Protein AF-A0A9J6BQB5-F1 (afdb_monomer)

Secondary structure (DSSP, 8-state):
-------------SS-SS--HHHHHHHHHHHHHHHHHHHHTT-HHHHHHHHHHHHHHHHHHHHHHHHHHHHHHHHHHHHHHHHHHHHHHHHHHHHHHHHHHHHHHHHHHHHHHHHHHHHHHHHHHHHHHHHHHHHHHHHHHTTS----------SSHHHHHHHHHHHHHHHHHHHHHHHHHHHHHHHHHHHHHHHHHHHHHHHHHHHHHHHHHHHHHHHHHHHHHHHHHHHHHHHHHHHHHHHHHHHHHHHHHHHHHHHHHHHHHHHHHHHHHHHHHHHHHHHHHHHHHHHHHHHHHHHHHHHHHHHHHHHHHHHHHHHHHHHHHHHHHHHHHHHHHHHHHHHHHHHHHHHHHHHHHHHHHHHHHHHHHHHHHHHHHHHHHHHHHHHHHHHHHHHHHHHHTTTTTS-S-----SS----------------------------------------S-TTSTHHHHHHHHHHHHHHHHHHHHHHHHHHHHHHHHHHHHHHHHHHHHHHHHHHHHHHHHHHHHHHHHHHHHHHHHHHHHHHHHHHHHHHHHHHHHHHHHHHHHHHHHHHHHHHHHHHHHHHHHHHHHHHHHHHHHHHHHHHHHHHHHHHHHHHHHHHHHHHHHHHHHHHHHHHHHHHHHHHHHHHHHHHHHHHHHHHHHHHHHHHHHHHHHHHHHHHHHHHHHHHHHHHHHHHHHHHHHHHHHHHHHHHHH---------------THHHHHHHHHHHHHHHHHHHHHHHHHHHHHHHHHHHHHHHHHHHHHHHHHHHHHHHHHHHHHHHHHHHHHHHHHHHHHHHHHHHHHHHHHHHHHHHHHHHHHHHHHHHHHHHHHHHHHHHHHHHHHHHHHH--

Structure (mmCIF, N/CA/C/O backbone):
data_AF-A0A9J6BQB5-F1
#
_entry.id   AF-A0A9J6BQB5-F1
#
loop_
_atom_site.group_PDB
_atom_site.id
_atom_site.type_symbol
_atom_site.label_atom_id
_atom_site.label_alt_id
_atom_site.label_comp_id
_atom_site.label_asym_id
_atom_site.label_entity_id
_atom_site.label_seq_id
_atom_site.pdbx_PDB_ins_code
_atom_site.Cartn_x
_atom_site.Cartn_y
_atom_site.Cartn_z
_atom_site.occupancy
_atom_site.B_iso_or_equiv
_atom_site.auth_seq_id
_atom_site.auth_comp_id
_atom_site.auth_asym_id
_atom_site.auth_atom_id
_atom_site.pdbx_PDB_model_num
ATOM 1 N N . MET A 1 1 ? 36.537 32.699 56.714 1.00 34.00 1 MET A N 1
ATOM 2 C CA . MET A 1 1 ? 37.045 31.315 56.586 1.00 34.00 1 MET A CA 1
ATOM 3 C C . MET A 1 1 ? 36.134 30.567 55.629 1.00 34.00 1 MET A C 1
ATOM 5 O O . MET A 1 1 ? 34.939 30.784 55.732 1.00 34.00 1 MET A O 1
ATOM 9 N N . ALA A 1 2 ? 36.715 29.703 54.791 1.00 39.72 2 ALA A N 1
ATOM 10 C CA . ALA A 1 2 ? 36.074 28.630 54.017 1.00 39.72 2 ALA A CA 1
ATOM 11 C C . ALA A 1 2 ? 34.995 28.983 52.958 1.00 39.72 2 ALA A C 1
ATOM 13 O O . ALA A 1 2 ? 33.830 29.146 53.289 1.00 39.72 2 ALA A O 1
ATOM 14 N N . ASN A 1 3 ? 35.445 28.905 51.697 1.00 41.97 3 ASN A N 1
ATOM 15 C CA . ASN A 1 3 ? 34.857 28.173 50.556 1.00 41.97 3 ASN A CA 1
ATOM 16 C C . ASN A 1 3 ? 33.517 28.586 49.907 1.00 41.97 3 ASN A C 1
ATOM 18 O O . ASN A 1 3 ? 32.613 29.099 50.555 1.00 41.97 3 ASN A O 1
ATOM 22 N N . LEU A 1 4 ? 33.422 28.171 48.629 1.00 33.56 4 LEU A N 1
ATOM 23 C CA . LEU A 1 4 ? 32.299 28.243 47.677 1.00 33.56 4 LEU A CA 1
ATOM 24 C C . LEU A 1 4 ? 32.090 29.641 47.049 1.00 33.56 4 LEU A C 1
ATOM 26 O O . LEU A 1 4 ? 31.952 30.625 47.767 1.00 33.56 4 LEU A O 1
ATOM 30 N N . GLU A 1 5 ? 32.043 29.809 45.724 1.00 37.84 5 GLU A N 1
ATOM 31 C CA . GLU A 1 5 ? 32.451 28.931 44.610 1.00 37.84 5 GLU A CA 1
ATOM 32 C C . GLU A 1 5 ? 32.629 29.803 43.344 1.00 37.84 5 GLU A C 1
ATOM 34 O O . GLU A 1 5 ? 32.082 30.906 43.282 1.00 37.84 5 GLU A O 1
ATOM 39 N N . ASN A 1 6 ? 33.414 29.360 42.355 1.00 44.00 6 ASN A N 1
ATOM 40 C CA . ASN A 1 6 ? 33.518 30.067 41.071 1.00 44.00 6 ASN A CA 1
ATOM 41 C C . ASN A 1 6 ? 32.341 29.665 40.174 1.00 44.00 6 ASN A C 1
ATOM 43 O O . ASN A 1 6 ? 32.272 28.505 39.777 1.00 44.00 6 ASN A O 1
ATOM 47 N N . GLU A 1 7 ? 31.513 30.621 39.757 1.00 33.97 7 GLU A N 1
ATOM 48 C CA . GLU A 1 7 ? 30.654 30.468 38.578 1.00 33.97 7 GLU A CA 1
ATOM 49 C C . GLU A 1 7 ? 31.019 31.545 37.551 1.00 33.97 7 GLU A C 1
ATOM 51 O O . GLU A 1 7 ? 30.585 32.698 37.621 1.00 33.97 7 GLU A O 1
ATOM 56 N N . GLU A 1 8 ? 31.872 31.167 36.597 1.00 38.41 8 GLU A N 1
ATOM 57 C CA . GLU A 1 8 ? 32.080 31.946 35.381 1.00 38.41 8 GLU A CA 1
ATOM 58 C C . GLU A 1 8 ? 30.792 31.896 34.554 1.00 38.41 8 GLU A C 1
ATOM 60 O O . GLU A 1 8 ? 30.383 30.829 34.095 1.00 38.41 8 GLU A O 1
ATOM 65 N N . PHE A 1 9 ? 30.160 33.050 34.328 1.00 35.28 9 PHE A N 1
ATOM 66 C CA . PHE A 1 9 ? 29.059 33.167 33.371 1.00 35.28 9 PHE A CA 1
ATOM 67 C C . PHE A 1 9 ? 29.610 33.061 31.940 1.00 35.28 9 PHE A C 1
ATOM 69 O O . PHE A 1 9 ? 29.828 34.058 31.247 1.00 35.28 9 PHE A O 1
ATOM 76 N N . VAL A 1 10 ? 29.854 31.825 31.507 1.00 40.00 10 VAL A N 1
ATOM 77 C CA . VAL A 1 10 ? 30.051 31.483 30.101 1.00 40.00 10 VAL A CA 1
ATOM 78 C C . VAL A 1 10 ? 28.717 31.710 29.398 1.00 40.00 10 VAL A C 1
ATOM 80 O O . VAL A 1 10 ? 27.765 30.956 29.585 1.00 40.00 10 VAL A O 1
ATOM 83 N N . GLU A 1 11 ? 28.627 32.759 28.582 1.00 42.47 11 GLU A N 1
ATOM 84 C CA . GLU A 1 11 ? 27.558 32.836 27.589 1.00 42.47 11 GLU A CA 1
ATOM 85 C C . GLU A 1 11 ? 27.837 31.802 26.495 1.00 42.47 11 GLU A C 1
ATOM 87 O O . GLU A 1 11 ? 28.565 32.066 25.537 1.00 42.47 11 GLU A O 1
ATOM 92 N N . GLU A 1 12 ? 27.265 30.611 26.660 1.00 41.53 12 GLU A N 1
ATOM 93 C CA . GLU A 1 12 ? 27.227 29.599 25.612 1.00 41.53 12 GLU A CA 1
ATOM 94 C C . GLU A 1 12 ? 26.489 30.144 24.379 1.00 41.53 12 GLU A C 1
ATOM 96 O O . GLU A 1 12 ? 25.423 30.758 24.485 1.00 41.53 12 GLU A O 1
ATOM 101 N N . GLU A 1 13 ? 27.032 29.897 23.184 1.00 47.84 13 GLU A N 1
ATOM 102 C CA . GLU A 1 13 ? 26.317 30.140 21.930 1.00 47.84 13 GLU A CA 1
ATOM 103 C C . GLU A 1 13 ? 25.129 29.169 21.847 1.00 47.84 13 GLU A C 1
ATOM 105 O O . GLU A 1 13 ? 25.261 28.031 21.405 1.00 47.84 13 GLU A O 1
ATOM 110 N N . VAL A 1 14 ? 23.957 29.626 22.305 1.00 55.41 14 VAL A N 1
ATOM 111 C CA . VAL A 1 14 ? 22.805 28.776 22.670 1.00 55.41 14 VAL A CA 1
ATOM 112 C C . VAL A 1 14 ? 22.282 27.878 21.536 1.00 55.41 14 VAL A C 1
ATOM 114 O O . VAL A 1 14 ? 21.518 26.963 21.821 1.00 55.41 14 VAL A O 1
ATOM 117 N N . ILE A 1 15 ? 22.670 28.081 20.270 1.00 53.78 15 ILE A N 1
ATOM 118 C CA . ILE A 1 15 ? 22.284 27.217 19.141 1.00 53.78 15 ILE A CA 1
ATOM 119 C C . ILE A 1 15 ? 23.523 26.851 18.298 1.00 53.78 15 ILE A C 1
ATOM 121 O O . ILE A 1 15 ? 24.008 27.696 17.540 1.00 53.78 15 ILE A O 1
ATOM 125 N N . PRO A 1 16 ? 24.005 25.594 18.360 1.00 56.00 16 PRO A N 1
ATOM 126 C CA . PRO A 1 16 ? 25.079 25.098 17.505 1.00 56.00 16 PRO A CA 1
ATOM 127 C C . PRO A 1 16 ? 24.740 25.187 16.011 1.00 56.00 16 PRO A C 1
ATOM 129 O O . PRO A 1 16 ? 23.615 24.916 15.589 1.00 56.00 16 PRO A O 1
ATOM 132 N N . THR A 1 17 ? 25.743 25.481 15.181 1.00 57.34 17 THR A N 1
ATOM 133 C CA . THR A 1 17 ? 25.607 25.514 13.709 1.00 57.34 17 THR A CA 1
ATOM 134 C C . THR A 1 17 ? 25.359 24.137 13.082 1.00 57.34 17 THR A C 1
ATOM 136 O O . THR A 1 17 ? 24.887 24.057 11.948 1.00 57.34 17 THR A O 1
ATOM 139 N N . GLN A 1 18 ? 25.624 23.060 13.824 1.00 57.28 18 GLN A N 1
ATOM 140 C CA . GLN A 1 18 ? 25.164 21.701 13.547 1.00 57.28 18 GLN A CA 1
ATOM 141 C C . GLN A 1 18 ? 24.463 21.163 14.795 1.00 57.28 18 GLN A C 1
ATOM 143 O O . GLN A 1 18 ? 25.081 21.039 15.850 1.00 57.28 18 GLN A O 1
ATOM 148 N N . ILE A 1 19 ? 23.177 20.837 14.673 1.00 67.44 19 ILE A N 1
ATOM 149 C CA . ILE A 1 19 ? 22.380 20.282 15.771 1.00 67.44 19 ILE A CA 1
ATOM 150 C C . ILE A 1 19 ? 22.814 18.826 15.990 1.00 67.44 19 ILE A C 1
ATOM 152 O O . ILE A 1 19 ? 22.363 17.921 15.289 1.00 67.44 19 ILE A O 1
ATOM 156 N N . THR A 1 20 ? 23.719 18.599 16.942 1.00 71.31 20 THR A N 1
ATOM 157 C CA . THR A 1 20 ? 24.208 17.258 17.284 1.00 71.31 20 THR A CA 1
ATOM 158 C C . THR A 1 20 ? 23.169 16.454 18.068 1.00 71.31 20 THR A C 1
ATOM 160 O O . THR A 1 20 ? 22.271 16.994 18.718 1.00 71.31 20 THR A O 1
ATOM 163 N N . GLU A 1 21 ? 23.296 15.126 18.017 1.00 69.00 21 GLU A N 1
ATOM 164 C CA . GLU A 1 21 ? 22.382 14.196 18.690 1.00 69.00 21 GLU A CA 1
ATOM 165 C C . GLU A 1 21 ? 22.390 14.362 20.222 1.00 69.00 21 GLU A C 1
ATOM 167 O O . GLU A 1 21 ? 21.333 14.291 20.848 1.00 69.00 21 GLU A O 1
ATOM 172 N N . GLU A 1 22 ? 23.546 14.678 20.815 1.00 72.94 22 GLU A N 1
ATOM 173 C CA . GLU A 1 22 ? 23.664 15.023 22.240 1.00 72.94 22 GLU A CA 1
ATOM 174 C C . GLU A 1 22 ? 22.942 16.330 22.584 1.00 72.94 22 GLU A C 1
ATOM 176 O O . GLU A 1 22 ? 22.202 16.378 23.564 1.00 72.94 22 GLU A O 1
ATOM 181 N N . TYR A 1 23 ? 23.080 17.372 21.759 1.00 76.38 23 TYR A N 1
ATOM 182 C CA . TYR A 1 23 ? 22.436 18.664 22.001 1.00 76.38 23 TYR A CA 1
ATOM 183 C C . TYR A 1 23 ? 20.898 18.571 21.923 1.00 76.38 23 TYR A C 1
ATOM 185 O O . TYR A 1 23 ? 20.196 19.114 22.777 1.00 76.38 23 TYR A O 1
ATOM 193 N N . LEU A 1 24 ? 20.355 17.802 20.968 1.00 73.75 24 LEU A N 1
ATOM 194 C CA . LEU A 1 24 ? 18.917 17.490 20.931 1.00 73.75 24 LEU A CA 1
ATOM 195 C C . LEU A 1 24 ? 18.455 16.720 22.170 1.00 73.75 24 LEU A C 1
ATOM 197 O O . LEU A 1 24 ? 17.388 17.011 22.707 1.00 73.75 24 LEU A O 1
ATOM 201 N N . LYS A 1 25 ? 19.253 15.757 22.641 1.00 79.06 25 LYS A N 1
ATOM 202 C CA . LYS A 1 25 ? 18.935 14.975 23.837 1.00 79.06 25 LYS A CA 1
ATOM 203 C C . LYS A 1 25 ? 18.879 15.855 25.093 1.00 79.06 25 LYS A C 1
ATOM 205 O O . LYS A 1 25 ? 17.909 15.763 25.839 1.00 79.06 25 LYS A O 1
ATOM 210 N N . ILE A 1 26 ? 19.839 16.768 25.255 1.00 80.06 26 ILE A N 1
ATOM 211 C CA . ILE A 1 26 ? 19.862 17.767 26.337 1.00 80.06 26 ILE A CA 1
ATOM 212 C C . ILE A 1 26 ? 18.628 18.684 26.268 1.00 80.06 26 ILE A C 1
ATOM 214 O O . ILE A 1 26 ? 17.993 18.935 27.291 1.00 80.06 26 ILE A O 1
ATOM 218 N N . ILE A 1 27 ? 18.217 19.132 25.074 1.00 80.19 27 ILE A N 1
ATOM 219 C CA . ILE A 1 27 ? 16.970 19.902 24.907 1.00 80.19 27 ILE A CA 1
ATOM 220 C C . ILE A 1 27 ? 15.739 19.093 25.331 1.00 80.19 27 ILE A C 1
ATOM 222 O O . ILE A 1 27 ? 14.866 19.635 26.012 1.00 80.19 27 ILE A O 1
ATOM 226 N N . PHE A 1 28 ? 15.637 17.818 24.949 1.00 81.56 28 PHE A N 1
ATOM 227 C CA . PHE A 1 28 ? 14.490 16.988 25.325 1.00 81.56 28 PHE A CA 1
ATOM 228 C C . PHE A 1 28 ? 14.443 16.706 26.833 1.00 81.56 28 PHE A C 1
ATOM 230 O O . PHE A 1 28 ? 13.373 16.805 27.428 1.00 81.56 28 PHE A O 1
ATOM 237 N N . GLU A 1 29 ? 15.586 16.463 27.476 1.00 82.25 29 GLU A N 1
ATOM 238 C CA . GLU A 1 29 ? 15.679 16.280 28.932 1.00 82.25 29 GLU A CA 1
ATOM 239 C C . GLU A 1 29 ? 15.307 17.575 29.692 1.00 82.25 29 GLU A C 1
ATOM 241 O O . GLU A 1 29 ? 14.452 17.547 30.583 1.00 82.25 29 GLU A O 1
ATOM 246 N N . ASN A 1 30 ? 15.822 18.732 29.259 1.00 82.31 30 ASN A N 1
ATOM 247 C CA . ASN A 1 30 ? 15.495 20.037 29.850 1.00 82.31 30 ASN A CA 1
ATOM 248 C C . ASN A 1 30 ? 14.025 20.449 29.622 1.00 82.31 30 ASN A C 1
ATOM 250 O O . ASN A 1 30 ? 13.404 21.076 30.485 1.00 82.31 30 ASN A O 1
ATOM 254 N N . THR A 1 31 ? 13.431 20.101 28.473 1.00 81.31 31 THR A N 1
ATOM 255 C CA . THR A 1 31 ? 12.012 20.399 28.195 1.00 81.31 31 THR A CA 1
ATOM 256 C C . THR A 1 31 ? 11.055 19.447 28.916 1.00 81.31 31 THR A C 1
ATOM 258 O O . THR A 1 31 ? 10.016 19.908 29.388 1.00 81.31 31 THR A O 1
ATOM 261 N N . GLU A 1 32 ? 11.412 18.173 29.109 1.00 82.06 32 GLU A N 1
ATOM 262 C CA . GLU A 1 32 ? 10.732 17.242 30.030 1.00 82.06 32 GLU A CA 1
ATOM 263 C C . GLU A 1 32 ? 10.672 17.811 31.459 1.00 82.06 32 GLU A C 1
ATOM 265 O O . GLU A 1 32 ? 9.606 17.831 32.087 1.00 82.06 32 GLU A O 1
ATOM 270 N N . GLU A 1 33 ? 11.793 18.324 31.973 1.00 82.88 33 GLU A N 1
ATOM 271 C CA . GLU A 1 33 ? 11.858 18.935 33.304 1.00 82.88 33 GLU A CA 1
ATOM 272 C C . GLU A 1 33 ? 11.035 20.233 33.386 1.00 82.88 33 GLU A C 1
ATOM 274 O O . GLU A 1 33 ? 10.240 20.415 34.314 1.00 82.88 33 GLU A O 1
ATOM 279 N N . PHE A 1 34 ? 11.107 21.091 32.364 1.00 82.94 34 PHE A N 1
ATOM 280 C CA . PHE A 1 34 ? 10.269 22.289 32.266 1.00 82.94 34 PHE A CA 1
ATOM 281 C C . PHE A 1 34 ? 8.763 21.958 32.221 1.00 82.94 34 PHE A C 1
ATOM 283 O O . PHE A 1 34 ? 7.962 22.615 32.891 1.00 82.94 34 PHE A O 1
ATOM 290 N N . ILE A 1 35 ? 8.359 20.892 31.517 1.00 82.44 35 ILE A N 1
ATOM 291 C CA . ILE A 1 35 ? 6.975 20.388 31.511 1.00 82.44 35 ILE A CA 1
ATOM 292 C C . ILE A 1 35 ? 6.559 19.905 32.911 1.00 82.44 35 ILE A C 1
ATOM 294 O O . ILE A 1 35 ? 5.428 20.172 33.331 1.00 82.44 35 ILE A O 1
ATOM 298 N N . ARG A 1 36 ? 7.438 19.222 33.661 1.00 84.25 36 ARG A N 1
ATOM 299 C CA . ARG A 1 36 ? 7.157 18.815 35.055 1.00 84.25 36 ARG A CA 1
ATOM 300 C C . ARG A 1 36 ? 6.972 20.028 35.967 1.00 84.25 36 ARG A C 1
ATOM 302 O O . ARG A 1 36 ? 6.011 20.048 36.740 1.00 84.25 36 ARG A O 1
ATOM 309 N N . ASN A 1 37 ? 7.804 21.056 35.818 1.00 83.00 37 ASN A N 1
ATOM 310 C CA . ASN A 1 37 ? 7.701 22.301 36.581 1.00 83.00 37 ASN A CA 1
ATOM 311 C C . ASN A 1 37 ? 6.411 23.078 36.248 1.00 83.00 37 ASN A C 1
ATOM 313 O O . ASN A 1 37 ? 5.668 23.458 37.149 1.00 83.00 37 ASN A O 1
ATOM 317 N N . LEU A 1 38 ? 6.029 23.201 34.973 1.00 80.62 38 LEU A N 1
ATOM 318 C CA . LEU A 1 38 ? 4.741 23.807 34.595 1.00 80.62 38 LEU A CA 1
ATOM 319 C C . LEU A 1 38 ? 3.524 23.037 35.146 1.00 80.62 38 LEU A C 1
ATOM 321 O O . LEU A 1 38 ? 2.517 23.647 35.522 1.00 80.62 38 LEU A O 1
ATOM 325 N N . ARG A 1 39 ? 3.603 21.700 35.230 1.00 80.50 39 ARG A N 1
ATOM 326 C CA . ARG A 1 39 ? 2.559 20.869 35.860 1.00 80.50 39 ARG A CA 1
ATOM 327 C C . ARG A 1 39 ? 2.506 21.062 37.380 1.00 80.50 39 ARG A C 1
ATOM 329 O O . ARG A 1 39 ? 1.404 21.038 37.930 1.00 80.50 39 ARG A O 1
ATOM 336 N N . SER A 1 40 ? 3.641 21.276 38.053 1.00 80.50 40 SER A N 1
ATOM 337 C CA . SER A 1 40 ? 3.680 21.548 39.500 1.00 80.50 40 SER A CA 1
ATOM 338 C C . SER A 1 40 ? 3.102 22.932 39.840 1.00 80.50 40 SER A C 1
ATOM 340 O O . SER A 1 40 ? 2.322 23.054 40.786 1.00 80.50 40 SER A O 1
ATOM 342 N N . GLU A 1 41 ? 3.336 23.937 38.989 1.00 84.06 41 GLU A N 1
ATOM 343 C CA . GLU A 1 41 ? 2.727 25.277 39.068 1.00 84.06 41 GLU A CA 1
ATOM 344 C C . GLU A 1 41 ? 1.235 25.332 38.666 1.00 84.06 41 GLU A C 1
ATOM 346 O O . GLU A 1 41 ? 0.637 26.409 38.638 1.00 84.06 41 GLU A O 1
ATOM 351 N N . ARG A 1 42 ? 0.606 24.188 38.351 1.00 78.50 42 ARG A N 1
ATOM 352 C CA . ARG A 1 42 ? -0.784 24.066 37.856 1.00 78.50 42 ARG A CA 1
ATOM 353 C C . ARG A 1 42 ? -1.067 24.771 36.516 1.00 78.50 42 ARG A C 1
ATOM 355 O O . ARG A 1 42 ? -2.231 24.949 36.154 1.00 78.50 42 ARG A O 1
ATOM 362 N N . LYS A 1 43 ? -0.038 25.117 35.735 1.00 82.50 43 LYS A N 1
ATOM 363 C CA . LYS A 1 43 ? -0.154 25.702 34.384 1.00 82.50 43 LYS A CA 1
ATOM 364 C C . LYS A 1 43 ? -0.319 24.599 33.329 1.00 82.50 43 LYS A C 1
ATOM 366 O O . LYS A 1 43 ? 0.513 24.428 32.439 1.00 82.50 43 LYS A O 1
ATOM 371 N N . TYR A 1 44 ? -1.392 23.815 33.453 1.00 82.75 44 TYR A N 1
ATOM 372 C CA . TYR A 1 44 ? -1.596 22.596 32.661 1.00 82.75 44 TYR A CA 1
ATOM 373 C C . TYR A 1 44 ? -1.693 22.837 31.149 1.00 82.75 44 TYR A C 1
ATOM 375 O O . TYR A 1 44 ? -1.187 22.015 30.386 1.00 82.75 44 TYR A O 1
ATOM 383 N N . ASP A 1 45 ? -2.281 23.954 30.713 1.00 80.69 45 ASP A N 1
ATOM 384 C CA . ASP A 1 45 ? -2.399 24.281 29.286 1.00 80.69 45 ASP A CA 1
ATOM 385 C C . ASP A 1 45 ? -1.026 24.580 28.664 1.00 80.69 45 ASP A C 1
ATOM 387 O O . ASP A 1 45 ? -0.655 23.961 27.670 1.00 80.69 45 ASP A O 1
ATOM 391 N N . ALA A 1 46 ? -0.200 25.399 29.326 1.00 80.38 46 ALA A N 1
ATOM 392 C CA . ALA A 1 46 ? 1.178 25.649 28.896 1.00 80.38 46 ALA A CA 1
ATOM 393 C C . ALA A 1 46 ? 2.017 24.357 28.874 1.00 80.38 46 ALA A C 1
ATOM 395 O O . ALA A 1 46 ? 2.744 24.101 27.916 1.00 80.38 46 ALA A O 1
ATOM 396 N N . ALA A 1 47 ? 1.874 23.494 29.887 1.00 82.50 47 ALA A N 1
ATOM 397 C CA . ALA A 1 47 ? 2.542 22.193 29.902 1.00 82.50 47 ALA A CA 1
ATOM 398 C C . ALA A 1 47 ? 2.098 21.285 28.739 1.00 82.50 47 ALA A C 1
ATOM 400 O O . ALA A 1 47 ? 2.905 20.511 28.220 1.00 82.50 47 ALA A O 1
ATOM 401 N N . ARG A 1 48 ? 0.826 21.365 28.323 1.00 84.50 48 ARG A N 1
ATOM 402 C CA . ARG A 1 48 ? 0.270 20.614 27.189 1.00 84.50 48 ARG A CA 1
ATOM 403 C C . ARG A 1 48 ? 0.793 21.136 25.853 1.00 84.50 48 ARG A C 1
ATOM 405 O O . ARG A 1 48 ? 1.158 20.322 25.007 1.00 84.50 48 ARG A O 1
ATOM 412 N N . ASP A 1 49 ? 0.867 22.451 25.681 1.00 82.44 49 ASP A N 1
ATOM 413 C CA . ASP A 1 49 ? 1.384 23.067 24.458 1.00 82.44 49 ASP A CA 1
ATOM 414 C C . ASP A 1 49 ? 2.886 22.803 24.284 1.00 82.44 49 ASP A C 1
ATOM 416 O O . ASP A 1 49 ? 3.305 22.390 23.204 1.00 82.44 49 ASP A O 1
ATOM 420 N N . VAL A 1 50 ? 3.685 22.902 25.355 1.00 83.31 50 VAL A N 1
ATOM 421 C CA . VAL A 1 50 ? 5.110 22.520 25.316 1.00 83.31 50 VAL A CA 1
ATOM 422 C C . VAL A 1 50 ? 5.274 21.021 25.036 1.00 83.31 50 VAL A C 1
ATOM 424 O O . VAL A 1 50 ? 6.068 20.662 24.170 1.00 83.31 50 VAL A O 1
ATOM 427 N N . SER A 1 51 ? 4.471 20.143 25.659 1.00 84.38 51 SER A N 1
ATOM 428 C CA . SER A 1 51 ? 4.488 18.698 25.337 1.00 84.38 51 SER A CA 1
ATOM 429 C C . SER A 1 51 ? 4.196 18.447 23.848 1.00 84.38 51 SER A C 1
ATOM 431 O O . SER A 1 51 ? 4.847 17.625 23.212 1.00 84.38 51 SER A O 1
ATOM 433 N N . ARG A 1 52 ? 3.241 19.184 23.263 1.00 86.31 52 ARG A N 1
ATOM 434 C CA . ARG A 1 52 ? 2.892 19.076 21.839 1.00 86.31 52 ARG A CA 1
ATOM 435 C C . ARG A 1 52 ? 4.021 19.560 20.925 1.00 86.31 52 ARG A C 1
ATOM 437 O O . ARG A 1 52 ? 4.238 18.954 19.880 1.00 86.31 52 ARG A O 1
ATOM 444 N N . LEU A 1 53 ? 4.727 20.627 21.302 1.00 83.75 53 LEU A N 1
ATOM 445 C CA . LEU A 1 53 ? 5.893 21.126 20.566 1.00 83.75 53 LEU A CA 1
ATOM 446 C C . LEU A 1 53 ? 7.058 20.127 20.599 1.00 83.75 53 LEU A C 1
ATOM 448 O O . LEU A 1 53 ? 7.669 19.901 19.557 1.00 83.75 53 LEU A O 1
ATOM 452 N N . VAL A 1 54 ? 7.305 19.470 21.739 1.00 85.38 54 VAL A N 1
ATOM 453 C CA . VAL A 1 54 ? 8.290 18.378 21.857 1.00 85.38 54 VAL A CA 1
ATOM 454 C C . VAL A 1 54 ? 7.963 17.244 20.880 1.00 85.38 54 VAL A C 1
ATOM 456 O O . VAL A 1 54 ? 8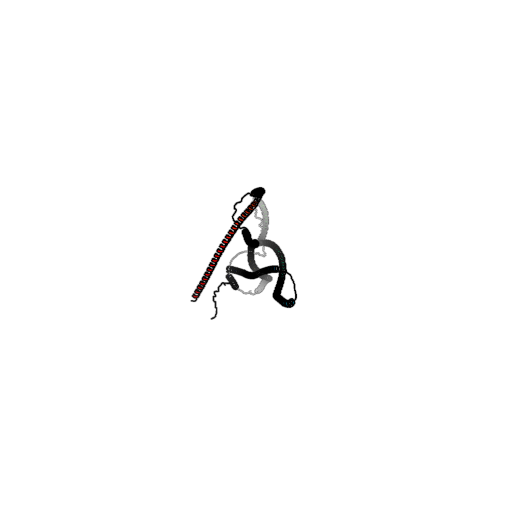.795 16.919 20.037 1.00 85.38 54 VAL A O 1
ATOM 459 N N . THR A 1 55 ? 6.726 16.734 20.874 1.00 84.81 55 THR A N 1
ATOM 460 C CA . THR A 1 55 ? 6.317 15.672 19.933 1.00 84.81 55 THR A CA 1
ATOM 461 C C . THR A 1 55 ? 6.416 16.100 18.461 1.00 84.81 55 THR A C 1
ATOM 463 O O . THR A 1 55 ? 6.678 15.276 17.585 1.00 84.81 55 THR A O 1
ATOM 466 N N . ILE A 1 56 ? 6.221 17.384 18.144 1.00 84.06 56 ILE A N 1
ATOM 467 C CA . ILE A 1 56 ? 6.427 17.904 16.781 1.00 84.06 56 ILE A CA 1
ATOM 468 C C . ILE A 1 56 ? 7.923 17.910 16.421 1.00 84.06 56 ILE A C 1
ATOM 470 O O . ILE A 1 56 ? 8.274 17.483 15.322 1.00 84.06 56 ILE A O 1
ATOM 474 N N . LEU A 1 57 ? 8.802 18.329 17.337 1.00 82.94 57 LEU A N 1
ATOM 475 C CA . LEU A 1 57 ? 10.257 18.321 17.141 1.00 82.94 57 LEU A CA 1
ATOM 476 C C . LEU A 1 57 ? 10.819 16.900 16.977 1.00 82.94 57 LEU A C 1
ATOM 478 O O . LEU A 1 57 ? 11.635 16.676 16.084 1.00 82.94 57 LEU A O 1
ATOM 482 N N . GLU A 1 58 ? 10.350 15.930 17.765 1.00 82.25 58 GLU A N 1
ATOM 483 C CA . GLU A 1 58 ? 10.719 14.513 17.620 1.00 82.25 58 GLU A CA 1
ATOM 484 C C . GLU A 1 58 ? 10.355 13.968 16.229 1.00 82.25 58 GLU A C 1
ATOM 486 O O . GLU A 1 58 ? 11.190 13.359 15.557 1.00 82.25 58 GLU A O 1
ATOM 491 N N . ASN A 1 59 ? 9.132 14.242 15.758 1.00 85.44 59 ASN A N 1
ATOM 492 C CA . ASN A 1 59 ? 8.677 13.821 14.431 1.00 85.44 59 ASN A CA 1
ATOM 493 C C . ASN A 1 59 ? 9.473 14.489 13.296 1.00 85.44 59 ASN A C 1
ATOM 495 O O . ASN A 1 59 ? 9.813 13.824 12.316 1.00 85.44 59 ASN A O 1
ATOM 499 N N . LEU A 1 60 ? 9.800 15.780 13.424 1.00 83.50 60 LEU A N 1
ATOM 500 C CA . LEU A 1 60 ? 10.623 16.498 12.445 1.00 83.50 60 LEU A CA 1
ATOM 501 C C . LEU A 1 60 ? 12.065 15.966 12.406 1.00 83.50 60 LEU A C 1
ATOM 503 O O . LEU A 1 60 ? 12.607 15.782 11.321 1.00 83.50 60 LEU A O 1
ATOM 507 N N . ASN A 1 61 ? 12.664 15.650 13.557 1.00 82.56 61 ASN A N 1
ATOM 508 C CA . ASN A 1 61 ? 13.991 15.029 13.646 1.00 82.56 61 ASN A CA 1
ATOM 509 C C . ASN A 1 61 ? 14.002 13.617 13.021 1.00 82.56 61 ASN A C 1
ATOM 511 O O . ASN A 1 61 ? 14.903 13.276 12.256 1.00 82.56 61 ASN A O 1
ATOM 515 N N . PHE A 1 62 ? 12.964 12.809 13.267 1.00 83.94 62 PHE A N 1
ATOM 516 C CA . PHE A 1 62 ? 12.818 11.499 12.624 1.00 83.94 62 PHE A CA 1
ATOM 517 C C . PHE A 1 62 ? 12.705 11.612 11.092 1.00 83.94 62 PHE A C 1
ATOM 519 O O . PHE A 1 62 ? 13.347 10.851 10.366 1.00 83.94 62 PHE A O 1
ATOM 526 N N . GLN A 1 63 ? 11.939 12.588 10.591 1.00 83.88 63 GLN A N 1
ATOM 527 C CA . GLN A 1 63 ? 11.850 12.870 9.154 1.00 83.88 63 GLN A CA 1
ATOM 528 C C . GLN A 1 63 ? 13.186 13.355 8.575 1.00 83.88 63 GLN A C 1
ATOM 530 O O . GLN A 1 63 ? 13.594 12.853 7.529 1.00 83.88 63 GLN A O 1
ATOM 535 N N . LEU A 1 64 ? 13.893 14.254 9.271 1.00 82.94 64 LEU A N 1
ATOM 536 C CA . LEU A 1 64 ? 15.207 14.756 8.865 1.00 82.94 64 LEU A CA 1
ATOM 537 C C . LEU A 1 64 ? 16.207 13.607 8.675 1.00 82.94 64 LEU A C 1
ATOM 539 O O . LEU A 1 64 ? 16.781 13.480 7.597 1.00 82.94 64 LEU A O 1
ATOM 543 N N . ARG A 1 65 ? 16.322 12.697 9.653 1.00 82.56 65 ARG A N 1
ATOM 544 C CA . ARG A 1 65 ? 17.169 11.492 9.540 1.00 82.56 65 ARG A CA 1
ATOM 545 C C . ARG A 1 65 ? 16.755 10.577 8.391 1.00 82.56 65 ARG A C 1
ATOM 547 O O . ARG A 1 65 ? 17.608 9.986 7.730 1.00 82.56 65 ARG A O 1
ATOM 554 N N . GLY A 1 66 ? 15.450 10.448 8.152 1.00 84.31 66 GLY A N 1
ATOM 555 C CA . GLY A 1 66 ? 14.918 9.701 7.015 1.00 84.31 66 GLY A CA 1
ATOM 556 C C . GLY A 1 66 ? 15.384 10.272 5.673 1.00 84.31 66 GLY A C 1
ATOM 557 O O . GLY A 1 66 ? 15.742 9.505 4.779 1.00 84.31 66 GLY A O 1
ATOM 558 N N . GLU A 1 67 ? 15.432 11.598 5.537 1.00 80.75 67 GLU A N 1
ATOM 559 C CA . GLU A 1 67 ? 15.952 12.272 4.342 1.00 80.75 67 GLU A CA 1
ATOM 560 C C . GLU A 1 67 ? 17.487 12.262 4.266 1.00 80.75 67 GLU A C 1
ATOM 562 O O . GLU A 1 67 ? 18.029 12.032 3.187 1.00 80.75 67 GLU A O 1
ATOM 567 N N . GLU A 1 68 ? 18.211 12.395 5.381 1.00 83.19 68 GLU A N 1
ATOM 568 C CA . GLU A 1 68 ? 19.677 12.256 5.417 1.00 83.19 68 GLU A CA 1
ATOM 569 C C . GLU A 1 68 ? 20.130 10.859 4.966 1.00 83.19 68 GLU A C 1
ATOM 571 O O . GLU A 1 68 ? 21.021 10.734 4.123 1.00 83.19 68 GLU A O 1
ATOM 576 N N . GLN A 1 69 ? 19.468 9.795 5.437 1.00 82.81 69 GLN A N 1
ATOM 577 C CA . GLN A 1 69 ? 19.757 8.424 5.001 1.00 82.81 69 GLN A CA 1
ATOM 578 C C . GLN A 1 69 ? 19.419 8.184 3.522 1.00 82.81 69 GLN A C 1
ATOM 580 O O . GLN A 1 69 ? 20.125 7.430 2.848 1.00 82.81 69 GLN A O 1
ATOM 585 N N . LYS A 1 70 ? 18.359 8.809 2.991 1.00 86.12 70 LYS A N 1
ATOM 586 C CA . LYS A 1 70 ? 18.051 8.765 1.549 1.00 86.12 70 LYS A CA 1
ATOM 587 C C . LYS A 1 70 ? 19.096 9.523 0.735 1.00 86.12 70 LYS A C 1
ATOM 589 O O . LYS A 1 70 ? 19.552 9.003 -0.277 1.00 86.12 70 LYS A O 1
ATOM 594 N N . SER A 1 71 ? 19.495 10.709 1.192 1.00 79.56 71 SER A N 1
ATOM 595 C CA . SER A 1 71 ? 20.518 11.549 0.563 1.00 79.56 71 SER A CA 1
ATOM 596 C C . SER A 1 71 ? 21.872 10.835 0.513 1.00 79.56 71 SER A C 1
ATOM 598 O O . SER A 1 71 ? 22.493 10.764 -0.543 1.00 79.56 71 SER A O 1
ATOM 600 N N . SER A 1 72 ? 22.278 10.188 1.611 1.00 85.31 72 SER A N 1
ATOM 601 C CA . SER A 1 72 ? 23.486 9.356 1.671 1.00 85.31 72 SER A CA 1
ATOM 602 C C . SER A 1 72 ? 23.450 8.192 0.669 1.00 85.31 72 SER A C 1
ATOM 604 O O . SER A 1 72 ? 24.412 8.010 -0.075 1.00 85.31 72 SER A O 1
ATOM 606 N N . LYS A 1 73 ? 22.327 7.467 0.560 1.00 86.62 73 LYS A N 1
ATOM 607 C CA . LYS A 1 73 ? 22.158 6.390 -0.438 1.00 86.62 73 LYS A CA 1
ATOM 608 C C . LYS A 1 73 ? 22.124 6.901 -1.881 1.00 86.62 73 LYS A C 1
ATOM 610 O O . LYS A 1 73 ? 22.612 6.224 -2.779 1.00 86.62 73 LYS A O 1
ATOM 615 N N . LEU A 1 74 ? 21.558 8.085 -2.116 1.00 84.50 74 LEU A N 1
ATOM 616 C CA . LEU A 1 74 ? 21.575 8.741 -3.427 1.00 84.50 74 LEU A CA 1
ATOM 617 C C . LEU A 1 74 ? 22.988 9.193 -3.816 1.00 84.50 74 LEU A C 1
ATOM 619 O O . LEU A 1 74 ? 23.359 9.055 -4.977 1.00 84.50 74 LEU A O 1
ATOM 623 N N . LEU A 1 75 ? 23.789 9.674 -2.860 1.00 86.31 75 LEU A N 1
ATOM 624 C CA . LEU A 1 75 ? 25.203 9.997 -3.068 1.00 86.31 75 LEU A CA 1
ATOM 625 C C . LEU A 1 75 ? 26.032 8.747 -3.389 1.00 86.31 75 LEU A C 1
ATOM 627 O O . LEU A 1 75 ? 26.818 8.777 -4.330 1.00 86.31 75 LEU A O 1
ATOM 631 N N . GLU A 1 76 ? 25.818 7.642 -2.673 1.00 89.75 76 GLU A N 1
ATOM 632 C CA . GLU A 1 76 ? 26.463 6.350 -2.950 1.00 89.75 76 GLU A CA 1
ATOM 633 C C . GLU A 1 76 ? 26.126 5.850 -4.370 1.00 89.75 76 GLU A C 1
ATOM 635 O O . GLU A 1 76 ? 27.022 5.570 -5.164 1.00 89.75 76 GLU A O 1
ATOM 640 N N . GLN A 1 77 ? 24.841 5.865 -4.749 1.00 88.00 77 GLN A N 1
ATOM 641 C CA . GLN A 1 77 ? 24.395 5.518 -6.107 1.00 88.00 77 GLN A CA 1
ATOM 642 C C . GLN A 1 77 ? 24.931 6.471 -7.187 1.00 88.00 77 GLN A C 1
ATOM 644 O O . GLN A 1 77 ? 25.205 6.035 -8.306 1.00 88.00 77 GLN A O 1
ATOM 649 N N . PHE A 1 78 ? 25.084 7.760 -6.875 1.00 89.00 78 PHE A N 1
ATOM 650 C CA . PHE A 1 78 ? 25.666 8.745 -7.786 1.00 89.00 78 PHE A CA 1
ATOM 651 C C . PHE A 1 78 ? 27.162 8.491 -8.012 1.00 89.00 78 PHE A C 1
ATOM 653 O O . PHE A 1 78 ? 27.617 8.541 -9.153 1.00 89.00 78 PHE A O 1
ATOM 660 N N . VAL A 1 79 ? 27.915 8.163 -6.956 1.00 90.81 79 VAL A N 1
ATOM 661 C CA . VAL A 1 79 ? 29.333 7.782 -7.052 1.00 90.81 79 VAL A CA 1
ATOM 662 C C . VAL A 1 79 ? 29.492 6.503 -7.879 1.00 90.81 79 VAL A C 1
ATOM 664 O O . VAL A 1 79 ? 30.283 6.492 -8.819 1.00 90.81 79 VAL A O 1
ATOM 667 N N . ASP A 1 80 ? 28.681 5.472 -7.630 1.00 88.38 80 ASP A N 1
ATOM 668 C CA . ASP A 1 80 ? 28.672 4.239 -8.430 1.00 88.38 80 ASP A CA 1
ATOM 669 C C . ASP A 1 80 ? 28.352 4.491 -9.912 1.00 88.38 80 ASP A C 1
ATOM 671 O O . ASP A 1 80 ? 29.002 3.934 -10.802 1.00 88.38 80 ASP A O 1
ATOM 675 N N . ALA A 1 81 ? 27.365 5.343 -10.203 1.00 80.56 81 ALA A N 1
ATOM 676 C CA . ALA A 1 81 ? 27.029 5.724 -11.571 1.00 80.56 81 ALA A CA 1
ATOM 677 C C . ALA A 1 81 ? 28.168 6.512 -12.242 1.00 80.56 81 ALA A C 1
ATOM 679 O O . ALA A 1 81 ? 28.495 6.245 -13.399 1.00 80.56 81 ALA A O 1
ATOM 680 N N . SER A 1 82 ? 28.809 7.431 -11.512 1.00 87.25 82 SER A N 1
ATOM 681 C CA . SER A 1 82 ? 29.964 8.196 -11.992 1.00 87.25 82 SER A CA 1
ATOM 682 C C . SER A 1 82 ? 31.157 7.285 -12.299 1.00 87.25 82 SER A C 1
ATOM 684 O O . SER A 1 82 ? 31.753 7.407 -13.367 1.00 87.25 82 SER A O 1
ATOM 686 N N . ASN A 1 83 ? 31.451 6.314 -11.428 1.00 88.44 83 ASN A N 1
ATOM 687 C CA . ASN A 1 83 ? 32.519 5.331 -11.629 1.00 88.44 83 ASN A CA 1
ATOM 688 C C . ASN A 1 83 ? 32.282 4.484 -12.892 1.00 88.44 83 ASN A C 1
ATOM 690 O O . ASN A 1 83 ? 33.197 4.305 -13.694 1.00 88.44 83 ASN A O 1
ATOM 694 N N . ARG A 1 84 ? 31.041 4.028 -13.129 1.00 88.19 84 ARG A N 1
ATOM 695 C CA . ARG A 1 84 ? 30.674 3.285 -14.353 1.00 88.19 84 ARG A CA 1
ATOM 696 C C . ARG A 1 84 ? 30.804 4.128 -15.623 1.00 88.19 84 ARG A C 1
ATOM 698 O O . ARG A 1 84 ? 31.184 3.600 -16.664 1.00 88.19 84 ARG A O 1
ATOM 705 N N . ILE A 1 85 ? 30.507 5.427 -15.555 1.00 85.62 85 ILE A N 1
ATOM 706 C CA . ILE A 1 85 ? 30.715 6.359 -16.676 1.00 85.62 85 ILE A CA 1
ATOM 707 C C . ILE A 1 85 ? 32.218 6.563 -16.934 1.00 85.62 85 ILE A C 1
ATOM 709 O O . ILE A 1 85 ? 32.647 6.575 -18.089 1.00 85.62 85 ILE A O 1
ATOM 713 N N . GLU A 1 86 ? 33.041 6.665 -15.888 1.00 88.31 86 GLU A N 1
ATOM 714 C CA . GLU A 1 86 ? 34.498 6.776 -16.029 1.00 88.31 86 GLU A CA 1
ATOM 715 C C . GLU A 1 86 ? 35.123 5.494 -16.617 1.00 88.31 86 GLU A C 1
ATOM 717 O O . GLU A 1 86 ? 35.996 5.556 -17.481 1.00 88.31 86 GLU A O 1
ATOM 722 N N . GLU A 1 87 ? 34.639 4.317 -16.218 1.00 88.62 87 GLU A N 1
ATOM 723 C CA . GLU A 1 87 ? 35.066 3.035 -16.786 1.00 88.62 87 GLU A CA 1
ATOM 724 C C . GLU A 1 87 ? 34.639 2.891 -18.259 1.00 88.62 87 GLU A C 1
ATOM 726 O O . GLU A 1 87 ? 35.464 2.571 -19.117 1.00 88.62 87 GLU A O 1
ATOM 731 N N . ALA A 1 88 ? 33.390 3.235 -18.592 1.00 81.88 88 ALA A N 1
ATOM 732 C CA . ALA A 1 88 ? 32.892 3.206 -19.970 1.00 81.88 88 ALA A CA 1
ATOM 733 C C . ALA A 1 88 ? 33.633 4.190 -20.896 1.00 81.88 88 ALA A C 1
ATOM 735 O O . ALA A 1 88 ? 33.898 3.872 -22.058 1.00 81.88 88 ALA A O 1
ATOM 736 N N . THR A 1 89 ? 34.006 5.373 -20.395 1.00 85.06 89 THR A N 1
ATOM 737 C CA . THR A 1 89 ? 34.798 6.344 -21.171 1.00 85.06 89 THR A CA 1
ATOM 738 C C . THR A 1 89 ? 36.239 5.881 -21.388 1.00 85.06 89 THR A C 1
ATOM 740 O O . THR A 1 89 ? 36.745 6.053 -22.495 1.00 85.06 89 THR A O 1
ATOM 743 N N . LYS A 1 90 ? 36.873 5.212 -20.413 1.00 89.00 90 LYS A N 1
ATOM 744 C CA . LYS A 1 90 ? 38.190 4.567 -20.599 1.00 89.00 90 LYS A CA 1
ATOM 745 C C . LYS A 1 90 ? 38.149 3.454 -21.648 1.00 89.00 90 LYS A C 1
ATOM 747 O O . LYS A 1 90 ? 39.016 3.424 -22.518 1.00 89.00 90 LYS A O 1
ATOM 752 N N . ILE A 1 91 ? 37.125 2.595 -21.624 1.00 87.44 91 ILE A N 1
ATOM 753 C CA . ILE A 1 91 ? 36.941 1.542 -22.640 1.00 87.44 91 ILE A CA 1
ATOM 754 C C . ILE A 1 91 ? 36.772 2.170 -24.032 1.00 87.44 91 ILE A C 1
ATOM 756 O O . ILE A 1 91 ? 37.503 1.822 -24.959 1.00 87.44 91 ILE A O 1
ATOM 760 N N . SER A 1 92 ? 35.903 3.180 -24.162 1.00 81.00 92 SER A N 1
ATOM 761 C CA . SER A 1 92 ? 35.696 3.888 -25.433 1.00 81.00 92 SER A CA 1
ATOM 762 C C . SER A 1 92 ? 36.948 4.612 -25.948 1.00 81.00 92 SER A C 1
ATOM 764 O O . SER A 1 92 ? 37.063 4.806 -27.159 1.00 81.00 92 SER A O 1
ATOM 766 N N . GLN A 1 93 ? 37.865 5.034 -25.070 1.00 85.06 93 GLN A N 1
ATOM 767 C CA . GLN A 1 93 ? 39.167 5.580 -25.464 1.00 85.06 93 GLN A CA 1
ATOM 768 C C . GLN A 1 93 ? 40.093 4.472 -25.981 1.00 85.06 93 GLN A C 1
ATOM 770 O O . GLN A 1 93 ? 40.633 4.611 -27.076 1.00 85.06 93 GLN A O 1
ATOM 775 N N . SER A 1 94 ? 40.199 3.339 -25.276 1.00 88.00 94 SER A N 1
ATOM 776 C CA . SER A 1 94 ? 41.008 2.207 -25.751 1.00 88.00 94 SER A CA 1
ATOM 777 C C . SER A 1 94 ? 40.515 1.629 -27.083 1.00 88.00 94 SER A C 1
ATOM 779 O O . SER A 1 94 ? 41.331 1.306 -27.945 1.00 88.00 94 SER A O 1
ATOM 781 N N . ASP A 1 95 ? 39.198 1.580 -27.308 1.00 88.06 95 ASP A N 1
ATOM 782 C CA . ASP A 1 95 ? 38.628 1.170 -28.595 1.00 88.06 95 ASP A CA 1
ATOM 783 C C . ASP A 1 95 ? 38.978 2.166 -29.713 1.00 88.06 95 ASP A C 1
ATOM 785 O O . ASP A 1 95 ? 39.247 1.762 -30.845 1.00 88.06 95 ASP A O 1
ATOM 789 N N . HIS A 1 96 ? 39.026 3.470 -29.409 1.00 88.19 96 HIS A N 1
ATOM 790 C CA . HIS A 1 96 ? 39.442 4.493 -30.370 1.00 88.19 96 HIS A CA 1
ATOM 791 C C . HIS A 1 96 ? 40.909 4.318 -30.787 1.00 88.19 96 HIS A C 1
ATOM 793 O O . HIS A 1 96 ? 41.209 4.336 -31.983 1.00 88.19 96 HIS A O 1
ATOM 799 N N . ASP A 1 97 ? 41.798 4.074 -29.820 1.00 89.38 97 ASP A N 1
ATOM 800 C CA . ASP A 1 97 ? 43.223 3.831 -30.063 1.00 89.38 97 ASP A CA 1
ATOM 801 C C . ASP A 1 97 ? 43.447 2.558 -30.899 1.00 89.38 97 ASP A C 1
ATOM 803 O O . ASP A 1 97 ? 44.212 2.574 -31.867 1.00 89.38 97 ASP A O 1
ATOM 807 N N . VAL A 1 98 ? 42.728 1.468 -30.598 1.00 89.25 98 VAL A N 1
ATOM 808 C CA . VAL A 1 98 ? 42.774 0.218 -31.382 1.00 89.25 98 VAL A CA 1
ATOM 809 C C . VAL A 1 98 ? 42.253 0.435 -32.807 1.00 89.25 98 VAL A C 1
ATOM 811 O O . VAL A 1 98 ? 42.882 -0.011 -33.768 1.00 89.25 98 VAL A O 1
ATOM 814 N N . ILE A 1 99 ? 41.153 1.173 -32.987 1.00 86.62 99 ILE A N 1
ATOM 815 C CA . ILE A 1 99 ? 40.642 1.535 -34.320 1.00 86.62 99 ILE A CA 1
ATOM 816 C C . ILE A 1 99 ? 41.662 2.393 -35.085 1.00 86.62 99 ILE A C 1
ATOM 818 O O . ILE A 1 99 ? 41.803 2.239 -36.301 1.00 86.62 99 ILE A O 1
ATOM 822 N N . GLN A 1 100 ? 42.392 3.284 -34.409 1.00 89.12 100 GLN A N 1
ATOM 823 C CA . GLN A 1 100 ? 43.433 4.100 -35.032 1.00 89.12 100 GLN A CA 1
ATOM 824 C C . GLN A 1 100 ? 44.660 3.266 -35.442 1.00 89.12 100 GLN A C 1
ATOM 826 O O . GLN A 1 100 ? 45.195 3.490 -36.531 1.00 89.12 100 GLN A O 1
ATOM 831 N N . GLN A 1 101 ? 45.061 2.276 -34.637 1.00 89.62 101 GLN A N 1
ATOM 832 C CA . GLN A 1 101 ? 46.105 1.305 -34.994 1.00 89.62 101 GLN A CA 1
ATOM 833 C C . GLN A 1 101 ? 45.694 0.463 -36.212 1.00 89.62 101 GLN A C 1
ATOM 835 O O . GLN A 1 101 ? 46.402 0.453 -37.214 1.00 89.62 101 GLN A O 1
ATOM 840 N N . LEU A 1 102 ? 44.499 -0.133 -36.207 1.00 85.50 102 LEU A N 1
ATOM 841 C CA . LEU A 1 102 ? 43.999 -0.914 -37.348 1.00 85.50 102 LEU A CA 1
ATOM 842 C C . LEU A 1 102 ? 43.897 -0.078 -38.637 1.00 85.50 102 LEU A C 1
ATOM 844 O O . LEU A 1 102 ? 44.173 -0.568 -39.732 1.00 85.50 102 LEU A O 1
ATOM 848 N N . ARG A 1 103 ? 43.548 1.212 -38.534 1.00 87.88 103 ARG A N 1
ATOM 849 C CA . ARG A 1 103 ? 43.568 2.134 -39.683 1.00 87.88 103 ARG A CA 1
ATOM 850 C C . ARG A 1 103 ? 44.977 2.367 -40.227 1.00 87.88 103 ARG A C 1
ATOM 852 O O . ARG A 1 103 ? 45.124 2.444 -41.446 1.00 87.88 103 ARG A O 1
ATOM 859 N N . SER A 1 104 ? 45.996 2.483 -39.372 1.00 88.25 104 SER A N 1
ATOM 860 C CA . SER A 1 104 ? 47.380 2.655 -39.832 1.00 88.25 104 SER A CA 1
ATOM 861 C C . SER A 1 104 ? 47.929 1.373 -40.469 1.00 88.25 104 SER A C 1
ATOM 863 O O . SER A 1 104 ? 48.579 1.448 -41.511 1.00 88.25 104 SER A O 1
ATOM 865 N N . GLU A 1 105 ? 47.573 0.199 -39.943 1.00 87.75 105 GLU A N 1
ATOM 866 C CA . GLU A 1 105 ? 47.899 -1.101 -40.543 1.00 87.75 105 GLU A CA 1
ATOM 867 C C . GLU A 1 105 ? 47.271 -1.277 -41.934 1.00 87.75 105 GLU A C 1
ATOM 869 O O . GLU A 1 105 ? 47.963 -1.682 -42.867 1.00 87.75 105 GLU A O 1
ATOM 874 N N . ILE A 1 106 ? 46.000 -0.894 -42.121 1.00 83.56 106 ILE A N 1
ATOM 875 C CA . ILE A 1 106 ? 45.335 -0.927 -43.437 1.00 83.56 106 ILE A CA 1
ATOM 876 C C . ILE A 1 106 ? 46.040 -0.004 -44.444 1.00 83.56 106 ILE A C 1
ATOM 878 O O . ILE A 1 106 ? 46.266 -0.408 -45.585 1.00 83.56 106 ILE A O 1
ATOM 882 N N . ILE A 1 107 ? 46.432 1.208 -44.031 1.00 87.88 107 ILE A N 1
ATOM 883 C CA . ILE A 1 107 ? 47.186 2.147 -44.883 1.00 87.88 107 ILE A CA 1
ATOM 884 C C . ILE A 1 107 ? 48.554 1.558 -45.267 1.00 87.88 107 ILE A C 1
ATOM 886 O O . ILE A 1 107 ? 48.945 1.611 -46.434 1.00 87.88 107 ILE A O 1
ATOM 890 N N . ASN A 1 108 ? 49.255 0.938 -44.315 1.00 86.75 108 ASN A N 1
ATOM 891 C CA . ASN A 1 108 ? 50.538 0.282 -44.568 1.00 86.75 108 ASN A CA 1
ATOM 892 C C . ASN A 1 108 ? 50.394 -0.925 -45.513 1.00 86.75 108 ASN A C 1
ATOM 894 O O . ASN A 1 108 ? 51.241 -1.112 -46.388 1.00 86.75 108 ASN A O 1
ATOM 898 N N . ALA A 1 109 ? 49.322 -1.712 -45.386 1.00 81.56 109 ALA A N 1
ATOM 899 C CA . ALA A 1 109 ? 49.026 -2.836 -46.273 1.00 81.56 109 ALA A CA 1
ATOM 900 C C . ALA A 1 109 ? 48.706 -2.377 -47.708 1.00 81.56 109 ALA A C 1
ATOM 902 O O . ALA A 1 109 ? 49.197 -2.975 -48.667 1.00 81.56 109 ALA A O 1
ATOM 903 N N . TRP A 1 110 ? 47.954 -1.281 -47.869 1.00 81.06 110 TRP A N 1
ATOM 904 C CA . TRP A 1 110 ? 47.714 -0.662 -49.180 1.00 81.06 110 TRP A CA 1
ATOM 905 C C . TRP A 1 110 ? 49.024 -0.173 -49.809 1.00 81.06 110 TRP A C 1
ATOM 907 O O . TRP A 1 110 ? 49.316 -0.519 -50.949 1.00 81.06 110 TRP A O 1
ATOM 917 N N . SER A 1 111 ? 49.875 0.514 -49.038 1.00 86.12 111 SER A N 1
ATOM 918 C CA . SER A 1 111 ? 51.195 0.947 -49.511 1.00 86.12 111 SER A CA 1
ATOM 919 C C . SER A 1 111 ? 52.089 -0.219 -49.954 1.00 86.12 111 SER A C 1
ATOM 921 O O . SER A 1 111 ? 52.855 -0.056 -50.903 1.00 86.12 111 SER A O 1
ATOM 923 N N . HIS A 1 112 ? 52.009 -1.384 -49.300 1.00 79.19 112 HIS A N 1
ATOM 924 C CA . HIS A 1 112 ? 52.737 -2.586 -49.725 1.00 79.19 112 HIS A CA 1
ATOM 925 C C . HIS A 1 112 ? 52.167 -3.183 -51.019 1.00 79.19 112 HIS A C 1
ATOM 927 O O . HIS A 1 112 ? 52.939 -3.570 -51.895 1.00 79.19 112 HIS A O 1
ATOM 933 N N . SER A 1 113 ? 50.840 -3.208 -51.170 1.00 81.75 113 SER A N 1
ATOM 934 C CA . SER A 1 113 ? 50.173 -3.642 -52.405 1.00 81.75 113 SER A CA 1
ATOM 935 C C . SER A 1 113 ? 50.559 -2.754 -53.595 1.00 81.75 113 SER A C 1
ATOM 937 O O . SER A 1 113 ? 50.946 -3.258 -54.651 1.00 81.75 113 SER A O 1
ATOM 939 N N . ASP A 1 114 ? 50.538 -1.432 -53.417 1.00 81.31 114 ASP A N 1
ATOM 940 C CA . ASP A 1 114 ? 50.946 -0.475 -54.450 1.00 81.31 114 ASP A CA 1
ATOM 941 C C . ASP A 1 114 ? 52.436 -0.646 -54.800 1.00 81.31 114 ASP A C 1
ATOM 943 O O . ASP A 1 114 ? 52.798 -0.748 -55.973 1.00 81.31 114 ASP A O 1
ATOM 947 N N . ALA A 1 115 ? 53.311 -0.800 -53.799 1.00 82.81 115 ALA A N 1
ATOM 948 C CA . ALA A 1 115 ? 54.730 -1.076 -54.032 1.00 82.81 115 ALA A CA 1
ATOM 949 C C . ALA A 1 115 ? 54.975 -2.402 -54.781 1.00 82.81 115 ALA A C 1
ATOM 951 O O . ALA A 1 115 ? 55.924 -2.498 -55.564 1.00 82.81 115 ALA A O 1
ATOM 952 N N . GLN A 1 116 ? 54.138 -3.422 -54.570 1.00 77.56 116 GLN A N 1
ATOM 953 C CA . GLN A 1 116 ? 54.244 -4.698 -55.275 1.00 77.56 116 GLN A CA 1
ATOM 954 C C . GLN A 1 116 ? 53.745 -4.609 -56.724 1.00 77.56 116 GLN A C 1
ATOM 956 O O . GLN A 1 116 ? 54.444 -5.079 -57.621 1.00 77.56 116 GLN A O 1
ATOM 961 N N . THR A 1 117 ? 52.620 -3.938 -56.986 1.00 78.81 117 THR A N 1
ATOM 962 C CA . THR A 1 117 ? 52.136 -3.728 -58.368 1.00 78.81 117 THR A CA 1
ATOM 963 C C . THR A 1 117 ? 53.119 -2.907 -59.217 1.00 78.81 117 THR A C 1
ATOM 965 O O . THR A 1 117 ? 53.333 -3.227 -60.387 1.00 78.81 117 THR A O 1
ATOM 968 N N . ILE A 1 118 ? 53.811 -1.926 -58.620 1.00 80.19 118 ILE A N 1
ATOM 969 C CA . ILE A 1 118 ? 54.900 -1.176 -59.273 1.00 80.19 118 ILE A CA 1
ATOM 970 C C . ILE A 1 118 ? 56.092 -2.091 -59.612 1.00 80.19 118 ILE A C 1
ATOM 972 O O . ILE A 1 118 ? 56.650 -2.001 -60.709 1.00 80.19 118 ILE A O 1
ATOM 976 N N . ARG A 1 119 ? 56.481 -3.004 -58.707 1.00 81.25 119 ARG A N 1
ATOM 977 C CA . ARG A 1 119 ? 57.536 -4.000 -58.987 1.00 81.25 119 ARG A CA 1
ATOM 978 C C . ARG A 1 119 ? 57.137 -4.926 -60.135 1.00 81.25 119 ARG A C 1
ATOM 980 O O . ARG A 1 119 ? 57.960 -5.183 -61.011 1.00 81.25 119 ARG A O 1
ATOM 987 N N . GLU A 1 120 ? 55.889 -5.388 -60.160 1.00 77.19 120 GLU A N 1
ATOM 988 C CA . GLU A 1 120 ? 55.374 -6.236 -61.238 1.00 77.19 120 GLU A CA 1
ATOM 989 C C . GLU A 1 120 ? 55.406 -5.506 -62.591 1.00 77.19 120 GLU A C 1
ATOM 991 O O . GLU A 1 120 ? 55.971 -6.047 -63.544 1.00 77.19 120 GLU A O 1
ATOM 996 N N . GLN A 1 121 ? 54.935 -4.253 -62.675 1.00 79.12 121 GLN A N 1
ATOM 997 C CA . GLN A 1 121 ? 55.051 -3.438 -63.897 1.00 79.12 121 GLN A CA 1
ATOM 998 C C . GLN A 1 121 ? 56.498 -3.340 -64.403 1.00 79.12 121 GLN A C 1
ATOM 1000 O O . GLN A 1 121 ? 56.756 -3.647 -65.567 1.00 79.12 121 GLN A O 1
ATOM 1005 N N . HIS A 1 122 ? 57.457 -3.033 -63.524 1.00 79.62 122 HIS A N 1
ATOM 1006 C CA . HIS A 1 122 ? 58.874 -2.962 -63.896 1.00 79.62 122 HIS A CA 1
ATOM 1007 C C . HIS A 1 122 ? 59.424 -4.310 -64.415 1.00 79.62 122 HIS A C 1
ATOM 1009 O O . HIS A 1 122 ? 60.289 -4.340 -65.298 1.00 79.62 122 HIS A O 1
ATOM 1015 N N . THR A 1 123 ? 58.933 -5.449 -63.904 1.00 74.56 123 THR A N 1
ATOM 1016 C CA . THR A 1 123 ? 59.310 -6.770 -64.446 1.00 74.56 123 THR A CA 1
ATOM 1017 C C . THR A 1 123 ? 58.714 -7.048 -65.827 1.00 74.56 123 THR A C 1
ATOM 1019 O O . THR A 1 123 ? 59.411 -7.631 -66.658 1.00 74.56 123 THR A O 1
ATOM 1022 N N . TYR A 1 124 ? 57.490 -6.587 -66.114 1.00 76.06 124 TYR A N 1
ATOM 1023 C CA . TYR A 1 124 ? 56.890 -6.695 -67.450 1.00 76.06 124 TYR A CA 1
ATOM 1024 C C . TYR A 1 124 ? 57.627 -5.824 -68.479 1.00 76.06 124 TYR A C 1
ATOM 1026 O O . TYR A 1 124 ? 58.013 -6.331 -69.532 1.00 76.06 124 TYR A O 1
ATOM 1034 N N . GLU A 1 125 ? 57.927 -4.565 -68.147 1.00 78.75 125 GLU A N 1
ATOM 1035 C CA . GLU A 1 125 ? 58.711 -3.661 -69.008 1.00 78.75 125 GLU A CA 1
ATOM 1036 C C . GLU A 1 125 ? 60.104 -4.235 -69.325 1.00 78.75 125 GLU A C 1
ATOM 1038 O O . GLU A 1 125 ? 60.558 -4.223 -70.472 1.00 78.75 125 GLU A O 1
ATOM 1043 N N . SER A 1 126 ? 60.765 -4.826 -68.323 1.00 73.19 126 SER A N 1
ATOM 1044 C CA . SER A 1 126 ? 62.058 -5.501 -68.503 1.00 73.19 126 SER A CA 1
ATOM 1045 C C . SER A 1 126 ? 61.965 -6.729 -69.423 1.00 73.19 126 SER A C 1
ATOM 1047 O O . SER A 1 126 ? 62.910 -7.028 -70.157 1.00 73.19 126 SER A O 1
ATOM 1049 N N . LEU A 1 127 ? 60.835 -7.444 -69.407 1.00 70.44 127 LEU A N 1
ATOM 1050 C CA . LEU A 1 127 ? 60.583 -8.617 -70.247 1.00 70.44 127 LEU A CA 1
ATOM 1051 C C . LEU A 1 127 ? 60.393 -8.247 -71.724 1.00 70.44 127 LEU A C 1
ATOM 1053 O O . LEU A 1 127 ? 60.924 -8.944 -72.593 1.00 70.44 127 LEU A O 1
ATOM 1057 N N . ASP A 1 128 ? 59.701 -7.146 -72.019 1.00 71.00 128 ASP A N 1
ATOM 1058 C CA . ASP A 1 128 ? 59.489 -6.691 -73.398 1.00 71.00 128 ASP A CA 1
ATOM 1059 C C . ASP A 1 128 ? 60.789 -6.186 -74.048 1.00 71.00 128 ASP A C 1
ATOM 1061 O O . ASP A 1 128 ? 61.100 -6.576 -75.178 1.00 71.00 128 ASP A O 1
ATOM 1065 N N . VAL A 1 129 ? 61.640 -5.466 -73.305 1.00 74.81 129 VAL A N 1
ATOM 1066 C CA . VAL A 1 129 ? 62.992 -5.078 -73.767 1.00 74.81 129 VAL A CA 1
ATOM 1067 C C . VAL A 1 129 ? 63.861 -6.303 -74.108 1.00 74.81 129 VAL A C 1
ATOM 1069 O O . VAL A 1 129 ? 64.713 -6.249 -74.999 1.00 74.81 129 VAL A O 1
ATOM 1072 N N . MET A 1 130 ? 63.660 -7.433 -73.422 1.00 67.69 130 MET A N 1
ATOM 1073 C CA . MET A 1 130 ? 64.381 -8.681 -73.711 1.00 67.69 130 MET A CA 1
ATOM 1074 C C . MET A 1 130 ? 63.816 -9.417 -74.935 1.00 67.69 130 MET A C 1
ATOM 1076 O O . MET A 1 130 ? 64.586 -10.036 -75.672 1.00 67.69 130 MET A O 1
ATOM 1080 N N . ARG A 1 131 ? 62.507 -9.307 -75.210 1.00 70.00 131 ARG A N 1
ATOM 1081 C CA . ARG A 1 131 ? 61.883 -9.828 -76.443 1.00 70.00 131 ARG A CA 1
ATOM 1082 C C . ARG A 1 131 ? 62.365 -9.077 -77.682 1.00 70.00 131 ARG A C 1
ATOM 1084 O O . ARG A 1 131 ? 62.694 -9.710 -78.684 1.00 70.00 131 ARG A O 1
ATOM 1091 N N . GLU A 1 132 ? 62.473 -7.753 -77.596 1.00 67.50 132 GLU A N 1
ATOM 1092 C CA . GLU A 1 132 ? 62.936 -6.900 -78.697 1.00 67.50 132 GLU A CA 1
ATOM 1093 C C . GLU A 1 132 ? 64.380 -7.251 -79.116 1.00 67.50 132 GLU A C 1
ATOM 1095 O O . GLU A 1 132 ? 64.660 -7.486 -80.294 1.00 67.50 132 GLU A O 1
ATOM 1100 N N . LYS A 1 133 ? 65.279 -7.453 -78.141 1.00 72.00 133 LYS A N 1
ATOM 1101 C CA . LYS A 1 133 ? 66.663 -7.915 -78.382 1.00 72.00 133 LYS A CA 1
ATOM 1102 C C . LYS A 1 133 ? 66.752 -9.316 -79.005 1.00 72.00 133 LYS A C 1
ATOM 1104 O O . LYS A 1 133 ? 67.702 -9.597 -79.737 1.00 72.00 133 LYS A O 1
ATOM 1109 N N . PHE A 1 134 ? 65.782 -10.194 -78.742 1.00 58.44 134 PHE A N 1
ATOM 1110 C CA . PHE A 1 134 ? 65.743 -11.549 -79.307 1.00 58.44 134 PHE A CA 1
ATOM 1111 C C . PHE A 1 134 ? 65.355 -11.560 -80.796 1.00 58.44 134 PHE A C 1
ATOM 1113 O O . PHE A 1 134 ? 65.893 -12.355 -81.577 1.00 58.44 134 PHE A O 1
ATOM 1120 N N . ALA A 1 135 ? 64.473 -10.646 -81.216 1.00 58.97 135 ALA A N 1
ATOM 1121 C CA . ALA A 1 135 ? 64.134 -10.453 -82.627 1.00 58.97 135 ALA A CA 1
ATOM 1122 C C . ALA A 1 135 ? 65.353 -9.963 -83.436 1.00 58.97 135 ALA A C 1
ATOM 1124 O O . ALA A 1 135 ? 65.655 -10.489 -84.511 1.00 58.97 135 ALA A O 1
ATOM 1125 N N . ASP A 1 136 ? 66.109 -9.027 -82.861 1.00 59.22 136 ASP A N 1
ATOM 1126 C CA . ASP A 1 136 ? 67.273 -8.385 -83.481 1.00 59.22 136 ASP A CA 1
ATOM 1127 C C . ASP A 1 136 ? 68.471 -9.337 -83.699 1.00 59.22 136 ASP A C 1
ATOM 1129 O O . ASP A 1 136 ? 69.280 -9.155 -84.614 1.00 59.22 136 ASP A O 1
ATOM 1133 N N . LEU A 1 137 ? 68.594 -10.375 -82.862 1.00 58.66 137 LEU A N 1
ATOM 1134 C CA . LEU A 1 137 ? 69.575 -11.456 -83.025 1.00 58.66 137 LEU A CA 1
ATOM 1135 C C . LEU A 1 137 ? 69.120 -12.505 -84.048 1.00 58.66 137 LEU A C 1
ATOM 1137 O O . LEU A 1 137 ? 69.940 -12.987 -84.830 1.00 58.66 137 LEU A O 1
ATOM 1141 N N . SER A 1 138 ? 67.820 -12.803 -84.102 1.00 51.94 138 SER A N 1
ATOM 1142 C CA . SER A 1 138 ? 67.255 -13.760 -85.062 1.00 51.94 138 SER A CA 1
ATOM 1143 C C . SER A 1 138 ? 67.444 -13.290 -86.512 1.00 51.94 138 SER A C 1
ATOM 1145 O O . SER A 1 138 ? 67.850 -14.071 -87.370 1.00 51.94 138 SER A O 1
ATOM 1147 N N . GLN A 1 139 ? 67.277 -11.988 -86.780 1.00 52.69 139 GLN A N 1
ATOM 1148 C CA . GLN A 1 139 ? 67.451 -11.409 -88.122 1.00 52.69 139 GLN A CA 1
ATOM 1149 C C . GLN A 1 139 ? 68.911 -11.427 -88.633 1.00 52.69 139 GLN A C 1
ATOM 1151 O O . GLN A 1 139 ? 69.157 -11.320 -89.838 1.00 52.69 139 GLN A O 1
ATOM 1156 N N . LYS A 1 140 ? 69.903 -11.566 -87.741 1.00 55.22 140 LYS A N 1
ATOM 1157 C CA . LYS A 1 140 ? 71.334 -11.596 -88.105 1.00 55.22 140 LYS A CA 1
ATOM 1158 C C . LYS A 1 140 ? 71.813 -12.994 -88.521 1.00 55.22 140 LYS A C 1
ATOM 1160 O O . LYS A 1 140 ? 72.811 -13.096 -89.231 1.00 55.22 140 LYS A O 1
ATOM 1165 N N . LEU A 1 141 ? 71.089 -14.049 -88.137 1.00 44.84 141 LEU A N 1
ATOM 1166 C CA . LEU A 1 141 ? 71.445 -15.449 -88.404 1.00 44.84 141 LEU A CA 1
ATOM 1167 C C . LEU A 1 141 ? 71.106 -15.919 -89.833 1.00 44.84 141 LEU A C 1
ATOM 1169 O O . LEU A 1 141 ? 71.805 -16.775 -90.367 1.00 44.84 141 LEU A O 1
ATOM 1173 N N . GLU A 1 142 ? 70.114 -15.319 -90.499 1.00 43.97 142 GLU A N 1
ATOM 1174 C CA . GLU A 1 142 ? 69.716 -15.691 -91.873 1.00 43.97 142 GLU A CA 1
ATOM 1175 C C . GLU A 1 142 ? 70.696 -15.244 -92.978 1.00 43.97 142 GLU A C 1
ATOM 1177 O O . GLU A 1 142 ? 70.588 -15.699 -94.115 1.00 43.97 142 GLU A O 1
ATOM 1182 N N . ARG A 1 143 ? 71.660 -14.357 -92.692 1.00 39.50 143 ARG A N 1
ATOM 1183 C CA . ARG A 1 143 ? 72.480 -13.700 -93.736 1.00 39.50 143 ARG A CA 1
ATOM 1184 C C . ARG A 1 143 ? 73.822 -14.365 -94.070 1.00 39.50 143 ARG A C 1
ATOM 1186 O O . ARG A 1 143 ? 74.520 -13.857 -94.942 1.00 39.50 143 ARG A O 1
ATOM 1193 N N . TYR A 1 144 ? 74.190 -15.470 -93.419 1.00 40.47 144 TYR A N 1
ATOM 1194 C CA . TYR A 1 144 ? 75.543 -16.053 -93.526 1.00 40.47 144 TYR A CA 1
ATOM 1195 C C . TYR A 1 144 ? 75.629 -17.446 -94.183 1.00 40.47 144 TYR A C 1
ATOM 1197 O O . TYR A 1 144 ? 76.699 -18.051 -94.202 1.00 40.47 144 TYR A O 1
ATOM 1205 N N . ALA A 1 145 ? 74.543 -17.960 -94.766 1.00 35.66 145 ALA A N 1
ATOM 1206 C CA . ALA A 1 145 ? 74.456 -19.347 -95.238 1.00 35.66 145 ALA A CA 1
ATOM 1207 C C . ALA A 1 145 ? 74.639 -19.549 -96.765 1.00 35.66 145 ALA A C 1
ATOM 1209 O O . ALA A 1 145 ? 73.818 -20.221 -97.389 1.00 35.66 145 ALA A O 1
ATOM 1210 N N . SER A 1 146 ? 75.711 -19.028 -97.388 1.00 30.80 146 SER A N 1
ATOM 1211 C CA . SER A 1 146 ? 76.072 -19.415 -98.774 1.00 30.80 146 SER A CA 1
ATOM 1212 C C . SER A 1 146 ? 77.493 -19.026 -99.235 1.00 30.80 146 SER A C 1
ATOM 1214 O O . SER A 1 146 ? 77.707 -17.867 -99.578 1.00 30.80 146 SER A O 1
ATOM 1216 N N . MET A 1 147 ? 78.422 -19.995 -99.346 1.00 29.86 147 MET A N 1
ATOM 1217 C CA . MET A 1 147 ? 79.334 -20.229 -100.503 1.00 29.86 147 MET A CA 1
ATOM 1218 C C . MET A 1 147 ? 80.321 -21.396 -100.244 1.00 29.86 147 MET A C 1
ATOM 1220 O O . MET A 1 147 ? 80.514 -21.801 -99.101 1.00 29.86 147 MET A O 1
ATOM 1224 N N . LYS A 1 148 ? 80.882 -21.989 -101.316 1.00 28.53 148 LYS A N 1
ATOM 1225 C CA . LYS A 1 148 ? 81.652 -23.257 -101.322 1.00 28.53 148 LYS A CA 1
ATOM 1226 C C . LYS A 1 148 ? 83.078 -23.124 -101.905 1.00 28.53 148 LYS A C 1
ATOM 1228 O O . LYS A 1 148 ? 83.308 -22.261 -102.740 1.00 28.53 148 LYS A O 1
ATOM 1233 N N . TYR A 1 149 ? 83.943 -24.040 -101.446 1.00 32.56 149 TYR A N 1
ATOM 1234 C CA . TYR A 1 149 ? 85.132 -24.711 -102.032 1.00 32.56 149 TYR A CA 1
ATOM 1235 C C . TYR A 1 149 ? 85.660 -24.371 -103.446 1.00 32.56 149 TYR A C 1
ATOM 1237 O O . TYR A 1 149 ? 84.863 -24.268 -104.369 1.00 32.56 149 TYR A O 1
ATOM 1245 N N . GLU A 1 150 ? 87.000 -24.410 -103.612 1.00 30.16 150 GLU A N 1
ATOM 1246 C CA . GLU A 1 150 ? 87.753 -25.412 -104.425 1.00 30.16 150 GLU A CA 1
ATOM 1247 C C . GLU A 1 150 ? 89.305 -25.285 -104.259 1.00 30.16 150 GLU A C 1
ATOM 1249 O O . GLU A 1 150 ? 89.820 -24.174 -104.164 1.00 30.16 150 GLU A O 1
ATOM 1254 N N . ASP A 1 151 ? 89.995 -26.434 -104.088 1.00 30.17 151 ASP A N 1
ATOM 1255 C CA . ASP A 1 151 ? 91.178 -27.009 -104.802 1.00 30.17 151 ASP A CA 1
ATOM 1256 C C . ASP A 1 151 ? 92.409 -26.145 -105.220 1.00 30.17 151 ASP A C 1
ATOM 1258 O O . ASP A 1 151 ? 92.309 -24.940 -105.396 1.00 30.17 151 ASP A O 1
ATOM 1262 N N . ALA A 1 152 ? 93.635 -26.641 -105.500 1.00 30.20 152 ALA A N 1
ATOM 1263 C CA . ALA A 1 152 ? 94.458 -27.834 -105.176 1.00 30.20 152 ALA A CA 1
ATOM 1264 C C . ALA A 1 152 ? 95.933 -27.537 -105.637 1.00 30.20 152 ALA A C 1
ATOM 1266 O O . ALA A 1 152 ? 96.197 -26.449 -106.144 1.00 30.20 152 ALA A O 1
ATOM 1267 N N . ASP A 1 153 ? 96.907 -28.456 -105.495 1.00 37.06 153 ASP A N 1
ATOM 1268 C CA . ASP A 1 153 ? 98.189 -28.452 -106.267 1.00 37.06 153 ASP A CA 1
ATOM 1269 C C . ASP A 1 153 ? 99.509 -28.520 -105.425 1.00 37.06 153 ASP A C 1
ATOM 1271 O O . ASP A 1 153 ? 99.729 -27.669 -104.564 1.00 37.06 153 ASP A O 1
ATOM 1275 N N . ASP A 1 154 ? 100.392 -29.522 -105.605 1.00 50.56 154 ASP A N 1
ATOM 1276 C CA . ASP A 1 154 ? 101.448 -29.928 -104.640 1.00 50.56 154 ASP A CA 1
ATOM 1277 C C . ASP A 1 154 ? 102.876 -29.313 -104.790 1.00 50.56 154 ASP A C 1
ATOM 1279 O O . ASP A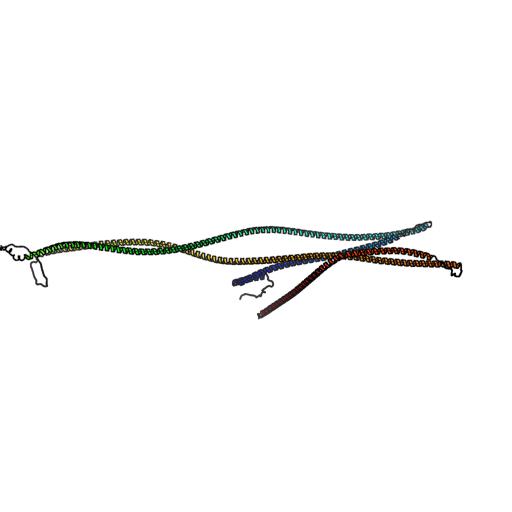 1 154 ? 103.154 -28.485 -105.650 1.00 50.56 154 ASP A O 1
ATOM 1283 N N . PHE A 1 155 ? 103.794 -29.720 -103.898 1.00 39.62 155 PHE A N 1
ATOM 1284 C CA . PHE A 1 155 ? 105.234 -29.398 -103.763 1.00 39.62 155 PHE A CA 1
ATOM 1285 C C . PHE A 1 155 ? 105.654 -28.037 -103.198 1.00 39.62 155 PHE A C 1
ATOM 1287 O O . PHE A 1 155 ? 106.586 -27.991 -102.393 1.00 39.62 155 PHE A O 1
ATOM 1294 N N . GLY A 1 156 ? 104.907 -26.955 -103.430 1.00 51.06 156 GLY A N 1
ATOM 1295 C CA . GLY A 1 156 ? 104.948 -25.822 -102.488 1.00 51.06 156 GLY A CA 1
ATOM 1296 C C . GLY A 1 156 ? 104.421 -26.229 -101.100 1.00 51.06 156 GLY A C 1
ATOM 1297 O O . GLY A 1 156 ? 104.736 -25.605 -100.079 1.00 51.06 156 GLY A O 1
ATOM 1298 N N . LYS A 1 157 ? 103.622 -27.306 -101.061 1.00 48.50 157 LYS A N 1
ATOM 1299 C CA . LYS A 1 157 ? 102.859 -27.761 -99.904 1.00 48.50 157 LYS A CA 1
ATOM 1300 C C . LYS A 1 157 ? 103.685 -28.267 -98.729 1.00 48.50 157 LYS A C 1
ATOM 1302 O O . LYS A 1 157 ? 103.204 -28.081 -97.638 1.00 48.50 157 LYS A O 1
ATOM 1307 N N . GLN A 1 158 ? 104.900 -28.813 -98.808 1.00 48.44 158 GLN A N 1
ATOM 1308 C CA . GLN A 1 158 ? 105.549 -29.215 -97.536 1.00 48.44 158 GLN A CA 1
ATOM 1309 C C . GLN A 1 158 ? 105.976 -28.007 -96.684 1.00 48.44 158 GLN A C 1
ATOM 1311 O O . GLN A 1 158 ? 105.646 -27.933 -95.504 1.00 48.44 158 GLN A O 1
ATOM 1316 N N . LYS A 1 159 ? 106.604 -26.988 -97.285 1.00 49.12 159 LYS A N 1
ATOM 1317 C CA . LYS A 1 159 ? 106.981 -25.764 -96.555 1.00 49.12 159 LYS A CA 1
ATOM 1318 C C . LYS A 1 159 ? 105.783 -24.849 -96.281 1.00 49.12 159 LYS A C 1
ATOM 1320 O O . LYS A 1 159 ? 105.716 -24.242 -95.214 1.00 49.12 159 LYS A O 1
ATOM 1325 N N . THR A 1 160 ? 104.828 -24.756 -97.213 1.00 55.25 160 THR A N 1
ATOM 1326 C CA . THR A 1 160 ? 103.607 -23.967 -96.983 1.00 55.25 160 THR A CA 1
ATOM 1327 C C . THR A 1 160 ? 102.564 -24.689 -96.147 1.00 55.25 160 THR A C 1
ATOM 1329 O O . THR A 1 160 ? 101.843 -23.985 -95.460 1.00 55.25 160 THR A O 1
ATOM 1332 N N . THR A 1 161 ? 102.487 -26.024 -96.104 1.00 58.47 161 THR A N 1
ATOM 1333 C CA . THR A 1 161 ? 101.649 -26.712 -95.111 1.00 58.47 161 THR A CA 1
ATOM 1334 C C . THR A 1 161 ? 102.300 -26.666 -93.748 1.00 58.47 161 THR A C 1
ATOM 1336 O O . THR A 1 161 ? 101.584 -26.287 -92.853 1.00 58.47 161 THR A O 1
ATOM 1339 N N . ILE A 1 162 ? 103.621 -26.815 -93.563 1.00 61.91 162 ILE A N 1
ATOM 1340 C CA . ILE A 1 162 ? 104.228 -26.544 -92.239 1.00 61.91 162 ILE A CA 1
ATOM 1341 C C . ILE A 1 162 ? 103.934 -25.103 -91.774 1.00 61.91 162 ILE A C 1
ATOM 1343 O O . ILE A 1 162 ? 103.564 -24.901 -90.624 1.00 61.91 162 ILE A O 1
ATOM 1347 N N . LEU A 1 163 ? 104.004 -24.093 -92.653 1.00 61.91 163 LEU A N 1
ATOM 1348 C CA . LEU A 1 163 ? 103.617 -22.719 -92.288 1.00 61.91 163 LEU A CA 1
ATOM 1349 C C . LEU A 1 163 ? 102.104 -22.534 -92.084 1.00 61.91 163 LEU A C 1
ATOM 1351 O O . LEU A 1 163 ? 101.716 -21.844 -91.147 1.00 61.91 163 LEU A O 1
ATOM 1355 N N . LYS A 1 164 ? 101.248 -23.158 -92.902 1.00 70.75 164 LYS A N 1
ATOM 1356 C CA . LYS A 1 164 ? 99.784 -23.169 -92.718 1.00 70.75 164 LYS A CA 1
ATOM 1357 C C . LYS A 1 164 ? 99.361 -24.000 -91.513 1.00 70.75 164 LYS A C 1
ATOM 1359 O O . LYS A 1 164 ? 98.288 -23.762 -90.996 1.00 70.75 164 LYS A O 1
ATOM 1364 N N . GLU A 1 165 ? 100.168 -24.951 -91.068 1.00 68.62 165 GLU A N 1
ATOM 1365 C CA . GLU A 1 165 ? 99.930 -25.865 -89.951 1.00 68.62 165 GLU A CA 1
ATOM 1366 C C . GLU A 1 165 ? 100.442 -25.239 -88.656 1.00 68.62 165 GLU A C 1
ATOM 1368 O O . GLU A 1 165 ? 99.758 -25.317 -87.649 1.00 68.62 165 GLU A O 1
ATOM 1373 N N . ILE A 1 166 ? 101.524 -24.453 -88.706 1.00 70.56 166 ILE A N 1
ATOM 1374 C CA . ILE A 1 166 ? 101.859 -23.467 -87.670 1.00 70.56 166 ILE A CA 1
ATOM 1375 C C . ILE A 1 166 ? 100.752 -22.408 -87.574 1.00 70.56 166 ILE A C 1
ATOM 1377 O O . ILE A 1 166 ? 100.249 -22.172 -86.483 1.00 70.56 166 ILE A O 1
ATOM 1381 N N . GLN A 1 167 ? 100.313 -21.795 -88.681 1.00 73.19 167 GLN A N 1
ATOM 1382 C CA . GLN A 1 167 ? 99.214 -20.815 -88.660 1.00 73.19 167 GLN A CA 1
ATOM 1383 C C . GLN A 1 167 ? 97.888 -21.435 -88.209 1.00 73.19 167 GLN A C 1
ATOM 1385 O O . GLN A 1 167 ? 97.152 -20.803 -87.462 1.00 73.19 167 GLN A O 1
ATOM 1390 N N . ARG A 1 168 ? 97.592 -22.675 -88.607 1.00 80.12 168 ARG A N 1
ATOM 1391 C CA . ARG A 1 168 ? 96.423 -23.432 -88.161 1.00 80.12 168 ARG A CA 1
ATOM 1392 C C . ARG A 1 168 ? 96.529 -23.777 -86.684 1.00 80.12 168 ARG A C 1
ATOM 1394 O O . ARG A 1 168 ? 95.557 -23.555 -85.991 1.00 80.12 168 ARG A O 1
ATOM 1401 N N . MET A 1 169 ? 97.684 -24.211 -86.185 1.00 76.00 169 MET A N 1
ATOM 1402 C CA . MET A 1 169 ? 97.921 -24.409 -84.751 1.00 76.00 169 MET A CA 1
ATOM 1403 C C . MET A 1 169 ? 97.809 -23.093 -83.976 1.00 76.00 169 MET A C 1
ATOM 1405 O O . MET A 1 169 ? 97.258 -23.090 -82.885 1.00 76.00 169 MET A O 1
ATOM 1409 N N . PHE A 1 170 ? 98.257 -21.960 -84.527 1.00 78.31 170 PHE A N 1
ATOM 1410 C CA . PHE A 1 170 ? 98.036 -20.641 -83.924 1.00 78.31 170 PHE A CA 1
ATOM 1411 C C . PHE A 1 170 ? 96.552 -20.256 -83.914 1.00 78.31 170 PHE A C 1
ATOM 1413 O O . PHE A 1 170 ? 96.069 -19.815 -82.879 1.00 78.31 170 PHE A O 1
ATOM 1420 N N . MET A 1 171 ? 95.814 -20.463 -85.008 1.00 81.19 171 MET A N 1
ATOM 1421 C CA . MET A 1 171 ? 94.368 -20.209 -85.059 1.00 81.19 171 MET A CA 1
ATOM 1422 C C . MET A 1 171 ? 93.578 -21.167 -84.163 1.00 81.19 171 MET A C 1
ATOM 1424 O O . MET A 1 171 ? 92.678 -20.720 -83.468 1.00 81.19 171 MET A O 1
ATOM 1428 N N . GLU A 1 172 ? 93.925 -22.454 -84.121 1.00 81.94 172 GLU A N 1
ATOM 1429 C CA . GLU A 1 172 ? 93.328 -23.450 -83.226 1.00 81.94 172 GLU A CA 1
ATOM 1430 C C . GLU A 1 172 ? 93.654 -23.113 -81.764 1.00 81.94 172 GLU A C 1
ATOM 1432 O O . GLU A 1 172 ? 92.774 -23.205 -80.916 1.00 81.94 172 GLU A O 1
ATOM 1437 N N . ASN A 1 173 ? 94.861 -22.629 -81.451 1.00 79.69 173 ASN A N 1
ATOM 1438 C CA . ASN A 1 173 ? 95.224 -22.184 -80.103 1.00 79.69 173 ASN A CA 1
ATOM 1439 C C . ASN A 1 173 ? 94.530 -20.857 -79.726 1.00 79.69 173 ASN A C 1
ATOM 1441 O O . ASN A 1 173 ? 94.023 -20.739 -78.616 1.00 79.69 173 ASN A O 1
ATOM 1445 N N . GLU A 1 174 ? 94.390 -19.891 -80.644 1.00 81.81 174 GLU A N 1
ATOM 1446 C CA . GLU A 1 174 ? 93.548 -18.698 -80.442 1.00 81.81 174 GLU A CA 1
ATOM 1447 C C . GLU A 1 174 ? 92.066 -19.059 -80.265 1.00 81.81 174 GLU A C 1
ATOM 1449 O O . GLU A 1 174 ? 91.382 -18.475 -79.426 1.00 81.81 174 GLU A O 1
ATOM 1454 N N . 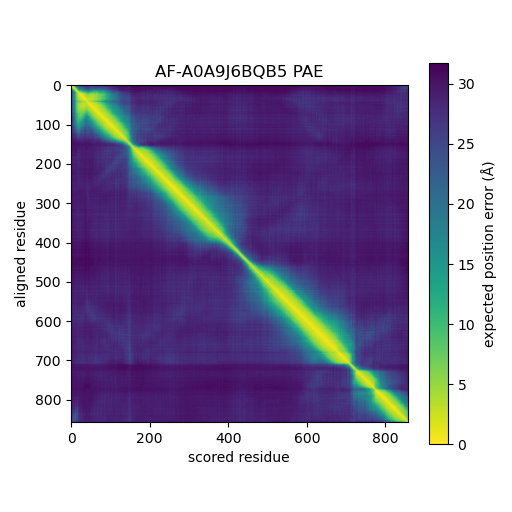GLU A 1 175 ? 91.548 -20.015 -81.036 1.00 83.88 175 GLU A N 1
ATOM 1455 C CA . GLU A 1 175 ? 90.163 -20.471 -80.947 1.00 83.88 175 GLU A CA 1
ATOM 1456 C C . GLU A 1 175 ? 89.924 -21.231 -79.638 1.00 83.88 175 GLU A C 1
ATOM 1458 O O . GLU A 1 175 ? 88.919 -20.997 -78.969 1.00 83.88 175 GLU A O 1
ATOM 1463 N N . MET A 1 176 ? 90.870 -22.072 -79.213 1.00 82.19 176 MET A N 1
ATOM 1464 C CA . MET A 1 176 ? 90.854 -22.721 -77.902 1.00 82.19 176 MET A CA 1
ATOM 1465 C C . MET A 1 176 ? 91.008 -21.705 -76.765 1.00 82.19 176 MET A C 1
ATOM 1467 O O . MET A 1 176 ? 90.337 -21.846 -75.745 1.00 82.19 176 MET A O 1
ATOM 1471 N N . HIS A 1 177 ? 91.785 -20.633 -76.943 1.00 83.19 177 HIS A N 1
ATOM 1472 C CA . HIS A 1 177 ? 91.881 -19.546 -75.969 1.00 83.19 177 HIS A CA 1
ATOM 1473 C C . HIS A 1 177 ? 90.578 -18.731 -75.894 1.00 83.19 177 HIS A C 1
ATOM 1475 O O . HIS A 1 177 ? 90.104 -18.443 -74.797 1.00 83.19 177 HIS A O 1
ATOM 1481 N N . ARG A 1 178 ? 89.920 -18.442 -77.029 1.00 85.19 178 ARG A N 1
ATOM 1482 C CA . ARG A 1 178 ? 88.568 -17.846 -77.055 1.00 85.19 178 ARG A CA 1
ATOM 1483 C C . ARG A 1 178 ? 87.536 -18.760 -76.392 1.00 85.19 178 ARG A C 1
ATOM 1485 O O . ARG A 1 178 ? 86.764 -18.278 -75.568 1.00 85.19 178 ARG A O 1
ATOM 1492 N N . LYS A 1 179 ? 87.540 -20.064 -76.692 1.00 87.31 179 LYS A N 1
ATOM 1493 C CA . LYS A 1 179 ? 86.664 -21.059 -76.043 1.00 87.31 179 LYS A CA 1
ATOM 1494 C C . LYS A 1 179 ? 86.908 -21.111 -74.536 1.00 87.31 179 LYS A C 1
ATOM 1496 O O . LYS A 1 179 ? 85.946 -21.070 -73.779 1.00 87.31 179 LYS A O 1
ATOM 1501 N N . PHE A 1 180 ? 88.167 -21.105 -74.098 1.00 88.44 180 PHE A N 1
ATOM 1502 C CA . PHE A 1 180 ? 88.532 -21.056 -72.683 1.00 88.44 180 PHE A CA 1
ATOM 1503 C C . PHE A 1 180 ? 88.057 -19.765 -72.000 1.00 88.44 180 PHE A C 1
ATOM 1505 O O . PHE A 1 180 ? 87.503 -19.833 -70.909 1.00 88.44 180 PHE A O 1
ATOM 1512 N N . LEU A 1 181 ? 88.204 -18.599 -72.639 1.00 87.00 181 LEU A N 1
ATOM 1513 C CA . LEU A 1 181 ? 87.707 -17.324 -72.106 1.00 87.00 181 LEU A CA 1
ATOM 1514 C C . LEU A 1 181 ? 86.174 -17.295 -72.001 1.00 87.00 181 LEU A C 1
ATOM 1516 O O . LEU A 1 181 ? 85.647 -16.874 -70.973 1.00 87.00 181 LEU A O 1
ATOM 1520 N N . VAL A 1 182 ? 85.458 -17.793 -73.015 1.00 87.88 182 VAL A N 1
ATOM 1521 C CA . VAL A 1 182 ? 83.989 -17.917 -72.985 1.00 87.88 182 VAL A CA 1
ATOM 1522 C C . VAL A 1 182 ? 83.546 -18.904 -71.904 1.00 87.88 182 VAL A C 1
ATOM 1524 O O . VAL A 1 182 ? 82.634 -18.603 -71.139 1.00 87.88 182 VAL A O 1
ATOM 1527 N N . GLN A 1 183 ? 84.213 -20.053 -71.781 1.00 86.81 183 GLN A N 1
ATOM 1528 C CA . GLN A 1 183 ? 83.901 -21.053 -70.761 1.00 86.81 183 GLN A CA 1
ATOM 1529 C C . GLN A 1 183 ? 84.241 -20.565 -69.345 1.00 86.81 183 GLN A C 1
ATOM 1531 O O . GLN A 1 183 ? 83.500 -20.863 -68.410 1.00 86.81 183 GLN A O 1
ATOM 1536 N N . ARG A 1 184 ? 85.295 -19.753 -69.186 1.00 87.56 184 ARG A N 1
ATOM 1537 C CA . ARG A 1 184 ? 85.628 -19.070 -67.930 1.00 87.56 184 ARG A CA 1
ATOM 1538 C C . ARG A 1 184 ? 84.550 -18.055 -67.550 1.00 87.56 184 ARG A C 1
ATOM 1540 O O . ARG A 1 184 ? 84.032 -18.145 -66.441 1.00 87.56 184 ARG A O 1
ATOM 1547 N N . ALA A 1 185 ? 84.155 -17.172 -68.468 1.00 85.88 185 ALA A N 1
ATOM 1548 C CA . ALA A 1 185 ? 83.077 -16.207 -68.236 1.00 85.88 185 ALA A CA 1
ATOM 1549 C C . ALA A 1 185 ? 81.741 -16.904 -67.909 1.00 85.88 185 ALA A C 1
ATOM 1551 O O . ALA A 1 185 ? 81.027 -16.484 -67.002 1.00 85.88 185 ALA A O 1
ATOM 1552 N N . TYR A 1 186 ? 81.436 -18.018 -68.583 1.00 89.00 186 TYR A N 1
ATOM 1553 C CA . TYR A 1 186 ? 80.272 -18.845 -68.266 1.00 89.00 186 TYR A CA 1
ATOM 1554 C C . TYR A 1 186 ? 80.375 -19.486 -66.874 1.00 89.00 186 TYR A C 1
ATOM 1556 O O . TYR A 1 186 ? 79.402 -19.463 -66.126 1.00 89.00 186 TYR A O 1
ATOM 1564 N N . SER A 1 187 ? 81.546 -20.006 -66.482 1.00 83.19 187 SER A N 1
ATOM 1565 C CA . SER A 1 187 ? 81.751 -20.570 -65.139 1.00 83.19 187 SER A CA 1
ATOM 1566 C C . SER A 1 187 ? 81.640 -19.520 -64.029 1.00 83.19 187 SER A C 1
ATOM 1568 O O . SER A 1 187 ? 81.060 -19.800 -62.985 1.00 83.19 187 SER A O 1
ATOM 1570 N N . GLU A 1 188 ? 82.111 -18.298 -64.281 1.00 89.56 188 GLU A N 1
ATOM 1571 C CA . GLU A 1 188 ? 82.011 -17.153 -63.372 1.00 89.56 188 GLU A CA 1
ATOM 1572 C C . GLU A 1 188 ? 80.555 -16.678 -63.237 1.00 89.56 188 GLU A C 1
ATOM 1574 O O . GLU A 1 188 ? 80.066 -16.470 -62.127 1.00 89.56 188 GLU A O 1
ATOM 1579 N N . GLN A 1 189 ? 79.803 -16.627 -64.343 1.00 89.81 189 GLN A N 1
ATOM 1580 C CA . GLN A 1 189 ? 78.360 -16.377 -64.316 1.00 89.81 189 GLN A CA 1
ATOM 1581 C C . GLN A 1 189 ? 77.600 -17.462 -63.533 1.00 89.81 189 GLN A C 1
ATOM 1583 O O . GLN A 1 189 ? 76.720 -17.131 -62.736 1.00 89.81 189 GLN A O 1
ATOM 1588 N N . LEU A 1 190 ? 77.946 -18.742 -63.720 1.00 87.00 190 LEU A N 1
ATOM 1589 C CA . LEU A 1 190 ? 77.340 -19.854 -62.982 1.00 87.00 190 LEU A CA 1
ATOM 1590 C C . LEU A 1 190 ? 77.658 -19.772 -61.481 1.00 87.00 190 LEU A C 1
ATOM 1592 O O . LEU A 1 190 ? 76.781 -19.996 -60.650 1.00 87.00 190 LEU A O 1
ATOM 1596 N N . GLN A 1 191 ? 78.895 -19.414 -61.128 1.00 88.50 191 GLN A N 1
ATOM 1597 C CA . GLN A 1 191 ? 79.326 -19.238 -59.743 1.00 88.50 191 GLN A CA 1
ATOM 1598 C C . GLN A 1 191 ? 78.570 -18.088 -59.065 1.00 88.50 191 GLN A C 1
ATOM 1600 O O . GLN A 1 191 ? 78.036 -18.286 -57.974 1.00 88.50 191 GLN A O 1
ATOM 1605 N N . ASN A 1 192 ? 78.417 -16.947 -59.744 1.00 90.50 192 ASN A N 1
ATOM 1606 C CA . ASN A 1 192 ? 77.624 -15.814 -59.257 1.00 90.50 192 ASN A CA 1
ATOM 1607 C C . ASN A 1 192 ? 76.137 -16.178 -59.072 1.00 90.50 192 ASN A C 1
ATOM 1609 O O . ASN A 1 192 ? 75.523 -15.769 -58.089 1.00 90.50 192 ASN A O 1
ATOM 1613 N N . GLN A 1 193 ? 75.553 -16.988 -59.966 1.00 90.19 193 GLN A N 1
ATOM 1614 C CA . GLN A 1 193 ? 74.185 -17.503 -59.796 1.00 90.19 193 GLN A CA 1
ATOM 1615 C C . GLN A 1 193 ? 74.060 -18.447 -58.589 1.00 90.19 193 GLN A C 1
ATOM 1617 O O . GLN A 1 193 ? 73.114 -18.326 -57.811 1.00 90.19 193 GLN A O 1
ATOM 1622 N N . VAL A 1 194 ? 75.023 -19.353 -58.391 1.00 89.38 194 VAL A N 1
ATOM 1623 C CA . VAL A 1 194 ? 75.065 -20.243 -57.218 1.00 89.38 194 VAL A CA 1
ATOM 1624 C C . VAL A 1 194 ? 75.218 -19.448 -55.919 1.00 89.38 194 VAL A C 1
ATOM 1626 O O . VAL A 1 194 ? 74.635 -19.821 -54.904 1.00 89.38 194 VAL A O 1
ATOM 1629 N N . GLU A 1 195 ? 75.983 -18.358 -55.925 1.00 90.25 195 GLU A N 1
ATOM 1630 C CA . GLU A 1 195 ? 76.180 -17.503 -54.753 1.00 90.25 195 GLU A CA 1
ATOM 1631 C C . GLU A 1 195 ? 74.932 -16.662 -54.436 1.00 90.25 195 GLU A C 1
ATOM 1633 O O . GLU A 1 195 ? 74.518 -16.602 -53.277 1.00 90.25 195 GLU A O 1
ATOM 1638 N N . TYR A 1 196 ? 74.251 -16.140 -55.463 1.00 92.25 196 TYR A N 1
ATOM 1639 C CA . TYR A 1 196 ? 72.951 -15.474 -55.335 1.00 92.25 196 TYR A CA 1
ATOM 1640 C C . TYR A 1 196 ? 71.868 -16.401 -54.757 1.00 92.25 196 TYR A C 1
ATOM 1642 O O . TYR A 1 196 ? 71.212 -16.047 -53.777 1.00 92.25 196 TYR A O 1
ATOM 1650 N N . GLU A 1 197 ? 71.711 -17.618 -55.291 1.00 88.06 197 GLU A N 1
ATOM 1651 C CA . GLU A 1 197 ? 70.725 -18.579 -54.770 1.00 88.06 197 GLU A CA 1
ATOM 1652 C C . GLU A 1 197 ? 71.099 -19.102 -53.367 1.00 88.06 197 GLU A C 1
ATOM 1654 O O . GLU A 1 197 ? 70.214 -19.426 -52.572 1.00 88.06 197 GLU A O 1
ATOM 1659 N N . LYS A 1 198 ? 72.389 -19.137 -52.996 1.00 89.75 198 LYS A N 1
ATOM 1660 C CA . LYS A 1 198 ? 72.809 -19.395 -51.604 1.00 89.75 198 LYS A CA 1
ATOM 1661 C C . LYS A 1 198 ? 72.400 -18.270 -50.656 1.00 89.75 198 LYS A C 1
ATOM 1663 O O . LYS A 1 198 ? 71.978 -18.564 -49.540 1.00 89.75 198 LYS A O 1
ATOM 1668 N N . GLU A 1 199 ? 72.528 -17.007 -51.060 1.00 90.00 199 GLU A N 1
ATOM 1669 C CA . GLU A 1 199 ? 72.119 -15.878 -50.214 1.00 90.00 199 GLU A CA 1
ATOM 1670 C C . GLU A 1 199 ? 70.596 -15.805 -50.076 1.00 90.00 199 GLU A C 1
ATOM 1672 O O . GLU A 1 199 ? 70.084 -15.680 -48.968 1.00 90.00 199 GLU A O 1
ATOM 1677 N N . LYS A 1 200 ? 69.865 -16.029 -51.171 1.00 91.44 200 LYS A N 1
ATOM 1678 C CA . LYS A 1 200 ? 68.402 -16.134 -51.162 1.00 91.44 200 LYS A CA 1
ATOM 1679 C C . LYS A 1 200 ? 67.896 -17.282 -50.281 1.00 91.44 200 LYS A C 1
ATOM 1681 O O . LYS A 1 200 ? 66.959 -17.085 -49.517 1.00 91.44 200 LYS A O 1
ATOM 1686 N N . ASN A 1 201 ? 68.541 -18.453 -50.317 1.00 87.94 201 ASN A N 1
ATOM 1687 C CA . ASN A 1 201 ? 68.229 -19.536 -49.377 1.00 87.94 201 ASN A CA 1
ATOM 1688 C C . ASN A 1 201 ? 68.513 -19.137 -47.921 1.00 87.94 201 ASN A C 1
ATOM 1690 O O . ASN A 1 201 ? 67.715 -19.462 -47.047 1.00 87.94 201 ASN A O 1
ATOM 1694 N N . ARG A 1 202 ? 69.611 -18.417 -47.640 1.00 91.50 202 ARG A N 1
ATOM 1695 C CA . ARG A 1 202 ? 69.889 -17.899 -46.288 1.00 91.50 202 ARG A CA 1
ATOM 1696 C C . ARG A 1 202 ? 68.811 -16.929 -45.804 1.00 91.50 202 ARG A C 1
ATOM 1698 O O . ARG A 1 202 ? 68.454 -16.999 -44.633 1.00 91.50 202 ARG A O 1
ATOM 1705 N N . GLU A 1 203 ? 68.268 -16.089 -46.682 1.00 88.94 203 GLU A N 1
ATOM 1706 C CA . GLU A 1 203 ? 67.157 -15.199 -46.330 1.00 88.94 203 GLU A CA 1
ATOM 1707 C C . GLU A 1 203 ? 65.866 -15.979 -46.045 1.00 88.94 203 GLU A C 1
ATOM 1709 O O . GLU A 1 203 ? 65.259 -15.776 -44.999 1.00 88.94 203 GLU A O 1
ATOM 1714 N N . ILE A 1 204 ? 65.522 -16.968 -46.878 1.00 87.75 204 ILE A N 1
ATOM 1715 C CA . ILE A 1 204 ? 64.364 -17.852 -46.647 1.00 87.75 204 ILE A CA 1
ATOM 1716 C C . ILE A 1 204 ? 64.479 -18.596 -45.304 1.00 87.75 204 ILE A C 1
ATOM 1718 O O . ILE A 1 204 ? 63.482 -18.739 -44.598 1.00 87.75 204 ILE A O 1
ATOM 1722 N N . TYR A 1 205 ? 65.679 -19.037 -44.903 1.00 88.38 205 TYR A N 1
ATOM 1723 C CA . TYR A 1 205 ? 65.880 -19.633 -43.575 1.00 88.38 205 TYR A CA 1
ATOM 1724 C C . TYR A 1 205 ? 65.668 -18.622 -42.434 1.00 88.38 205 TYR A C 1
ATOM 1726 O O . TYR A 1 205 ? 65.049 -18.981 -41.436 1.00 88.38 205 TYR A O 1
ATOM 1734 N N . ARG A 1 206 ? 66.101 -17.358 -42.583 1.00 89.88 206 ARG A N 1
ATOM 1735 C CA . ARG A 1 206 ? 65.827 -16.292 -41.593 1.00 89.88 206 ARG A CA 1
ATOM 1736 C C . ARG A 1 206 ? 64.331 -15.994 -41.479 1.00 89.88 206 ARG A C 1
ATOM 1738 O O . ARG A 1 206 ? 63.817 -15.901 -40.368 1.00 89.88 206 ARG A O 1
ATOM 1745 N N . GLU A 1 207 ? 63.631 -15.871 -42.607 1.00 88.31 207 GLU A N 1
ATOM 1746 C CA . GLU A 1 207 ? 62.176 -15.668 -42.643 1.00 88.31 207 GLU A CA 1
ATOM 1747 C C . GLU A 1 207 ? 61.432 -16.845 -41.993 1.00 88.31 207 GLU A C 1
ATOM 1749 O O . GLU A 1 207 ? 60.504 -16.636 -41.211 1.00 88.31 207 GLU A O 1
ATOM 1754 N N . TRP A 1 208 ? 61.875 -18.080 -42.254 1.00 88.06 208 TRP A N 1
ATOM 1755 C CA . TRP A 1 208 ? 61.314 -19.283 -41.641 1.00 88.06 208 TRP A CA 1
ATOM 1756 C C . TRP A 1 208 ? 61.552 -19.341 -40.126 1.00 88.06 208 TRP A C 1
ATOM 1758 O O . TRP A 1 208 ? 60.616 -19.637 -39.383 1.00 88.06 208 TRP A O 1
ATOM 1768 N N . ASP A 1 209 ? 62.755 -19.004 -39.647 1.00 87.88 209 ASP A N 1
ATOM 1769 C CA . ASP A 1 209 ? 63.060 -18.930 -38.212 1.00 87.88 209 ASP A CA 1
ATOM 1770 C C . ASP A 1 209 ? 62.224 -17.845 -37.506 1.00 87.88 209 ASP A C 1
ATOM 1772 O O . ASP A 1 209 ? 61.711 -18.074 -36.407 1.00 87.88 209 ASP A O 1
ATOM 1776 N N . LEU A 1 210 ? 62.035 -16.676 -38.129 1.00 88.69 210 LEU A N 1
ATOM 1777 C CA . LEU A 1 210 ? 61.180 -15.606 -37.598 1.00 88.69 210 LEU A CA 1
ATOM 1778 C C . LEU A 1 210 ? 59.711 -16.043 -37.529 1.00 88.69 210 LEU A C 1
ATOM 1780 O O . LEU A 1 210 ? 59.111 -15.996 -36.454 1.00 88.69 210 LEU A O 1
ATOM 1784 N N . ALA A 1 211 ? 59.162 -16.573 -38.625 1.00 85.50 211 ALA A N 1
ATOM 1785 C CA . ALA A 1 211 ? 57.795 -17.091 -38.664 1.00 85.50 211 ALA A CA 1
ATOM 1786 C C . ALA A 1 211 ? 57.582 -18.243 -37.661 1.00 85.50 211 ALA A C 1
ATOM 1788 O O . ALA A 1 211 ? 56.553 -18.309 -36.986 1.00 85.50 211 ALA A O 1
ATOM 1789 N N . SER A 1 212 ? 58.567 -19.131 -37.502 1.00 87.25 212 SER A N 1
ATOM 1790 C CA . SER A 1 212 ? 58.550 -20.207 -36.506 1.00 87.25 212 SER A CA 1
ATOM 1791 C C . SER A 1 212 ? 58.467 -19.647 -35.080 1.00 87.25 212 SER A C 1
ATOM 1793 O O . SER A 1 212 ? 57.579 -20.032 -34.312 1.00 87.25 212 SER A O 1
ATOM 1795 N N . ASN A 1 213 ? 59.299 -18.657 -34.741 1.00 87.62 213 ASN A N 1
ATOM 1796 C CA . ASN A 1 213 ? 59.255 -17.988 -33.439 1.00 87.62 213 ASN A CA 1
ATOM 1797 C C . ASN A 1 213 ? 57.920 -17.265 -33.184 1.00 87.62 213 ASN A C 1
ATOM 1799 O O . ASN A 1 213 ? 57.354 -17.408 -32.096 1.00 87.62 213 ASN A O 1
ATOM 1803 N N . ASP A 1 214 ? 57.361 -16.580 -34.184 1.00 85.94 214 ASP A N 1
ATOM 1804 C CA . ASP A 1 214 ? 56.051 -15.929 -34.076 1.00 85.94 214 ASP A CA 1
ATOM 1805 C C . ASP A 1 214 ? 54.911 -16.941 -33.898 1.00 85.94 214 ASP A C 1
ATOM 1807 O O . ASP A 1 214 ? 54.013 -16.727 -33.079 1.00 85.94 214 ASP A O 1
ATOM 1811 N N . THR A 1 215 ? 54.945 -18.094 -34.580 1.00 84.12 215 THR A N 1
ATOM 1812 C CA . THR A 1 215 ? 53.947 -19.155 -34.345 1.00 84.12 215 THR A CA 1
ATOM 1813 C C . THR A 1 215 ? 54.044 -19.733 -32.931 1.00 84.12 215 THR A C 1
ATOM 1815 O O . THR A 1 215 ? 53.012 -20.017 -32.320 1.00 84.12 215 THR A O 1
ATOM 1818 N N . LEU A 1 216 ? 55.248 -19.842 -32.354 1.00 86.38 216 LEU A N 1
ATOM 1819 C CA . LEU A 1 216 ? 55.445 -20.266 -30.963 1.00 86.38 216 LEU A CA 1
ATOM 1820 C C . LEU A 1 216 ? 54.965 -19.206 -29.959 1.00 86.38 216 LEU A C 1
ATOM 1822 O O . LEU A 1 216 ? 54.320 -19.557 -28.966 1.00 86.38 216 LEU A O 1
ATOM 1826 N N . ALA A 1 217 ? 55.225 -17.922 -30.215 1.00 86.88 217 ALA A N 1
ATOM 1827 C CA . ALA A 1 217 ? 54.729 -16.815 -29.398 1.00 86.88 217 ALA A CA 1
ATOM 1828 C C . ALA A 1 217 ? 53.192 -16.747 -29.421 1.00 86.88 217 ALA A C 1
ATOM 1830 O O . ALA A 1 217 ? 52.553 -16.706 -28.365 1.00 86.88 217 ALA A O 1
ATOM 1831 N N . ASN A 1 218 ? 52.590 -16.849 -30.609 1.00 81.88 218 ASN A N 1
ATOM 1832 C CA . ASN A 1 218 ? 51.142 -16.904 -30.784 1.00 81.88 218 ASN A CA 1
ATOM 1833 C C . ASN A 1 218 ? 50.533 -18.150 -30.128 1.00 81.88 218 ASN A C 1
ATOM 1835 O O . ASN A 1 218 ? 49.531 -18.033 -29.428 1.00 81.88 218 ASN A O 1
ATOM 1839 N N . ARG A 1 219 ? 51.165 -19.327 -30.239 1.00 83.94 219 ARG A N 1
ATOM 1840 C CA . ARG A 1 219 ? 50.710 -20.551 -29.557 1.00 83.94 219 ARG A CA 1
ATOM 1841 C C . ARG A 1 219 ? 50.711 -20.405 -28.032 1.00 83.94 219 ARG A C 1
ATOM 1843 O O . ARG A 1 219 ? 49.748 -20.823 -27.393 1.00 83.94 219 ARG A O 1
ATOM 1850 N N . ARG A 1 220 ? 51.736 -19.771 -27.448 1.00 85.56 220 ARG A N 1
ATOM 1851 C CA . ARG A 1 220 ? 51.769 -19.441 -26.009 1.00 85.56 220 ARG A CA 1
ATOM 1852 C C . ARG A 1 220 ? 50.672 -18.443 -25.631 1.00 85.56 220 ARG A C 1
ATOM 1854 O O . ARG A 1 220 ? 50.004 -18.634 -24.618 1.00 85.56 220 ARG A O 1
ATOM 1861 N N . ARG A 1 221 ? 50.446 -17.409 -26.450 1.00 86.88 221 ARG A N 1
ATOM 1862 C CA . ARG A 1 221 ? 49.376 -16.419 -26.233 1.00 86.88 221 ARG A CA 1
ATOM 1863 C C . ARG A 1 221 ? 47.990 -17.064 -26.277 1.00 86.88 221 ARG A C 1
ATOM 1865 O O . ARG A 1 221 ? 47.182 -16.786 -25.397 1.00 86.88 221 ARG A O 1
ATOM 1872 N N . VAL A 1 222 ? 47.746 -17.964 -27.233 1.00 86.25 222 VAL A N 1
ATOM 1873 C CA . VAL A 1 222 ? 46.518 -18.769 -27.307 1.00 86.25 222 VAL A CA 1
ATOM 1874 C C . VAL A 1 222 ? 46.360 -19.616 -26.046 1.00 86.25 222 VAL A C 1
ATOM 1876 O O . VAL A 1 222 ? 45.328 -19.500 -25.408 1.00 86.25 222 VAL A O 1
ATOM 1879 N N . GLN A 1 223 ? 47.380 -20.364 -25.608 1.00 87.75 223 GLN A N 1
ATOM 1880 C CA . GLN A 1 223 ? 47.302 -21.168 -24.375 1.00 87.75 223 GLN A CA 1
ATOM 1881 C C . GLN A 1 223 ? 46.965 -20.338 -23.122 1.00 87.75 223 GLN A C 1
ATOM 1883 O O . GLN A 1 223 ? 46.164 -20.772 -22.298 1.00 87.75 223 GLN A O 1
ATOM 1888 N N . ILE A 1 224 ? 47.536 -19.135 -22.984 1.00 89.56 224 ILE A N 1
ATOM 1889 C CA . ILE A 1 224 ? 47.218 -18.219 -21.875 1.00 89.56 224 ILE A CA 1
ATOM 1890 C C . ILE A 1 224 ? 45.763 -17.733 -21.960 1.00 89.56 224 ILE A C 1
ATOM 1892 O O . ILE A 1 224 ? 45.100 -17.617 -20.931 1.00 89.56 224 ILE A O 1
ATOM 1896 N N . LEU A 1 225 ? 45.258 -17.452 -23.164 1.00 85.94 225 LEU A N 1
ATOM 1897 C CA . LEU A 1 225 ? 43.864 -17.056 -23.371 1.00 85.94 225 LEU A CA 1
ATOM 1898 C C . LEU A 1 225 ? 42.897 -18.222 -23.133 1.00 85.94 225 LEU A C 1
ATOM 1900 O O . LEU A 1 225 ? 41.900 -18.017 -22.453 1.00 85.94 225 LEU A O 1
ATOM 1904 N N . THR A 1 226 ? 43.208 -19.434 -23.602 1.00 87.12 226 THR A N 1
ATOM 1905 C CA . THR A 1 226 ? 42.421 -20.647 -23.327 1.00 87.12 226 THR A CA 1
ATOM 1906 C C . THR A 1 226 ? 42.299 -20.873 -21.827 1.00 87.12 226 THR A C 1
ATOM 1908 O O . THR A 1 226 ? 41.183 -20.975 -21.333 1.00 87.12 226 THR A O 1
ATOM 1911 N N . LYS A 1 227 ? 43.413 -20.814 -21.083 1.00 90.19 227 LYS A N 1
ATOM 1912 C CA . LYS A 1 227 ? 43.376 -20.972 -19.627 1.00 90.19 227 LYS A CA 1
ATOM 1913 C C . LYS A 1 227 ? 42.563 -19.875 -18.928 1.00 90.19 227 LYS A C 1
ATOM 1915 O O . LYS A 1 227 ? 41.819 -20.167 -18.006 1.00 90.19 227 LYS A O 1
ATOM 1920 N N . LYS A 1 228 ? 42.648 -18.620 -19.385 1.00 87.81 228 LYS A N 1
ATOM 1921 C CA . LYS A 1 228 ? 41.792 -17.541 -18.859 1.00 87.81 228 LYS A CA 1
ATOM 1922 C C . LYS A 1 228 ? 40.308 -17.759 -19.155 1.00 87.81 228 LYS A C 1
ATOM 1924 O O . LYS A 1 228 ? 39.484 -17.352 -18.347 1.00 87.81 228 LYS A O 1
ATOM 1929 N N . VAL A 1 229 ? 39.965 -18.352 -20.299 1.00 84.50 229 VAL A N 1
ATOM 1930 C CA . VAL A 1 229 ? 38.579 -18.724 -20.615 1.00 84.50 229 VAL A CA 1
ATOM 1931 C C . VAL A 1 229 ? 38.122 -19.865 -19.708 1.00 84.50 229 VAL A C 1
ATOM 1933 O O . VAL A 1 229 ? 37.042 -19.749 -19.147 1.00 84.50 229 VAL A O 1
ATOM 1936 N N . GLU A 1 230 ? 38.955 -20.886 -19.483 1.00 88.44 230 GLU A N 1
ATOM 1937 C CA . GLU A 1 230 ? 38.693 -21.973 -18.523 1.00 88.44 230 GLU A CA 1
ATOM 1938 C C . GLU A 1 230 ? 38.472 -21.424 -17.098 1.00 88.44 230 GLU A C 1
ATOM 1940 O O . GLU A 1 230 ? 37.429 -21.675 -16.500 1.00 88.44 230 GLU A O 1
ATOM 1945 N N . ASP A 1 231 ? 39.381 -20.576 -16.594 1.00 89.12 231 ASP A N 1
ATOM 1946 C CA . ASP A 1 231 ? 39.261 -19.917 -15.282 1.00 89.12 231 ASP A CA 1
ATOM 1947 C C . ASP A 1 231 ? 37.982 -19.044 -15.182 1.00 89.12 231 ASP A C 1
ATOM 1949 O O . ASP A 1 231 ? 37.398 -18.909 -14.104 1.00 89.12 231 ASP A O 1
ATOM 1953 N N . MET A 1 232 ? 37.529 -18.437 -16.288 1.00 82.75 232 MET A N 1
ATOM 1954 C CA . MET A 1 232 ? 36.277 -17.668 -16.346 1.00 82.75 232 MET A CA 1
ATOM 1955 C C . MET A 1 232 ? 35.043 -18.577 -16.344 1.00 82.75 232 MET A C 1
ATOM 1957 O O . MET A 1 232 ? 34.128 -18.329 -15.559 1.00 82.75 232 MET A O 1
ATOM 1961 N N . THR A 1 233 ? 35.022 -19.651 -17.142 1.00 86.62 233 THR A N 1
ATOM 1962 C CA . THR A 1 233 ? 33.904 -20.612 -17.163 1.00 86.62 233 THR A CA 1
ATOM 1963 C C . THR A 1 233 ? 33.738 -21.314 -15.817 1.00 86.62 233 THR A C 1
ATOM 1965 O O . THR A 1 233 ? 32.620 -21.433 -15.325 1.00 86.62 233 THR A O 1
ATOM 1968 N N . ASP A 1 234 ? 34.845 -21.655 -15.153 1.00 89.81 234 ASP A N 1
ATOM 1969 C CA . ASP A 1 234 ? 34.874 -22.211 -13.796 1.00 89.81 234 ASP A CA 1
ATOM 1970 C C . ASP A 1 234 ? 34.279 -21.265 -12.738 1.00 89.81 234 ASP A C 1
ATOM 1972 O O . ASP A 1 234 ? 33.841 -21.708 -11.672 1.00 89.81 234 ASP A O 1
ATOM 1976 N N . ASN A 1 235 ? 34.338 -19.952 -12.964 1.00 88.75 235 ASN A N 1
ATOM 1977 C CA . ASN A 1 235 ? 33.759 -18.949 -12.070 1.00 88.75 235 ASN A CA 1
ATOM 1978 C C . ASN A 1 235 ? 32.284 -18.687 -12.399 1.00 88.75 235 ASN A C 1
ATOM 1980 O O . ASN A 1 235 ? 31.484 -18.507 -11.479 1.00 88.75 235 ASN A O 1
ATOM 1984 N N . GLU A 1 236 ? 31.905 -18.722 -13.679 1.00 82.06 236 GLU A N 1
ATOM 1985 C CA . GLU A 1 236 ? 30.504 -18.675 -14.108 1.00 82.06 236 GLU A CA 1
ATOM 1986 C C . GLU A 1 236 ? 29.720 -19.897 -13.606 1.00 82.06 236 GLU A C 1
ATOM 1988 O O . GLU A 1 236 ? 28.622 -19.729 -13.078 1.00 82.06 236 GLU A O 1
ATOM 1993 N N . GLU A 1 237 ? 30.291 -21.104 -13.664 1.00 88.62 237 GLU A N 1
ATOM 1994 C CA . GLU A 1 237 ? 29.653 -22.332 -13.166 1.00 88.62 237 GLU A CA 1
ATOM 1995 C C . GLU A 1 237 ? 29.413 -22.270 -11.645 1.00 88.62 237 GLU A C 1
ATOM 1997 O O . GLU A 1 237 ? 28.286 -22.460 -11.184 1.00 88.62 237 GLU A O 1
ATOM 2002 N N . LYS A 1 238 ? 30.412 -21.840 -10.857 1.00 89.12 238 LYS A N 1
ATOM 2003 C CA . LYS A 1 238 ? 30.253 -21.588 -9.407 1.00 89.12 238 LYS A CA 1
ATOM 2004 C C . LYS A 1 238 ? 29.194 -20.521 -9.105 1.00 89.12 238 LYS A C 1
ATOM 2006 O O . LYS A 1 238 ? 28.483 -20.613 -8.099 1.00 89.12 238 LYS A O 1
ATOM 2011 N N . LEU A 1 239 ? 29.074 -19.497 -9.953 1.00 87.62 239 LEU A N 1
ATOM 2012 C CA . LEU A 1 239 ? 28.049 -18.466 -9.804 1.00 87.62 239 LEU A CA 1
ATOM 2013 C C . LEU A 1 239 ? 26.652 -19.030 -10.113 1.00 87.62 239 LEU A C 1
ATOM 2015 O O . LEU A 1 239 ? 25.716 -18.759 -9.359 1.00 87.62 239 LEU A O 1
ATOM 2019 N N . ILE A 1 240 ? 26.518 -19.860 -11.151 1.00 88.38 240 ILE A N 1
ATOM 2020 C CA . ILE A 1 240 ? 25.287 -20.587 -11.493 1.00 88.38 240 ILE A CA 1
ATOM 2021 C C . ILE A 1 240 ? 24.861 -21.507 -10.339 1.00 88.38 240 ILE A C 1
ATOM 2023 O O . ILE A 1 240 ? 23.701 -21.449 -9.926 1.00 88.38 240 ILE A O 1
ATOM 2027 N N . ASP A 1 241 ? 25.781 -22.266 -9.743 1.00 90.62 241 ASP A N 1
ATOM 2028 C CA . ASP A 1 241 ? 25.513 -23.102 -8.563 1.00 90.62 241 ASP A CA 1
ATOM 2029 C C . ASP A 1 241 ? 25.029 -22.273 -7.363 1.00 90.62 241 ASP A C 1
ATOM 2031 O O . ASP A 1 241 ? 24.053 -22.623 -6.694 1.00 90.62 241 ASP A O 1
ATOM 2035 N N . SER A 1 242 ? 25.638 -21.108 -7.121 1.00 88.00 242 SER A N 1
ATOM 2036 C CA . SER A 1 242 ? 25.161 -20.197 -6.074 1.00 88.00 242 SER A CA 1
ATOM 2037 C C . SER A 1 242 ? 23.735 -19.691 -6.357 1.00 88.00 242 SER A C 1
ATOM 2039 O O . SER A 1 242 ? 22.888 -19.665 -5.459 1.00 88.00 242 SER A O 1
ATOM 2041 N N . LEU A 1 243 ? 23.427 -19.355 -7.616 1.00 83.38 243 LEU A N 1
ATOM 2042 C CA . LEU A 1 243 ? 22.116 -18.865 -8.043 1.00 83.38 243 LEU A CA 1
ATOM 2043 C C . LEU A 1 243 ? 21.040 -19.953 -7.971 1.00 83.38 243 LEU A C 1
ATOM 2045 O O . LEU A 1 243 ? 19.916 -19.659 -7.552 1.00 83.38 243 LEU A O 1
ATOM 2049 N N . THR A 1 244 ? 21.356 -21.203 -8.327 1.00 88.19 244 THR A N 1
ATOM 2050 C CA . THR A 1 244 ? 20.419 -22.326 -8.168 1.00 88.19 244 THR A CA 1
ATOM 2051 C C . THR A 1 244 ? 20.118 -22.581 -6.690 1.00 88.19 244 THR A C 1
ATOM 2053 O O . THR A 1 244 ? 18.945 -22.642 -6.318 1.00 88.19 244 THR A O 1
ATOM 2056 N N . HIS A 1 245 ? 21.131 -22.566 -5.819 1.00 88.19 245 HIS A N 1
ATOM 2057 C CA . HIS A 1 245 ? 20.957 -22.692 -4.371 1.00 88.19 245 HIS A CA 1
ATOM 2058 C C . HIS A 1 245 ? 20.091 -21.570 -3.760 1.00 88.19 245 HIS A C 1
ATOM 2060 O O . HIS A 1 245 ? 19.209 -21.827 -2.931 1.00 88.19 245 HIS A O 1
ATOM 2066 N N . TYR A 1 246 ? 20.282 -20.313 -4.182 1.00 84.38 246 TYR A N 1
ATOM 2067 C CA . TYR A 1 246 ? 19.414 -19.208 -3.756 1.00 84.38 246 TYR A CA 1
ATOM 2068 C C . TYR A 1 246 ? 17.982 -19.347 -4.292 1.00 84.38 246 TYR A C 1
ATOM 2070 O O . TYR A 1 246 ? 17.031 -19.028 -3.571 1.00 84.38 246 TYR A O 1
ATOM 2078 N N . LYS A 1 247 ? 17.805 -19.867 -5.512 1.00 86.44 247 LYS A N 1
ATOM 2079 C CA . LYS A 1 247 ? 16.492 -20.132 -6.120 1.00 86.44 247 LYS A CA 1
ATOM 2080 C C . LYS A 1 247 ? 15.726 -21.236 -5.384 1.00 86.44 247 LYS A C 1
ATOM 2082 O O . LYS A 1 247 ? 14.529 -21.075 -5.144 1.00 86.44 247 LYS A O 1
ATOM 2087 N N . GLU A 1 248 ? 16.396 -22.303 -4.951 1.00 90.25 248 GLU A N 1
ATOM 2088 C CA . GLU A 1 248 ? 15.792 -23.342 -4.102 1.00 90.25 248 GLU A CA 1
ATOM 2089 C C . GLU A 1 248 ? 15.367 -22.784 -2.739 1.00 90.25 248 GLU A C 1
ATOM 2091 O O . GLU A 1 248 ? 14.207 -22.933 -2.346 1.00 90.25 248 GLU A O 1
ATOM 2096 N N . LYS A 1 249 ? 16.249 -22.039 -2.057 1.00 88.88 249 LYS A N 1
ATOM 2097 C CA . LYS A 1 249 ? 15.921 -21.358 -0.789 1.00 88.88 249 LYS A CA 1
ATOM 2098 C C . LYS A 1 249 ? 14.761 -20.367 -0.927 1.00 88.88 249 LYS A C 1
ATOM 2100 O O . LYS A 1 249 ? 13.951 -20.244 -0.006 1.00 88.88 249 LYS A O 1
ATOM 2105 N N . ALA A 1 250 ? 14.651 -19.666 -2.055 1.00 82.75 250 ALA A N 1
ATOM 2106 C CA . ALA A 1 250 ? 13.502 -18.813 -2.353 1.00 82.75 250 ALA A CA 1
ATOM 2107 C C . ALA A 1 250 ? 12.214 -19.639 -2.538 1.00 82.75 250 ALA A C 1
ATOM 2109 O O . ALA A 1 250 ? 11.173 -19.271 -1.993 1.00 82.75 250 ALA A O 1
ATOM 2110 N N . GLY A 1 251 ? 12.291 -20.787 -3.220 1.00 87.50 251 GLY A N 1
ATOM 2111 C CA . GLY A 1 251 ? 11.181 -21.734 -3.367 1.00 87.50 251 GLY A CA 1
ATOM 2112 C C . GLY A 1 251 ? 10.699 -22.330 -2.038 1.00 87.50 251 GLY A C 1
ATOM 2113 O O . GLY A 1 251 ? 9.493 -22.427 -1.810 1.00 87.50 251 GLY A O 1
ATOM 2114 N N . GLU A 1 252 ? 11.609 -22.670 -1.120 1.00 89.75 252 GLU A N 1
ATOM 2115 C CA . GLU A 1 252 ? 11.242 -23.089 0.240 1.00 89.75 252 GLU A CA 1
ATOM 2116 C C . GLU A 1 252 ? 10.541 -21.979 1.026 1.00 89.75 252 GLU A C 1
ATOM 2118 O O . GLU A 1 252 ? 9.528 -22.231 1.680 1.00 89.75 252 GLU A O 1
ATOM 2123 N N . ARG A 1 253 ? 11.063 -20.746 0.968 1.00 86.12 253 ARG A N 1
ATOM 2124 C CA . ARG A 1 253 ? 10.429 -19.589 1.619 1.00 86.12 253 ARG A CA 1
ATOM 2125 C C . ARG A 1 253 ? 9.033 -19.338 1.060 1.00 86.12 253 ARG A C 1
ATOM 2127 O O . ARG A 1 253 ? 8.122 -19.099 1.841 1.00 86.12 253 ARG A O 1
ATOM 2134 N N . TYR A 1 254 ? 8.852 -19.461 -0.254 1.00 87.06 254 TYR A N 1
ATOM 2135 C CA . TYR A 1 254 ? 7.548 -19.325 -0.900 1.00 87.06 254 TYR A CA 1
ATOM 2136 C C . TYR A 1 254 ? 6.544 -20.389 -0.426 1.00 87.06 254 TYR A C 1
ATOM 2138 O O . TYR A 1 254 ? 5.405 -20.049 -0.115 1.00 87.06 254 TYR A O 1
ATOM 2146 N N . LYS A 1 255 ? 6.968 -21.655 -0.274 1.00 89.00 255 LYS A N 1
ATOM 2147 C CA . LYS A 1 255 ? 6.127 -22.707 0.331 1.00 89.00 255 LYS A CA 1
ATOM 2148 C C . LYS A 1 255 ? 5.702 -22.340 1.758 1.00 89.00 255 LYS A C 1
ATOM 2150 O O . LYS A 1 255 ? 4.510 -22.334 2.034 1.00 89.00 255 LYS A O 1
ATOM 2155 N N . ARG A 1 256 ? 6.644 -21.931 2.621 1.00 91.12 256 ARG A N 1
ATOM 2156 C CA . ARG A 1 256 ? 6.331 -21.525 4.008 1.00 91.12 256 ARG A CA 1
ATOM 2157 C C . ARG A 1 256 ? 5.390 -20.319 4.075 1.00 91.12 256 ARG A C 1
ATOM 2159 O O . ARG A 1 256 ? 4.511 -20.300 4.924 1.00 91.12 256 ARG A O 1
ATOM 2166 N N . ILE A 1 257 ? 5.552 -19.331 3.188 1.00 88.44 257 ILE A N 1
ATOM 2167 C CA . ILE A 1 257 ? 4.627 -18.189 3.088 1.00 88.44 257 ILE A CA 1
ATOM 2168 C C . ILE A 1 257 ? 3.215 -18.686 2.769 1.00 88.44 257 ILE A C 1
ATOM 2170 O O . ILE A 1 257 ? 2.286 -18.322 3.479 1.00 88.44 257 ILE A O 1
ATOM 2174 N N . LYS A 1 258 ? 3.066 -19.582 1.788 1.00 89.81 258 LYS A N 1
ATOM 2175 C CA . LYS A 1 258 ? 1.768 -20.167 1.428 1.00 89.81 258 LYS A CA 1
ATOM 2176 C C . LYS A 1 258 ? 1.141 -20.997 2.559 1.00 89.81 258 LYS A C 1
ATOM 2178 O O . LYS A 1 258 ? -0.074 -20.965 2.746 1.00 89.81 258 LYS A O 1
ATOM 2183 N N . ASP A 1 259 ? 1.955 -21.709 3.335 1.00 90.25 259 ASP A N 1
ATOM 2184 C CA . ASP A 1 259 ? 1.486 -22.436 4.521 1.00 90.25 259 ASP A CA 1
ATOM 2185 C C . ASP A 1 259 ? 0.993 -21.466 5.617 1.00 90.25 259 ASP A C 1
ATOM 2187 O O . ASP A 1 259 ? -0.036 -21.720 6.246 1.00 90.25 259 ASP A O 1
ATOM 2191 N N . TYR A 1 260 ? 1.669 -20.325 5.812 1.00 88.50 260 TYR A N 1
ATOM 2192 C CA . TYR A 1 260 ? 1.212 -19.265 6.721 1.00 88.50 260 TYR A CA 1
ATOM 2193 C C . TYR A 1 260 ? -0.037 -18.532 6.210 1.00 88.50 260 TYR A C 1
ATOM 2195 O O . TYR A 1 260 ? -0.912 -18.222 7.013 1.00 88.50 260 TYR A O 1
ATOM 2203 N N . GLU A 1 261 ? -0.164 -18.285 4.902 1.00 87.81 261 GLU A N 1
ATOM 2204 C CA . GLU A 1 261 ? -1.381 -17.725 4.292 1.00 87.81 261 GLU A CA 1
ATOM 2205 C C . GLU A 1 261 ? -2.596 -18.612 4.602 1.00 87.81 261 GLU A C 1
ATOM 2207 O O . GLU A 1 261 ? -3.608 -18.112 5.090 1.00 87.81 261 GLU A O 1
ATOM 2212 N N . LYS A 1 262 ? -2.458 -19.937 4.447 1.00 91.19 262 LYS A N 1
ATOM 2213 C CA . LYS A 1 262 ? -3.513 -20.901 4.792 1.00 91.19 262 LYS A CA 1
ATOM 2214 C C . LYS A 1 262 ? -3.864 -20.892 6.285 1.00 91.19 262 LYS A C 1
ATOM 2216 O O . LYS A 1 262 ? -5.041 -20.899 6.631 1.00 91.19 262 LYS A O 1
ATOM 2221 N N . GLN A 1 263 ? -2.869 -20.829 7.174 1.00 92.56 263 GLN A N 1
ATOM 2222 C CA . GLN A 1 263 ? -3.112 -20.708 8.623 1.00 92.56 263 GLN A CA 1
ATOM 2223 C C . GLN A 1 263 ? -3.827 -19.395 8.982 1.00 92.56 263 GLN A C 1
ATOM 2225 O O . GLN A 1 263 ? -4.656 -19.367 9.888 1.00 92.56 263 GLN A O 1
ATOM 2230 N N . ILE A 1 264 ? -3.534 -18.303 8.269 1.00 87.44 264 ILE A N 1
ATOM 2231 C CA . ILE A 1 264 ? -4.221 -17.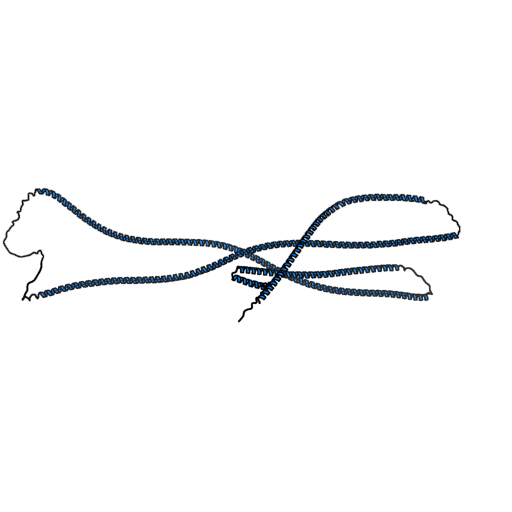018 8.441 1.00 87.44 264 ILE A CA 1
ATOM 2232 C C . ILE A 1 264 ? -5.672 -17.102 7.944 1.00 87.44 264 ILE A C 1
ATOM 2234 O O . ILE A 1 264 ? -6.550 -16.524 8.583 1.00 87.44 264 ILE A O 1
ATOM 2238 N N . GLU A 1 265 ? -5.962 -17.815 6.853 1.00 90.75 265 GLU A N 1
ATOM 2239 C CA . GLU A 1 265 ? -7.343 -18.080 6.417 1.00 90.75 265 GLU A CA 1
ATOM 2240 C C . GLU A 1 265 ? -8.119 -18.896 7.465 1.00 90.75 265 GLU A C 1
ATOM 2242 O O . GLU A 1 265 ? -9.179 -18.450 7.907 1.00 90.75 265 GLU A O 1
ATOM 2247 N N . GLU A 1 266 ? -7.555 -20.006 7.951 1.00 91.31 266 GLU A N 1
ATOM 2248 C CA . GLU A 1 266 ? -8.152 -20.852 9.001 1.00 91.31 266 GLU A CA 1
ATOM 2249 C C . GLU A 1 266 ? -8.450 -20.046 10.286 1.00 91.31 266 GLU A C 1
ATOM 2251 O O . GLU A 1 266 ? -9.576 -20.053 10.790 1.00 91.31 266 GLU A O 1
ATOM 2256 N N . LEU A 1 267 ? -7.491 -19.243 10.767 1.00 90.00 267 LEU A N 1
ATOM 2257 C CA . LEU A 1 267 ? -7.682 -18.355 11.925 1.00 90.00 267 LEU A CA 1
ATOM 2258 C C . LEU A 1 267 ? -8.724 -17.248 11.679 1.00 90.00 267 LEU A C 1
ATOM 2260 O O . LEU A 1 267 ? -9.402 -16.819 12.615 1.00 90.00 267 LEU A O 1
ATOM 2264 N N . ASN A 1 268 ? -8.874 -16.762 10.443 1.00 90.56 268 ASN A N 1
ATOM 2265 C CA . ASN A 1 268 ? -9.906 -15.780 10.100 1.00 90.56 268 ASN A CA 1
ATOM 2266 C C . ASN A 1 268 ? -11.312 -16.400 10.089 1.00 90.56 268 ASN A C 1
ATOM 2268 O O . ASN A 1 268 ? -12.267 -15.730 10.499 1.00 90.56 268 ASN A O 1
ATOM 2272 N N . GLU A 1 269 ? -11.457 -17.659 9.668 1.00 90.94 269 GLU A N 1
ATOM 2273 C CA . GLU A 1 269 ? -12.716 -18.403 9.787 1.00 90.94 269 GLU A CA 1
ATOM 2274 C C . GLU A 1 269 ? -13.090 -18.632 11.259 1.00 90.94 269 GLU A C 1
ATOM 2276 O O . GLU A 1 269 ? -14.206 -18.290 11.663 1.00 90.94 269 GLU A O 1
ATOM 2281 N N . GLU A 1 270 ? -12.149 -19.086 12.096 1.00 90.56 270 GLU A N 1
ATOM 2282 C CA . GLU A 1 270 ? -12.356 -19.213 13.548 1.00 90.56 270 GLU A CA 1
ATOM 2283 C C . GLU A 1 270 ? -12.755 -17.877 14.195 1.00 90.56 270 GLU A C 1
ATOM 2285 O O . GLU A 1 270 ? -13.737 -17.805 14.940 1.00 90.56 270 GLU A O 1
ATOM 2290 N N . LEU A 1 271 ? -12.059 -16.786 13.859 1.00 89.50 271 LEU A N 1
ATOM 2291 C CA . LEU A 1 271 ? -12.377 -15.441 14.340 1.00 89.50 271 LEU A CA 1
ATOM 2292 C C . LEU A 1 271 ? -13.796 -15.006 13.930 1.00 89.50 271 LEU A C 1
ATOM 2294 O O . LEU A 1 271 ? -14.489 -14.337 14.701 1.00 89.50 271 LEU A O 1
ATOM 2298 N N . ASN A 1 272 ? -14.245 -15.359 12.724 1.00 89.81 272 ASN A N 1
ATOM 2299 C CA . ASN A 1 272 ? -15.591 -15.038 12.249 1.00 89.81 272 ASN A CA 1
ATOM 2300 C C . ASN A 1 272 ? -16.670 -15.886 12.940 1.00 89.81 272 ASN A C 1
ATOM 2302 O O . ASN A 1 272 ? -17.713 -15.337 13.307 1.00 89.81 272 ASN A O 1
ATOM 2306 N N . ASN A 1 273 ? -16.391 -17.158 13.230 1.00 91.06 273 ASN A N 1
ATOM 2307 C CA . ASN A 1 273 ? -17.256 -18.004 14.056 1.00 91.06 273 ASN A CA 1
ATOM 2308 C C . ASN A 1 273 ? -17.385 -17.435 15.482 1.00 91.06 273 ASN A C 1
ATOM 2310 O O . ASN A 1 273 ? -18.497 -17.186 15.947 1.00 91.06 273 ASN A O 1
ATOM 2314 N N . ILE A 1 274 ? -16.270 -17.067 16.124 1.00 89.31 274 ILE A N 1
ATOM 2315 C CA . ILE A 1 274 ? -16.262 -16.435 17.457 1.00 89.31 274 ILE A CA 1
ATOM 2316 C C . ILE A 1 274 ? -17.012 -15.088 17.462 1.00 89.31 274 ILE A C 1
ATOM 2318 O O . ILE A 1 274 ? -17.683 -14.758 18.444 1.00 89.31 274 ILE A O 1
ATOM 2322 N N . LYS A 1 275 ? -16.943 -14.292 16.383 1.00 88.38 275 LYS A N 1
ATOM 2323 C CA . LYS A 1 275 ? -17.757 -13.065 16.235 1.00 88.38 275 LYS A CA 1
ATOM 2324 C C . LYS A 1 275 ? -19.252 -13.381 16.128 1.00 88.38 275 LYS A C 1
ATOM 2326 O O . LYS A 1 275 ? -20.050 -12.678 16.751 1.00 88.38 275 LYS A O 1
ATOM 2331 N N . SER A 1 276 ? -19.623 -14.412 15.366 1.00 89.81 276 SER A N 1
ATOM 2332 C CA . SER A 1 276 ? -21.006 -14.889 15.249 1.00 89.81 276 SER A CA 1
ATOM 2333 C C . SER A 1 276 ? -21.549 -15.304 16.619 1.00 89.81 276 SER A C 1
ATOM 2335 O O . SER A 1 276 ? -22.566 -14.767 17.067 1.00 89.81 276 SER A O 1
ATOM 2337 N N . ASP A 1 277 ? -20.804 -16.129 17.356 1.00 89.56 277 ASP A N 1
ATOM 2338 C CA . ASP A 1 277 ? -21.174 -16.577 18.700 1.00 89.56 277 ASP A CA 1
ATOM 2339 C C . ASP A 1 277 ? -21.251 -15.425 19.703 1.00 89.56 277 ASP A C 1
ATOM 2341 O O . ASP A 1 277 ? -22.215 -15.336 20.464 1.00 89.56 277 ASP A O 1
ATOM 2345 N N . ASN A 1 278 ? -20.321 -14.465 19.657 1.00 87.25 278 ASN A N 1
ATOM 2346 C CA . ASN A 1 278 ? -20.430 -13.241 20.454 1.00 87.25 278 ASN A CA 1
ATOM 2347 C C . ASN A 1 278 ? -21.689 -12.432 20.112 1.00 87.25 278 ASN A C 1
ATOM 2349 O O . ASN A 1 278 ? -22.299 -11.848 21.010 1.00 87.25 278 ASN A O 1
ATOM 2353 N N . SER A 1 279 ? -22.106 -12.380 18.845 1.00 88.56 279 SER A N 1
ATOM 2354 C CA . SER A 1 279 ? -23.360 -11.717 18.470 1.00 88.56 279 SER A CA 1
ATOM 2355 C C . SER A 1 279 ? -24.571 -12.463 19.050 1.00 88.56 279 SER A C 1
ATOM 2357 O O . SER A 1 279 ? -25.423 -11.841 19.690 1.00 88.56 279 SER A O 1
ATOM 2359 N N . ASN A 1 280 ? -24.581 -13.797 18.967 1.00 89.81 280 ASN A N 1
ATOM 2360 C CA . ASN A 1 280 ? -25.624 -14.657 19.526 1.00 89.81 280 ASN A CA 1
ATOM 2361 C C . ASN A 1 280 ? -25.724 -14.495 21.052 1.00 89.81 280 ASN A C 1
ATOM 2363 O O . ASN A 1 280 ? -26.805 -14.197 21.568 1.00 89.81 280 ASN A O 1
ATOM 2367 N N . ILE A 1 281 ? -24.596 -14.573 21.765 1.00 89.88 281 ILE A N 1
ATOM 2368 C CA . ILE A 1 281 ? -24.498 -14.361 23.217 1.00 89.88 281 ILE A CA 1
ATOM 2369 C C . ILE A 1 281 ? -24.973 -12.955 23.602 1.00 89.88 281 ILE A C 1
ATOM 2371 O O . ILE A 1 281 ? -25.727 -12.814 24.566 1.00 89.88 281 ILE A O 1
ATOM 2375 N N . ASN A 1 282 ? -24.613 -11.913 22.845 1.00 88.12 282 ASN A N 1
ATOM 2376 C CA . ASN A 1 282 ? -25.103 -10.559 23.112 1.00 88.12 282 ASN A CA 1
ATOM 2377 C C . ASN A 1 282 ? -26.623 -10.436 22.913 1.00 88.12 282 ASN A C 1
ATOM 2379 O O . ASN A 1 282 ? -27.285 -9.836 23.761 1.00 88.12 282 ASN A O 1
ATOM 2383 N N . THR A 1 283 ? -27.218 -11.049 21.879 1.00 90.31 283 THR A N 1
ATOM 2384 C CA . THR A 1 283 ? -28.690 -11.048 21.744 1.00 90.31 283 THR A CA 1
ATOM 2385 C C . THR A 1 283 ? -29.380 -11.826 22.869 1.00 90.31 283 THR A C 1
ATOM 2387 O O . THR A 1 283 ? -30.407 -11.375 23.381 1.00 90.31 283 THR A O 1
ATOM 2390 N N . ALA A 1 284 ? -28.811 -12.954 23.310 1.00 88.69 284 ALA A N 1
ATOM 2391 C CA . ALA A 1 284 ? -29.312 -13.722 24.450 1.00 88.69 284 ALA A CA 1
ATOM 2392 C C . ALA A 1 284 ? -29.220 -12.915 25.757 1.00 88.69 284 ALA A C 1
ATOM 2394 O O . ALA A 1 284 ? -30.187 -12.859 26.518 1.00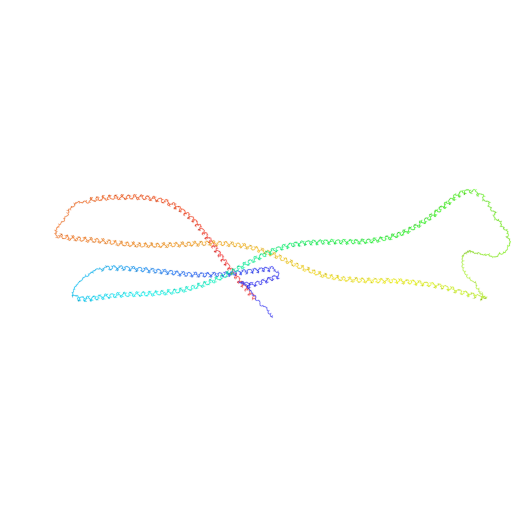 88.69 284 ALA A O 1
ATOM 2395 N N . LYS A 1 285 ? -28.105 -12.207 25.972 1.00 89.19 285 LYS A N 1
ATOM 2396 C CA . LYS A 1 285 ? -27.911 -11.279 27.090 1.00 89.19 285 LYS A CA 1
ATOM 2397 C C . LYS A 1 285 ? -28.938 -10.148 27.073 1.00 89.19 285 LYS A C 1
ATOM 2399 O O . LYS A 1 285 ? -29.568 -9.912 28.097 1.00 89.19 285 LYS A O 1
ATOM 2404 N N . SER A 1 286 ? -29.177 -9.489 25.937 1.00 87.88 286 SER A N 1
ATOM 2405 C CA . SER A 1 286 ? -30.197 -8.431 25.845 1.00 87.88 286 SER A CA 1
ATOM 2406 C C . SER A 1 286 ? -31.619 -8.950 26.096 1.00 87.88 286 SER A C 1
ATOM 2408 O O . SER A 1 286 ? -32.411 -8.258 26.736 1.00 87.88 286 SER A O 1
ATOM 2410 N N . LYS A 1 287 ? -31.944 -10.179 25.663 1.00 89.44 287 LYS A N 1
ATOM 2411 C CA . LYS A 1 287 ? -33.215 -10.846 26.008 1.00 89.44 287 LYS A CA 1
ATOM 2412 C C . LYS A 1 287 ? -33.319 -11.104 27.517 1.00 89.44 287 LYS A C 1
ATOM 2414 O O . LYS A 1 287 ? -34.334 -10.761 28.119 1.00 89.44 287 LYS A O 1
ATOM 2419 N N . LEU A 1 288 ? -32.263 -11.630 28.142 1.00 86.25 288 LEU A N 1
ATOM 2420 C CA . LEU A 1 288 ? -32.187 -11.830 29.595 1.00 86.25 288 LEU A CA 1
ATOM 2421 C C . LEU A 1 288 ? -32.304 -10.511 30.374 1.00 86.25 288 LEU A C 1
ATOM 2423 O O . LEU A 1 288 ? -33.060 -10.446 31.336 1.00 86.25 288 LEU A O 1
ATOM 2427 N N . GLU A 1 289 ? -31.633 -9.441 29.943 1.00 88.38 289 GLU A N 1
ATOM 2428 C CA . GLU A 1 289 ? -31.742 -8.108 30.551 1.00 88.38 289 GLU A CA 1
ATOM 2429 C C . GLU A 1 289 ? -33.161 -7.526 30.443 1.00 88.38 289 GLU A C 1
ATOM 2431 O O . GLU A 1 289 ? -33.622 -6.860 31.373 1.00 88.38 289 GLU A O 1
ATOM 2436 N N . ALA A 1 290 ? -33.876 -7.782 29.341 1.00 88.12 290 ALA A N 1
ATOM 2437 C CA . ALA A 1 290 ? -35.277 -7.392 29.191 1.00 88.12 290 ALA A CA 1
ATOM 2438 C C . ALA A 1 290 ? -36.193 -8.168 30.156 1.00 88.12 290 ALA A C 1
ATOM 2440 O O . ALA A 1 290 ? -37.001 -7.552 30.853 1.00 88.12 290 ALA A O 1
ATOM 2441 N N . VAL A 1 291 ? -36.007 -9.488 30.272 1.00 90.44 291 VAL A N 1
ATOM 2442 C CA . VAL A 1 291 ? -36.743 -10.344 31.222 1.00 90.44 291 VAL A CA 1
ATOM 2443 C C . VAL A 1 291 ? -36.460 -9.939 32.677 1.00 90.44 291 VAL A C 1
ATOM 2445 O O . VAL A 1 291 ? -37.381 -9.812 33.487 1.00 90.44 291 VAL A O 1
ATOM 2448 N N . LEU A 1 292 ? -35.203 -9.641 33.012 1.00 86.44 292 LEU A N 1
ATOM 2449 C CA . LEU A 1 292 ? -34.800 -9.200 34.351 1.00 86.44 292 LEU A CA 1
ATOM 2450 C C . LEU A 1 292 ? -35.395 -7.817 34.684 1.00 86.44 292 LEU A C 1
ATOM 2452 O O . LEU A 1 292 ? -35.850 -7.598 35.806 1.00 86.44 292 LEU A O 1
ATOM 2456 N N . LYS A 1 293 ? -35.505 -6.908 33.702 1.00 88.62 293 LYS A N 1
ATOM 2457 C CA . LYS A 1 293 ? -36.258 -5.648 33.849 1.00 88.62 293 LYS A CA 1
ATOM 2458 C C . LYS A 1 293 ? -37.756 -5.873 34.071 1.00 88.62 293 LYS A C 1
ATOM 2460 O O . LYS A 1 293 ? -38.323 -5.169 34.904 1.00 88.62 293 LYS A O 1
ATOM 2465 N N . SER A 1 294 ? -38.393 -6.826 33.383 1.00 88.44 294 SER A N 1
ATOM 2466 C CA . SER A 1 294 ? -39.812 -7.133 33.627 1.00 88.44 294 SER A CA 1
ATOM 2467 C C . SER A 1 294 ? -40.043 -7.702 35.030 1.00 88.44 294 SER A C 1
ATOM 2469 O O . SER A 1 294 ? -40.878 -7.163 35.751 1.00 88.44 294 SER A O 1
ATOM 2471 N N . TYR A 1 295 ? -39.222 -8.658 35.484 1.00 87.25 295 TYR A N 1
ATOM 2472 C CA . TYR A 1 295 ? -39.296 -9.168 36.858 1.00 87.25 295 TYR A CA 1
ATOM 2473 C C . TYR A 1 295 ? -39.004 -8.091 37.911 1.00 87.25 295 TYR A C 1
ATOM 2475 O O . TYR A 1 295 ? -39.639 -8.070 38.961 1.00 87.25 295 TYR A O 1
ATOM 2483 N N . LEU A 1 296 ? -38.083 -7.154 37.652 1.00 86.81 296 LEU A N 1
ATOM 2484 C CA . LEU A 1 296 ? -37.854 -6.015 38.550 1.00 86.81 296 LEU A CA 1
ATOM 2485 C C . LEU A 1 296 ? -39.051 -5.056 38.605 1.00 86.81 296 LEU A C 1
ATOM 2487 O O . LEU A 1 296 ? -39.302 -4.474 39.660 1.00 86.81 296 LEU A O 1
ATOM 2491 N N . LYS A 1 297 ? -39.785 -4.867 37.503 1.00 88.56 297 LYS A N 1
ATOM 2492 C CA . LYS A 1 297 ? -41.016 -4.063 37.484 1.00 88.56 297 LYS A CA 1
ATOM 2493 C C . LYS A 1 297 ? -42.101 -4.739 38.325 1.00 88.56 297 LYS A C 1
ATOM 2495 O O . LYS A 1 297 ? -42.583 -4.133 39.277 1.00 88.56 297 LYS A O 1
ATOM 2500 N N . GLU A 1 298 ? -42.360 -6.012 38.055 1.00 89.25 298 GLU A N 1
ATOM 2501 C CA . GLU A 1 298 ? -43.339 -6.845 38.760 1.00 89.25 298 GLU A CA 1
ATOM 2502 C C . GLU A 1 298 ? -43.015 -6.977 40.262 1.00 89.25 298 GLU A C 1
ATOM 2504 O O . GLU A 1 298 ? -43.891 -6.852 41.116 1.00 89.25 298 GLU A O 1
ATOM 2509 N N . LEU A 1 299 ? -41.739 -7.128 40.635 1.00 87.25 299 LEU A N 1
ATOM 2510 C CA . LEU A 1 299 ? -41.306 -7.145 42.037 1.00 87.25 299 LEU A CA 1
ATOM 2511 C C . LEU A 1 299 ? -41.505 -5.785 42.726 1.00 87.25 299 LEU A C 1
ATOM 2513 O O . LEU A 1 299 ? -41.822 -5.745 43.915 1.00 87.25 299 LEU A O 1
ATOM 2517 N N . ASN A 1 300 ? -41.341 -4.667 42.012 1.00 86.12 300 ASN A N 1
ATOM 2518 C CA . ASN A 1 300 ? -41.627 -3.337 42.558 1.00 86.12 300 ASN A CA 1
ATOM 2519 C C . ASN A 1 300 ? -43.135 -3.075 42.696 1.00 86.12 300 ASN A C 1
ATOM 2521 O O . ASN A 1 300 ? -43.535 -2.459 43.684 1.00 86.12 300 ASN A O 1
ATOM 2525 N N . GLU A 1 301 ? -43.952 -3.569 41.765 1.00 88.06 301 GLU A N 1
ATOM 2526 C CA . GLU A 1 301 ? -45.420 -3.523 41.816 1.00 88.06 301 GLU A CA 1
ATOM 2527 C C . GLU A 1 301 ? -45.937 -4.338 43.012 1.00 88.06 301 GLU A C 1
ATOM 2529 O O . GLU A 1 301 ? -46.534 -3.761 43.921 1.00 88.06 301 GLU A O 1
ATOM 2534 N N . ASN A 1 302 ? -45.540 -5.609 43.138 1.00 84.25 302 ASN A N 1
ATOM 2535 C CA . ASN A 1 302 ? -45.827 -6.449 44.311 1.00 84.25 302 ASN A CA 1
ATOM 2536 C C . ASN A 1 302 ? -45.364 -5.802 45.634 1.00 84.25 302 ASN A C 1
ATOM 2538 O O . ASN A 1 302 ? -46.053 -5.841 46.653 1.00 84.25 302 ASN A O 1
ATOM 2542 N N . ARG A 1 303 ? -44.190 -5.155 45.649 1.00 86.25 303 ARG A N 1
ATOM 2543 C CA . ARG A 1 303 ? -43.677 -4.446 46.837 1.00 86.25 303 ARG A CA 1
ATOM 2544 C C . ARG A 1 303 ? -44.453 -3.160 47.143 1.00 86.25 303 ARG A C 1
ATOM 2546 O O . ARG A 1 303 ? -44.438 -2.709 48.292 1.00 86.25 303 ARG A O 1
ATOM 2553 N N . HIS A 1 304 ? -45.102 -2.557 46.150 1.00 87.12 304 HIS A N 1
ATOM 2554 C CA . HIS A 1 304 ? -46.025 -1.444 46.339 1.00 87.12 304 HIS A CA 1
ATOM 2555 C C . HIS A 1 304 ? -47.362 -1.943 46.902 1.00 87.12 304 HIS A C 1
ATOM 2557 O O . HIS A 1 304 ? -47.810 -1.412 47.916 1.00 87.12 304 HIS A O 1
ATOM 2563 N N . GLU A 1 305 ? -47.925 -3.020 46.350 1.00 86.38 305 GLU A N 1
ATOM 2564 C CA . GLU A 1 305 ? -49.133 -3.674 46.872 1.00 86.38 305 GLU A CA 1
ATOM 2565 C C . GLU A 1 305 ? -48.961 -4.126 48.326 1.00 86.38 305 GLU A C 1
ATOM 2567 O O . GLU A 1 305 ? -49.766 -3.762 49.179 1.00 86.38 305 GLU A O 1
ATOM 2572 N N . ILE A 1 306 ? -47.859 -4.805 48.671 1.00 84.88 306 ILE A N 1
ATOM 2573 C CA . ILE A 1 306 ? -47.565 -5.198 50.062 1.00 84.88 306 ILE A CA 1
ATOM 2574 C C . ILE A 1 306 ? -47.535 -3.978 50.998 1.00 84.88 306 ILE A C 1
ATOM 2576 O O . ILE A 1 306 ? -48.022 -4.061 52.125 1.00 84.88 306 ILE A O 1
ATOM 2580 N N . LYS A 1 307 ? -47.013 -2.825 50.553 1.00 86.75 307 LYS A N 1
ATOM 2581 C CA . LYS A 1 307 ? -47.063 -1.581 51.343 1.00 86.75 307 LYS A CA 1
ATOM 2582 C C . LYS A 1 307 ? -48.486 -1.031 51.470 1.00 86.75 307 LYS A C 1
ATOM 2584 O O . LYS A 1 307 ? -48.836 -0.551 52.546 1.00 86.75 307 LYS A O 1
ATOM 2589 N N . GLN A 1 308 ? -49.301 -1.102 50.417 1.00 85.38 308 GLN A N 1
ATOM 2590 C CA . GLN A 1 308 ? -50.714 -0.719 50.482 1.00 85.38 308 GLN A CA 1
ATOM 2591 C C . GLN A 1 308 ? -51.481 -1.619 51.464 1.00 85.38 308 GLN A C 1
ATOM 2593 O O . GLN A 1 308 ? -52.141 -1.097 52.361 1.00 85.38 308 GLN A O 1
ATOM 2598 N N . PHE A 1 309 ? -51.307 -2.943 51.394 1.00 86.06 309 PHE A N 1
ATOM 2599 C CA . PHE A 1 309 ? -51.893 -3.895 52.344 1.00 86.06 309 PHE A CA 1
ATOM 2600 C C . PHE A 1 309 ? -51.410 -3.666 53.784 1.00 86.06 309 PHE A C 1
ATOM 2602 O O . PHE A 1 309 ? -52.221 -3.694 54.707 1.00 86.06 309 PHE A O 1
ATOM 2609 N N . GLN A 1 310 ? -50.124 -3.367 54.002 1.00 83.81 310 GLN A N 1
ATOM 2610 C CA . GLN A 1 310 ? -49.608 -3.006 55.330 1.00 83.81 310 GLN A CA 1
ATOM 2611 C C . GLN A 1 310 ? -50.232 -1.712 55.872 1.00 83.81 310 GLN A C 1
ATOM 2613 O O . GLN A 1 310 ? -50.552 -1.640 57.058 1.00 83.81 310 GLN A O 1
ATOM 2618 N N . ASN A 1 311 ? -50.439 -0.701 55.025 1.00 84.19 311 ASN A N 1
ATOM 2619 C CA . ASN A 1 311 ? -51.117 0.535 55.418 1.00 84.19 311 ASN A CA 1
ATOM 2620 C C . ASN A 1 311 ? -52.607 0.297 55.715 1.00 84.19 311 ASN A C 1
ATOM 2622 O O . ASN A 1 311 ? -53.114 0.809 56.710 1.00 84.19 311 ASN A O 1
ATOM 2626 N N . TYR A 1 312 ? -53.289 -0.524 54.911 1.00 85.50 312 TYR A N 1
ATOM 2627 C CA . TYR A 1 312 ? -54.680 -0.916 55.146 1.00 85.50 312 TYR A CA 1
ATOM 2628 C C . TYR A 1 312 ? -54.838 -1.712 56.451 1.00 85.50 312 TYR A C 1
ATOM 2630 O O . TYR A 1 312 ? -55.721 -1.413 57.252 1.00 85.50 312 TYR A O 1
ATOM 2638 N N . SER A 1 313 ? -53.934 -2.662 56.720 1.00 81.19 313 SER A N 1
ATOM 2639 C CA . SER A 1 313 ? -53.896 -3.406 57.985 1.00 81.19 313 SER A CA 1
ATOM 2640 C C . SER A 1 313 ? -53.698 -2.475 59.180 1.00 81.19 313 SER A C 1
ATOM 2642 O O . SER A 1 313 ? -54.400 -2.622 60.170 1.00 81.19 313 SER A O 1
ATOM 2644 N N . ARG A 1 314 ? -52.807 -1.476 59.083 1.00 86.88 314 ARG A N 1
ATOM 2645 C CA . ARG A 1 314 ? -52.616 -0.475 60.148 1.00 86.88 314 ARG A CA 1
ATOM 2646 C C . ARG A 1 314 ? -53.865 0.367 60.392 1.00 86.88 314 ARG A C 1
ATOM 2648 O O . ARG A 1 314 ? -54.233 0.559 61.542 1.00 86.88 314 ARG A O 1
ATOM 2655 N N . LEU A 1 315 ? -54.540 0.817 59.332 1.00 84.12 315 LEU A N 1
ATOM 2656 C CA . LEU A 1 315 ? -55.816 1.529 59.455 1.00 84.12 315 LEU A CA 1
ATOM 2657 C C . LEU A 1 315 ? -56.878 0.655 60.140 1.00 84.12 315 LEU A C 1
ATOM 2659 O O . LEU A 1 315 ? -57.568 1.135 61.035 1.00 84.12 315 LEU A O 1
ATOM 2663 N N . LYS A 1 316 ? -56.956 -0.637 59.793 1.00 83.62 316 LYS A N 1
ATOM 2664 C CA . LYS A 1 316 ? -57.837 -1.605 60.466 1.00 83.62 316 LYS A CA 1
ATOM 2665 C C . LYS A 1 316 ? -57.447 -1.866 61.921 1.00 83.62 316 LYS A C 1
ATOM 2667 O O . LYS A 1 316 ? -58.331 -1.980 62.765 1.00 83.62 316 LYS A O 1
ATOM 2672 N N . ASP A 1 317 ? -56.158 -1.915 62.243 1.00 82.75 317 ASP A N 1
ATOM 2673 C CA . ASP A 1 317 ? -55.675 -2.040 63.621 1.00 82.75 317 ASP A CA 1
ATOM 2674 C C . ASP A 1 317 ? -56.007 -0.790 64.453 1.00 82.75 317 ASP A C 1
ATOM 2676 O O . ASP A 1 317 ? -56.386 -0.914 65.618 1.00 82.75 317 ASP A O 1
ATOM 2680 N N . ASP A 1 318 ? -55.919 0.407 63.869 1.00 85.50 318 ASP A N 1
ATOM 2681 C CA . ASP A 1 318 ? -56.282 1.667 64.525 1.00 85.50 318 ASP A CA 1
ATOM 2682 C C . ASP A 1 318 ? -57.807 1.828 64.683 1.00 85.50 318 ASP A C 1
ATOM 2684 O O . ASP A 1 318 ? -58.268 2.297 65.726 1.00 85.50 318 ASP A O 1
ATOM 2688 N N . GLU A 1 319 ? -58.611 1.377 63.713 1.00 85.25 319 GLU A N 1
ATOM 2689 C CA . GLU A 1 319 ? -60.068 1.226 63.862 1.00 85.25 319 GLU A CA 1
ATOM 2690 C C . GLU A 1 319 ? -60.416 0.232 64.979 1.00 85.25 319 GLU A C 1
ATOM 2692 O O . GLU A 1 319 ? -61.199 0.558 65.870 1.00 85.25 319 GLU A O 1
ATOM 2697 N N . ASN A 1 320 ? -59.785 -0.946 65.002 1.00 80.81 320 ASN A N 1
ATOM 2698 C CA . ASN A 1 320 ? -59.982 -1.937 66.060 1.00 80.81 320 ASN A CA 1
ATOM 2699 C C . ASN A 1 320 ? -59.591 -1.384 67.440 1.00 80.81 320 ASN A C 1
ATOM 2701 O O . ASN A 1 320 ? -60.302 -1.619 68.414 1.00 80.81 320 ASN A O 1
ATOM 2705 N N . ARG A 1 321 ? -58.507 -0.601 67.544 1.00 86.56 321 ARG A N 1
ATOM 2706 C CA . ARG A 1 321 ? -58.132 0.093 68.791 1.00 86.56 321 ARG A CA 1
ATOM 2707 C C . ARG A 1 321 ? -59.194 1.098 69.229 1.00 86.56 321 ARG A C 1
ATOM 2709 O O . ARG A 1 321 ? -59.523 1.118 70.413 1.00 86.56 321 ARG A O 1
ATOM 2716 N N . LYS A 1 322 ? -59.755 1.892 68.309 1.00 87.06 322 LYS A N 1
ATOM 2717 C CA . LYS A 1 322 ? -60.874 2.804 68.613 1.00 87.06 322 LYS A CA 1
ATOM 2718 C C . LYS A 1 322 ? -62.091 2.035 69.125 1.00 87.06 322 LYS A C 1
ATOM 2720 O O . LYS A 1 322 ? -62.572 2.350 70.207 1.00 87.06 322 LYS A O 1
ATOM 2725 N N . LEU A 1 323 ? -62.501 0.971 68.432 1.00 81.50 323 LEU A N 1
ATOM 2726 C CA . LEU A 1 323 ? -63.625 0.119 68.839 1.00 81.50 323 LEU A CA 1
ATOM 2727 C C . LEU A 1 323 ? -63.392 -0.568 70.196 1.00 81.50 323 LEU A C 1
ATOM 2729 O O . LEU A 1 323 ? -64.326 -0.710 70.981 1.00 81.50 323 LEU A O 1
ATOM 2733 N N . ILE A 1 324 ? -62.154 -0.964 70.519 1.00 84.94 324 ILE A N 1
ATOM 2734 C CA . ILE A 1 324 ? -61.796 -1.488 71.849 1.00 84.94 324 ILE A CA 1
ATOM 2735 C C . ILE A 1 324 ? -61.937 -0.397 72.921 1.00 84.94 324 ILE A C 1
ATOM 2737 O O . ILE A 1 324 ? -62.524 -0.657 73.969 1.00 84.94 324 ILE A O 1
ATOM 2741 N N . ILE A 1 325 ? -61.457 0.824 72.660 1.00 85.69 325 ILE A N 1
ATOM 2742 C CA . ILE A 1 325 ? -61.576 1.959 73.590 1.00 85.69 325 ILE A CA 1
ATOM 2743 C C . ILE A 1 325 ? -63.049 2.347 73.801 1.00 85.69 325 ILE A C 1
ATOM 2745 O O . ILE A 1 325 ? -63.467 2.549 74.940 1.00 85.69 325 ILE A O 1
ATOM 2749 N N . GLU A 1 326 ? -63.849 2.407 72.737 1.00 83.19 326 GLU A N 1
ATOM 2750 C CA . GLU A 1 326 ? -65.295 2.653 72.804 1.00 83.19 326 GLU A CA 1
ATOM 2751 C C . GLU A 1 326 ? -66.008 1.548 73.591 1.00 83.19 326 GLU A C 1
ATOM 2753 O O . GLU A 1 326 ? -66.767 1.842 74.515 1.00 83.19 326 GLU A O 1
ATOM 2758 N N . LYS A 1 327 ? -65.686 0.274 73.331 1.00 82.94 327 LYS A N 1
ATOM 2759 C CA . LYS A 1 327 ? -66.203 -0.867 74.101 1.00 82.94 327 LYS A CA 1
ATOM 2760 C C . LYS A 1 327 ? -65.833 -0.779 75.584 1.00 82.94 327 LYS A C 1
ATOM 2762 O O . LYS A 1 327 ? -66.676 -1.058 76.432 1.00 82.94 327 LYS A O 1
ATOM 2767 N N . GLU A 1 328 ? -64.609 -0.380 75.930 1.00 83.56 328 GLU A N 1
ATOM 2768 C CA . GLU A 1 328 ? -64.217 -0.161 77.328 1.00 83.56 328 GLU A CA 1
ATOM 2769 C C . GLU A 1 328 ? -64.977 0.998 77.985 1.00 83.56 328 GLU A C 1
ATOM 2771 O O . GLU A 1 328 ? -65.329 0.909 79.164 1.00 83.56 328 GLU A O 1
ATOM 2776 N N . GLN A 1 329 ? -65.222 2.089 77.254 1.00 85.62 329 GLN A N 1
ATOM 2777 C CA . GLN A 1 329 ? -66.042 3.202 77.738 1.00 85.62 329 GLN A CA 1
ATOM 2778 C C . GLN A 1 329 ? -67.490 2.757 77.968 1.00 85.62 329 GLN A C 1
ATOM 2780 O O . GLN A 1 329 ? -68.058 3.071 79.015 1.00 85.62 329 GLN A O 1
ATOM 2785 N N . GLU A 1 330 ? -68.057 1.964 77.061 1.00 81.00 330 GLU A N 1
ATOM 2786 C CA . GLU A 1 330 ? -69.429 1.473 77.183 1.00 81.00 330 GLU A CA 1
ATOM 2787 C C . GLU A 1 330 ? -69.573 0.432 78.301 1.00 81.00 330 GLU A C 1
ATOM 2789 O O . GLU A 1 330 ? -70.527 0.475 79.072 1.00 81.00 330 GLU A O 1
ATOM 2794 N N . VAL A 1 331 ? -68.572 -0.431 78.508 1.00 86.25 331 VAL A N 1
ATOM 2795 C CA . VAL A 1 331 ? -68.503 -1.305 79.693 1.00 86.25 331 VAL A CA 1
ATOM 2796 C C . VAL A 1 331 ? -68.441 -0.479 80.985 1.00 86.25 331 VAL A C 1
ATOM 2798 O O . VAL A 1 331 ? -69.142 -0.801 81.946 1.00 86.25 331 VAL A O 1
ATOM 2801 N N . LYS A 1 332 ? -67.676 0.623 81.026 1.00 84.38 332 LYS A N 1
ATOM 2802 C CA . LYS A 1 332 ? -67.642 1.535 82.188 1.00 84.38 332 LYS A CA 1
ATOM 2803 C C . LYS A 1 332 ? -68.997 2.222 82.422 1.00 84.38 332 LYS A C 1
ATOM 2805 O O . LYS A 1 332 ? -69.423 2.303 83.577 1.00 84.38 332 LYS A O 1
ATOM 2810 N N . ARG A 1 333 ? -69.699 2.653 81.364 1.00 82.44 333 ARG A N 1
ATOM 2811 C CA . ARG A 1 333 ? -71.077 3.185 81.442 1.00 82.44 333 ARG A CA 1
ATOM 2812 C C . ARG A 1 333 ? -72.052 2.130 81.962 1.00 82.44 333 ARG A C 1
ATOM 2814 O O . ARG A 1 333 ? -72.757 2.399 82.929 1.00 82.44 333 ARG A O 1
ATOM 2821 N N . ASN A 1 334 ? -72.016 0.912 81.425 1.00 79.56 334 ASN A N 1
ATOM 2822 C CA . ASN A 1 334 ? -72.858 -0.201 81.871 1.00 79.56 334 ASN A CA 1
ATOM 2823 C C . ASN A 1 334 ? -72.617 -0.566 83.344 1.00 79.56 334 ASN A C 1
ATOM 2825 O O . ASN A 1 334 ? -73.577 -0.770 84.082 1.00 79.56 334 ASN A O 1
ATOM 2829 N N . ILE A 1 335 ? -71.368 -0.553 83.824 1.00 84.44 335 ILE A N 1
ATOM 2830 C CA . ILE A 1 335 ? -71.055 -0.746 85.252 1.00 84.44 335 ILE A CA 1
ATOM 2831 C C . ILE A 1 335 ? -71.627 0.395 86.115 1.00 84.44 335 ILE A C 1
ATOM 2833 O O . ILE A 1 335 ? -72.108 0.145 87.221 1.00 84.44 335 ILE A O 1
ATOM 2837 N N . GLN A 1 336 ? -71.607 1.647 85.641 1.00 80.50 336 GLN A N 1
ATOM 2838 C CA . GLN A 1 336 ? -72.249 2.764 86.347 1.00 80.50 336 GLN A CA 1
ATOM 2839 C C . GLN A 1 336 ? -73.781 2.654 86.349 1.00 80.50 336 GLN A C 1
ATOM 2841 O O . GLN A 1 336 ? -74.399 2.916 87.381 1.00 80.50 336 GLN A O 1
ATOM 2846 N N . ILE A 1 337 ? -74.392 2.243 85.234 1.00 80.62 337 ILE A N 1
ATOM 2847 C CA . ILE A 1 337 ? -75.839 2.015 85.121 1.00 80.62 337 ILE A CA 1
ATOM 2848 C C . ILE A 1 337 ? -76.266 0.871 86.047 1.00 80.62 337 ILE A C 1
ATOM 2850 O O . ILE A 1 337 ? -77.183 1.062 86.836 1.00 80.62 337 ILE A O 1
ATOM 2854 N N . ALA A 1 338 ? -75.548 -0.256 86.054 1.00 78.44 338 ALA A N 1
ATOM 2855 C CA . ALA A 1 338 ? -75.808 -1.382 86.953 1.00 78.44 338 ALA A CA 1
ATOM 2856 C C . ALA A 1 338 ? -75.715 -0.984 88.439 1.00 78.44 338 ALA A C 1
ATOM 2858 O O . ALA A 1 338 ? -76.557 -1.380 89.239 1.00 78.44 338 ALA A O 1
ATOM 2859 N N . LYS A 1 339 ? -74.746 -0.134 88.817 1.00 82.19 339 LYS A N 1
ATOM 2860 C CA . LYS A 1 339 ? -74.667 0.427 90.180 1.00 82.19 339 LYS A CA 1
ATOM 2861 C C . LYS A 1 339 ? -75.860 1.325 90.522 1.00 82.19 339 LYS A C 1
ATOM 2863 O O . LYS A 1 339 ? -76.353 1.258 91.646 1.00 82.19 339 LYS A O 1
ATOM 2868 N N . LYS A 1 340 ? -76.328 2.149 89.577 1.00 81.69 340 LYS A N 1
ATOM 2869 C CA . LYS A 1 340 ? -77.539 2.967 89.759 1.00 81.69 340 LYS A CA 1
ATOM 2870 C C . LYS A 1 340 ? -78.786 2.088 89.899 1.00 81.69 340 LYS A C 1
ATOM 2872 O O . LYS A 1 340 ? -79.559 2.321 90.821 1.00 81.69 340 LYS A O 1
ATOM 2877 N N . LEU A 1 341 ? -78.926 1.056 89.065 1.00 76.25 341 LEU A N 1
ATOM 2878 C CA . LEU A 1 341 ? -79.999 0.058 89.141 1.00 76.25 341 LEU A CA 1
ATOM 2879 C C . LEU A 1 341 ? -80.029 -0.634 90.507 1.00 76.25 341 LEU A C 1
ATOM 2881 O O . LEU A 1 341 ? -81.026 -0.511 91.204 1.00 76.25 341 LEU A O 1
ATOM 2885 N N . ALA A 1 342 ? -78.913 -1.208 90.964 1.00 78.81 342 ALA A N 1
ATOM 2886 C CA . ALA A 1 342 ? -78.832 -1.843 92.283 1.00 78.81 342 ALA A CA 1
ATOM 2887 C C . ALA A 1 342 ? -79.163 -0.877 93.444 1.00 78.81 342 ALA A C 1
ATOM 2889 O O . ALA A 1 342 ? -79.765 -1.268 94.445 1.00 78.81 342 ALA A O 1
ATOM 2890 N N . SER A 1 343 ? -78.806 0.410 93.321 1.00 81.25 343 SER A N 1
ATOM 2891 C CA . SER A 1 343 ? -79.206 1.422 94.310 1.00 81.25 343 SER A CA 1
ATOM 2892 C C . SER A 1 343 ? -80.704 1.748 94.261 1.00 81.25 343 SER A C 1
ATOM 2894 O O . SER A 1 343 ? -81.315 1.925 95.312 1.00 81.25 343 SER A O 1
ATOM 2896 N N . ALA A 1 344 ? -81.309 1.766 93.069 1.00 74.56 344 ALA A N 1
ATOM 2897 C CA . ALA A 1 344 ? -82.741 1.975 92.881 1.00 74.56 344 ALA A CA 1
ATOM 2898 C C . ALA A 1 344 ? -83.559 0.761 93.354 1.00 74.56 344 ALA A C 1
ATOM 2900 O O . ALA A 1 344 ? -84.555 0.947 94.039 1.00 74.56 344 ALA A O 1
ATOM 2901 N N . GLU A 1 345 ? -83.098 -0.464 93.095 1.00 79.06 345 GLU A N 1
ATOM 2902 C CA . GLU A 1 345 ? -83.665 -1.713 93.624 1.00 79.06 345 GLU A CA 1
ATOM 2903 C C . GLU A 1 345 ? -83.616 -1.742 95.160 1.00 79.06 345 GLU A C 1
ATOM 2905 O O . GLU A 1 345 ? -84.601 -2.088 95.810 1.00 79.06 345 GLU A O 1
ATOM 2910 N N . SER A 1 346 ? -82.513 -1.288 95.770 1.00 80.50 346 SER A N 1
ATOM 2911 C CA . SER A 1 346 ? -82.426 -1.150 97.231 1.00 80.50 346 SER A CA 1
ATOM 2912 C C . SER A 1 346 ? -83.389 -0.098 97.798 1.00 80.50 346 SER A C 1
ATOM 2914 O O . SER A 1 346 ? -83.839 -0.251 98.934 1.00 80.50 346 SER A O 1
ATOM 2916 N N . ILE A 1 347 ? -83.707 0.960 97.046 1.00 80.25 347 ILE A N 1
ATOM 2917 C CA . ILE A 1 347 ? -84.717 1.957 97.434 1.00 80.25 347 ILE A CA 1
ATOM 2918 C C . ILE A 1 347 ? -86.127 1.383 97.243 1.00 80.25 347 ILE A C 1
ATOM 2920 O O . ILE A 1 347 ? -86.949 1.501 98.146 1.00 80.25 347 ILE A O 1
ATOM 2924 N N . ALA A 1 348 ? -86.388 0.698 96.127 1.00 76.56 348 ALA A N 1
ATOM 2925 C CA . ALA A 1 348 ? -87.665 0.048 95.844 1.00 76.56 348 ALA A CA 1
ATOM 2926 C C . ALA A 1 348 ? -88.008 -1.002 96.910 1.00 76.56 348 ALA A C 1
ATOM 2928 O O . ALA A 1 348 ? -89.092 -0.952 97.474 1.00 76.56 348 ALA A O 1
ATOM 2929 N N . SER A 1 349 ? -87.058 -1.861 97.291 1.00 80.81 349 SER A N 1
ATOM 2930 C CA . SER A 1 349 ? -87.249 -2.861 98.351 1.00 80.81 349 SER A CA 1
ATOM 2931 C C . SER A 1 349 ? -87.550 -2.239 99.727 1.00 80.81 349 SER A C 1
ATOM 2933 O O . SER A 1 349 ? -88.339 -2.790 100.496 1.00 80.81 349 SER A O 1
ATOM 2935 N N . LYS A 1 350 ? -86.987 -1.061 100.041 1.00 81.62 350 LYS A N 1
ATOM 2936 C CA . LYS A 1 350 ? -87.351 -0.308 101.257 1.00 81.62 350 LYS A CA 1
ATOM 2937 C C . LYS A 1 350 ? -88.775 0.238 101.173 1.00 81.62 350 LYS A C 1
ATOM 2939 O O . LYS A 1 350 ? -89.534 0.062 102.120 1.00 81.62 350 LYS A O 1
ATOM 2944 N N . LEU A 1 351 ? -89.150 0.826 100.037 1.00 79.62 351 LEU A N 1
ATOM 2945 C CA . LEU A 1 351 ? -90.504 1.332 99.794 1.00 79.62 351 LEU A CA 1
ATOM 2946 C C . LEU A 1 351 ? -91.554 0.208 99.779 1.00 79.62 351 LEU A C 1
ATOM 2948 O O . LEU A 1 351 ? -92.656 0.404 100.275 1.00 79.62 351 LEU A O 1
ATOM 2952 N N . GLU A 1 352 ? -91.222 -0.987 99.283 1.00 78.00 352 GLU A N 1
ATOM 2953 C CA . GLU A 1 352 ? -92.072 -2.182 99.383 1.00 78.00 352 GLU A CA 1
ATOM 2954 C C . GLU A 1 352 ? -92.256 -2.633 100.838 1.00 78.00 352 GLU A C 1
ATOM 2956 O O . GLU A 1 352 ? -93.363 -2.996 101.238 1.00 78.00 352 GLU A O 1
ATOM 2961 N N . HIS A 1 353 ? -91.198 -2.574 101.654 1.00 81.06 353 HIS A N 1
ATOM 2962 C CA . HIS A 1 353 ? -91.288 -2.878 103.081 1.00 81.06 353 HIS A CA 1
ATOM 2963 C C . HIS A 1 353 ? -92.141 -1.843 103.836 1.00 81.06 353 HIS A C 1
ATOM 2965 O O . HIS A 1 353 ? -92.998 -2.219 104.636 1.00 81.06 353 HIS A O 1
ATOM 2971 N N . GLU A 1 354 ? -91.976 -0.552 103.536 1.00 77.19 354 GLU A N 1
ATOM 2972 C CA . GLU A 1 354 ? -92.814 0.530 104.071 1.00 77.19 354 GLU A CA 1
ATOM 2973 C C . GLU A 1 354 ? -94.280 0.389 103.625 1.00 77.19 354 GLU A C 1
ATOM 2975 O O . GLU A 1 354 ? -95.182 0.469 104.459 1.00 77.19 354 GLU A O 1
ATOM 2980 N N . LEU A 1 355 ? -94.539 0.068 102.351 1.00 76.69 355 LEU A N 1
ATOM 2981 C CA . LEU A 1 355 ? -95.882 -0.242 101.844 1.00 76.69 355 LEU A CA 1
ATOM 2982 C C . LEU A 1 355 ? -96.504 -1.452 102.547 1.00 76.69 355 LEU A C 1
ATOM 2984 O O . LEU A 1 355 ? -97.701 -1.435 102.830 1.00 76.69 355 LEU A O 1
ATOM 2988 N N . LEU A 1 356 ? -95.725 -2.492 102.859 1.00 83.25 356 LEU A N 1
ATOM 2989 C CA . LEU A 1 356 ? -96.212 -3.652 103.608 1.00 83.25 356 LEU A CA 1
ATOM 2990 C C . LEU A 1 356 ? -96.591 -3.275 105.050 1.00 83.25 356 LEU A C 1
ATOM 2992 O O . LEU A 1 356 ? -97.623 -3.730 105.547 1.00 83.25 356 LEU A O 1
ATOM 2996 N N . ILE A 1 357 ? -95.803 -2.417 105.706 1.00 81.25 357 ILE A N 1
ATOM 2997 C CA . ILE A 1 357 ? -96.112 -1.882 107.041 1.00 81.25 357 ILE A CA 1
ATOM 2998 C C . ILE A 1 357 ? -97.402 -1.052 106.996 1.00 81.25 357 ILE A C 1
ATOM 3000 O O . ILE A 1 357 ? -98.318 -1.321 107.773 1.00 81.25 357 ILE A O 1
ATOM 3004 N N . ILE A 1 358 ? -97.520 -0.114 106.051 1.00 78.94 358 ILE A N 1
ATOM 3005 C CA . ILE A 1 358 ? -98.715 0.729 105.873 1.00 78.94 358 ILE A CA 1
ATOM 3006 C C . ILE A 1 358 ? -99.947 -0.128 105.542 1.00 78.94 358 ILE A C 1
ATOM 3008 O O . ILE A 1 358 ? -101.020 0.094 106.097 1.00 78.94 358 ILE A O 1
ATOM 3012 N N . LYS A 1 359 ? -99.808 -1.160 104.701 1.00 83.62 359 LYS A N 1
ATOM 3013 C CA . LYS A 1 359 ? -100.896 -2.094 104.371 1.00 83.62 359 LYS A CA 1
ATOM 3014 C C . LYS A 1 359 ? -101.360 -2.900 105.587 1.00 83.62 359 LYS A C 1
ATOM 3016 O O . LYS A 1 359 ? -102.560 -3.107 105.756 1.00 83.62 359 LYS A O 1
ATOM 3021 N N . ASN A 1 360 ? -100.438 -3.319 106.452 1.00 79.81 360 ASN A N 1
ATOM 3022 C CA . ASN A 1 360 ? -100.781 -3.982 107.711 1.00 79.81 360 ASN A CA 1
ATOM 3023 C C . ASN A 1 360 ? -101.477 -3.019 108.691 1.00 79.81 360 ASN A C 1
ATOM 3025 O O . ASN A 1 360 ? -102.456 -3.416 109.317 1.00 79.81 360 ASN A O 1
ATOM 3029 N N . GLN A 1 361 ? -101.034 -1.758 108.769 1.00 80.19 361 GLN A N 1
ATOM 3030 C CA . GLN A 1 361 ? -101.685 -0.706 109.565 1.00 80.19 361 GLN A CA 1
ATOM 3031 C C . GLN A 1 361 ? -103.101 -0.377 109.052 1.00 80.19 361 GLN A C 1
ATOM 3033 O O . GLN A 1 361 ? -104.031 -0.226 109.847 1.00 80.19 361 GLN A O 1
ATOM 3038 N N . ALA A 1 362 ? -103.295 -0.337 107.731 1.00 73.62 362 ALA A N 1
ATOM 3039 C CA . ALA A 1 362 ? -104.609 -0.171 107.114 1.00 73.62 362 ALA A CA 1
ATOM 3040 C C . ALA A 1 362 ? -105.538 -1.356 107.434 1.00 73.62 362 ALA A C 1
ATOM 3042 O O . ALA A 1 362 ? -106.672 -1.142 107.850 1.00 73.62 362 ALA A O 1
ATOM 3043 N N . LEU A 1 363 ? -105.042 -2.597 107.352 1.00 83.94 363 LEU A N 1
ATOM 3044 C CA . LEU A 1 363 ? -105.799 -3.800 107.729 1.00 83.94 363 LEU A CA 1
ATOM 3045 C C . LEU A 1 363 ? -106.175 -3.848 109.219 1.00 83.94 363 LEU A C 1
ATOM 3047 O O . LEU A 1 363 ? -107.214 -4.414 109.564 1.00 83.94 363 LEU A O 1
ATOM 3051 N N . THR A 1 364 ? -105.359 -3.289 110.120 1.00 78.88 364 THR A N 1
ATOM 3052 C CA . THR A 1 364 ? -105.754 -3.136 111.531 1.00 78.88 364 THR A CA 1
ATOM 3053 C C . THR A 1 364 ? -106.833 -2.067 111.697 1.00 78.88 364 THR A C 1
ATOM 3055 O O . THR A 1 364 ? -107.839 -2.340 112.348 1.00 78.88 364 THR A O 1
ATOM 3058 N N . ALA A 1 365 ? -106.701 -0.919 111.025 1.00 76.25 365 ALA A N 1
ATOM 3059 C CA . ALA A 1 365 ? -107.701 0.149 111.064 1.00 76.25 365 ALA A CA 1
ATOM 3060 C C . ALA A 1 365 ? -109.053 -0.274 110.448 1.00 76.25 365 ALA A C 1
ATOM 3062 O O . ALA A 1 365 ? -110.107 0.075 110.975 1.00 76.25 365 ALA A O 1
ATOM 3063 N N . GLU A 1 366 ? -109.060 -1.080 109.379 1.00 76.44 366 GLU A N 1
ATOM 3064 C CA . GLU A 1 366 ? -110.291 -1.662 108.820 1.00 76.44 366 GLU A CA 1
ATOM 3065 C C . GLU A 1 366 ? -110.989 -2.597 109.816 1.00 76.44 366 GLU A C 1
ATOM 3067 O O . GLU A 1 366 ? -112.208 -2.522 109.979 1.00 76.44 366 GLU A O 1
ATOM 3072 N N . LYS A 1 367 ? -110.231 -3.432 110.541 1.00 81.38 367 LYS A N 1
ATOM 3073 C CA . LYS A 1 367 ? -110.789 -4.307 111.586 1.00 81.38 367 LYS A CA 1
ATOM 3074 C C . LYS A 1 367 ? -111.376 -3.512 112.752 1.00 81.38 367 LYS A C 1
ATOM 3076 O O . LYS A 1 367 ? -112.441 -3.880 113.243 1.00 81.38 367 LYS A O 1
ATOM 3081 N N . GLU A 1 368 ? -110.723 -2.429 113.170 1.00 77.62 368 GLU A N 1
ATOM 3082 C CA . GLU A 1 368 ? -111.231 -1.504 114.195 1.00 77.62 368 GLU A CA 1
ATOM 3083 C C . GLU A 1 368 ? -112.490 -0.758 113.726 1.00 77.62 368 GLU A C 1
ATOM 3085 O O . GLU A 1 368 ? -113.460 -0.617 114.473 1.00 77.62 368 GLU A O 1
ATOM 3090 N N . ARG A 1 369 ? -112.535 -0.346 112.456 1.00 75.88 369 ARG A N 1
ATOM 3091 C CA . ARG A 1 369 ? -113.727 0.254 111.845 1.00 75.88 369 ARG A CA 1
ATOM 3092 C C . ARG A 1 369 ? -114.894 -0.737 111.800 1.00 75.88 369 ARG A C 1
ATOM 3094 O O . ARG A 1 369 ? -116.032 -0.361 112.072 1.00 75.88 369 ARG A O 1
ATOM 3101 N N . ASP A 1 370 ? -114.636 -2.004 111.491 1.00 80.56 370 ASP A N 1
ATOM 3102 C CA . ASP A 1 370 ? -115.676 -3.033 111.409 1.00 80.56 370 ASP A CA 1
ATOM 3103 C C . ASP A 1 370 ? -116.181 -3.500 112.788 1.00 80.56 370 ASP A C 1
ATOM 3105 O O . ASP A 1 370 ? -117.356 -3.859 112.918 1.00 80.56 370 ASP A O 1
ATOM 3109 N N . THR A 1 371 ? -115.358 -3.454 113.844 1.00 79.75 371 THR A N 1
ATOM 3110 C CA . THR A 1 371 ? -115.841 -3.645 115.226 1.00 79.75 371 THR A CA 1
ATOM 3111 C C . THR A 1 371 ? -116.663 -2.447 115.705 1.00 79.75 371 THR A C 1
ATOM 3113 O O . THR A 1 371 ? -117.736 -2.653 116.278 1.00 79.75 371 THR A O 1
ATOM 3116 N N . LEU A 1 372 ? -116.248 -1.213 115.392 1.00 75.50 372 LEU A N 1
ATOM 3117 C CA . LEU A 1 372 ? -117.034 0.000 115.651 1.00 75.50 372 LEU A CA 1
ATOM 3118 C C . LEU A 1 372 ? -118.382 -0.010 114.911 1.00 75.50 372 LEU A C 1
ATOM 3120 O O . LEU A 1 372 ? -119.413 0.256 115.526 1.00 75.50 372 LEU A O 1
ATOM 3124 N N . ASN A 1 373 ? -118.414 -0.408 113.636 1.00 79.38 373 ASN A N 1
ATOM 3125 C CA . ASN A 1 373 ? -119.658 -0.546 112.867 1.00 79.38 373 ASN A CA 1
ATOM 3126 C C . ASN A 1 373 ? -120.622 -1.570 113.494 1.00 79.38 373 ASN A C 1
ATOM 3128 O O . ASN A 1 373 ? -121.831 -1.334 113.539 1.00 79.38 373 ASN A O 1
ATOM 3132 N N . LYS A 1 374 ? -120.112 -2.689 114.032 1.00 80.44 374 LYS A N 1
ATOM 3133 C CA . LYS A 1 374 ? -120.935 -3.669 114.768 1.00 80.44 374 LYS A CA 1
ATOM 3134 C C . LYS A 1 374 ? -121.509 -3.081 116.060 1.00 80.44 374 LYS A C 1
ATOM 3136 O O . LYS A 1 374 ? -122.691 -3.290 116.335 1.00 80.44 374 LYS A O 1
ATOM 3141 N N . ALA A 1 375 ? -120.715 -2.317 116.814 1.00 75.06 375 ALA A N 1
ATOM 3142 C CA . ALA A 1 375 ? -121.188 -1.611 118.005 1.00 75.06 375 ALA A CA 1
ATOM 3143 C C . ALA A 1 375 ? -122.273 -0.570 117.661 1.00 75.06 375 ALA A C 1
ATOM 3145 O O . ALA A 1 375 ? -123.321 -0.537 118.305 1.00 75.06 375 ALA A O 1
ATOM 3146 N N . TYR A 1 376 ? -122.079 0.203 116.588 1.00 72.38 376 TYR A N 1
ATOM 3147 C CA . TYR A 1 376 ? -123.045 1.194 116.107 1.00 72.38 376 TYR A CA 1
ATOM 3148 C C . TYR A 1 376 ? -124.369 0.552 115.647 1.00 72.38 376 TYR A C 1
ATOM 3150 O O . TYR A 1 376 ? -125.445 1.003 116.035 1.00 72.38 376 TYR A O 1
ATOM 3158 N N . SER A 1 377 ? -124.309 -0.575 114.923 1.00 77.00 377 SER A N 1
ATOM 3159 C CA . SER A 1 377 ? -125.488 -1.391 114.565 1.00 77.00 377 SER A CA 1
ATOM 3160 C C . SER A 1 377 ? -126.296 -1.830 115.794 1.00 77.00 377 SER A C 1
ATOM 3162 O O . SER A 1 377 ? -127.529 -1.847 115.763 1.00 77.00 377 SER A O 1
ATOM 3164 N N . ASN A 1 378 ? -125.613 -2.198 116.881 1.00 76.81 378 ASN A N 1
ATOM 3165 C CA . ASN A 1 378 ? -126.275 -2.643 118.105 1.00 76.81 378 ASN A CA 1
ATOM 3166 C C . ASN A 1 378 ? -126.957 -1.473 118.831 1.00 76.81 378 ASN A C 1
ATOM 3168 O O . ASN A 1 378 ? -128.105 -1.622 119.246 1.00 76.81 378 ASN A O 1
ATOM 3172 N N . LEU A 1 379 ? -126.309 -0.303 118.885 1.00 74.19 379 LEU A N 1
ATOM 3173 C CA . LEU A 1 379 ? -126.896 0.926 119.432 1.00 74.19 379 LEU A CA 1
ATOM 3174 C C . LEU A 1 379 ? -128.141 1.379 118.651 1.00 74.19 379 LEU A C 1
ATOM 3176 O O . LEU A 1 379 ? -129.132 1.756 119.269 1.00 74.19 379 LEU A O 1
ATOM 3180 N N . ILE A 1 380 ? -128.154 1.276 117.314 1.00 76.00 380 ILE A N 1
ATOM 3181 C CA . ILE A 1 380 ? -129.353 1.577 116.503 1.00 76.00 380 ILE A CA 1
ATOM 3182 C C . ILE A 1 380 ? -130.532 0.677 116.912 1.00 76.00 380 ILE A C 1
ATOM 3184 O O . ILE A 1 380 ? -131.622 1.175 117.192 1.00 76.00 380 ILE A O 1
ATOM 3188 N N . LYS A 1 381 ? -130.306 -0.640 117.028 1.00 77.50 381 LYS A N 1
ATOM 3189 C CA . LYS A 1 381 ? -131.339 -1.616 117.439 1.00 77.50 381 LYS A CA 1
ATOM 3190 C C . LYS A 1 381 ? -131.828 -1.422 118.875 1.00 77.50 381 LYS A C 1
ATOM 3192 O O . LYS A 1 381 ? -132.914 -1.885 119.224 1.00 77.50 381 LYS A O 1
ATOM 3197 N N . GLU A 1 382 ? -131.025 -0.797 119.727 1.00 73.81 382 GLU A N 1
ATOM 3198 C CA . GLU A 1 382 ? -131.411 -0.422 121.086 1.00 73.81 382 GLU A CA 1
ATOM 3199 C C . GLU A 1 382 ? -132.236 0.874 121.089 1.00 73.81 382 GLU A C 1
ATOM 3201 O O . GLU A 1 382 ? -133.279 0.941 121.743 1.00 73.81 382 GLU A O 1
ATOM 3206 N N . ASN A 1 383 ? -131.860 1.849 120.258 1.00 69.25 383 ASN A N 1
ATOM 3207 C CA . ASN A 1 383 ? -132.577 3.114 120.104 1.00 69.25 383 ASN A CA 1
ATOM 3208 C C . ASN A 1 383 ? -133.987 2.916 119.503 1.00 69.25 383 ASN A C 1
ATOM 3210 O O . ASN A 1 383 ? -134.964 3.437 120.037 1.00 69.25 383 ASN A O 1
ATOM 3214 N N . GLU A 1 384 ? -134.144 2.055 118.487 1.00 76.12 384 GLU A N 1
ATOM 3215 C CA . GLU A 1 384 ? -135.462 1.681 117.934 1.00 76.12 384 GLU A CA 1
ATOM 3216 C C . GLU A 1 384 ? -136.404 1.051 118.982 1.00 76.12 384 GLU A C 1
ATOM 3218 O O . GLU A 1 384 ? -137.621 1.264 118.952 1.00 76.12 384 GLU A O 1
ATOM 3223 N N . LYS A 1 385 ? -135.857 0.279 119.934 1.00 72.50 385 LYS A N 1
ATOM 3224 C CA . LYS A 1 385 ? -136.628 -0.310 121.046 1.00 72.50 385 LYS A CA 1
ATOM 3225 C C . LYS A 1 385 ? -137.051 0.736 122.074 1.00 72.50 385 LYS A C 1
ATOM 3227 O O . LYS A 1 385 ? -138.107 0.580 122.685 1.00 72.50 385 LYS A O 1
ATOM 3232 N N . LEU A 1 386 ? -136.241 1.772 122.289 1.00 66.00 386 LEU A N 1
ATOM 3233 C CA . LEU A 1 386 ? -136.562 2.883 123.187 1.00 66.00 386 LEU A CA 1
ATOM 3234 C C . LEU A 1 386 ? -137.601 3.823 122.561 1.00 66.00 386 LEU A C 1
ATOM 3236 O O . LEU A 1 386 ? -138.547 4.222 123.240 1.00 66.00 386 LEU A O 1
ATOM 3240 N N . GLN A 1 387 ? -137.503 4.090 121.259 1.00 68.50 387 GLN A N 1
ATOM 3241 C CA . GLN A 1 387 ? -138.434 4.968 120.549 1.00 68.50 387 GLN A CA 1
ATOM 3242 C C . GLN A 1 387 ? -139.860 4.385 120.520 1.00 68.50 387 GLN A C 1
ATOM 3244 O O . GLN A 1 387 ? -140.801 5.060 120.932 1.00 68.50 387 GLN A O 1
ATOM 3249 N N . LYS A 1 388 ? -140.012 3.079 120.237 1.00 71.25 388 LYS A N 1
ATOM 3250 C CA . LYS A 1 388 ? -141.310 2.372 120.339 1.00 71.25 388 LYS A CA 1
ATOM 3251 C C . LYS A 1 388 ? -141.907 2.333 121.754 1.00 71.25 388 LYS A C 1
ATOM 3253 O O . LYS A 1 388 ? -143.115 2.158 121.891 1.00 71.25 388 LYS A O 1
ATOM 3258 N N . LYS A 1 389 ? -141.093 2.480 122.808 1.00 67.50 389 LYS A N 1
ATOM 3259 C CA . LYS A 1 389 ? -141.589 2.628 124.189 1.00 67.50 389 LYS A CA 1
ATOM 3260 C C . LYS A 1 389 ? -142.068 4.054 124.470 1.00 67.50 389 LYS A C 1
ATOM 3262 O O . LYS A 1 389 ? -143.055 4.217 125.178 1.00 67.50 389 LYS A O 1
ATOM 3267 N N . SER A 1 390 ? -141.410 5.067 123.904 1.00 61.62 390 SER A N 1
ATOM 3268 C CA . SER A 1 390 ? -141.788 6.477 124.076 1.00 61.62 390 SER A CA 1
ATOM 3269 C C . SER A 1 390 ? -143.199 6.763 123.543 1.00 61.62 390 SER A C 1
ATOM 3271 O O . SER A 1 390 ? -144.046 7.273 124.279 1.00 61.62 390 SER A O 1
ATOM 3273 N N . ASP A 1 391 ? -143.499 6.309 122.321 1.00 63.97 391 ASP A N 1
ATOM 3274 C CA . ASP A 1 391 ? -144.799 6.535 121.666 1.00 63.97 391 ASP A CA 1
ATOM 3275 C C . ASP A 1 391 ? -145.981 5.869 122.400 1.00 63.97 391 ASP A C 1
ATOM 3277 O O . ASP A 1 391 ? -147.117 6.344 122.331 1.00 63.97 391 ASP A O 1
ATOM 3281 N N . ALA A 1 392 ? -145.723 4.784 123.141 1.00 64.81 392 ALA A N 1
ATOM 3282 C CA . ALA A 1 392 ? -146.723 4.119 123.975 1.00 64.81 392 ALA A CA 1
ATOM 3283 C C . ALA A 1 392 ? -147.030 4.907 125.264 1.00 64.81 392 ALA A C 1
ATOM 3285 O O . ALA A 1 392 ? -148.190 5.003 125.667 1.00 64.81 392 ALA A O 1
ATOM 3286 N N . PHE A 1 393 ? -146.017 5.514 125.894 1.00 64.19 393 PHE A N 1
ATOM 3287 C CA . PHE A 1 393 ? -146.202 6.282 127.131 1.00 64.19 393 PHE A CA 1
ATOM 3288 C C . PHE A 1 393 ? -146.889 7.637 126.918 1.00 64.19 393 PHE A C 1
ATOM 3290 O O . PHE A 1 393 ? -147.556 8.125 127.831 1.00 64.19 393 PHE A O 1
ATOM 3297 N N . ILE A 1 394 ? -146.787 8.231 125.724 1.00 68.44 394 ILE A N 1
ATOM 3298 C CA . ILE A 1 394 ? -147.460 9.502 125.410 1.00 68.44 394 ILE A CA 1
ATOM 3299 C C . ILE A 1 394 ? -148.992 9.337 125.427 1.00 68.44 394 ILE A C 1
ATOM 3301 O O . ILE A 1 394 ? -149.679 10.165 126.020 1.00 68.44 394 ILE A O 1
ATOM 3305 N N . LYS A 1 395 ? -149.525 8.230 124.887 1.00 63.91 395 LYS A N 1
ATOM 3306 C CA . LYS A 1 395 ? -150.979 7.964 124.851 1.00 63.91 395 LYS A CA 1
ATOM 3307 C C . LYS A 1 395 ? -151.592 7.611 126.212 1.00 63.91 395 LYS A C 1
ATOM 3309 O O . LYS A 1 395 ? -152.758 7.906 126.447 1.00 63.91 395 LYS A O 1
ATOM 3314 N N . GLU A 1 396 ? -150.825 7.012 127.122 1.00 63.19 396 GLU A N 1
ATOM 3315 C CA . GLU A 1 396 ? -151.323 6.675 128.467 1.00 63.19 396 GLU A CA 1
ATOM 3316 C C . GLU A 1 396 ? -151.275 7.881 129.429 1.00 63.19 396 GLU A C 1
ATOM 3318 O O . GLU A 1 396 ? -152.096 7.996 130.343 1.00 63.19 396 GLU A O 1
ATOM 3323 N N . LYS A 1 397 ? -150.369 8.841 129.188 1.00 59.97 397 LYS A N 1
ATOM 3324 C CA . LYS A 1 397 ? -150.241 10.070 129.988 1.00 59.97 397 LYS A CA 1
ATOM 3325 C C . LYS A 1 397 ? -151.463 10.992 129.874 1.00 59.97 397 LYS A C 1
ATOM 3327 O O . LYS A 1 397 ? -151.848 11.610 130.865 1.00 59.97 397 LYS A O 1
ATOM 3332 N N . GLU A 1 398 ? -152.095 11.062 128.704 1.00 62.31 398 GLU A N 1
ATOM 3333 C CA . GLU A 1 398 ? -153.318 11.857 128.496 1.00 62.31 398 GLU A CA 1
ATOM 3334 C C . GLU A 1 398 ? -154.536 11.249 129.214 1.00 62.31 398 GLU A C 1
ATOM 3336 O O . GLU A 1 398 ? -155.402 11.979 129.693 1.00 62.31 398 GLU A O 1
ATOM 3341 N N . ARG A 1 399 ? -154.566 9.919 129.380 1.00 59.59 399 ARG A N 1
ATOM 3342 C CA . ARG A 1 399 ? -155.657 9.185 130.043 1.00 59.59 399 ARG A CA 1
ATOM 3343 C C . ARG A 1 399 ? -155.637 9.315 131.572 1.00 59.59 399 ARG A C 1
ATOM 3345 O O . ARG A 1 399 ? -156.692 9.330 132.203 1.00 59.59 399 ARG A O 1
ATOM 3352 N N . LEU A 1 400 ? -154.451 9.408 132.178 1.00 54.34 400 LEU A N 1
ATOM 3353 C CA . LEU A 1 400 ? -154.284 9.394 133.641 1.00 54.34 400 LEU A CA 1
ATOM 3354 C C . LEU A 1 400 ? -154.441 10.769 134.317 1.00 54.34 400 LEU A C 1
ATOM 3356 O O . LEU A 1 400 ? -154.730 10.825 135.514 1.00 54.34 400 LEU A O 1
ATOM 3360 N N . ASN A 1 401 ? -154.365 11.870 133.560 1.00 56.47 401 ASN A N 1
ATOM 3361 C CA . ASN A 1 401 ? -154.623 13.225 134.073 1.00 56.47 401 ASN A CA 1
ATOM 3362 C C . ASN A 1 401 ? -156.075 13.447 134.558 1.00 56.47 401 ASN A C 1
ATOM 3364 O O . ASN A 1 401 ? -156.330 14.422 135.259 1.00 56.47 401 ASN A O 1
ATOM 3368 N N . GLY A 1 402 ? -157.018 12.555 134.228 1.00 57.38 402 GLY A N 1
ATOM 3369 C CA . GLY A 1 402 ? -158.405 12.623 134.707 1.00 57.38 402 GLY A CA 1
ATOM 3370 C C . GLY A 1 402 ? -158.683 11.934 136.052 1.00 57.38 402 GLY A C 1
ATOM 3371 O O . GLY A 1 402 ? -159.756 12.134 136.609 1.00 57.38 402 GLY A O 1
ATOM 3372 N N . ILE A 1 403 ? -157.762 11.112 136.579 1.00 56.69 403 ILE A N 1
ATOM 3373 C CA . ILE A 1 403 ? -158.051 10.199 137.711 1.00 56.69 403 ILE A CA 1
ATOM 3374 C C . ILE A 1 403 ? -157.371 10.634 139.023 1.00 56.69 403 ILE A C 1
ATOM 3376 O O . ILE A 1 403 ? -157.913 10.422 140.107 1.00 56.69 403 ILE A O 1
ATOM 3380 N N . ILE A 1 404 ? -156.223 11.317 138.957 1.00 50.22 404 ILE A N 1
ATOM 3381 C CA . ILE A 1 404 ? -155.431 11.706 140.147 1.00 50.22 404 ILE A CA 1
ATOM 3382 C C . ILE A 1 404 ? -156.018 12.943 140.881 1.00 50.22 404 ILE A C 1
ATOM 3384 O O . ILE A 1 404 ? -155.479 13.415 141.878 1.00 50.22 404 ILE A O 1
ATOM 3388 N N . LEU A 1 405 ? -157.202 13.412 140.474 1.00 50.38 405 LEU A N 1
ATOM 3389 C CA . LEU A 1 405 ? -157.999 14.390 141.227 1.00 50.38 405 LEU A CA 1
ATOM 3390 C C . LEU A 1 405 ? -158.635 13.810 142.512 1.00 50.38 405 LEU A C 1
ATOM 3392 O O . LEU A 1 405 ? -159.008 14.586 143.387 1.00 50.38 405 LEU A O 1
ATOM 3396 N N . ASN A 1 406 ? -158.698 12.476 142.661 1.00 44.34 406 ASN A N 1
ATOM 3397 C CA . ASN A 1 406 ? -159.397 11.808 143.774 1.00 44.34 406 ASN A CA 1
ATOM 3398 C C . ASN A 1 406 ? -158.498 11.089 144.805 1.00 44.34 406 ASN A C 1
ATOM 3400 O O . ASN A 1 406 ? -159.003 10.668 145.839 1.00 44.34 406 ASN A O 1
ATOM 3404 N N . LEU A 1 407 ? -157.184 10.952 144.581 1.00 43.69 407 LEU A N 1
ATOM 3405 C CA . LEU A 1 407 ? -156.275 10.216 145.487 1.00 43.69 407 LEU A CA 1
ATOM 3406 C C . LEU A 1 407 ? -155.388 11.157 146.312 1.00 43.69 407 LEU A C 1
ATOM 3408 O O . LEU A 1 407 ? -154.161 11.098 146.278 1.00 43.69 407 LEU A O 1
ATOM 3412 N N . LYS A 1 408 ? -156.046 12.056 147.050 1.00 40.44 408 LYS A N 1
ATOM 3413 C CA . LYS A 1 408 ? -155.414 13.058 147.922 1.00 40.44 408 LYS A CA 1
ATOM 3414 C C . LYS A 1 408 ? -155.863 12.945 149.391 1.00 40.44 408 LYS A C 1
ATOM 3416 O O . LYS A 1 408 ? -155.750 13.925 150.122 1.00 40.44 408 LYS A O 1
ATOM 3421 N N . HIS A 1 409 ? -156.414 11.792 149.799 1.00 36.50 409 HIS A N 1
ATOM 3422 C CA . HIS A 1 409 ? -157.104 11.637 151.091 1.00 36.50 409 HIS A CA 1
ATOM 3423 C C . HIS A 1 409 ? -156.871 10.315 151.863 1.00 36.50 409 HIS A C 1
ATOM 3425 O O . HIS A 1 409 ? -157.480 10.136 152.911 1.00 36.50 409 HIS A O 1
ATOM 3431 N N . ASP A 1 410 ? -155.948 9.451 151.421 1.00 36.22 410 ASP A N 1
ATOM 3432 C CA . ASP A 1 410 ? -155.536 8.224 152.137 1.00 36.22 410 ASP A CA 1
ATOM 3433 C C . ASP A 1 410 ? -154.033 8.332 152.522 1.00 36.22 410 ASP A C 1
ATOM 3435 O O . ASP A 1 410 ? -153.171 7.758 151.863 1.00 36.22 410 ASP A O 1
ATOM 3439 N N . ASN A 1 411 ? -153.594 9.206 153.438 1.00 35.47 411 ASN A N 1
ATOM 3440 C CA . ASN A 1 411 ? -153.930 9.217 154.871 1.00 35.47 411 ASN A CA 1
ATOM 3441 C C . ASN A 1 411 ? -153.620 7.833 155.489 1.00 35.47 411 ASN A C 1
ATOM 3443 O O . ASN A 1 411 ? -154.433 6.917 155.469 1.00 35.47 411 ASN A O 1
ATOM 3447 N N . GLU A 1 412 ? -152.359 7.540 155.808 1.00 39.31 412 GLU A N 1
ATOM 3448 C CA . GLU A 1 412 ? -151.768 7.829 157.130 1.00 39.31 412 GLU A CA 1
ATOM 3449 C C . GLU A 1 412 ? -152.614 7.333 158.329 1.00 39.31 412 GLU A C 1
ATOM 3451 O O . GLU A 1 412 ? -153.081 8.156 159.103 1.00 39.31 412 GLU A O 1
ATOM 3456 N N . SER A 1 413 ? -152.781 6.009 158.544 1.00 31.11 413 SER A N 1
ATOM 3457 C CA . SER A 1 413 ? -153.100 5.462 159.896 1.00 31.11 413 SER A CA 1
ATOM 3458 C C . SER A 1 413 ? -152.995 3.923 160.109 1.00 31.11 413 SER A C 1
ATOM 3460 O O . SER A 1 413 ? -153.820 3.344 160.804 1.00 31.11 413 SER A O 1
ATOM 3462 N N . ILE A 1 414 ? -152.006 3.202 159.549 1.00 35.75 414 ILE A N 1
ATOM 3463 C CA . ILE A 1 414 ? -151.661 1.799 159.938 1.00 35.75 414 ILE A CA 1
ATOM 3464 C C . ILE A 1 414 ? -150.151 1.593 159.643 1.00 35.75 414 ILE A C 1
ATOM 3466 O O . ILE A 1 414 ? -149.796 1.253 158.520 1.00 35.75 414 ILE A O 1
ATOM 3470 N N . LYS A 1 415 ? -149.162 1.878 160.507 1.00 32.56 415 LYS A N 1
ATOM 3471 C CA . LYS A 1 415 ? -148.864 1.270 161.821 1.00 32.56 415 LYS A CA 1
ATOM 3472 C C . LYS A 1 415 ? -147.893 2.153 162.641 1.00 32.56 415 LYS A C 1
ATOM 3474 O O . LYS A 1 415 ? -146.676 1.984 162.581 1.00 32.56 415 LYS A O 1
ATOM 3479 N N . LYS A 1 416 ? -148.437 3.057 163.455 1.00 32.72 416 LYS A N 1
ATOM 3480 C CA . LYS A 1 416 ? -147.971 3.193 164.849 1.00 32.72 416 LYS A CA 1
ATOM 3481 C C . LYS A 1 416 ? -148.780 2.191 165.693 1.00 32.72 416 LYS A C 1
ATOM 3483 O O . LYS A 1 416 ? -149.747 1.637 165.184 1.00 32.72 416 LYS A O 1
ATOM 3488 N N . GLU A 1 417 ? -148.374 1.974 166.942 1.00 31.64 417 GLU A N 1
ATOM 3489 C CA . GLU A 1 417 ? -149.093 1.156 167.943 1.00 31.64 417 GLU A CA 1
ATOM 3490 C C . GLU A 1 417 ? -149.018 -0.378 167.783 1.00 31.64 417 GLU A C 1
ATOM 3492 O O . GLU A 1 417 ? -149.994 -1.084 167.566 1.00 31.64 417 GLU A O 1
ATOM 3497 N N . PHE A 1 418 ? -147.800 -0.884 167.976 1.00 30.48 418 PHE A N 1
ATOM 3498 C CA . PHE A 1 418 ? -147.488 -1.982 168.909 1.00 30.48 418 PHE A CA 1
ATOM 3499 C C . PHE A 1 418 ? -146.088 -1.647 169.465 1.00 30.48 418 PHE A C 1
ATOM 3501 O O . PHE A 1 418 ? -145.084 -2.174 168.999 1.00 30.48 418 PHE A O 1
ATOM 3508 N N . SER A 1 419 ? -145.920 -0.540 170.199 1.00 35.34 419 SER A N 1
ATOM 3509 C CA . SER A 1 419 ? -146.518 -0.239 171.514 1.00 35.34 419 SER A CA 1
ATOM 3510 C C . SER A 1 419 ? -146.125 -1.290 172.547 1.00 35.34 419 SER A C 1
ATOM 3512 O O . SER A 1 419 ? -146.714 -2.364 172.626 1.00 35.34 419 SER A O 1
ATOM 3514 N N . ASP A 1 420 ? -145.075 -0.959 173.295 1.00 28.38 420 ASP A N 1
ATOM 3515 C CA . ASP A 1 420 ? -145.176 -0.722 174.736 1.00 28.38 420 ASP A CA 1
ATOM 3516 C C . ASP A 1 420 ? -146.067 -1.702 175.510 1.00 28.38 420 ASP A C 1
ATOM 3518 O O . ASP A 1 420 ? -147.080 -1.339 176.107 1.00 28.38 420 ASP A O 1
ATOM 3522 N N . ILE A 1 421 ? -145.596 -2.944 175.592 1.00 28.81 421 ILE A N 1
ATOM 3523 C CA . ILE A 1 421 ? -145.666 -3.683 176.850 1.00 28.81 421 ILE A CA 1
ATOM 3524 C C . ILE A 1 421 ? -144.234 -3.949 177.308 1.00 28.81 421 ILE A C 1
ATOM 3526 O O . ILE A 1 421 ? -143.443 -4.527 176.566 1.00 28.81 421 ILE A O 1
ATOM 3530 N N . ASN A 1 422 ? -143.976 -3.574 178.560 1.00 36.91 422 ASN A N 1
ATOM 3531 C CA . ASN A 1 422 ? -142.797 -3.867 179.369 1.00 36.91 422 ASN A CA 1
ATOM 3532 C C . ASN A 1 422 ? -141.448 -3.326 178.845 1.00 36.91 422 ASN A C 1
ATOM 3534 O O . ASN A 1 422 ? -140.867 -3.841 177.898 1.00 36.91 422 ASN A O 1
ATOM 3538 N N . ASP A 1 423 ? -140.826 -2.316 179.450 1.00 34.12 423 ASP A N 1
ATOM 3539 C CA . ASP A 1 423 ? -140.979 -1.784 180.812 1.00 34.12 423 ASP A CA 1
ATOM 3540 C C . ASP A 1 423 ? -140.786 -2.838 181.933 1.00 34.12 423 ASP A C 1
ATOM 3542 O O . ASP A 1 423 ? -141.420 -3.886 181.965 1.00 34.12 423 ASP A O 1
ATOM 3546 N N . GLN A 1 424 ? -139.919 -2.523 182.895 1.00 32.16 424 GLN A N 1
ATOM 3547 C CA . GLN A 1 424 ? -139.482 -3.365 184.027 1.00 32.16 424 GLN A CA 1
ATOM 3548 C C . GLN A 1 424 ? -138.453 -4.499 183.791 1.00 32.16 424 GLN A C 1
ATOM 3550 O O . GLN A 1 424 ? -138.730 -5.534 183.196 1.00 32.16 424 GLN A O 1
ATOM 3555 N N . LEU A 1 425 ? -137.329 -4.331 184.514 1.00 28.06 425 LEU A N 1
ATOM 3556 C CA . LEU A 1 425 ? -136.316 -5.321 184.931 1.00 28.06 425 LEU A CA 1
ATOM 3557 C C . LEU A 1 425 ? -135.428 -5.945 183.831 1.00 28.06 425 LEU A C 1
ATOM 3559 O O . LEU A 1 425 ? -135.895 -6.315 182.770 1.00 28.06 425 LEU A O 1
ATOM 3563 N N . LYS A 1 426 ? -134.141 -6.256 184.031 1.00 31.19 426 LYS A N 1
ATOM 3564 C CA . LYS A 1 426 ? -133.047 -5.937 184.982 1.00 31.19 426 LYS A CA 1
ATOM 3565 C C . LYS A 1 426 ? -131.940 -6.970 184.639 1.00 31.19 426 LYS A C 1
ATOM 3567 O O . LYS A 1 426 ? -132.263 -8.151 184.601 1.00 31.19 426 LYS A O 1
ATOM 3572 N N . ILE A 1 427 ? -130.666 -6.548 184.574 1.00 35.38 427 ILE A N 1
ATOM 3573 C CA . ILE A 1 427 ? -129.425 -7.370 184.737 1.00 35.38 427 ILE A CA 1
ATOM 3574 C C . ILE A 1 427 ? -128.839 -8.111 183.490 1.00 35.38 427 ILE A C 1
ATOM 3576 O O . ILE A 1 427 ? -129.570 -8.621 182.652 1.00 35.38 427 ILE A O 1
ATOM 3580 N N . SER A 1 428 ? -127.485 -8.173 183.463 1.00 37.06 428 SER A N 1
ATOM 3581 C CA . SER A 1 428 ? -126.515 -8.839 182.540 1.00 37.06 428 SER A CA 1
ATOM 3582 C C . SER A 1 428 ? -126.273 -8.187 181.155 1.00 37.06 428 SER A C 1
ATOM 3584 O O . SER A 1 428 ? -127.161 -8.252 180.317 1.00 37.06 428 SER A O 1
ATOM 3586 N N . ILE A 1 429 ? -125.161 -7.498 180.796 1.00 45.09 429 ILE A N 1
ATOM 3587 C CA . ILE A 1 429 ? -123.701 -7.473 181.160 1.00 45.09 429 ILE A CA 1
ATOM 3588 C C . ILE A 1 429 ? -122.892 -8.653 180.561 1.00 45.09 429 ILE A C 1
ATOM 3590 O O . ILE A 1 429 ? -123.235 -9.791 180.860 1.00 45.09 429 ILE A O 1
ATOM 3594 N N . GLU A 1 430 ? -121.806 -8.498 179.767 1.00 43.97 430 GLU A N 1
ATOM 3595 C CA . GLU A 1 430 ? -121.193 -7.342 179.044 1.00 43.97 430 GLU A CA 1
ATOM 3596 C C . GLU A 1 430 ? -120.308 -7.824 177.853 1.00 43.97 430 GLU A C 1
ATOM 3598 O O . GLU A 1 430 ? -119.596 -8.809 178.012 1.00 43.97 430 GLU A O 1
ATOM 3603 N N . HIS A 1 431 ? -120.335 -7.125 176.698 1.00 37.97 431 HIS A N 1
ATOM 3604 C CA . HIS A 1 431 ? -119.418 -7.128 175.511 1.00 37.97 431 HIS A CA 1
ATOM 3605 C C . HIS A 1 431 ? -120.039 -6.153 174.453 1.00 37.97 431 HIS A C 1
ATOM 3607 O O . HIS A 1 431 ? -121.223 -5.848 174.578 1.00 37.97 431 HIS A O 1
ATOM 3613 N N . GLU A 1 432 ? -119.431 -5.582 173.396 1.00 32.94 432 GLU A N 1
ATOM 3614 C CA . GLU A 1 432 ? -118.052 -5.418 172.866 1.00 32.94 432 GLU A CA 1
ATOM 3615 C C . GLU A 1 432 ? -118.010 -4.090 172.027 1.00 32.94 432 GLU A C 1
ATOM 3617 O O . GLU A 1 432 ? -118.963 -3.312 172.131 1.00 32.94 432 GLU A O 1
ATOM 3622 N N . LYS A 1 433 ? -116.966 -3.743 171.228 1.00 31.50 433 LYS A N 1
ATOM 3623 C CA . LYS A 1 433 ? -116.828 -2.372 170.641 1.00 31.50 433 LYS A CA 1
ATOM 3624 C C . LYS A 1 433 ? -116.167 -2.179 169.250 1.00 31.50 433 LYS A C 1
ATOM 3626 O O . LYS A 1 433 ? -115.493 -3.045 168.712 1.00 31.50 433 LYS A O 1
ATOM 3631 N N . VAL A 1 434 ? -116.394 -0.971 168.700 1.00 43.06 434 VAL A N 1
ATOM 3632 C CA . VAL A 1 434 ? -116.183 -0.466 167.311 1.00 43.06 434 VAL A CA 1
ATOM 3633 C C . VAL A 1 434 ? -114.958 0.487 167.188 1.00 43.06 434 VAL A C 1
ATOM 3635 O O . VAL A 1 434 ? -114.434 0.929 168.207 1.00 43.06 434 VAL A O 1
ATOM 3638 N N . SER A 1 435 ? -114.499 0.856 165.973 1.00 36.31 435 SER A N 1
ATOM 3639 C CA . SER A 1 435 ? -113.479 1.916 165.723 1.00 36.31 435 SER A CA 1
ATOM 3640 C C . SER A 1 435 ? -113.734 2.778 164.463 1.00 36.31 435 SER A C 1
ATOM 3642 O O . SER A 1 435 ? -114.408 2.330 163.537 1.00 36.31 435 SER A O 1
ATOM 3644 N N . SER A 1 436 ? -113.231 4.030 164.439 1.00 32.84 436 SER A N 1
ATOM 3645 C CA . SER A 1 436 ? -113.722 5.115 163.554 1.00 32.84 436 SER A CA 1
ATOM 3646 C C . SER A 1 436 ? -112.693 6.203 163.123 1.00 32.84 436 SER A C 1
ATOM 3648 O O . SER A 1 436 ? -111.486 6.043 163.254 1.00 32.84 436 SER A O 1
ATOM 3650 N N . MET A 1 437 ? -113.209 7.312 162.565 1.00 30.42 437 MET A N 1
ATOM 3651 C CA . MET A 1 437 ? -112.578 8.364 161.734 1.00 30.42 437 MET A CA 1
ATOM 3652 C C . MET A 1 437 ? -112.113 9.659 162.476 1.00 30.42 437 MET A C 1
ATOM 3654 O O . MET A 1 437 ? -112.649 9.977 163.531 1.00 30.42 437 MET A O 1
ATOM 3658 N N . ASN A 1 438 ? -111.294 10.484 161.780 1.00 31.09 438 ASN A N 1
ATOM 3659 C CA . ASN A 1 438 ? -111.293 11.980 161.707 1.00 31.09 438 ASN A CA 1
ATOM 3660 C C . ASN A 1 438 ? -110.441 12.944 162.617 1.00 31.09 438 ASN A C 1
ATOM 3662 O O . ASN A 1 438 ? -110.758 13.171 163.775 1.00 31.09 438 ASN A O 1
ATOM 3666 N N . VAL A 1 439 ? -109.564 13.738 161.938 1.00 29.98 439 VAL A N 1
ATOM 3667 C CA . VAL A 1 439 ? -109.516 15.247 161.870 1.00 29.98 439 VAL A CA 1
ATOM 3668 C C . VAL A 1 439 ? -108.499 16.144 162.673 1.00 29.98 439 VAL A C 1
ATOM 3670 O O . VAL A 1 439 ? -108.460 16.151 163.894 1.00 29.98 439 VAL A O 1
ATOM 3673 N N . LYS A 1 440 ? -107.860 17.082 161.913 1.00 39.28 440 LYS A N 1
ATOM 3674 C CA . LYS A 1 440 ? -107.281 18.448 162.209 1.00 39.28 440 LYS A CA 1
ATOM 3675 C C . LYS A 1 440 ? -105.804 18.690 162.643 1.00 39.28 440 LYS A C 1
ATOM 3677 O O . LYS A 1 440 ? -105.071 17.794 163.026 1.00 39.28 440 LYS A O 1
ATOM 3682 N N . LYS A 1 441 ? -105.366 19.956 162.436 1.00 34.94 441 LYS A N 1
ATOM 3683 C CA . LYS A 1 441 ? -103.986 20.525 162.458 1.00 34.94 441 LYS A CA 1
ATOM 3684 C C . LYS A 1 441 ? -103.769 21.548 163.605 1.00 34.94 441 LYS A C 1
ATOM 3686 O O . LYS A 1 441 ? -104.714 22.286 163.864 1.00 34.94 441 LYS A O 1
ATOM 3691 N N . LEU A 1 442 ? -102.506 21.715 164.063 1.00 29.80 442 LEU A N 1
ATOM 3692 C CA . LEU A 1 442 ? -101.769 22.954 164.495 1.00 29.80 442 LEU A CA 1
ATOM 3693 C C . LEU A 1 442 ? -101.081 22.980 165.895 1.00 29.80 442 LEU A C 1
ATOM 3695 O O . LEU A 1 442 ? -101.724 22.760 166.909 1.00 29.80 442 LEU A O 1
ATOM 3699 N N . LYS A 1 443 ? -99.826 23.487 165.875 1.00 30.38 443 LYS A N 1
ATOM 3700 C CA . LYS A 1 443 ? -99.077 24.327 166.861 1.00 30.38 443 LYS A CA 1
ATOM 3701 C C . LYS A 1 443 ? -98.421 23.767 168.157 1.00 30.38 443 LYS A C 1
ATOM 3703 O O . LYS A 1 443 ? -99.072 23.588 169.169 1.00 30.38 443 LYS A O 1
ATOM 3708 N N . TYR A 1 444 ? -97.076 23.750 168.120 1.00 27.16 444 TYR A N 1
ATOM 3709 C CA . TYR A 1 444 ? -96.134 24.662 168.831 1.00 27.16 444 TYR A CA 1
ATOM 3710 C C . TYR A 1 444 ? -95.976 24.643 170.383 1.00 27.16 444 TYR A C 1
ATOM 3712 O O . TYR A 1 444 ? -96.756 25.263 171.094 1.00 27.16 444 TYR A O 1
ATOM 3720 N N . ASN A 1 445 ? -94.806 24.127 170.805 1.00 31.00 445 ASN A N 1
ATOM 3721 C CA . ASN A 1 445 ? -93.897 24.565 171.894 1.00 31.00 445 ASN A CA 1
ATOM 3722 C C . ASN A 1 445 ? -94.101 24.266 173.408 1.00 31.00 445 ASN A C 1
ATOM 3724 O O . ASN A 1 445 ? -95.068 24.693 174.024 1.00 31.00 445 ASN A O 1
ATOM 3728 N N . LEU A 1 446 ? -92.974 23.773 173.968 1.00 32.00 446 LEU A N 1
ATOM 3729 C CA . LEU A 1 446 ? -92.275 24.117 175.232 1.00 32.00 446 LEU A CA 1
ATOM 3730 C C . LEU A 1 446 ? -92.526 23.358 176.563 1.00 32.00 446 LEU A C 1
ATOM 3732 O O . LEU A 1 446 ? -93.641 23.258 177.053 1.00 32.00 446 LEU A O 1
ATOM 3736 N N . GLU A 1 447 ? -91.387 22.888 177.109 1.00 38.22 447 GLU A N 1
ATOM 3737 C CA . GLU A 1 447 ? -90.877 22.964 178.503 1.00 38.22 447 GLU A CA 1
ATOM 3738 C C . GLU A 1 447 ? -91.805 22.610 179.687 1.00 38.22 447 GLU A C 1
ATOM 3740 O O . GLU A 1 447 ? -92.798 23.272 179.955 1.00 38.22 447 GLU A O 1
ATOM 3745 N N . THR A 1 448 ? -91.592 21.462 180.350 1.00 40.91 448 THR A N 1
ATOM 3746 C CA . THR A 1 448 ? -90.673 21.191 181.497 1.00 40.91 448 THR A CA 1
ATOM 3747 C C . THR A 1 448 ? -91.063 21.817 182.837 1.00 40.91 448 THR A C 1
ATOM 3749 O O . THR A 1 448 ? -91.046 23.033 182.971 1.00 40.91 448 THR A O 1
ATOM 3752 N N . ILE A 1 449 ? -91.282 20.940 183.826 1.00 34.25 449 ILE A N 1
ATOM 3753 C CA . ILE A 1 449 ? -91.175 21.055 185.301 1.00 34.25 449 ILE A CA 1
ATOM 3754 C C . ILE A 1 449 ? -91.791 19.732 185.817 1.00 34.25 449 ILE A C 1
ATOM 3756 O O . ILE A 1 449 ? -92.801 19.301 185.265 1.00 34.25 449 ILE A O 1
ATOM 3760 N N . GLU A 1 450 ? -91.281 18.962 186.779 1.00 31.48 450 GLU A N 1
ATOM 3761 C CA . GLU A 1 450 ? -90.042 18.916 187.578 1.00 31.48 450 GLU A CA 1
ATOM 3762 C C . GLU A 1 450 ? -89.813 17.408 187.903 1.00 31.48 450 GLU A C 1
ATOM 3764 O O . GLU A 1 450 ? -90.736 16.604 187.785 1.00 31.48 450 GLU A O 1
ATOM 3769 N N . SER A 1 451 ? -88.594 16.888 188.081 1.00 36.12 451 SER A N 1
ATOM 3770 C CA . SER A 1 451 ? -87.875 16.805 189.371 1.00 36.12 451 SER A CA 1
ATOM 3771 C C . SER A 1 451 ? -88.759 16.343 190.558 1.00 36.12 451 SER A C 1
ATOM 3773 O O . SER A 1 451 ? -89.844 16.866 190.758 1.00 36.12 451 SER A O 1
ATOM 3775 N N . GLU A 1 452 ? -88.374 15.414 191.434 1.00 40.84 452 GLU A N 1
ATOM 3776 C CA . GLU A 1 452 ? -87.194 14.546 191.517 1.00 40.84 452 GLU A CA 1
ATOM 3777 C C . GLU A 1 452 ? -87.450 13.487 192.621 1.00 40.84 452 GLU A C 1
ATOM 3779 O O . GLU A 1 452 ? -88.324 13.691 193.460 1.00 40.84 452 GLU A O 1
ATOM 3784 N N . LYS A 1 453 ? -86.608 12.441 192.699 1.00 35.25 453 LYS A N 1
ATOM 3785 C CA . LYS A 1 453 ? -86.444 11.510 193.847 1.00 35.25 453 LYS A CA 1
ATOM 3786 C C . LYS A 1 453 ? -87.618 10.582 194.229 1.00 35.25 453 LYS A C 1
ATOM 3788 O O . LYS A 1 453 ? -88.779 10.871 193.999 1.00 35.25 453 LYS A O 1
ATOM 3793 N N . ALA A 1 454 ? -87.385 9.469 194.932 1.00 45.16 454 ALA A N 1
ATOM 3794 C CA . ALA A 1 454 ? -86.224 8.565 195.020 1.00 45.16 454 ALA A CA 1
ATOM 3795 C C . ALA A 1 454 ? -86.609 7.353 195.896 1.00 45.16 454 ALA A C 1
ATOM 3797 O O . ALA A 1 454 ? -87.527 7.442 196.702 1.00 45.16 454 ALA A O 1
ATOM 3798 N N . PHE A 1 455 ? -85.764 6.316 195.849 1.00 36.25 455 PHE A N 1
ATOM 3799 C CA . PHE A 1 455 ? -85.528 5.362 196.943 1.00 36.25 455 PHE A CA 1
ATOM 3800 C C . PHE A 1 455 ? -86.589 4.252 197.159 1.00 36.25 455 PHE A C 1
ATOM 3802 O O . PHE A 1 455 ? -87.703 4.508 197.594 1.00 36.25 455 PHE A O 1
ATOM 3809 N N . LEU A 1 456 ? -86.144 2.994 196.964 1.00 38.75 456 LEU A N 1
ATOM 3810 C CA . LEU A 1 456 ? -86.765 1.710 197.381 1.00 38.75 456 LEU A CA 1
ATOM 3811 C C . LEU A 1 456 ? -87.636 0.881 196.403 1.00 38.75 456 LEU A C 1
ATOM 3813 O O . LEU A 1 456 ? -88.550 0.201 196.855 1.00 38.75 456 LEU A O 1
ATOM 3817 N N . THR A 1 457 ? -87.246 0.734 195.126 1.00 37.72 457 THR A N 1
ATOM 3818 C CA . THR A 1 457 ? -87.482 -0.564 194.418 1.00 37.72 457 THR A CA 1
ATOM 3819 C C . THR A 1 457 ? -86.388 -0.971 193.414 1.00 37.72 457 THR A C 1
ATOM 3821 O O . THR A 1 457 ? -86.634 -1.597 192.387 1.00 37.72 457 THR A O 1
ATOM 3824 N N . LEU A 1 458 ? -85.132 -0.665 193.748 1.00 52.09 458 LEU A N 1
ATOM 3825 C CA . LEU A 1 458 ? -83.917 -0.986 192.980 1.00 52.09 458 LEU A CA 1
ATOM 3826 C C . LEU A 1 458 ? -83.514 -2.485 193.057 1.00 52.09 458 LEU A C 1
ATOM 3828 O O . LEU A 1 458 ? -82.348 -2.781 193.275 1.00 52.09 458 LEU A O 1
ATOM 3832 N N . ASN A 1 459 ? -84.447 -3.444 192.961 1.00 45.19 459 ASN A N 1
ATOM 3833 C CA . ASN A 1 459 ? -84.110 -4.870 193.173 1.00 45.19 459 ASN A CA 1
ATOM 3834 C C . ASN A 1 459 ? -84.886 -5.914 192.338 1.00 45.19 459 ASN A C 1
ATOM 3836 O O . ASN A 1 459 ? -84.630 -7.103 192.506 1.00 45.19 459 ASN A O 1
ATOM 3840 N N . ALA A 1 460 ? -85.809 -5.521 191.448 1.00 45.81 460 ALA A N 1
ATOM 3841 C CA . ALA A 1 460 ? -86.633 -6.481 190.690 1.00 45.81 460 ALA A CA 1
ATOM 3842 C C . ALA A 1 460 ? -86.321 -6.562 189.179 1.00 45.81 460 ALA A C 1
ATOM 3844 O O . ALA A 1 460 ? -86.321 -7.651 188.612 1.00 45.81 460 ALA A O 1
ATOM 3845 N N . GLU A 1 461 ? -86.032 -5.442 188.505 1.00 50.09 461 GLU A N 1
ATOM 3846 C CA . GLU A 1 461 ? -85.976 -5.417 187.028 1.00 50.09 461 GLU A CA 1
ATOM 3847 C C . GLU A 1 461 ? -84.602 -5.758 186.418 1.00 50.09 461 GLU A C 1
ATOM 3849 O O . GLU A 1 461 ? -84.518 -6.046 185.222 1.00 50.09 461 GLU A O 1
ATOM 3854 N N . HIS A 1 462 ? -83.541 -5.843 187.233 1.00 54.03 462 HIS A N 1
ATOM 3855 C CA . HIS A 1 462 ? -82.175 -6.198 186.800 1.00 54.03 462 HIS A CA 1
ATOM 3856 C C . HIS A 1 462 ? -82.099 -7.554 186.057 1.00 54.03 462 HIS A C 1
ATOM 3858 O O . HIS A 1 462 ? -81.199 -7.768 185.249 1.00 54.03 462 HIS A O 1
ATOM 3864 N N . LEU A 1 463 ? -83.053 -8.467 186.281 1.00 55.38 463 LEU A N 1
ATOM 3865 C CA . LEU A 1 463 ? -83.122 -9.767 185.594 1.00 55.38 463 LEU A CA 1
ATOM 3866 C C . LEU A 1 463 ? -83.867 -9.735 184.244 1.00 55.38 463 LEU A C 1
ATOM 3868 O O . LEU A 1 463 ? -83.700 -10.644 183.433 1.00 55.38 463 LEU A O 1
ATOM 3872 N N . ILE A 1 464 ? -84.665 -8.700 183.957 1.00 58.03 464 ILE A N 1
ATOM 3873 C CA . ILE A 1 464 ? -85.382 -8.572 182.672 1.00 58.03 464 ILE A CA 1
ATOM 3874 C C . ILE A 1 464 ? -84.466 -7.960 181.594 1.00 58.03 464 ILE A C 1
ATOM 3876 O O . ILE A 1 464 ? -84.611 -8.245 180.401 1.00 58.03 464 ILE A O 1
ATOM 3880 N N . GLU A 1 465 ? -83.488 -7.147 181.997 1.00 61.16 465 GLU A N 1
ATOM 3881 C CA . GLU A 1 465 ? -82.616 -6.419 181.071 1.00 61.16 465 GLU A CA 1
ATOM 3882 C C . GLU A 1 465 ? -81.517 -7.296 180.429 1.00 61.16 465 GLU A C 1
ATOM 3884 O O . GLU A 1 465 ? -81.143 -7.070 179.273 1.00 61.16 465 GLU A O 1
ATOM 3889 N N . GLU A 1 466 ? -81.066 -8.365 181.100 1.00 59.44 466 GLU A N 1
ATOM 3890 C CA . GLU A 1 466 ? -80.120 -9.338 180.523 1.00 59.44 466 GLU A CA 1
ATOM 3891 C C . GLU A 1 466 ? -80.711 -10.121 179.340 1.00 59.44 466 GLU A C 1
ATOM 3893 O O . GLU A 1 466 ? -80.043 -10.303 178.318 1.00 59.44 466 GLU A O 1
ATOM 3898 N N . ILE A 1 467 ? -81.990 -10.509 179.408 1.00 58.19 467 ILE A N 1
ATOM 3899 C CA . ILE A 1 467 ? -82.654 -11.261 178.327 1.00 58.19 467 ILE A CA 1
ATOM 3900 C C . ILE A 1 467 ? -82.772 -10.410 177.047 1.00 58.19 467 ILE A C 1
ATOM 3902 O O . ILE A 1 467 ? -82.636 -10.933 175.937 1.00 58.19 467 ILE A O 1
ATOM 3906 N N . LYS A 1 468 ? -82.951 -9.084 177.168 1.00 59.44 468 LYS A N 1
ATOM 3907 C CA . LYS A 1 468 ? -82.984 -8.171 176.008 1.00 59.44 468 LYS A CA 1
ATOM 3908 C C . LYS A 1 468 ? -81.626 -8.037 175.309 1.00 59.44 468 LYS A C 1
ATOM 3910 O O . LYS A 1 468 ? -81.599 -7.960 174.079 1.00 59.44 468 LYS A O 1
ATOM 3915 N N . LYS A 1 469 ? -80.504 -8.043 176.042 1.00 61.38 469 LYS A N 1
ATOM 3916 C CA . LYS A 1 469 ? -79.158 -7.915 175.442 1.00 61.38 469 LYS A CA 1
ATOM 3917 C C . LYS A 1 469 ? -78.808 -9.086 174.519 1.00 61.38 469 LYS A C 1
ATOM 3919 O O . LYS A 1 469 ? -78.276 -8.852 173.435 1.00 61.38 469 LYS A O 1
ATOM 3924 N N . ASN A 1 470 ? -79.170 -10.314 174.891 1.00 59.12 470 ASN A N 1
ATOM 3925 C CA . ASN A 1 470 ? -78.843 -11.500 174.092 1.00 59.12 470 ASN A CA 1
ATOM 3926 C C . ASN A 1 470 ? -79.633 -11.597 172.774 1.00 59.12 470 ASN A C 1
ATOM 3928 O O . ASN A 1 470 ? -79.130 -12.175 171.813 1.00 59.12 470 ASN A O 1
ATOM 3932 N N . LYS A 1 471 ? -80.827 -10.994 172.677 1.00 60.12 471 LYS A N 1
ATOM 3933 C CA . LYS A 1 471 ? -81.612 -11.010 171.429 1.00 60.12 471 LYS A CA 1
ATOM 3934 C C . LYS A 1 471 ? -81.038 -10.066 170.360 1.00 60.12 471 LYS A C 1
ATOM 3936 O O . LYS A 1 471 ? -80.915 -10.458 169.206 1.00 60.12 471 LYS A O 1
ATOM 3941 N N . ASN A 1 472 ? -80.581 -8.876 170.759 1.00 60.16 472 ASN A N 1
ATOM 3942 C CA . ASN A 1 472 ? -80.019 -7.867 169.845 1.00 60.16 472 ASN A CA 1
ATOM 3943 C C . ASN A 1 472 ? -78.656 -8.253 169.227 1.00 60.16 472 ASN A C 1
ATOM 3945 O O . ASN A 1 472 ? -78.209 -7.612 168.275 1.00 60.16 472 ASN A O 1
ATOM 3949 N N . LEU A 1 473 ? -77.974 -9.266 169.770 1.00 61.94 473 LEU A N 1
ATOM 3950 C CA . LEU A 1 473 ? -76.743 -9.818 169.194 1.00 61.94 473 LEU A CA 1
ATOM 3951 C C . LEU A 1 473 ? -77.017 -10.764 168.014 1.00 61.94 473 LEU A C 1
ATOM 3953 O O . LEU A 1 473 ? -76.178 -10.855 167.122 1.00 61.94 473 LEU A O 1
ATOM 3957 N N . LEU A 1 474 ? -78.184 -11.419 167.971 1.00 59.94 474 LEU A N 1
ATOM 3958 C CA . LEU A 1 474 ? -78.536 -12.354 166.898 1.00 59.94 474 LEU A CA 1
ATOM 3959 C C . LEU A 1 474 ? -78.778 -11.620 165.565 1.00 59.94 474 LEU A C 1
ATOM 3961 O O . LEU A 1 474 ? -78.180 -11.970 164.548 1.00 59.94 474 LEU A O 1
ATOM 3965 N N . ASP A 1 475 ? -79.574 -10.546 165.600 1.00 64.44 475 ASP A N 1
ATOM 3966 C CA . ASP A 1 475 ? -79.994 -9.788 164.409 1.00 64.44 475 ASP A CA 1
ATOM 3967 C C . ASP A 1 475 ? -78.816 -9.132 163.657 1.00 64.44 475 ASP A C 1
ATOM 3969 O O . ASP A 1 475 ? -78.883 -8.921 162.445 1.00 64.44 475 ASP A O 1
ATOM 3973 N N . LYS A 1 476 ? -77.701 -8.829 164.343 1.00 67.69 476 LYS A N 1
ATOM 3974 C CA . LYS A 1 476 ? -76.492 -8.293 163.690 1.00 67.69 476 LYS A CA 1
ATOM 3975 C C . LYS A 1 476 ? -75.804 -9.325 162.795 1.00 67.69 476 LYS A C 1
ATOM 3977 O O . LYS A 1 476 ? -75.415 -8.989 161.676 1.00 67.69 476 LYS A O 1
ATOM 3982 N N . TYR A 1 477 ? -75.671 -10.568 163.259 1.00 66.69 477 TYR A N 1
ATOM 3983 C CA . TYR A 1 477 ? -74.939 -11.600 162.523 1.00 66.69 477 TYR A CA 1
ATOM 3984 C C . TYR A 1 477 ? -75.693 -12.104 161.278 1.00 66.69 477 TYR A C 1
ATOM 3986 O O . TYR A 1 477 ? -75.052 -12.502 160.303 1.00 66.69 477 TYR A O 1
ATOM 3994 N N . GLU A 1 478 ? -77.029 -12.016 161.234 1.00 62.41 478 GLU A N 1
ATOM 3995 C CA . GLU A 1 478 ? -77.787 -12.311 160.005 1.00 62.41 478 GLU A CA 1
ATOM 3996 C C . GLU A 1 478 ? -77.535 -11.293 158.878 1.00 62.41 478 GLU A C 1
ATOM 3998 O O . GLU A 1 478 ? -77.487 -11.668 157.701 1.00 62.41 478 GLU A O 1
ATOM 4003 N N . ILE A 1 479 ? -77.333 -10.013 159.212 1.00 69.75 479 ILE A N 1
ATOM 4004 C CA . ILE A 1 479 ? -77.099 -8.952 158.219 1.00 69.75 479 ILE A CA 1
ATOM 4005 C C . ILE A 1 479 ? -75.714 -9.109 157.566 1.00 69.75 479 ILE A C 1
ATOM 4007 O O . ILE A 1 479 ? -75.599 -9.018 156.340 1.00 69.75 479 ILE A O 1
ATOM 4011 N N . GLU A 1 480 ? -74.676 -9.425 158.347 1.00 65.88 480 GLU A N 1
ATOM 4012 C CA . GLU A 1 480 ? -73.314 -9.664 157.833 1.00 65.88 480 GLU A CA 1
ATOM 4013 C C . GLU A 1 480 ? -73.230 -10.908 156.927 1.00 65.88 480 GLU A C 1
ATOM 4015 O O . GLU A 1 480 ? -72.544 -10.902 155.901 1.00 65.88 480 GLU A O 1
ATOM 4020 N N . LEU A 1 481 ? -74.003 -11.960 157.225 1.00 64.94 481 LEU A N 1
ATOM 4021 C CA . LEU A 1 481 ? -74.080 -13.164 156.386 1.00 64.94 481 LEU A CA 1
ATOM 4022 C C . LEU A 1 481 ? -74.700 -12.913 155.001 1.00 64.94 481 LEU A C 1
ATOM 4024 O O . LEU A 1 481 ? -74.467 -13.686 154.062 1.00 64.94 481 LEU A O 1
ATOM 4028 N N . LYS A 1 482 ? -75.499 -11.849 154.856 1.00 71.12 482 LYS A N 1
ATOM 4029 C CA . LYS A 1 482 ? -76.166 -11.488 153.599 1.00 71.12 482 LYS A CA 1
ATOM 4030 C C . LYS A 1 482 ? -75.254 -10.661 152.691 1.00 71.12 482 LYS A C 1
ATOM 4032 O O . LYS A 1 482 ? -75.171 -10.948 151.497 1.00 71.12 482 LYS A O 1
ATOM 4037 N N . THR A 1 483 ? -74.506 -9.709 153.253 1.00 68.81 483 THR A N 1
ATOM 4038 C CA . THR A 1 483 ? -73.579 -8.846 152.494 1.00 68.81 483 THR A CA 1
ATOM 4039 C C . THR A 1 483 ? -72.379 -9.618 151.936 1.00 68.81 483 THR A C 1
ATOM 4041 O O . THR A 1 483 ? -71.978 -9.375 150.794 1.00 68.81 483 THR A O 1
ATOM 4044 N N . LEU A 1 484 ? -71.852 -10.611 152.667 1.00 67.81 484 LEU A N 1
ATOM 4045 C CA . LEU A 1 484 ? -70.747 -11.453 152.184 1.00 67.81 484 LEU A CA 1
ATOM 4046 C C . LEU A 1 484 ? -71.119 -12.259 150.922 1.00 67.81 484 LEU A C 1
ATOM 4048 O O . LEU A 1 484 ? -70.301 -12.418 150.013 1.00 67.81 484 LEU A O 1
ATOM 4052 N N . LYS A 1 485 ? -72.366 -12.745 150.831 1.00 71.50 485 LYS A N 1
ATOM 4053 C CA . LYS A 1 485 ? -72.839 -13.547 149.687 1.00 71.50 485 LYS A CA 1
ATOM 4054 C C . LYS A 1 485 ? -72.904 -12.739 148.388 1.00 71.50 485 LYS A C 1
ATOM 4056 O O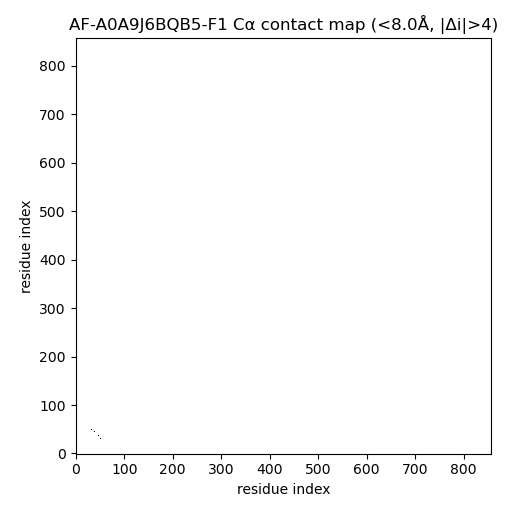 . LYS A 1 485 ? -72.545 -13.264 147.335 1.00 71.50 485 LYS A O 1
ATOM 4061 N N . GLU A 1 486 ? -73.292 -11.465 148.445 1.00 73.62 486 GLU A N 1
ATOM 4062 C CA . GLU A 1 486 ? -73.353 -10.598 147.257 1.00 73.62 486 GLU A CA 1
ATOM 4063 C C . GLU A 1 486 ? -71.967 -10.247 146.693 1.00 73.62 486 GLU A C 1
ATOM 4065 O O . GLU A 1 486 ? -71.804 -10.114 145.476 1.00 73.62 486 GLU A O 1
ATOM 4070 N N . GLN A 1 487 ? -70.946 -10.136 147.551 1.00 72.69 487 GLN A N 1
ATOM 4071 C CA . GLN A 1 487 ? -69.570 -9.881 147.111 1.00 72.69 487 GLN A CA 1
ATOM 4072 C C . GLN A 1 487 ? -68.998 -11.068 146.315 1.00 72.69 487 GLN A C 1
ATOM 4074 O O . GLN A 1 487 ? -68.376 -10.867 145.270 1.00 72.69 487 GLN A O 1
ATOM 4079 N N . ILE A 1 488 ? -69.280 -12.305 146.743 1.00 72.69 488 ILE A N 1
ATOM 4080 C CA . ILE A 1 488 ? -68.824 -13.534 146.066 1.00 72.69 488 ILE A CA 1
ATOM 4081 C C . ILE A 1 488 ? -69.378 -13.640 144.632 1.00 72.69 488 ILE A C 1
ATOM 4083 O O . ILE A 1 488 ? -68.654 -14.053 143.722 1.00 72.69 488 ILE A O 1
ATOM 4087 N N . VAL A 1 489 ? -70.634 -13.238 144.401 1.00 77.88 489 VAL A N 1
ATOM 4088 C CA . VAL A 1 489 ? -71.251 -13.263 143.060 1.00 77.88 489 VAL A CA 1
ATOM 4089 C C . VAL A 1 489 ? -70.550 -12.285 142.109 1.00 77.88 489 VAL A C 1
ATOM 4091 O O . VAL A 1 489 ? -70.151 -12.679 141.013 1.00 77.88 489 VAL A O 1
ATOM 4094 N N . LYS A 1 490 ? -70.301 -11.044 142.552 1.00 75.56 490 LYS A N 1
ATOM 4095 C CA . LYS A 1 490 ? -69.626 -10.011 141.739 1.00 75.56 490 LYS A CA 1
ATOM 4096 C C . LYS A 1 490 ? -68.211 -10.424 141.314 1.00 75.56 490 LYS A C 1
ATOM 4098 O O . LYS A 1 490 ? -67.815 -10.183 140.175 1.00 75.56 490 LYS A O 1
ATOM 4103 N N . VAL A 1 491 ? -67.457 -11.090 142.193 1.00 75.94 491 VAL A N 1
ATOM 4104 C CA . VAL A 1 491 ? -66.113 -11.601 141.861 1.00 75.94 491 VAL A CA 1
ATOM 4105 C C . VAL A 1 491 ? -66.177 -12.716 140.806 1.00 75.94 491 VAL A C 1
ATOM 4107 O O . VAL A 1 491 ? -65.352 -12.733 139.889 1.00 75.94 491 VAL A O 1
ATOM 4110 N N . LYS A 1 492 ? -67.180 -13.606 140.868 1.00 74.69 492 LYS A N 1
ATOM 4111 C CA . LYS A 1 492 ? -67.386 -14.660 139.857 1.00 74.69 492 LYS A CA 1
ATOM 4112 C C . LYS A 1 492 ? -67.667 -14.096 138.460 1.00 74.69 492 LYS A C 1
ATOM 4114 O O . LYS A 1 492 ? -67.033 -14.539 137.501 1.00 74.69 492 LYS A O 1
ATOM 4119 N N . ASP A 1 493 ? -68.552 -13.108 138.332 1.00 74.69 493 ASP A N 1
ATOM 4120 C CA . ASP A 1 493 ? -68.872 -12.509 137.026 1.00 74.69 493 ASP A CA 1
ATOM 4121 C C . ASP A 1 493 ? -67.691 -11.727 136.426 1.00 74.69 493 ASP A C 1
ATOM 4123 O O . ASP A 1 493 ? -67.422 -11.819 135.221 1.00 74.69 493 ASP A O 1
ATOM 4127 N N . ASN A 1 494 ? -66.915 -11.033 137.264 1.00 77.31 494 ASN A N 1
ATOM 4128 C CA . ASN A 1 494 ? -65.685 -10.358 136.839 1.00 77.31 494 ASN A CA 1
ATOM 4129 C C . ASN A 1 494 ? -64.627 -11.354 136.325 1.00 77.31 494 ASN A C 1
ATOM 4131 O O . ASN A 1 494 ? -63.990 -11.111 135.299 1.00 77.31 494 ASN A O 1
ATOM 4135 N N . TYR A 1 495 ? -64.479 -12.516 136.971 1.00 74.62 495 TYR A N 1
ATOM 4136 C CA . TYR A 1 495 ? -63.571 -13.567 136.499 1.00 74.62 495 TYR A CA 1
ATOM 4137 C C . TYR A 1 495 ? -64.022 -14.160 135.150 1.00 74.62 495 TYR A C 1
ATOM 4139 O O . TYR A 1 495 ? -63.235 -14.256 134.205 1.00 74.62 495 TYR A O 1
ATOM 4147 N N . ILE A 1 496 ? -65.311 -14.493 135.014 1.00 78.62 496 ILE A N 1
ATOM 4148 C CA . ILE A 1 496 ? -65.875 -15.064 133.779 1.00 78.62 496 ILE A CA 1
ATOM 4149 C C . ILE A 1 496 ? -65.750 -14.085 132.597 1.00 78.62 496 ILE A C 1
ATOM 4151 O O . ILE A 1 496 ? -65.445 -14.496 131.472 1.00 78.62 496 ILE A O 1
ATOM 4155 N N . THR A 1 497 ? -65.963 -12.787 132.824 1.00 78.62 497 THR A N 1
ATOM 4156 C CA . THR A 1 497 ? -65.824 -11.760 131.777 1.00 78.62 497 THR A CA 1
ATOM 4157 C C . THR A 1 497 ? -64.364 -11.530 131.373 1.00 78.62 497 THR A C 1
ATOM 4159 O O . THR A 1 497 ? -64.088 -11.455 130.171 1.00 78.62 497 THR A O 1
ATOM 4162 N N . ALA A 1 498 ? -63.418 -11.530 132.320 1.00 73.88 498 ALA A N 1
ATOM 4163 C CA . ALA A 1 498 ? -61.984 -11.464 132.028 1.00 73.88 498 ALA A CA 1
ATOM 4164 C C . ALA A 1 498 ? -61.511 -12.644 131.152 1.00 73.88 498 ALA A C 1
ATOM 4166 O O . ALA A 1 498 ? -60.879 -12.429 130.114 1.00 73.88 498 ALA A O 1
ATOM 4167 N N . VAL A 1 499 ? -61.904 -13.880 131.488 1.00 79.69 499 VAL A N 1
ATOM 4168 C CA . VAL A 1 499 ? -61.552 -15.090 130.714 1.00 79.69 499 VAL A CA 1
ATOM 4169 C C . VAL A 1 499 ? -62.106 -15.042 129.281 1.00 79.69 499 VAL A C 1
ATOM 4171 O O . VAL A 1 499 ? -61.400 -15.392 128.330 1.00 79.69 499 VAL A O 1
ATOM 4174 N N . ARG A 1 500 ? -63.341 -14.552 129.078 1.00 79.69 500 ARG A N 1
ATOM 4175 C CA . ARG A 1 500 ? -63.892 -14.345 127.720 1.00 79.69 500 ARG A CA 1
ATOM 4176 C C . ARG A 1 500 ? -63.090 -13.316 126.922 1.00 79.69 500 ARG A C 1
ATOM 4178 O O . ARG A 1 500 ? -62.933 -13.484 125.712 1.00 79.69 500 ARG A O 1
ATOM 4185 N N . ASN A 1 501 ? -62.598 -12.262 127.569 1.00 79.81 501 ASN A N 1
ATOM 4186 C CA . ASN A 1 501 ? -61.813 -11.224 126.904 1.00 79.81 501 ASN A CA 1
ATOM 4187 C C . ASN A 1 501 ? -60.411 -11.723 126.522 1.00 79.81 501 ASN A C 1
ATOM 4189 O O . ASN A 1 501 ? -59.984 -11.459 125.397 1.00 79.81 501 ASN A O 1
ATOM 4193 N N . MET A 1 502 ? -59.754 -12.530 127.366 1.00 73.62 502 MET A N 1
ATOM 4194 C CA . MET A 1 502 ? -58.489 -13.189 127.003 1.00 73.62 502 MET A CA 1
ATOM 4195 C C . MET A 1 502 ? -58.657 -14.120 125.793 1.00 73.62 502 MET A C 1
ATOM 4197 O O . MET A 1 502 ? -57.959 -13.934 124.798 1.00 73.62 502 MET A O 1
ATOM 4201 N N . LYS A 1 503 ? -59.662 -15.015 125.784 1.00 78.31 503 LYS A N 1
ATOM 4202 C CA . LYS A 1 503 ? -59.938 -15.881 124.614 1.00 78.31 503 LYS A CA 1
ATOM 4203 C C . LYS A 1 503 ? -60.207 -15.095 123.323 1.00 78.31 503 LYS A C 1
ATOM 4205 O O . LYS A 1 503 ? -59.789 -15.513 122.241 1.00 78.31 503 LYS A O 1
ATOM 4210 N N . LYS A 1 504 ? -60.885 -13.942 123.409 1.00 79.00 504 LYS A N 1
ATOM 4211 C CA . LYS A 1 504 ? -61.103 -13.045 122.256 1.00 79.00 504 LYS A CA 1
ATOM 4212 C C . LYS A 1 504 ? -59.813 -12.366 121.781 1.00 79.00 504 LYS A C 1
ATOM 4214 O O . LYS A 1 504 ? -59.668 -12.161 120.577 1.00 79.00 504 LYS A O 1
ATOM 4219 N N . ALA A 1 505 ? -58.905 -12.002 122.686 1.00 75.94 505 ALA A N 1
ATOM 4220 C CA . ALA A 1 505 ? -57.608 -11.421 122.339 1.00 75.94 505 ALA A CA 1
ATOM 4221 C C . ALA A 1 505 ? -56.691 -12.458 121.668 1.00 75.94 505 ALA A C 1
ATOM 4223 O O . ALA A 1 505 ? -56.149 -12.196 120.597 1.00 75.94 505 ALA A O 1
ATOM 4224 N N . GLU A 1 506 ? -56.616 -13.665 122.226 1.00 73.00 506 GLU A N 1
ATOM 4225 C CA . GLU A 1 506 ? -55.849 -14.795 121.691 1.00 73.00 506 GLU A CA 1
ATOM 4226 C C . GLU A 1 506 ? -56.327 -15.197 120.282 1.00 73.00 506 GLU A C 1
ATOM 4228 O O . GLU A 1 506 ? -55.531 -15.286 119.347 1.00 73.00 506 GLU A O 1
ATOM 4233 N N . SER A 1 507 ? -57.649 -15.269 120.077 1.00 78.00 507 SER A N 1
ATOM 4234 C CA . SER A 1 507 ? -58.256 -15.505 118.754 1.00 78.00 507 SER A CA 1
ATOM 4235 C C . SER A 1 507 ? -57.923 -14.418 117.717 1.00 78.00 507 SER A C 1
ATOM 4237 O O . SER A 1 507 ? -57.896 -14.690 116.515 1.00 78.00 507 SER A O 1
ATOM 4239 N N . LYS A 1 508 ? -57.689 -13.168 118.148 1.00 81.31 508 LYS A N 1
ATOM 4240 C CA . LYS A 1 508 ? -57.234 -12.083 117.261 1.00 81.31 508 LYS A CA 1
ATOM 4241 C C . LYS A 1 508 ? -55.741 -12.196 116.962 1.00 81.31 508 LYS A C 1
ATOM 4243 O O . LYS A 1 508 ? -55.358 -12.010 115.812 1.00 81.31 508 LYS A O 1
ATOM 4248 N N . PHE A 1 509 ? -54.926 -12.523 117.965 1.00 78.50 509 PHE A N 1
ATOM 4249 C CA . PHE A 1 509 ? -53.481 -12.686 117.812 1.00 78.50 509 PHE A CA 1
ATOM 4250 C C . PHE A 1 509 ? -53.147 -13.797 116.807 1.00 78.50 509 PHE A C 1
ATOM 4252 O O . PHE A 1 509 ? -52.360 -13.576 115.888 1.00 78.50 509 PHE A O 1
ATOM 4259 N N . GLN A 1 510 ? -53.835 -14.941 116.894 1.00 80.38 510 GLN A N 1
ATOM 4260 C CA . GLN A 1 510 ? -53.660 -16.050 115.952 1.00 80.38 510 GLN A CA 1
ATOM 4261 C C . GLN A 1 510 ? -53.976 -15.639 114.500 1.00 80.38 510 GLN A C 1
ATOM 4263 O O . GLN A 1 510 ? -53.165 -15.868 113.606 1.00 80.38 510 GLN A O 1
ATOM 4268 N N . ARG A 1 511 ? -55.083 -14.914 114.269 1.00 79.50 511 ARG A N 1
ATOM 4269 C CA . ARG A 1 511 ? -55.430 -14.368 112.938 1.00 79.50 511 ARG A CA 1
ATOM 4270 C C . ARG A 1 511 ? -54.429 -13.335 112.413 1.00 79.50 511 ARG A C 1
ATOM 4272 O O . ARG A 1 511 ? -54.298 -13.178 111.200 1.00 79.50 511 ARG A O 1
ATOM 4279 N N . CYS A 1 512 ? -53.758 -12.587 113.288 1.00 80.00 512 CYS A N 1
ATOM 4280 C CA . CYS A 1 512 ? -52.675 -11.691 112.875 1.00 80.00 512 CYS A CA 1
ATOM 4281 C C . CYS A 1 512 ? -51.436 -12.487 112.449 1.00 80.00 512 CYS A C 1
ATOM 4283 O O . CYS A 1 512 ? -50.873 -12.193 111.399 1.00 80.00 512 CYS A O 1
ATOM 4285 N N . ARG A 1 513 ? -51.078 -13.538 113.196 1.00 79.75 513 ARG A N 1
ATOM 4286 C CA . ARG A 1 513 ? -49.946 -14.428 112.895 1.00 79.75 513 ARG A CA 1
ATOM 4287 C C . ARG A 1 513 ? -50.123 -15.189 111.575 1.00 79.75 513 ARG A C 1
ATOM 4289 O O . ARG A 1 513 ? -49.182 -15.298 110.795 1.00 79.75 513 ARG A O 1
ATOM 4296 N N . GLU A 1 514 ? -51.340 -15.650 111.288 1.00 82.12 514 GLU A N 1
ATOM 4297 C CA . GLU A 1 514 ? -51.712 -16.239 109.991 1.00 82.12 514 GLU A CA 1
ATOM 4298 C C . GLU A 1 514 ? -51.513 -15.239 108.840 1.00 82.12 514 GLU A C 1
ATOM 4300 O O . GLU A 1 514 ? -50.875 -15.561 107.839 1.00 82.12 514 GLU A O 1
ATOM 4305 N N . LYS A 1 515 ? -51.991 -13.996 108.997 1.00 85.75 515 LYS A N 1
ATOM 4306 C CA . LYS A 1 515 ? -51.807 -12.933 107.993 1.00 85.75 515 LYS A CA 1
ATOM 4307 C C . LYS A 1 515 ? -50.344 -12.544 107.795 1.00 85.75 515 LYS A C 1
ATOM 4309 O O . LYS A 1 515 ? -49.954 -12.252 106.671 1.00 85.75 515 LYS A O 1
ATOM 4314 N N . GLU A 1 516 ? -49.547 -12.523 108.857 1.00 80.88 516 GLU A N 1
ATOM 4315 C CA . GLU A 1 516 ? -48.114 -12.225 108.794 1.00 80.88 516 GLU A CA 1
ATOM 4316 C C . GLU A 1 516 ? -47.362 -13.285 107.976 1.00 80.88 516 GLU A C 1
ATOM 4318 O O . GLU A 1 516 ? -46.605 -12.942 107.065 1.00 80.88 516 GLU A O 1
ATOM 4323 N N . TYR A 1 517 ? -47.649 -14.570 108.217 1.00 87.56 517 TYR A N 1
ATOM 4324 C CA . TYR A 1 517 ? -47.127 -15.672 107.406 1.00 87.56 517 TYR A CA 1
ATOM 4325 C C . TYR A 1 517 ? -47.546 -15.545 105.933 1.00 87.56 517 TYR A C 1
ATOM 4327 O O . TYR A 1 517 ? -46.716 -15.655 105.031 1.00 87.56 517 TYR A O 1
ATOM 4335 N N . ASP A 1 518 ? -48.819 -15.243 105.684 1.00 85.06 518 ASP A N 1
ATOM 4336 C CA . ASP A 1 518 ? -49.399 -15.150 104.343 1.00 85.06 518 ASP A CA 1
ATOM 4337 C C . ASP A 1 518 ? -48.900 -13.924 103.540 1.00 85.06 518 ASP A C 1
ATOM 4339 O O . ASP A 1 518 ? -48.782 -13.963 102.311 1.00 85.06 518 ASP A O 1
ATOM 4343 N N . VAL A 1 519 ? -48.535 -12.834 104.227 1.00 84.94 519 VAL A N 1
ATOM 4344 C CA . VAL A 1 519 ? -47.810 -11.688 103.648 1.00 84.94 519 VAL A CA 1
ATOM 4345 C C . VAL A 1 519 ? -46.348 -12.049 103.378 1.00 84.94 519 VAL A C 1
ATOM 4347 O O . VAL A 1 519 ? -45.847 -11.746 102.295 1.00 84.94 519 VAL A O 1
ATOM 4350 N N . SER A 1 520 ? -45.676 -12.735 104.308 1.00 86.81 520 SER A N 1
ATOM 4351 C CA . SER A 1 520 ? -44.282 -13.173 104.154 1.00 86.81 520 SER A CA 1
ATOM 4352 C C . SER A 1 520 ? -44.110 -14.133 102.967 1.00 86.81 520 SER A C 1
ATOM 4354 O O . SER A 1 520 ? -43.230 -13.935 102.123 1.00 86.81 520 SER A O 1
ATOM 4356 N N . TYR A 1 521 ? -45.021 -15.101 102.813 1.00 89.31 521 TYR A N 1
ATOM 4357 C CA . TYR A 1 521 ? -45.074 -16.003 101.661 1.00 89.31 521 TYR A CA 1
ATOM 4358 C C . TYR A 1 521 ? -45.229 -15.234 100.339 1.00 89.31 521 TYR A C 1
ATOM 4360 O O . TYR A 1 521 ? -44.415 -15.393 99.424 1.00 89.31 521 TYR A O 1
ATOM 4368 N N . ARG A 1 522 ? -46.214 -14.326 100.254 1.00 89.19 522 ARG A N 1
ATOM 4369 C CA . ARG A 1 522 ? -46.434 -13.483 99.065 1.00 89.19 522 ARG A CA 1
ATOM 4370 C C . ARG A 1 522 ? -45.233 -12.593 98.745 1.00 89.19 522 ARG A C 1
ATOM 4372 O O . ARG A 1 522 ? -44.852 -12.483 97.580 1.00 89.19 522 ARG A O 1
ATOM 4379 N N . MET A 1 523 ? -44.590 -12.009 99.755 1.00 86.56 523 MET A N 1
ATOM 4380 C CA . MET A 1 523 ? -43.384 -11.197 99.575 1.00 86.56 523 MET A CA 1
ATOM 4381 C C . MET A 1 523 ? -42.224 -12.020 98.996 1.00 86.56 523 MET A C 1
ATOM 4383 O O . MET A 1 523 ? -41.501 -11.531 98.128 1.00 86.56 523 MET A O 1
ATOM 4387 N N . ASN A 1 524 ? -42.075 -13.283 99.407 1.00 89.69 524 ASN A N 1
ATOM 4388 C CA . ASN A 1 524 ? -41.048 -14.181 98.876 1.00 89.69 524 ASN A CA 1
ATOM 4389 C C . ASN A 1 524 ? -41.334 -14.595 97.415 1.00 89.69 524 ASN A C 1
ATOM 4391 O O . ASN A 1 524 ? -40.422 -14.606 96.585 1.00 89.69 524 ASN A O 1
ATOM 4395 N N . VAL A 1 525 ? -42.604 -14.843 97.064 1.00 90.50 525 VAL A N 1
ATOM 4396 C CA . VAL A 1 525 ? -43.036 -15.079 95.670 1.00 90.50 525 VAL A CA 1
ATOM 4397 C C . VAL A 1 525 ? -42.718 -13.870 94.784 1.00 90.50 525 VAL A C 1
ATOM 4399 O O . VAL A 1 525 ? -42.072 -14.032 93.746 1.00 90.50 525 VAL A O 1
ATOM 4402 N N . TYR A 1 526 ? -43.078 -12.652 95.205 1.00 89.81 526 TYR A N 1
ATOM 4403 C CA . TYR A 1 526 ? -42.756 -11.438 94.446 1.00 89.81 526 TYR A CA 1
ATOM 4404 C C . TYR A 1 526 ? -41.244 -11.195 94.337 1.00 89.81 526 TYR A C 1
ATOM 4406 O O . TYR A 1 526 ? -40.761 -10.845 93.262 1.00 89.81 526 TYR A O 1
ATOM 4414 N N . LYS A 1 527 ? -40.467 -11.458 95.395 1.00 89.75 527 LYS A N 1
ATOM 4415 C CA . LYS A 1 527 ? -38.996 -11.360 95.373 1.00 89.75 527 LYS A CA 1
ATOM 4416 C C . LYS A 1 527 ? -38.363 -12.301 94.338 1.00 89.75 527 LYS A C 1
ATOM 4418 O O . LYS A 1 527 ? -37.407 -11.918 93.663 1.00 89.75 527 LYS A O 1
ATOM 4423 N N . ASN A 1 528 ? -38.918 -13.501 94.166 1.00 90.62 528 ASN A N 1
ATOM 4424 C CA . ASN A 1 528 ? -38.480 -14.449 93.139 1.00 90.62 528 ASN A CA 1
ATOM 4425 C C . ASN A 1 528 ? -38.932 -14.038 91.724 1.00 90.62 528 ASN A C 1
ATOM 4427 O O . ASN A 1 528 ? -38.153 -14.170 90.779 1.00 90.62 528 ASN A O 1
ATOM 4431 N N . GLN A 1 529 ? -40.136 -13.475 91.568 1.00 91.12 529 GLN A N 1
ATOM 4432 C CA . GLN A 1 529 ? -40.596 -12.918 90.287 1.00 91.12 529 GLN A CA 1
ATOM 4433 C C . GLN A 1 529 ? -39.759 -11.712 89.836 1.00 91.12 529 GLN A C 1
ATOM 4435 O O . GLN A 1 529 ? -39.403 -11.638 88.660 1.00 91.12 529 GLN A O 1
ATOM 4440 N N . ILE A 1 530 ? -39.394 -10.808 90.754 1.00 88.31 530 ILE A N 1
ATOM 4441 C CA . ILE A 1 530 ? -38.504 -9.669 90.476 1.00 88.31 530 ILE A CA 1
ATOM 4442 C C . ILE A 1 530 ? -37.157 -10.182 89.958 1.00 88.31 530 ILE A C 1
ATOM 4444 O O . ILE A 1 530 ? -36.797 -9.865 88.830 1.00 88.31 530 ILE A O 1
ATOM 4448 N N . ARG A 1 531 ? -36.498 -11.097 90.686 1.00 90.62 531 ARG A N 1
ATOM 4449 C CA . ARG A 1 531 ? -35.238 -11.724 90.239 1.00 90.62 531 ARG A CA 1
ATOM 4450 C C . ARG A 1 531 ? -35.350 -12.369 88.854 1.00 90.62 531 ARG A C 1
ATOM 4452 O O . ARG A 1 531 ? -34.467 -12.191 88.020 1.00 90.62 531 ARG A O 1
ATOM 4459 N N . SER A 1 532 ? -36.431 -13.105 88.584 1.00 89.81 532 SER A N 1
ATOM 4460 C CA . SER A 1 532 ? -36.670 -13.714 87.267 1.00 89.81 532 SER A CA 1
ATOM 4461 C C . SER A 1 532 ? -36.786 -12.659 86.157 1.00 89.81 532 SER A C 1
ATOM 4463 O O . SER A 1 532 ? -36.194 -12.807 85.085 1.00 89.81 532 SER A O 1
ATOM 4465 N N . ASN A 1 533 ? -37.496 -11.561 86.424 1.00 89.94 533 ASN A N 1
ATOM 4466 C CA . ASN A 1 533 ? -37.626 -10.448 85.489 1.00 89.94 533 ASN A CA 1
ATOM 4467 C C . ASN A 1 533 ? -36.309 -9.677 85.305 1.00 89.94 533 ASN A C 1
ATOM 4469 O O . ASN A 1 533 ? -36.007 -9.315 84.169 1.00 89.94 533 ASN A O 1
ATOM 4473 N N . ASP A 1 534 ? -35.491 -9.513 86.347 1.00 90.56 534 ASP A N 1
ATOM 4474 C CA . ASP A 1 534 ? -34.158 -8.899 86.262 1.00 90.56 534 ASP A CA 1
ATOM 4475 C C . ASP A 1 534 ? -33.228 -9.704 85.342 1.00 90.56 534 ASP A C 1
ATOM 4477 O O . ASP A 1 534 ? -32.603 -9.139 84.441 1.00 90.56 534 ASP A O 1
ATOM 4481 N N . TYR A 1 535 ? -33.196 -11.037 85.479 1.00 90.44 535 TYR A N 1
ATOM 4482 C CA . TYR A 1 535 ? -32.440 -11.904 84.564 1.00 90.44 535 TYR A CA 1
ATOM 4483 C C . TYR A 1 535 ? -32.943 -11.798 83.113 1.00 90.44 535 TYR A C 1
ATOM 4485 O O . TYR A 1 535 ? -32.136 -11.732 82.179 1.00 90.44 535 TYR A O 1
ATOM 4493 N N . ARG A 1 536 ? -34.266 -11.718 82.897 1.00 90.38 536 ARG A N 1
ATOM 4494 C CA . ARG A 1 536 ? -34.855 -11.512 81.558 1.00 90.38 536 ARG A CA 1
ATOM 4495 C C . ARG A 1 536 ? -34.507 -10.138 80.976 1.00 90.38 536 ARG A C 1
ATOM 4497 O O . ARG A 1 536 ? -34.199 -10.050 79.786 1.00 90.38 536 ARG A O 1
ATOM 4504 N N . LEU A 1 537 ? -34.516 -9.084 81.792 1.00 88.81 537 LEU A N 1
ATOM 4505 C CA . LEU A 1 537 ? -34.104 -7.729 81.412 1.00 88.81 537 LEU A CA 1
ATOM 4506 C C . LEU A 1 537 ? -32.621 -7.687 81.036 1.00 88.81 537 LEU A C 1
ATOM 4508 O O . LEU A 1 537 ? -32.283 -7.189 79.962 1.00 88.81 537 LEU A O 1
ATOM 4512 N N . ALA A 1 538 ? -31.747 -8.278 81.853 1.00 91.00 538 ALA A N 1
ATOM 4513 C CA . ALA A 1 538 ? -30.316 -8.371 81.578 1.00 91.00 538 ALA A CA 1
ATOM 4514 C C . ALA A 1 538 ? -30.029 -9.098 80.251 1.00 91.00 538 ALA A C 1
ATOM 4516 O O . ALA A 1 538 ? -29.232 -8.612 79.443 1.00 91.00 538 ALA A O 1
ATOM 4517 N N . ALA A 1 539 ? -30.727 -10.207 79.976 1.00 91.06 539 ALA A N 1
ATOM 4518 C CA . ALA A 1 539 ? -30.633 -10.913 78.698 1.00 91.06 539 ALA A CA 1
ATOM 4519 C C . ALA A 1 539 ? -31.044 -10.016 77.514 1.00 91.06 539 ALA A C 1
ATOM 4521 O O . ALA A 1 539 ? -30.275 -9.865 76.561 1.00 91.06 539 ALA A O 1
ATOM 4522 N N . LYS A 1 540 ? -32.197 -9.334 77.601 1.00 90.94 540 LYS A N 1
ATOM 4523 C CA . LYS A 1 540 ? -32.672 -8.422 76.544 1.00 90.94 540 LYS A CA 1
ATOM 4524 C C . LYS A 1 540 ? -31.758 -7.215 76.327 1.00 90.94 540 LYS A C 1
ATOM 4526 O O . LYS A 1 540 ? -31.515 -6.846 75.180 1.00 90.94 540 LYS A O 1
ATOM 4531 N N . ILE A 1 541 ? -31.182 -6.644 77.385 1.00 90.44 541 ILE A N 1
ATOM 4532 C CA . ILE A 1 541 ? -30.168 -5.583 77.283 1.00 90.44 541 ILE A CA 1
ATOM 4533 C C . ILE A 1 541 ? -28.928 -6.088 76.528 1.00 90.44 541 ILE A C 1
ATOM 4535 O O . ILE A 1 541 ? -28.360 -5.362 75.708 1.00 90.44 541 ILE A O 1
ATOM 4539 N N . ASN A 1 542 ? -28.513 -7.335 76.765 1.00 91.94 542 AS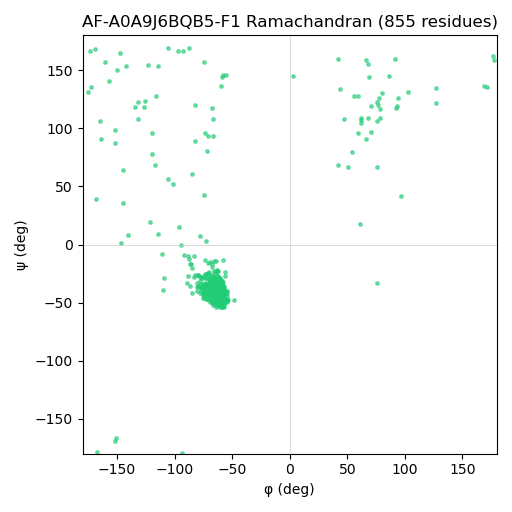N A N 1
ATOM 4540 C CA . ASN A 1 542 ? -27.358 -7.923 76.091 1.00 91.94 542 ASN A CA 1
ATOM 4541 C C . ASN A 1 542 ? -27.641 -8.211 74.602 1.00 91.94 542 ASN A C 1
ATOM 4543 O O . ASN A 1 542 ? -26.795 -7.942 73.747 1.00 91.94 542 ASN A O 1
ATOM 4547 N N . ASP A 1 543 ? -28.853 -8.659 74.265 1.00 92.19 543 ASP A N 1
ATOM 4548 C CA . ASP A 1 543 ? -29.299 -8.812 72.874 1.00 92.19 543 ASP A CA 1
ATOM 4549 C C . ASP A 1 543 ? -29.363 -7.463 72.140 1.00 92.19 543 ASP A C 1
ATOM 4551 O O . ASP A 1 543 ? -28.856 -7.346 71.024 1.00 92.19 543 ASP A O 1
ATOM 4555 N N . ILE A 1 544 ? -29.871 -6.404 72.783 1.00 90.62 544 ILE A N 1
ATOM 4556 C CA . ILE A 1 544 ? -29.856 -5.037 72.233 1.00 90.62 544 ILE A CA 1
ATOM 4557 C C . ILE A 1 544 ? -28.414 -4.562 71.975 1.00 90.62 544 ILE A C 1
ATOM 4559 O O . ILE A 1 544 ? -28.141 -3.972 70.928 1.00 90.62 544 ILE A O 1
ATOM 4563 N N . LYS A 1 545 ? -27.460 -4.859 72.872 1.00 93.00 545 LYS A N 1
ATOM 4564 C CA . LYS A 1 545 ? -26.030 -4.561 72.652 1.00 93.00 545 LYS A CA 1
ATOM 4565 C C . LYS A 1 545 ? -25.455 -5.323 71.449 1.00 93.00 545 LYS A C 1
ATOM 4567 O O . LYS A 1 545 ? -24.709 -4.730 70.666 1.00 93.00 545 LYS A O 1
ATOM 4572 N N . LYS A 1 546 ? -25.806 -6.602 71.261 1.00 93.31 546 LYS A N 1
ATOM 4573 C CA . LYS A 1 546 ? -25.410 -7.393 70.076 1.00 93.31 546 LYS A CA 1
ATOM 4574 C C . LYS A 1 546 ? -26.005 -6.814 68.788 1.00 93.31 546 LYS A C 1
ATOM 4576 O O . LYS A 1 546 ? -25.277 -6.652 67.810 1.00 93.31 546 LYS A O 1
ATOM 4581 N N . LEU A 1 547 ? -27.290 -6.453 68.802 1.00 90.38 547 LEU A N 1
ATOM 4582 C CA . LEU A 1 547 ? -27.984 -5.854 67.659 1.00 90.38 547 LEU A CA 1
ATOM 4583 C C . LEU A 1 547 ? -27.391 -4.492 67.281 1.00 90.38 547 LEU A C 1
ATOM 4585 O O . LEU A 1 547 ? -27.085 -4.294 66.109 1.00 90.38 547 LEU A O 1
ATOM 4589 N N . LYS A 1 548 ? -27.098 -3.604 68.244 1.00 92.88 548 LYS A N 1
ATOM 4590 C CA . LYS A 1 548 ? -26.367 -2.351 67.967 1.00 92.88 548 LYS A CA 1
ATOM 4591 C C . LYS A 1 548 ? -25.003 -2.612 67.316 1.00 92.88 548 LYS A C 1
ATOM 4593 O O . LYS A 1 548 ? -24.709 -2.040 66.276 1.00 92.88 548 LYS A O 1
ATOM 4598 N N . LYS A 1 549 ? -24.201 -3.555 67.833 1.00 93.56 549 LYS A N 1
ATOM 4599 C CA . LYS A 1 549 ? -22.926 -3.939 67.186 1.00 93.56 549 LYS A CA 1
ATOM 4600 C C . LYS A 1 549 ? -23.108 -4.483 65.759 1.00 93.56 549 LYS A C 1
ATOM 4602 O O . LYS A 1 549 ? -22.206 -4.321 64.941 1.00 93.56 549 LYS A O 1
ATOM 4607 N N . ARG A 1 550 ? -24.235 -5.138 65.450 1.00 92.69 550 ARG A N 1
ATOM 4608 C CA . ARG A 1 550 ? -24.573 -5.610 64.095 1.00 92.69 550 ARG A CA 1
ATOM 4609 C C . ARG A 1 550 ? -24.977 -4.445 63.183 1.00 92.69 550 ARG A C 1
ATOM 4611 O O . ARG A 1 550 ? -24.493 -4.401 62.059 1.00 92.69 550 ARG A O 1
ATOM 4618 N N . ILE A 1 551 ? -25.785 -3.504 63.678 1.00 91.69 551 ILE A N 1
ATOM 4619 C CA . ILE A 1 551 ? -26.213 -2.294 62.957 1.00 91.69 551 ILE A CA 1
ATOM 4620 C C . ILE A 1 551 ? -25.001 -1.437 62.579 1.00 91.69 551 ILE A C 1
ATOM 4622 O O . ILE A 1 551 ? -24.775 -1.244 61.392 1.00 91.69 551 ILE A O 1
ATOM 4626 N N . ASN A 1 552 ? -24.140 -1.066 63.532 1.00 93.19 552 ASN A N 1
ATOM 4627 C CA . ASN A 1 552 ? -22.948 -0.255 63.246 1.00 93.19 552 ASN A CA 1
ATOM 4628 C C . ASN A 1 552 ? -22.004 -0.914 62.214 1.00 93.19 552 ASN A C 1
ATOM 4630 O O . ASN A 1 552 ? -21.345 -0.226 61.437 1.00 93.19 552 ASN A O 1
ATOM 4634 N N . LYS A 1 553 ? -21.923 -2.256 62.188 1.00 93.81 553 LYS A N 1
ATOM 4635 C CA . LYS A 1 553 ? -21.175 -2.986 61.148 1.00 93.81 553 LYS A CA 1
ATOM 4636 C C . LYS A 1 553 ? -21.841 -2.865 59.776 1.00 93.81 553 LYS A C 1
ATOM 4638 O O . LYS A 1 553 ? -21.137 -2.644 58.797 1.00 93.81 553 LYS A O 1
ATOM 4643 N N . LEU A 1 554 ? -23.167 -2.996 59.711 1.00 91.12 554 LEU A N 1
ATOM 4644 C CA . LEU A 1 554 ? -23.934 -2.855 58.471 1.00 91.12 554 LEU A CA 1
ATOM 4645 C C . LEU A 1 554 ? -23.873 -1.420 57.927 1.00 91.12 554 LEU A C 1
ATOM 4647 O O . LEU A 1 554 ? -23.616 -1.239 56.741 1.00 91.12 554 LEU A O 1
ATOM 4651 N N . GLU A 1 555 ? -24.017 -0.410 58.785 1.00 92.88 555 GLU A N 1
ATOM 4652 C CA . GLU A 1 555 ? -23.866 1.009 58.432 1.00 92.88 555 GLU A CA 1
ATOM 4653 C C . GLU A 1 555 ? -22.484 1.298 57.838 1.00 92.88 555 GLU A C 1
ATOM 4655 O O . GLU A 1 555 ? -22.394 1.929 56.784 1.00 92.88 555 GLU A O 1
ATOM 4660 N N . LYS A 1 556 ? -21.413 0.756 58.441 1.00 94.12 556 LYS A N 1
ATOM 4661 C CA . LYS A 1 556 ? -20.065 0.871 57.875 1.00 94.12 556 LYS A CA 1
ATOM 4662 C C . LYS A 1 556 ? -19.968 0.207 56.496 1.00 94.12 556 LYS A C 1
ATOM 4664 O O . LYS A 1 556 ? -19.511 0.849 55.560 1.00 94.12 556 LYS A O 1
ATOM 4669 N N . THR A 1 557 ? -20.477 -1.019 56.327 1.00 93.25 557 THR A N 1
ATOM 4670 C CA . THR A 1 557 ? -20.468 -1.670 55.002 1.00 93.25 557 THR A CA 1
ATOM 4671 C C . THR A 1 557 ? -21.300 -0.922 53.956 1.00 93.25 557 THR A C 1
ATOM 4673 O O . THR A 1 557 ? -20.922 -0.907 52.792 1.00 93.25 557 THR A O 1
ATOM 4676 N N . ILE A 1 558 ? -22.398 -0.262 54.345 1.00 91.50 558 ILE A N 1
ATOM 4677 C CA . ILE A 1 558 ? -23.201 0.577 53.440 1.00 91.50 558 ILE A CA 1
ATOM 4678 C C . ILE A 1 558 ? -22.403 1.812 53.002 1.00 91.50 558 ILE A C 1
ATOM 4680 O O . ILE A 1 558 ? -22.415 2.152 51.820 1.00 91.50 558 ILE A O 1
ATOM 4684 N N . TYR A 1 559 ? -21.684 2.457 53.925 1.00 94.25 559 TYR A N 1
ATOM 4685 C CA . TYR A 1 559 ? -20.791 3.573 53.608 1.00 94.25 559 TYR A CA 1
ATOM 4686 C C . TYR A 1 559 ? -19.662 3.149 52.654 1.00 94.25 559 TYR A C 1
ATOM 4688 O O . TYR A 1 559 ? -19.450 3.796 51.626 1.00 94.25 559 TYR A O 1
ATOM 4696 N N . ASP A 1 560 ? -18.998 2.027 52.945 1.00 92.62 560 ASP A N 1
ATOM 4697 C CA . ASP A 1 560 ? -17.915 1.485 52.118 1.00 92.62 560 ASP A CA 1
ATOM 4698 C C . ASP A 1 560 ? -18.422 1.140 50.697 1.00 92.62 560 ASP A C 1
ATOM 4700 O O . ASP A 1 560 ? -17.802 1.526 49.703 1.00 92.62 560 ASP A O 1
ATOM 4704 N N . ILE A 1 561 ? -19.602 0.511 50.579 1.00 91.44 561 ILE A N 1
ATOM 4705 C CA . ILE A 1 561 ? -20.253 0.212 49.290 1.00 91.44 561 ILE A CA 1
ATOM 4706 C C . ILE A 1 561 ? -20.629 1.494 48.530 1.00 91.44 561 ILE A C 1
ATOM 4708 O O . ILE A 1 561 ? -20.399 1.563 47.323 1.00 91.44 561 ILE A O 1
ATOM 4712 N N . HIS A 1 562 ? -21.164 2.525 49.195 1.00 93.44 562 HIS A N 1
ATOM 4713 C CA . HIS A 1 562 ? -21.451 3.809 48.541 1.00 93.44 562 HIS A CA 1
ATOM 4714 C C . HIS A 1 562 ? -20.180 4.499 48.025 1.00 93.44 562 HIS A C 1
ATOM 4716 O O . HIS A 1 562 ? -20.193 5.038 46.918 1.00 93.44 562 HIS A O 1
ATOM 4722 N N . SER A 1 563 ? -19.080 4.446 48.782 1.00 93.06 563 SER A N 1
ATOM 4723 C CA . SER A 1 563 ? -17.781 4.988 48.367 1.00 93.06 563 SER A CA 1
ATOM 4724 C C . SER A 1 563 ? -17.265 4.299 47.095 1.00 93.06 563 SER A C 1
ATOM 4726 O O . SER A 1 563 ? -16.931 4.969 46.115 1.00 93.06 563 SER A O 1
ATOM 4728 N N . VAL A 1 564 ? -17.300 2.960 47.055 1.00 92.94 564 VAL A N 1
ATOM 4729 C CA . VAL A 1 564 ? -16.932 2.173 45.862 1.00 92.94 564 VAL A CA 1
ATOM 4730 C C . VAL A 1 564 ? -17.884 2.441 44.690 1.00 92.94 564 VAL A C 1
ATOM 4732 O O . VAL A 1 564 ? -17.429 2.605 43.556 1.00 92.94 564 VAL A O 1
ATOM 4735 N N . HIS A 1 565 ? -19.193 2.549 44.936 1.00 91.25 565 HIS A N 1
ATOM 4736 C CA . HIS A 1 565 ? -20.169 2.854 43.887 1.00 91.25 565 HIS A CA 1
ATOM 4737 C C . HIS A 1 565 ? -19.960 4.247 43.272 1.00 91.25 565 HIS A C 1
ATOM 4739 O O . HIS A 1 565 ? -20.114 4.405 42.064 1.00 91.25 565 HIS A O 1
ATOM 4745 N N . SER A 1 566 ? -19.572 5.252 44.067 1.00 92.88 566 SER A N 1
ATOM 4746 C CA . SER A 1 566 ? -19.249 6.578 43.528 1.00 92.88 566 SER A CA 1
ATOM 4747 C C . SER A 1 566 ? -18.011 6.526 42.630 1.00 92.88 566 SER A C 1
ATOM 4749 O O . SER A 1 566 ? -18.076 6.984 41.494 1.00 92.88 566 SER A O 1
ATOM 4751 N N . LYS A 1 567 ? -16.919 5.900 43.095 1.00 92.62 567 LYS A N 1
ATOM 4752 C CA . LYS A 1 567 ? -15.670 5.781 42.319 1.00 92.62 567 LYS A CA 1
ATOM 4753 C C . LYS A 1 567 ? -15.886 5.056 40.990 1.00 92.62 567 LYS A C 1
ATOM 4755 O O . LYS A 1 567 ? -15.618 5.621 39.936 1.00 92.62 567 LYS A O 1
ATOM 4760 N N . THR A 1 568 ? -16.493 3.870 41.035 1.00 90.81 568 THR A N 1
ATOM 4761 C CA . THR A 1 568 ? -16.791 3.072 39.829 1.00 90.81 568 THR A CA 1
ATOM 4762 C C . THR A 1 568 ? -17.730 3.786 38.851 1.00 90.81 568 THR A C 1
ATOM 4764 O O . THR A 1 568 ? -17.624 3.601 37.640 1.00 90.81 568 THR A O 1
ATOM 4767 N N . LYS A 1 569 ? -18.636 4.645 39.336 1.00 93.44 569 LYS A N 1
ATOM 4768 C CA . LYS A 1 569 ? -19.509 5.472 38.489 1.00 93.44 569 LYS A CA 1
ATOM 4769 C C . LYS A 1 569 ? -18.753 6.594 37.772 1.00 93.44 569 LYS A C 1
ATOM 4771 O O . LYS A 1 569 ? -19.095 6.904 36.629 1.00 93.44 569 LYS A O 1
ATOM 4776 N N . ASP A 1 570 ? -17.756 7.194 38.414 1.00 92.62 570 ASP A N 1
ATOM 4777 C CA . ASP A 1 570 ? -16.930 8.241 37.809 1.00 92.62 570 ASP A CA 1
ATOM 4778 C C . ASP A 1 570 ? -15.857 7.649 36.871 1.00 92.62 570 ASP A C 1
ATOM 4780 O O . ASP A 1 570 ? -15.663 8.166 35.771 1.00 92.62 570 ASP A O 1
ATOM 4784 N N . GLU A 1 571 ? -15.293 6.482 37.197 1.00 93.00 571 GLU A N 1
ATOM 4785 C CA . GLU A 1 571 ? -14.484 5.661 36.277 1.00 93.00 571 GLU A CA 1
ATOM 4786 C C . GLU A 1 571 ? -15.278 5.292 35.008 1.00 93.00 571 GLU A C 1
ATOM 4788 O O . GLU A 1 571 ? -14.825 5.542 33.891 1.00 93.00 571 GLU A O 1
ATOM 4793 N N . LEU A 1 572 ? -16.521 4.807 35.155 1.00 92.12 572 LEU A N 1
ATOM 4794 C CA . LEU A 1 572 ? -17.412 4.497 34.027 1.00 92.12 572 LEU A CA 1
ATOM 4795 C C . LEU A 1 572 ? -17.707 5.732 33.153 1.00 92.12 572 LEU A C 1
ATOM 4797 O O . LEU A 1 572 ? -17.876 5.606 31.938 1.00 92.12 572 LEU A O 1
ATOM 4801 N N . ARG A 1 573 ? -17.798 6.928 33.748 1.00 93.31 573 ARG A N 1
ATOM 4802 C CA . ARG A 1 573 ? -17.944 8.189 33.001 1.00 93.31 573 ARG A CA 1
ATOM 4803 C C . ARG A 1 573 ? -16.679 8.511 32.211 1.00 93.31 573 ARG A C 1
ATOM 4805 O O . ARG A 1 573 ? -16.806 8.844 31.036 1.00 93.31 573 ARG A O 1
ATOM 4812 N N . SER A 1 574 ? -15.502 8.354 32.816 1.00 92.12 574 SER A N 1
ATOM 4813 C CA . SER A 1 574 ? -14.213 8.554 32.146 1.00 92.12 574 SER A CA 1
ATOM 4814 C C . SER A 1 574 ? -14.064 7.625 30.935 1.00 92.12 574 SER A C 1
ATOM 4816 O O . SER A 1 574 ? -13.933 8.101 29.807 1.00 92.12 574 SER A O 1
ATOM 4818 N N . CYS A 1 575 ? -14.254 6.312 31.123 1.00 90.81 575 CYS A N 1
ATOM 4819 C CA . CYS A 1 575 ? -14.193 5.333 30.031 1.00 90.81 575 CYS A CA 1
ATOM 4820 C C . CYS A 1 575 ? -15.221 5.608 28.920 1.00 90.81 575 CYS A C 1
ATOM 4822 O O . CYS A 1 575 ? -14.954 5.350 27.749 1.00 90.81 575 CYS A O 1
ATOM 4824 N N . ARG A 1 576 ? -16.407 6.147 29.242 1.00 93.75 576 ARG A N 1
ATOM 4825 C CA . ARG A 1 576 ? -17.391 6.544 28.217 1.00 93.75 576 ARG A CA 1
ATOM 4826 C C . ARG A 1 576 ? -16.904 7.711 27.360 1.00 93.75 576 ARG A C 1
ATOM 4828 O O . ARG A 1 576 ? -17.134 7.674 26.154 1.00 93.75 576 ARG A O 1
ATOM 4835 N N . ILE A 1 577 ? -16.251 8.706 27.964 1.00 93.94 577 ILE A N 1
ATOM 4836 C CA . ILE A 1 577 ? -15.676 9.859 27.253 1.00 93.94 577 ILE A CA 1
ATOM 4837 C C . ILE A 1 577 ? -14.521 9.398 26.354 1.00 93.94 577 ILE A C 1
ATOM 4839 O O . ILE A 1 577 ? -14.472 9.748 25.176 1.00 93.94 577 ILE A O 1
ATOM 4843 N N . GLU A 1 578 ? -13.647 8.538 26.871 1.00 94.75 578 GLU A N 1
ATOM 4844 C CA . GLU A 1 578 ? -12.548 7.936 26.113 1.00 94.75 578 GLU A CA 1
ATOM 4845 C C . GLU A 1 578 ? -13.057 7.122 24.910 1.00 94.75 578 GLU A C 1
ATOM 4847 O O . GLU A 1 578 ? -12.637 7.356 23.779 1.00 94.75 578 GLU A O 1
ATOM 4852 N N . VAL A 1 579 ? -14.069 6.266 25.104 1.00 93.00 579 VAL A N 1
ATOM 4853 C CA . VAL A 1 579 ? -14.723 5.524 24.011 1.00 93.00 579 VAL A CA 1
ATOM 4854 C C . VAL A 1 579 ? -15.382 6.452 22.981 1.00 93.00 579 VAL A C 1
ATOM 4856 O O . VAL A 1 579 ? -15.423 6.104 21.800 1.00 93.00 579 VAL A O 1
ATOM 4859 N N . THR A 1 580 ? -15.906 7.622 23.368 1.00 94.81 580 THR A N 1
ATOM 4860 C CA . THR A 1 580 ? -16.393 8.603 22.382 1.00 94.81 580 THR A CA 1
ATOM 4861 C C . THR A 1 580 ? -15.257 9.281 21.621 1.00 94.81 580 THR A C 1
ATOM 4863 O O . THR A 1 580 ? -15.374 9.423 20.405 1.00 94.81 580 THR A O 1
ATOM 4866 N N . ASN A 1 581 ? -14.145 9.609 22.281 1.00 93.81 581 ASN A N 1
ATOM 4867 C CA . ASN A 1 581 ? -12.975 10.208 21.635 1.00 93.81 581 ASN A CA 1
ATOM 4868 C C . ASN A 1 581 ? -12.351 9.238 20.618 1.00 93.81 581 ASN A C 1
ATOM 4870 O O . ASN A 1 581 ? -12.201 9.599 19.454 1.00 93.81 581 ASN A O 1
ATOM 4874 N N . LEU A 1 582 ? -12.134 7.975 21.004 1.00 93.75 582 LEU A N 1
ATOM 4875 C CA . LEU A 1 582 ? -11.624 6.919 20.119 1.00 93.75 582 LEU A CA 1
ATOM 4876 C C . LEU A 1 582 ? -12.544 6.652 18.912 1.00 93.75 582 LEU A C 1
ATOM 4878 O O . LEU A 1 582 ? -12.074 6.296 17.833 1.00 93.75 582 LEU A O 1
ATOM 4882 N N . LYS A 1 583 ? -13.866 6.845 19.048 1.00 93.81 583 LYS A N 1
ATOM 4883 C CA . LYS A 1 583 ? -14.803 6.767 17.909 1.00 93.81 583 LYS A CA 1
ATOM 4884 C C . LYS A 1 583 ? -14.663 7.945 16.945 1.00 93.81 583 LYS A C 1
ATOM 4886 O O . LYS A 1 583 ? -14.790 7.737 15.740 1.00 93.81 583 LYS A O 1
ATOM 4891 N N . VAL A 1 584 ? -14.427 9.155 17.456 1.00 95.31 584 VAL A N 1
ATOM 4892 C CA . VAL A 1 584 ? -14.164 10.340 16.624 1.00 95.31 584 VAL A CA 1
ATOM 4893 C C . VAL A 1 584 ? -12.824 10.183 15.907 1.00 95.31 584 VAL A C 1
ATOM 4895 O O . VAL A 1 584 ? -12.773 10.327 14.691 1.00 95.31 584 VAL A O 1
ATOM 4898 N N . GLU A 1 585 ? -11.776 9.782 16.623 1.00 93.81 585 GLU A N 1
ATOM 4899 C CA . GLU A 1 585 ? -10.446 9.527 16.064 1.00 93.81 585 GLU A CA 1
ATOM 4900 C C . GLU A 1 585 ? -10.473 8.439 14.982 1.00 93.81 585 GLU A C 1
ATOM 4902 O O . GLU A 1 585 ? -9.997 8.670 13.873 1.00 93.81 585 GLU A O 1
ATOM 4907 N N . LYS A 1 586 ? -11.147 7.306 15.229 1.00 93.06 586 LYS A N 1
ATOM 4908 C CA . LYS A 1 586 ? -11.390 6.273 14.207 1.00 93.06 586 LYS A CA 1
ATOM 4909 C C . LYS A 1 586 ? -12.062 6.833 12.947 1.00 93.06 586 LYS A C 1
ATOM 4911 O O . LYS A 1 586 ? -11.722 6.413 11.842 1.00 93.06 586 LYS A O 1
ATOM 4916 N N . ASN A 1 587 ? -13.046 7.720 13.094 1.00 94.81 587 ASN A N 1
ATOM 4917 C CA . ASN A 1 587 ? -13.734 8.314 11.946 1.00 94.81 587 ASN A CA 1
ATOM 4918 C C . ASN A 1 587 ? -12.830 9.303 11.195 1.00 94.81 587 ASN A C 1
ATOM 4920 O O . ASN A 1 587 ? -12.850 9.303 9.968 1.00 94.81 587 ASN A O 1
ATOM 4924 N N . ASN A 1 588 ? -12.008 10.080 11.905 1.00 94.81 588 ASN A N 1
ATOM 4925 C CA . ASN A 1 588 ? -11.015 10.965 11.296 1.00 94.81 588 ASN A CA 1
ATOM 4926 C C . ASN A 1 588 ? -9.986 10.152 10.497 1.00 94.81 588 ASN A C 1
ATOM 4928 O O . ASN A 1 588 ? -9.868 10.357 9.295 1.00 94.81 588 ASN A O 1
ATOM 4932 N N . LEU A 1 589 ? -9.374 9.132 11.112 1.00 93.81 589 LEU A N 1
ATOM 4933 C CA . LEU A 1 589 ? -8.435 8.219 10.448 1.00 93.81 589 LEU A CA 1
ATOM 4934 C C . LEU A 1 589 ? -9.054 7.519 9.227 1.00 93.81 589 LEU A C 1
ATOM 4936 O O . LEU A 1 589 ? -8.378 7.320 8.222 1.00 93.81 589 LEU A O 1
ATOM 4940 N N . LYS A 1 590 ? -10.347 7.169 9.276 1.00 95.06 590 LYS A N 1
ATOM 4941 C CA . LYS A 1 590 ? -11.065 6.606 8.121 1.00 95.06 590 LYS A CA 1
ATOM 4942 C C . LYS A 1 590 ? -11.231 7.627 6.986 1.00 95.06 590 LYS A C 1
ATOM 4944 O O . LYS A 1 590 ? -11.113 7.251 5.822 1.00 95.06 590 LYS A O 1
ATOM 4949 N N . ASN A 1 591 ? -11.517 8.887 7.309 1.00 95.75 591 ASN A N 1
ATOM 4950 C CA . ASN A 1 591 ? -11.616 9.956 6.315 1.00 95.75 591 ASN A CA 1
ATOM 4951 C C . ASN A 1 591 ? -10.240 10.272 5.711 1.00 95.75 591 ASN A C 1
ATOM 4953 O O . ASN A 1 591 ? -10.134 10.440 4.500 1.00 95.75 591 ASN A O 1
ATOM 4957 N N . ASP A 1 592 ? -9.185 10.283 6.527 1.00 94.44 592 ASP A N 1
ATOM 4958 C CA . ASP A 1 592 ? -7.811 10.474 6.062 1.00 94.44 592 ASP A CA 1
ATOM 4959 C C . ASP A 1 592 ? -7.370 9.333 5.142 1.00 94.44 592 ASP A C 1
ATOM 4961 O O . ASP A 1 592 ? -6.854 9.605 4.060 1.00 94.44 592 ASP A O 1
ATOM 4965 N N . LEU A 1 593 ? -7.661 8.073 5.495 1.00 93.25 593 LEU A N 1
ATOM 4966 C CA . LEU A 1 593 ? -7.434 6.916 4.623 1.00 93.25 593 LEU A CA 1
ATOM 4967 C C . LEU A 1 593 ? -8.119 7.101 3.259 1.00 93.25 593 LEU A C 1
ATOM 4969 O O . LEU A 1 593 ? -7.472 6.968 2.226 1.00 93.25 593 LEU A O 1
ATOM 4973 N N . HIS A 1 594 ? -9.393 7.505 3.251 1.00 96.06 594 HIS A N 1
ATOM 4974 C CA . HIS A 1 594 ? -10.136 7.758 2.015 1.00 96.06 594 HIS A CA 1
ATOM 4975 C C . HIS A 1 594 ? -9.525 8.898 1.177 1.00 96.06 594 HIS A C 1
ATOM 4977 O O . HIS A 1 594 ? -9.400 8.775 -0.041 1.00 96.06 594 HIS A O 1
ATOM 4983 N N . ASN A 1 595 ? -9.072 9.976 1.825 1.00 94.94 595 ASN A N 1
ATOM 4984 C CA . ASN A 1 595 ? -8.357 11.074 1.170 1.00 94.94 595 ASN A CA 1
ATOM 4985 C C . ASN A 1 595 ? -7.000 10.619 0.591 1.00 94.94 595 ASN A C 1
ATOM 4987 O O . ASN A 1 595 ? -6.569 11.128 -0.447 1.00 94.94 595 ASN A O 1
ATOM 4991 N N . PHE A 1 596 ? -6.306 9.682 1.247 1.00 94.00 596 PHE A N 1
ATOM 4992 C CA . PHE A 1 596 ? -5.076 9.082 0.727 1.00 94.00 596 PHE A CA 1
ATOM 4993 C C . PHE A 1 596 ? -5.350 8.134 -0.446 1.00 94.00 596 PHE A C 1
ATOM 4995 O O . PHE A 1 596 ? -4.634 8.224 -1.440 1.00 94.00 596 PHE A O 1
ATOM 5002 N N . ASP A 1 597 ? -6.409 7.322 -0.402 1.00 95.88 597 ASP A N 1
ATOM 5003 C CA . ASP A 1 597 ? -6.843 6.476 -1.525 1.00 95.88 597 ASP A CA 1
ATOM 5004 C C . ASP A 1 597 ? -7.216 7.319 -2.761 1.00 95.88 597 ASP A C 1
ATOM 5006 O O . ASP A 1 597 ? -6.835 6.999 -3.893 1.00 95.88 597 ASP A O 1
ATOM 5010 N N . GLU A 1 598 ? -7.905 8.450 -2.568 1.00 96.25 598 GLU A N 1
ATOM 5011 C CA . GLU A 1 598 ? -8.242 9.379 -3.654 1.00 96.25 598 GLU A CA 1
ATOM 5012 C C . GLU A 1 598 ? -6.988 10.059 -4.244 1.00 96.25 598 GLU A C 1
ATOM 5014 O O . GLU A 1 598 ? -6.864 10.230 -5.459 1.00 96.25 598 GLU A O 1
ATOM 5019 N N . LYS A 1 599 ? -6.005 10.415 -3.405 1.00 94.62 599 LYS A N 1
ATOM 5020 C CA . LYS A 1 599 ? -4.703 10.924 -3.873 1.00 94.62 599 LYS A CA 1
ATOM 5021 C C . LYS A 1 599 ? -3.900 9.847 -4.602 1.00 94.62 599 LYS A C 1
ATOM 5023 O O . LYS A 1 599 ? -3.311 10.141 -5.639 1.00 94.62 599 LYS A O 1
ATOM 5028 N N . PHE A 1 600 ? -3.891 8.616 -4.095 1.00 95.31 600 PHE A N 1
ATOM 5029 C CA . PHE A 1 600 ? -3.169 7.488 -4.681 1.00 95.31 600 PHE A CA 1
ATOM 5030 C C . PHE A 1 600 ? -3.741 7.099 -6.046 1.00 95.31 600 PHE A C 1
ATOM 5032 O O . PHE A 1 600 ? -2.987 6.903 -6.996 1.00 95.31 600 PHE A O 1
ATOM 5039 N N . THR A 1 601 ? -5.068 7.064 -6.186 1.00 95.75 601 THR A N 1
ATOM 5040 C CA . THR A 1 601 ? -5.724 6.823 -7.481 1.00 95.75 601 THR A CA 1
ATOM 5041 C C . THR A 1 601 ? -5.426 7.935 -8.489 1.00 95.75 601 THR A C 1
ATOM 5043 O O . THR A 1 601 ? -5.059 7.620 -9.621 1.00 95.75 601 THR A O 1
ATOM 5046 N N . LYS A 1 602 ? -5.460 9.215 -8.085 1.00 95.44 602 LYS A N 1
ATOM 5047 C CA . LYS A 1 602 ? -5.029 10.344 -8.938 1.00 95.44 602 LYS A CA 1
ATOM 5048 C C . LYS A 1 602 ? -3.564 10.211 -9.372 1.00 95.44 602 LYS A C 1
ATOM 5050 O O . LYS A 1 602 ? -3.284 10.269 -10.569 1.00 95.44 602 LYS A O 1
ATOM 5055 N N . LEU A 1 603 ? -2.650 9.959 -8.431 1.00 94.50 603 LEU A N 1
ATOM 5056 C CA . LEU A 1 603 ? -1.227 9.717 -8.707 1.00 94.50 603 LEU A CA 1
ATOM 5057 C C . LEU A 1 603 ? -1.027 8.560 -9.689 1.00 94.50 603 LEU A C 1
ATOM 5059 O O . LEU A 1 603 ? -0.323 8.730 -10.679 1.00 94.50 603 LEU A O 1
ATOM 5063 N N . LYS A 1 604 ? -1.711 7.429 -9.483 1.00 96.31 604 LYS A N 1
ATOM 5064 C CA . LYS A 1 604 ? -1.667 6.283 -10.396 1.00 96.31 604 LYS A CA 1
ATOM 5065 C C . LYS A 1 604 ? -2.122 6.662 -11.807 1.00 96.31 604 LYS A C 1
ATOM 5067 O O . LYS A 1 604 ? -1.395 6.398 -12.757 1.00 96.31 604 LYS A O 1
ATOM 5072 N N . THR A 1 605 ? -3.260 7.349 -11.952 1.00 96.25 605 THR A N 1
ATOM 5073 C CA . THR A 1 605 ? -3.727 7.791 -13.281 1.00 96.25 605 THR A CA 1
ATOM 5074 C C . THR A 1 605 ? -2.757 8.758 -13.963 1.00 96.25 605 THR A C 1
ATOM 5076 O O . THR A 1 605 ? -2.622 8.705 -15.185 1.00 96.25 605 THR A O 1
ATOM 5079 N N . TYR A 1 606 ? -2.048 9.589 -13.190 1.00 95.75 606 TYR A N 1
ATOM 5080 C CA . TYR A 1 606 ? -1.005 10.481 -13.696 1.00 95.75 606 TYR A CA 1
ATOM 5081 C C . TYR A 1 606 ? 0.249 9.709 -14.143 1.00 95.75 606 TYR A C 1
ATOM 5083 O O . TYR A 1 606 ? 0.778 9.953 -15.229 1.00 95.75 606 TYR A O 1
ATOM 5091 N N . THR A 1 607 ? 0.692 8.714 -13.370 1.00 95.38 607 THR A N 1
ATOM 5092 C CA . THR A 1 607 ? 1.763 7.794 -13.784 1.00 95.38 607 THR A CA 1
ATOM 5093 C C . THR A 1 607 ? 1.378 7.040 -15.061 1.00 95.38 607 THR A C 1
ATOM 5095 O O . THR A 1 607 ? 2.180 6.978 -15.990 1.00 95.38 607 THR A O 1
ATOM 5098 N N . ASP A 1 608 ? 0.135 6.563 -15.173 1.00 96.50 608 ASP A N 1
ATOM 5099 C CA . ASP A 1 608 ? -0.376 5.886 -16.372 1.00 96.50 608 ASP A CA 1
ATOM 5100 C C . ASP A 1 608 ? -0.487 6.831 -17.593 1.00 96.50 608 ASP A C 1
ATOM 5102 O O . ASP A 1 608 ? -0.396 6.376 -18.736 1.00 96.50 608 ASP A O 1
ATOM 5106 N N . THR A 1 609 ? -0.688 8.146 -17.412 1.00 96.31 609 THR A N 1
ATOM 5107 C CA . THR A 1 609 ? -0.540 9.126 -18.511 1.00 96.31 609 THR A CA 1
ATOM 5108 C C . THR A 1 609 ? 0.921 9.336 -18.898 1.00 96.31 609 THR A C 1
ATOM 5110 O O . THR A 1 609 ? 1.232 9.228 -20.080 1.00 96.31 609 THR A O 1
ATOM 5113 N N . VAL A 1 610 ? 1.827 9.526 -17.934 1.00 96.19 610 VAL A N 1
ATOM 5114 C CA . VAL A 1 610 ? 3.262 9.746 -18.202 1.00 96.19 610 VAL A CA 1
ATOM 5115 C C . VAL A 1 610 ? 3.907 8.525 -18.869 1.00 96.19 610 VAL A C 1
ATOM 5117 O O . VAL A 1 610 ? 4.722 8.681 -19.774 1.00 96.19 610 VAL A O 1
ATOM 5120 N N . ILE A 1 611 ? 3.509 7.302 -18.500 1.00 96.38 611 ILE A N 1
ATOM 5121 C CA . ILE A 1 611 ? 3.945 6.073 -19.185 1.00 96.38 611 ILE A CA 1
ATOM 5122 C C . ILE A 1 611 ? 3.467 6.068 -20.643 1.00 96.38 611 ILE A C 1
ATOM 5124 O O . ILE A 1 611 ? 4.268 5.814 -21.538 1.00 96.38 611 ILE A O 1
ATOM 5128 N N . ARG A 1 612 ? 2.201 6.416 -20.914 1.00 96.69 612 ARG A N 1
ATOM 5129 C CA . ARG A 1 612 ? 1.680 6.500 -22.292 1.00 96.69 612 ARG A CA 1
ATOM 5130 C C . ARG A 1 612 ? 2.367 7.588 -23.121 1.00 96.69 612 ARG A C 1
ATOM 5132 O O . ARG A 1 612 ? 2.630 7.363 -24.299 1.00 96.69 612 ARG A O 1
ATOM 5139 N N . GLU A 1 613 ? 2.683 8.734 -22.523 1.00 94.81 613 GLU A N 1
ATOM 5140 C CA . GLU A 1 613 ? 3.451 9.805 -23.171 1.00 94.81 613 GLU A CA 1
ATOM 5141 C C . GLU A 1 613 ? 4.885 9.358 -23.476 1.00 94.81 613 GLU A C 1
ATOM 5143 O O . GLU A 1 613 ? 5.332 9.488 -24.615 1.00 94.81 613 GLU A O 1
ATOM 5148 N N . ARG A 1 614 ? 5.576 8.744 -22.505 1.00 97.06 614 ARG A N 1
ATOM 5149 C CA . ARG A 1 614 ? 6.900 8.131 -22.694 1.00 97.06 614 ARG A CA 1
ATOM 5150 C C . ARG A 1 614 ? 6.880 7.113 -23.830 1.00 97.06 614 ARG A C 1
ATOM 5152 O O . ARG A 1 614 ? 7.756 7.152 -24.686 1.00 97.06 614 ARG A O 1
ATOM 5159 N N . ASP A 1 615 ? 5.890 6.227 -23.859 1.00 96.00 615 ASP A N 1
ATOM 5160 C CA . ASP A 1 615 ? 5.788 5.172 -24.869 1.00 96.00 615 ASP A CA 1
ATOM 5161 C C . ASP A 1 615 ? 5.456 5.752 -26.251 1.00 96.00 615 ASP A C 1
ATOM 5163 O O . ASP A 1 615 ? 5.990 5.291 -27.260 1.00 96.00 615 ASP A O 1
ATOM 5167 N N . MET A 1 616 ? 4.642 6.808 -26.326 1.00 96.25 616 MET A N 1
ATOM 5168 C CA . MET A 1 616 ? 4.402 7.546 -27.568 1.00 96.25 616 MET A CA 1
ATOM 5169 C C . MET A 1 616 ? 5.679 8.233 -28.076 1.00 96.25 616 MET A C 1
ATOM 5171 O O . MET A 1 616 ? 5.994 8.120 -29.261 1.00 96.25 616 MET A O 1
ATOM 5175 N N . ILE A 1 617 ? 6.438 8.891 -27.194 1.00 95.75 617 ILE A N 1
ATOM 5176 C CA . ILE A 1 617 ? 7.722 9.523 -27.530 1.00 95.75 617 ILE A CA 1
ATOM 5177 C C . ILE A 1 617 ? 8.735 8.464 -27.973 1.00 95.75 617 ILE A C 1
ATOM 5179 O O . ILE A 1 617 ? 9.351 8.632 -29.021 1.00 95.75 617 ILE A O 1
ATOM 5183 N N . ALA A 1 618 ? 8.860 7.345 -27.255 1.00 93.44 618 ALA A N 1
ATOM 5184 C CA . ALA A 1 618 ? 9.740 6.239 -27.627 1.00 93.44 618 ALA A CA 1
ATOM 5185 C C . ALA A 1 618 ? 9.398 5.693 -29.024 1.00 93.44 618 ALA A C 1
ATOM 5187 O O . ALA A 1 618 ? 10.282 5.569 -29.866 1.00 93.44 618 ALA A O 1
ATOM 5188 N N . ASN A 1 619 ? 8.114 5.466 -29.323 1.00 96.00 619 ASN A N 1
ATOM 5189 C CA . ASN A 1 619 ? 7.665 5.052 -30.657 1.00 96.00 619 ASN A CA 1
ATOM 5190 C C . ASN A 1 619 ? 7.997 6.078 -31.759 1.00 96.00 619 ASN A C 1
ATOM 5192 O O . ASN A 1 619 ? 8.307 5.682 -32.883 1.00 96.00 619 ASN A O 1
ATOM 5196 N N . ILE A 1 620 ? 7.939 7.382 -31.467 1.00 95.25 620 ILE A N 1
ATOM 5197 C CA . ILE A 1 620 ? 8.356 8.432 -32.412 1.00 95.25 620 ILE A CA 1
ATOM 5198 C C . ILE A 1 620 ? 9.878 8.404 -32.608 1.00 95.25 620 ILE A C 1
ATOM 5200 O O . ILE A 1 620 ? 10.334 8.442 -33.748 1.00 95.25 620 ILE A O 1
ATOM 5204 N N . MET A 1 621 ? 10.653 8.275 -31.528 1.00 92.75 621 MET A N 1
ATOM 5205 C CA . MET A 1 621 ? 12.119 8.211 -31.571 1.00 92.75 621 MET A CA 1
ATOM 5206 C C . MET A 1 621 ? 12.620 6.980 -32.336 1.00 92.75 621 MET A C 1
ATOM 5208 O O . MET A 1 621 ? 13.511 7.117 -33.169 1.00 92.75 621 MET A O 1
ATOM 5212 N N . TYR A 1 622 ? 12.011 5.804 -32.136 1.00 96.44 622 TYR A N 1
ATOM 5213 C CA . TYR A 1 622 ? 12.329 4.605 -32.920 1.00 96.44 622 TYR A CA 1
ATOM 5214 C C . TYR A 1 622 ? 12.049 4.813 -34.413 1.00 96.44 622 TYR A C 1
ATOM 5216 O O . TYR A 1 622 ? 12.931 4.573 -35.231 1.00 96.44 622 TYR A O 1
ATOM 5224 N N . ARG A 1 623 ? 10.886 5.370 -34.782 1.00 96.12 623 ARG A N 1
ATOM 5225 C CA . ARG A 1 623 ? 10.584 5.685 -36.192 1.00 96.12 623 ARG A CA 1
ATOM 5226 C C . ARG A 1 623 ? 11.559 6.693 -36.796 1.00 96.12 623 ARG A C 1
ATOM 5228 O O . ARG A 1 623 ? 11.949 6.530 -37.944 1.00 96.12 623 ARG A O 1
ATOM 5235 N N . GLN A 1 624 ? 11.972 7.713 -36.043 1.00 95.38 624 GLN A N 1
ATOM 5236 C CA . GLN A 1 624 ? 12.972 8.680 -36.505 1.00 95.38 624 GLN A CA 1
ATOM 5237 C C . GLN A 1 624 ? 14.365 8.051 -36.659 1.00 95.38 624 GLN A C 1
ATOM 5239 O O . GLN A 1 624 ? 15.089 8.411 -37.587 1.00 95.38 624 GLN A O 1
ATOM 5244 N N . ALA A 1 625 ? 14.734 7.096 -35.801 1.00 95.25 625 ALA A N 1
ATOM 5245 C CA . ALA A 1 625 ? 15.964 6.322 -35.944 1.00 95.25 625 ALA A CA 1
ATOM 5246 C C . ALA A 1 625 ? 15.926 5.415 -37.191 1.00 95.25 625 ALA A C 1
ATOM 5248 O O . ALA A 1 625 ? 16.882 5.416 -37.966 1.00 95.25 625 ALA A O 1
ATOM 5249 N N . ASP A 1 626 ? 14.805 4.729 -37.437 1.00 96.44 626 ASP A N 1
ATOM 5250 C CA . ASP A 1 626 ? 14.590 3.913 -38.640 1.00 96.44 626 ASP A CA 1
ATOM 5251 C C . ASP A 1 626 ? 14.626 4.772 -39.918 1.00 96.44 626 ASP A C 1
ATOM 5253 O O . ASP A 1 626 ? 15.343 4.456 -40.869 1.00 96.44 626 ASP A O 1
ATOM 5257 N N . GLU A 1 627 ? 13.907 5.902 -39.939 1.00 95.81 627 GLU A N 1
ATOM 5258 C CA . GLU A 1 627 ? 13.921 6.861 -41.053 1.00 95.81 627 GLU A CA 1
ATOM 5259 C C . GLU A 1 627 ? 15.333 7.405 -41.316 1.00 95.81 627 GLU A C 1
ATOM 5261 O O . GLU A 1 627 ? 15.749 7.504 -42.474 1.00 95.81 627 GLU A O 1
ATOM 5266 N N . LYS A 1 628 ? 16.099 7.704 -40.258 1.00 94.81 628 LYS A N 1
ATOM 5267 C CA . LYS A 1 628 ? 17.503 8.114 -40.368 1.00 94.81 628 LYS A CA 1
ATOM 5268 C C . LYS A 1 628 ? 18.363 7.007 -40.986 1.00 94.81 628 LYS A C 1
ATOM 5270 O O . LYS A 1 628 ? 19.094 7.297 -41.930 1.00 94.81 628 LYS A O 1
ATOM 5275 N N . GLY A 1 629 ? 18.243 5.756 -40.535 1.00 95.75 629 GLY A N 1
ATOM 5276 C CA . GLY A 1 629 ? 18.988 4.622 -41.100 1.00 95.75 629 GLY A CA 1
ATOM 5277 C C . GLY A 1 629 ? 18.657 4.359 -42.578 1.00 95.75 629 GLY A C 1
ATOM 5278 O O . GLY A 1 629 ? 19.550 4.118 -43.397 1.00 95.75 629 GLY A O 1
ATOM 5279 N N . ILE A 1 630 ? 17.384 4.500 -42.964 1.00 96.69 630 ILE A N 1
ATOM 5280 C CA . ILE A 1 630 ? 16.957 4.444 -44.373 1.00 96.69 630 ILE A CA 1
ATOM 5281 C C . ILE A 1 630 ? 17.606 5.581 -45.183 1.00 96.69 630 ILE A C 1
ATOM 5283 O O . ILE A 1 630 ? 18.059 5.359 -46.305 1.00 96.69 630 ILE A O 1
ATOM 5287 N N . LYS A 1 631 ? 17.714 6.793 -44.624 1.00 95.25 631 LYS A N 1
ATOM 5288 C CA . LYS A 1 631 ? 18.366 7.923 -45.307 1.00 95.25 631 LYS A CA 1
ATOM 5289 C C . LYS A 1 631 ? 19.885 7.784 -45.393 1.00 95.25 631 LYS A C 1
ATOM 5291 O O . LYS A 1 631 ? 20.457 8.139 -46.420 1.00 95.25 631 LYS A O 1
ATOM 5296 N N . GLU A 1 632 ? 20.540 7.237 -44.374 1.00 97.19 632 GLU A N 1
ATOM 5297 C CA . GLU A 1 632 ? 21.982 6.960 -44.398 1.00 97.19 632 GLU A CA 1
ATOM 5298 C C . GLU A 1 632 ? 22.332 5.896 -45.451 1.00 97.19 632 GLU A C 1
ATOM 5300 O O . GLU A 1 632 ? 23.268 6.086 -46.231 1.00 97.19 632 GLU A O 1
ATOM 5305 N N . THR A 1 633 ? 21.531 4.830 -45.560 1.00 95.81 633 THR A N 1
ATOM 5306 C CA . THR A 1 633 ? 21.705 3.801 -46.602 1.00 95.81 633 THR A CA 1
ATOM 5307 C C . THR A 1 633 ? 21.394 4.315 -48.015 1.00 95.81 633 THR A C 1
ATOM 5309 O O . THR A 1 633 ? 22.137 4.000 -48.947 1.00 95.81 633 THR A O 1
ATOM 5312 N N . GLU A 1 634 ? 20.375 5.166 -48.191 1.00 97.38 634 GLU A N 1
ATOM 5313 C CA . GLU A 1 634 ? 20.095 5.855 -49.463 1.00 97.38 634 GLU A CA 1
ATOM 5314 C C . GLU A 1 634 ? 21.267 6.760 -49.889 1.00 97.38 634 GLU A C 1
ATOM 5316 O O . GLU A 1 634 ? 21.706 6.718 -51.041 1.00 97.38 634 GLU A O 1
ATOM 5321 N N . VAL A 1 635 ? 21.833 7.530 -48.953 1.00 95.69 635 VAL A N 1
ATOM 5322 C CA . VAL A 1 635 ? 23.010 8.379 -49.195 1.00 95.69 635 VAL A CA 1
ATOM 5323 C C . VAL A 1 635 ? 24.235 7.547 -49.579 1.00 95.69 635 VAL A C 1
ATOM 5325 O O . VAL A 1 635 ? 24.949 7.921 -50.510 1.00 95.69 635 VAL A O 1
ATOM 5328 N N . GLU A 1 636 ? 24.489 6.415 -48.919 1.00 97.19 636 GLU A N 1
ATOM 5329 C CA . GLU A 1 636 ? 25.639 5.566 -49.251 1.00 97.19 636 GLU A CA 1
ATOM 5330 C C . GLU A 1 636 ? 25.479 4.889 -50.625 1.00 97.19 636 GLU A C 1
ATOM 5332 O O . GLU A 1 636 ? 26.422 4.866 -51.420 1.00 97.19 636 GLU A O 1
ATOM 5337 N N . ALA A 1 637 ? 24.266 4.449 -50.979 1.00 95.25 637 ALA A N 1
ATOM 5338 C CA . ALA A 1 637 ? 23.958 3.947 -52.319 1.00 95.25 637 ALA A CA 1
ATOM 5339 C C . ALA A 1 637 ? 24.171 5.017 -53.412 1.00 95.25 637 ALA A C 1
ATOM 5341 O O . ALA A 1 637 ? 24.723 4.721 -54.480 1.00 95.25 637 ALA A O 1
ATOM 5342 N N . LEU A 1 638 ? 23.799 6.275 -53.143 1.00 95.69 638 LEU A N 1
ATOM 5343 C CA . LEU A 1 638 ? 24.058 7.400 -54.046 1.00 95.69 638 LEU A CA 1
ATOM 5344 C C . LEU A 1 638 ? 25.559 7.704 -54.172 1.00 95.69 638 LEU A C 1
ATOM 5346 O O . LEU A 1 638 ? 26.039 7.852 -55.295 1.00 95.69 638 LEU A O 1
ATOM 5350 N N . LYS A 1 639 ? 26.332 7.709 -53.075 1.00 95.25 639 LYS A N 1
ATOM 5351 C CA . LYS A 1 639 ? 27.801 7.865 -53.128 1.00 95.25 639 LYS A CA 1
ATOM 5352 C C . LYS A 1 639 ? 28.470 6.764 -53.951 1.00 95.25 639 LYS A C 1
ATOM 5354 O O . LYS A 1 639 ? 29.338 7.063 -54.766 1.00 95.25 639 LYS A O 1
ATOM 5359 N N . LEU A 1 640 ? 28.073 5.502 -53.771 1.00 96.62 640 LEU A N 1
ATOM 5360 C CA . LEU A 1 640 ? 28.590 4.381 -54.565 1.00 96.62 640 LEU A CA 1
ATOM 5361 C C . LEU A 1 640 ? 28.240 4.530 -56.053 1.00 96.62 640 LEU A C 1
ATOM 5363 O O . LEU A 1 640 ? 29.060 4.216 -56.915 1.00 96.62 640 LEU A O 1
ATOM 5367 N N . THR A 1 641 ? 27.049 5.047 -56.359 1.00 96.94 641 THR A N 1
ATOM 5368 C CA . THR A 1 641 ? 26.625 5.339 -57.736 1.00 96.94 641 THR A CA 1
ATOM 5369 C C . THR A 1 641 ? 27.449 6.474 -58.352 1.00 96.94 641 THR A C 1
ATOM 5371 O O . THR A 1 641 ? 27.897 6.340 -59.489 1.00 96.94 641 THR A O 1
ATOM 5374 N N . ILE A 1 642 ? 27.728 7.542 -57.594 1.00 97.12 642 ILE A N 1
ATOM 5375 C CA . ILE A 1 642 ? 28.601 8.648 -58.019 1.00 97.12 642 ILE A CA 1
ATOM 5376 C C . ILE A 1 642 ? 30.025 8.143 -58.274 1.00 97.12 642 ILE A C 1
ATOM 5378 O O . ILE A 1 642 ? 30.521 8.334 -59.377 1.00 97.12 642 ILE A O 1
ATOM 5382 N N . LYS A 1 643 ? 30.637 7.404 -57.336 1.00 96.19 643 LYS A N 1
ATOM 5383 C CA . LYS A 1 643 ? 31.987 6.827 -57.503 1.00 96.19 643 LYS A CA 1
ATOM 5384 C C . LYS A 1 643 ? 32.107 5.944 -58.751 1.00 96.19 643 LYS A C 1
ATOM 5386 O O . LYS A 1 643 ? 33.104 6.012 -59.464 1.00 96.19 643 LYS A O 1
ATOM 5391 N N . ARG A 1 644 ? 31.085 5.129 -59.048 1.00 97.12 644 ARG A N 1
ATOM 5392 C CA . ARG A 1 644 ? 31.018 4.342 -60.296 1.00 97.12 644 ARG A CA 1
ATOM 5393 C C . ARG A 1 644 ? 30.916 5.245 -61.530 1.00 97.12 644 ARG A C 1
ATOM 5395 O O . ARG A 1 644 ? 31.611 5.007 -62.514 1.00 97.12 644 ARG A O 1
ATOM 5402 N N . GLY A 1 645 ? 30.091 6.291 -61.471 1.00 95.88 645 GLY A N 1
ATOM 5403 C CA . GLY A 1 645 ? 29.992 7.306 -62.520 1.00 95.88 645 GLY A CA 1
ATOM 5404 C C . GLY A 1 645 ? 31.328 8.004 -62.791 1.00 95.88 645 GLY A C 1
ATOM 5405 O O . GLY A 1 645 ? 31.760 8.061 -63.937 1.00 95.88 645 GLY A O 1
ATOM 5406 N N . GLU A 1 646 ? 32.020 8.452 -61.744 1.00 96.06 646 GLU A N 1
ATOM 5407 C CA . GLU A 1 646 ? 33.346 9.080 -61.812 1.00 96.06 646 GLU A CA 1
ATOM 5408 C C . GLU A 1 646 ? 34.399 8.143 -62.414 1.00 96.06 646 GLU A C 1
ATOM 5410 O O . GLU A 1 646 ? 35.137 8.560 -63.306 1.00 96.06 646 GLU A O 1
ATOM 5415 N N . ALA A 1 647 ? 34.430 6.870 -62.001 1.00 95.62 647 ALA A N 1
ATOM 5416 C CA . ALA A 1 647 ? 35.319 5.864 -62.585 1.00 95.62 647 ALA A CA 1
ATOM 5417 C C . ALA A 1 647 ? 35.077 5.705 -64.097 1.00 95.62 647 ALA A C 1
ATOM 5419 O O . ALA A 1 647 ? 35.996 5.912 -64.888 1.00 95.62 647 ALA A O 1
ATOM 5420 N N . THR A 1 648 ? 33.828 5.460 -64.514 1.00 95.31 648 THR A N 1
ATOM 5421 C CA . THR A 1 648 ? 33.495 5.327 -65.947 1.00 95.31 648 THR A CA 1
ATOM 5422 C C . THR A 1 648 ? 33.743 6.613 -66.743 1.00 95.31 648 THR A C 1
ATOM 5424 O O . THR A 1 648 ? 34.122 6.557 -67.910 1.00 95.31 648 THR A O 1
ATOM 5427 N N . TYR A 1 649 ? 33.580 7.792 -66.135 1.00 97.19 649 TYR A N 1
ATOM 5428 C CA . TYR A 1 649 ? 33.914 9.066 -66.772 1.00 97.19 649 TYR A CA 1
ATOM 5429 C C . TYR A 1 649 ? 35.429 9.226 -66.973 1.00 97.19 649 TYR A C 1
ATOM 5431 O O . TYR A 1 649 ? 35.861 9.648 -68.046 1.00 97.19 649 TYR A O 1
ATOM 5439 N N . ASN A 1 650 ? 36.238 8.834 -65.986 1.00 96.75 650 ASN A N 1
ATOM 5440 C CA . ASN A 1 650 ? 37.697 8.853 -66.085 1.00 96.75 650 ASN A CA 1
ATOM 5441 C C . ASN A 1 650 ? 38.215 7.861 -67.142 1.00 96.75 650 ASN A C 1
ATOM 5443 O O . ASN A 1 650 ? 39.085 8.233 -67.929 1.00 96.75 650 ASN A O 1
ATOM 5447 N N . GLU A 1 651 ? 37.626 6.664 -67.243 1.00 96.12 651 GLU A N 1
ATOM 5448 C CA . GLU A 1 651 ? 37.880 5.721 -68.346 1.00 96.12 651 GLU A CA 1
ATOM 5449 C C . GLU A 1 651 ? 37.609 6.380 -69.711 1.00 96.12 651 GLU A C 1
ATOM 5451 O O . GLU A 1 651 ? 38.469 6.362 -70.590 1.00 96.12 651 GLU A O 1
ATOM 5456 N N . ARG A 1 652 ? 36.465 7.065 -69.878 1.00 96.44 652 ARG A N 1
ATOM 5457 C CA . ARG A 1 652 ? 36.159 7.798 -71.123 1.00 96.44 652 ARG A CA 1
ATOM 5458 C C . ARG A 1 652 ? 37.102 8.964 -71.396 1.00 96.44 652 ARG A C 1
ATOM 5460 O O . ARG A 1 652 ? 37.373 9.257 -72.561 1.00 96.44 652 ARG A O 1
ATOM 5467 N N . LEU A 1 653 ? 37.611 9.641 -70.368 1.00 96.62 653 LEU A N 1
ATOM 5468 C CA . LEU A 1 653 ? 38.646 10.655 -70.558 1.00 96.62 653 LEU A CA 1
ATOM 5469 C C . LEU A 1 653 ? 39.956 10.037 -71.058 1.00 96.62 653 LEU A C 1
ATOM 5471 O O . LEU A 1 653 ? 40.610 10.654 -71.901 1.00 96.62 653 LEU A O 1
ATOM 5475 N N . GLU A 1 654 ? 40.322 8.842 -70.594 1.00 96.06 654 GLU A N 1
ATOM 5476 C CA . GLU A 1 654 ? 41.515 8.134 -71.066 1.00 96.06 654 GLU A CA 1
ATOM 5477 C C . GLU A 1 654 ? 41.338 7.603 -72.497 1.00 96.06 654 GLU A C 1
ATOM 5479 O O . GLU A 1 654 ? 42.187 7.890 -73.342 1.00 96.06 654 GLU A O 1
ATOM 5484 N N . ASP A 1 655 ? 40.188 6.995 -72.829 1.00 96.56 655 ASP A N 1
ATOM 5485 C CA . ASP A 1 655 ? 39.800 6.653 -74.213 1.00 96.56 655 ASP A CA 1
ATOM 5486 C C . ASP A 1 655 ? 40.005 7.861 -75.151 1.00 96.56 655 ASP A C 1
ATOM 5488 O O . ASP A 1 655 ? 40.621 7.770 -76.217 1.00 96.56 655 ASP A O 1
ATOM 5492 N N . ILE A 1 656 ? 39.524 9.041 -74.735 1.00 95.62 656 ILE A N 1
ATOM 5493 C CA . ILE A 1 656 ? 39.647 10.288 -75.499 1.00 95.62 656 ILE A CA 1
ATOM 5494 C C . ILE A 1 656 ? 41.111 10.747 -75.621 1.00 95.62 656 ILE A C 1
ATOM 5496 O O . ILE A 1 656 ? 41.474 11.303 -76.663 1.00 95.62 656 ILE A O 1
ATOM 5500 N N . LYS A 1 657 ? 41.967 10.549 -74.608 1.00 96.88 657 LYS A N 1
ATOM 5501 C CA . LYS A 1 657 ? 43.410 10.851 -74.708 1.00 96.88 657 LYS A CA 1
ATOM 5502 C C . LYS A 1 657 ? 44.102 9.914 -75.698 1.00 96.88 657 LYS A C 1
ATOM 5504 O O . LYS A 1 657 ? 44.818 10.405 -76.572 1.00 96.88 657 LYS A O 1
ATOM 5509 N N . VAL A 1 658 ? 43.842 8.608 -75.617 1.00 96.50 658 VAL A N 1
ATOM 5510 C CA . VAL A 1 658 ? 44.391 7.600 -76.539 1.00 96.50 658 VAL A CA 1
ATOM 5511 C C . VAL A 1 658 ? 43.984 7.918 -77.981 1.00 96.50 658 VAL A C 1
ATOM 5513 O O . VAL A 1 658 ? 44.848 8.044 -78.849 1.00 96.50 658 VAL A O 1
ATOM 5516 N N . LEU A 1 659 ? 42.699 8.190 -78.233 1.00 95.56 659 LEU A N 1
ATOM 5517 C CA . LEU A 1 659 ? 42.207 8.584 -79.559 1.00 95.56 659 LEU A CA 1
ATOM 5518 C C . LEU A 1 659 ? 42.825 9.901 -80.062 1.00 95.56 659 LEU A C 1
ATOM 5520 O O . LEU A 1 659 ? 43.138 10.022 -81.248 1.00 95.56 659 LEU A O 1
ATOM 5524 N N . LYS A 1 660 ? 43.052 10.895 -79.190 1.00 96.62 660 LYS A N 1
ATOM 5525 C CA . LYS A 1 660 ? 43.758 12.139 -79.559 1.00 96.62 660 LYS A CA 1
ATOM 5526 C C . LYS A 1 660 ? 45.218 11.885 -79.940 1.00 96.62 660 LYS A C 1
ATOM 5528 O O . LYS A 1 660 ? 45.699 12.496 -80.898 1.00 96.62 660 LYS A O 1
ATOM 5533 N N . ASN A 1 661 ? 45.907 10.999 -79.222 1.00 95.56 661 ASN A N 1
ATOM 5534 C CA . ASN A 1 661 ? 47.272 10.592 -79.548 1.00 95.56 661 ASN A CA 1
ATOM 5535 C C . ASN A 1 661 ? 47.319 9.849 -80.887 1.00 95.56 661 ASN A C 1
ATOM 5537 O O . ASN A 1 661 ? 48.155 10.179 -81.725 1.00 95.56 661 ASN A O 1
ATOM 5541 N N . GLU A 1 662 ? 46.366 8.957 -81.157 1.00 96.19 662 GLU A N 1
ATOM 5542 C CA . GLU A 1 662 ? 46.316 8.245 -82.435 1.00 96.19 662 GLU A CA 1
ATOM 5543 C C . GLU A 1 662 ? 45.996 9.178 -83.614 1.00 96.19 662 GLU A C 1
ATOM 5545 O O . GLU A 1 662 ? 46.672 9.146 -84.641 1.00 96.19 662 GLU A O 1
ATOM 5550 N N . ILE A 1 663 ? 45.079 10.139 -83.445 1.00 94.94 663 ILE A N 1
ATOM 5551 C CA . ILE A 1 663 ? 44.856 11.207 -84.436 1.00 94.94 663 ILE A CA 1
ATOM 5552 C C . ILE A 1 663 ? 46.144 12.012 -84.692 1.00 94.94 663 ILE A C 1
ATOM 5554 O O . ILE A 1 663 ? 46.410 12.406 -85.832 1.00 94.94 663 ILE A O 1
ATOM 5558 N N . LYS A 1 664 ? 46.961 12.271 -83.662 1.00 96.25 664 LYS A N 1
ATOM 5559 C CA . LYS A 1 664 ? 48.256 12.959 -83.802 1.00 96.25 664 LYS A CA 1
ATOM 5560 C C . LYS A 1 664 ? 49.278 12.089 -84.549 1.00 96.25 664 LYS A C 1
ATOM 5562 O O . LYS A 1 664 ? 49.961 12.611 -85.433 1.00 96.25 664 LYS A O 1
ATOM 5567 N N . ASN A 1 665 ? 49.339 10.791 -84.254 1.00 95.44 665 ASN A N 1
ATOM 5568 C CA . ASN A 1 665 ? 50.201 9.820 -84.932 1.00 95.44 665 ASN A CA 1
ATOM 5569 C C . ASN A 1 665 ? 49.845 9.699 -86.416 1.00 95.44 665 ASN A C 1
ATOM 5571 O O . ASN A 1 665 ? 50.705 9.930 -87.264 1.00 95.44 665 ASN A O 1
ATOM 5575 N N . LEU A 1 666 ? 48.572 9.456 -86.739 1.00 95.00 666 LEU A N 1
ATOM 5576 C CA . LEU A 1 666 ? 48.075 9.373 -88.116 1.00 95.00 666 LEU A CA 1
ATOM 5577 C C . LEU A 1 666 ? 48.340 10.669 -88.894 1.00 95.00 666 LEU A C 1
ATOM 5579 O O . LEU A 1 666 ? 48.814 10.623 -90.027 1.00 95.00 666 LEU A O 1
ATOM 5583 N N . ARG A 1 667 ? 48.138 11.847 -88.282 1.00 95.75 667 ARG A N 1
ATOM 5584 C CA . ARG A 1 667 ? 48.513 13.136 -88.899 1.00 95.75 667 ARG A CA 1
ATOM 5585 C C . ARG A 1 667 ? 50.017 13.237 -89.172 1.00 95.75 667 ARG A C 1
ATOM 5587 O O . ARG A 1 667 ? 50.401 13.731 -90.231 1.00 95.75 667 ARG A O 1
ATOM 5594 N N . SER A 1 668 ? 50.860 12.768 -88.251 1.00 94.12 668 SER A N 1
ATOM 5595 C CA . SER A 1 668 ? 52.316 12.731 -88.436 1.00 94.12 668 SER A CA 1
ATOM 5596 C C . SER A 1 668 ? 52.709 11.804 -89.593 1.00 94.12 668 SER A C 1
ATOM 5598 O O . SER A 1 668 ? 53.410 12.237 -90.509 1.00 94.12 668 SER A O 1
ATOM 5600 N N . GLN A 1 669 ? 52.169 10.581 -89.625 1.00 94.25 669 GLN A N 1
ATOM 5601 C CA . GLN A 1 669 ? 52.367 9.613 -90.709 1.00 94.25 669 GLN A CA 1
ATOM 5602 C C . GLN A 1 669 ? 51.920 10.184 -92.062 1.00 94.25 669 GLN A C 1
ATOM 5604 O O . GLN A 1 669 ? 52.693 10.167 -93.019 1.00 94.25 669 GLN A O 1
ATOM 5609 N N . CYS A 1 670 ? 50.730 10.793 -92.145 1.00 93.12 670 CYS A N 1
ATOM 5610 C CA . CYS A 1 670 ? 50.267 11.475 -93.356 1.00 93.12 670 CYS A CA 1
ATOM 5611 C C . CYS A 1 670 ? 51.222 12.594 -93.805 1.00 93.12 670 CYS A C 1
ATOM 5613 O O . CYS A 1 670 ? 51.456 12.748 -95.001 1.00 93.12 670 CYS A O 1
ATOM 5615 N N . ASN A 1 671 ? 51.796 13.366 -92.878 1.00 93.75 671 ASN A N 1
ATOM 5616 C CA . ASN A 1 671 ? 52.750 14.433 -93.202 1.00 93.75 671 ASN A CA 1
ATOM 5617 C C . ASN A 1 671 ? 54.139 13.902 -93.609 1.00 93.75 671 ASN A C 1
ATOM 5619 O O . ASN A 1 671 ? 54.855 14.570 -94.357 1.00 93.75 671 ASN A O 1
ATOM 5623 N N . VAL A 1 672 ? 54.544 12.719 -93.140 1.00 92.62 672 VAL A N 1
ATOM 5624 C CA . VAL A 1 672 ? 55.741 12.018 -93.637 1.00 92.62 672 VAL A CA 1
ATOM 5625 C C . VAL A 1 672 ? 55.486 11.468 -95.042 1.00 92.62 672 VAL A C 1
ATOM 5627 O O . VAL A 1 672 ? 56.284 11.719 -95.940 1.00 92.62 672 VAL A O 1
ATOM 5630 N N . LEU A 1 673 ? 54.341 10.816 -95.273 1.00 91.88 673 LEU A N 1
ATOM 5631 C CA . LEU A 1 673 ? 53.955 10.294 -96.589 1.00 91.88 673 LEU A CA 1
ATOM 5632 C C . LEU A 1 673 ? 53.792 11.402 -97.641 1.00 91.88 673 LEU A C 1
ATOM 5634 O O . LEU A 1 673 ? 54.227 11.218 -98.774 1.00 91.88 673 LEU A O 1
ATOM 5638 N N . LYS A 1 674 ? 53.237 12.568 -97.278 1.00 92.69 674 LYS A N 1
ATOM 5639 C CA . LYS A 1 674 ? 53.174 13.749 -98.162 1.00 92.69 674 LYS A CA 1
ATOM 5640 C C . LYS A 1 674 ? 54.562 14.232 -98.579 1.00 92.69 674 LYS A C 1
ATOM 5642 O O . LYS A 1 674 ? 54.811 14.344 -99.773 1.00 92.69 674 LYS A O 1
ATOM 5647 N N . ARG A 1 675 ? 55.482 14.415 -97.623 1.00 91.44 675 ARG A N 1
ATOM 5648 C CA . ARG A 1 675 ? 56.879 14.792 -97.913 1.00 91.44 675 ARG A CA 1
ATOM 5649 C C . ARG A 1 675 ? 57.607 13.736 -98.750 1.00 91.44 675 ARG A C 1
ATOM 5651 O O . ARG A 1 675 ? 58.391 14.077 -99.629 1.00 91.44 675 ARG A O 1
ATOM 5658 N N . GLY A 1 676 ? 57.309 12.454 -98.529 1.00 89.62 676 GLY A N 1
ATOM 5659 C CA . GLY A 1 676 ? 57.766 11.367 -99.394 1.00 89.62 676 GLY A CA 1
ATOM 5660 C C . GLY A 1 676 ? 57.239 11.505 -100.826 1.00 89.62 676 GLY A C 1
ATOM 5661 O O . GLY A 1 676 ? 58.014 11.423 -101.775 1.00 89.62 676 GLY A O 1
ATOM 5662 N N . LEU A 1 677 ? 55.941 11.773 -100.999 1.00 89.56 677 LEU A N 1
ATOM 5663 C CA . LEU A 1 677 ? 55.318 11.978 -102.309 1.00 89.56 677 LEU A CA 1
ATOM 5664 C C . LEU A 1 677 ? 55.925 13.181 -103.052 1.00 89.56 677 LEU A C 1
ATOM 5666 O O . LEU A 1 677 ? 56.235 13.049 -104.237 1.00 89.56 677 LEU A O 1
ATOM 5670 N N . GLU A 1 678 ? 56.122 14.304 -102.357 1.00 89.75 678 GLU A N 1
ATOM 5671 C CA . GLU A 1 678 ? 56.787 15.517 -102.857 1.00 89.75 678 GLU A CA 1
ATOM 5672 C C . GLU A 1 678 ? 58.206 15.194 -103.347 1.00 89.75 678 GLU A C 1
ATOM 5674 O O . GLU A 1 678 ? 58.495 15.387 -104.526 1.00 89.75 678 GLU A O 1
ATOM 5679 N N . ASN A 1 679 ? 59.029 14.535 -102.524 1.00 90.00 679 ASN A N 1
ATOM 5680 C CA . ASN A 1 679 ? 60.371 14.095 -102.919 1.00 90.00 679 ASN A CA 1
ATOM 5681 C C . ASN A 1 679 ? 60.348 13.151 -104.146 1.00 90.00 679 ASN A C 1
ATOM 5683 O O . ASN A 1 679 ? 61.157 13.291 -105.062 1.00 90.00 679 ASN A O 1
ATOM 5687 N N . THR A 1 680 ? 59.373 12.233 -104.259 1.00 89.56 680 THR A N 1
ATOM 5688 C CA . THR A 1 680 ? 59.243 11.429 -105.496 1.00 89.56 680 THR A CA 1
ATOM 5689 C C . THR A 1 680 ? 58.832 12.257 -106.717 1.00 89.56 680 THR A C 1
ATOM 5691 O O . THR A 1 680 ? 59.107 11.845 -107.844 1.00 89.56 680 THR A O 1
ATOM 5694 N N . ALA A 1 681 ? 58.141 13.388 -106.540 1.00 87.06 681 ALA A N 1
ATOM 5695 C CA . ALA A 1 681 ? 57.801 14.293 -107.634 1.00 87.06 681 ALA A CA 1
ATOM 5696 C C . ALA A 1 681 ? 59.036 15.070 -108.105 1.00 87.06 681 ALA A C 1
ATOM 5698 O O . ALA A 1 681 ? 59.264 15.138 -109.314 1.00 87.06 681 ALA A O 1
ATOM 5699 N N . ASP A 1 682 ? 59.864 15.534 -107.169 1.00 89.50 682 ASP A N 1
ATOM 5700 C CA . ASP A 1 682 ? 61.145 16.181 -107.458 1.00 89.50 682 ASP A CA 1
ATOM 5701 C C . ASP A 1 682 ? 62.105 15.213 -108.162 1.00 89.50 682 ASP A C 1
ATOM 5703 O O . ASP A 1 682 ? 62.603 15.528 -109.243 1.00 89.50 682 ASP A O 1
ATOM 5707 N N . MET A 1 683 ? 62.250 13.978 -107.664 1.00 87.50 683 MET A N 1
ATOM 5708 C CA . MET A 1 683 ? 63.018 12.922 -108.343 1.00 87.50 683 MET A CA 1
ATOM 5709 C C . MET A 1 683 ? 62.486 12.614 -109.752 1.00 87.50 683 MET A C 1
ATOM 5711 O O . MET A 1 683 ? 63.269 12.459 -110.688 1.00 87.50 683 MET A O 1
ATOM 5715 N N . ARG A 1 684 ? 61.159 12.555 -109.957 1.00 90.62 684 ARG A N 1
ATOM 5716 C CA . ARG A 1 684 ? 60.578 12.397 -111.309 1.00 90.62 684 ARG A CA 1
ATOM 5717 C C . ARG A 1 684 ? 60.913 13.586 -112.213 1.00 90.62 684 ARG A C 1
ATOM 5719 O O . ARG A 1 684 ? 61.159 13.386 -113.404 1.00 90.62 684 ARG A O 1
ATOM 5726 N N . HIS A 1 685 ? 60.926 14.803 -111.673 1.00 89.31 685 HIS A N 1
ATOM 5727 C CA . HIS A 1 685 ? 61.297 15.999 -112.420 1.00 89.31 685 HIS A CA 1
ATOM 5728 C C . HIS A 1 685 ? 62.791 16.004 -112.776 1.00 89.31 685 HIS A C 1
ATOM 5730 O O . HIS A 1 685 ? 63.135 16.283 -113.923 1.00 89.31 685 HIS A O 1
ATOM 5736 N N . GLU A 1 686 ? 63.668 15.617 -111.849 1.00 90.62 686 GLU A N 1
ATOM 5737 C CA . GLU A 1 686 ? 65.104 15.456 -112.090 1.00 90.62 686 GLU A CA 1
ATOM 5738 C C . GLU A 1 686 ? 65.380 14.385 -113.155 1.00 90.62 686 GLU A C 1
ATOM 5740 O O . GLU A 1 686 ? 66.088 14.659 -114.124 1.00 90.62 686 GLU A O 1
ATOM 5745 N N . VAL A 1 687 ? 64.740 13.212 -113.067 1.00 90.06 687 VAL A N 1
ATOM 5746 C CA . VAL A 1 687 ? 64.812 12.172 -114.108 1.00 90.06 687 VAL A CA 1
ATOM 5747 C C . VAL A 1 687 ? 64.365 12.720 -115.465 1.00 90.06 687 VAL A C 1
ATOM 5749 O O . VAL A 1 687 ? 65.034 12.474 -116.469 1.00 90.06 687 VAL A O 1
ATOM 5752 N N . PHE A 1 688 ? 63.290 13.513 -115.524 1.00 91.19 688 PHE A N 1
ATOM 5753 C CA . PHE A 1 688 ? 62.850 14.145 -116.771 1.00 91.19 688 PHE A CA 1
ATOM 5754 C C . PHE A 1 688 ? 63.854 15.191 -117.290 1.00 91.19 688 PHE A C 1
ATOM 5756 O O . PHE A 1 688 ? 64.125 15.233 -118.493 1.00 91.19 688 PHE A O 1
ATOM 5763 N N . GLN A 1 689 ? 64.461 15.999 -116.413 1.00 91.56 689 GLN A N 1
ATOM 5764 C CA . GLN A 1 689 ? 65.528 16.932 -116.790 1.00 91.56 689 GLN A CA 1
ATOM 5765 C C . GLN A 1 689 ? 66.766 16.200 -117.319 1.00 91.56 689 GLN A C 1
ATOM 5767 O O . GLN A 1 689 ? 67.305 16.595 -118.352 1.00 91.56 689 GLN A O 1
ATOM 5772 N N . LEU A 1 690 ? 67.205 15.128 -116.655 1.00 90.69 690 LEU A N 1
ATOM 5773 C CA . LEU A 1 690 ? 68.322 14.289 -117.092 1.00 90.69 690 LEU A CA 1
ATOM 5774 C C . LEU A 1 690 ? 68.014 13.614 -118.431 1.00 90.69 690 LEU A C 1
ATOM 5776 O O . LEU A 1 690 ? 68.856 13.627 -119.324 1.00 90.69 690 LEU A O 1
ATOM 5780 N N . HIS A 1 691 ? 66.792 13.112 -118.625 1.00 89.50 691 HIS A N 1
ATOM 5781 C CA . HIS A 1 691 ? 66.368 12.529 -119.898 1.00 89.50 691 HIS A CA 1
ATOM 5782 C C . HIS A 1 691 ? 66.319 13.577 -121.022 1.00 89.50 691 HIS A C 1
ATOM 5784 O O . HIS A 1 691 ? 66.749 13.301 -122.142 1.00 89.50 691 HIS A O 1
ATOM 5790 N N . ARG A 1 692 ? 65.882 14.809 -120.722 1.00 91.88 692 ARG A N 1
ATOM 5791 C CA . ARG A 1 692 ? 65.915 15.942 -121.660 1.00 91.88 692 ARG A CA 1
ATOM 5792 C C . ARG A 1 692 ? 67.346 16.361 -122.004 1.00 91.88 692 ARG A C 1
ATOM 5794 O O . ARG A 1 692 ? 67.624 16.533 -123.185 1.00 91.88 692 ARG A O 1
ATOM 5801 N N . LYS A 1 693 ? 68.249 16.472 -121.021 1.00 89.81 693 LYS A N 1
ATOM 5802 C CA . LYS A 1 693 ? 69.683 16.753 -121.237 1.00 89.81 693 LYS A CA 1
ATOM 5803 C C . LYS A 1 693 ? 70.335 15.654 -122.082 1.00 89.81 693 LYS A C 1
ATOM 5805 O O . LYS A 1 693 ? 70.982 15.953 -123.077 1.00 89.81 693 LYS A O 1
ATOM 5810 N N . LEU A 1 694 ? 70.081 14.383 -121.762 1.00 90.69 694 LEU A N 1
ATOM 5811 C CA . LEU A 1 694 ? 70.552 13.232 -122.536 1.00 90.69 694 LEU A CA 1
ATOM 5812 C C . LEU A 1 694 ? 70.014 13.246 -123.974 1.00 90.69 694 LEU A C 1
ATOM 5814 O O . LEU A 1 694 ? 70.749 12.928 -124.905 1.00 90.69 694 LEU A O 1
ATOM 5818 N N . HIS A 1 695 ? 68.746 13.612 -124.178 1.00 91.25 695 HIS A N 1
ATOM 5819 C CA . HIS A 1 695 ? 68.178 13.750 -125.517 1.00 91.25 695 HIS A CA 1
ATOM 5820 C C . HIS A 1 695 ? 68.788 14.937 -126.273 1.00 91.25 695 HIS A C 1
ATOM 5822 O O . HIS A 1 695 ? 69.112 14.793 -127.446 1.00 91.25 695 HIS A O 1
ATOM 5828 N N . GLN A 1 696 ? 69.010 16.077 -125.610 1.00 90.38 696 GLN A N 1
ATOM 5829 C CA . GLN A 1 696 ? 69.703 17.229 -126.189 1.00 90.38 696 GLN A CA 1
ATOM 5830 C 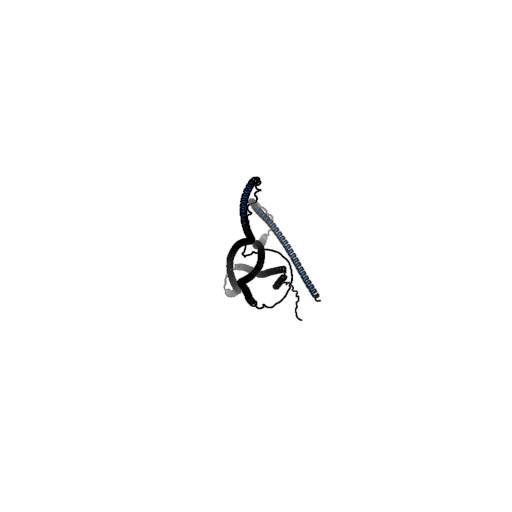C . GLN A 1 696 ? 71.130 16.873 -126.611 1.00 90.38 696 GLN A C 1
ATOM 5832 O O . GLN A 1 696 ? 71.491 17.170 -127.741 1.00 90.38 696 GLN A O 1
ATOM 5837 N N . GLU A 1 697 ? 71.906 16.170 -125.783 1.00 85.62 697 GLU A N 1
ATOM 5838 C CA . GLU A 1 697 ? 73.250 15.715 -126.161 1.00 85.62 697 GLU A CA 1
ATOM 5839 C C . GLU A 1 697 ? 73.215 14.646 -127.267 1.00 85.62 697 GLU A C 1
ATOM 5841 O O . GLU A 1 697 ? 74.004 14.719 -128.203 1.00 85.62 697 GLU A O 1
ATOM 5846 N N . LYS A 1 698 ? 72.248 13.714 -127.268 1.00 89.06 698 LYS A N 1
ATOM 5847 C CA . LYS A 1 698 ? 72.050 12.777 -128.395 1.00 89.06 698 LYS A CA 1
ATOM 5848 C C . LYS A 1 698 ? 71.717 13.499 -129.704 1.00 89.06 698 LYS A C 1
ATOM 5850 O O . LYS A 1 698 ? 72.267 13.146 -130.744 1.00 89.06 698 LYS A O 1
ATOM 5855 N N . VAL A 1 699 ? 70.840 14.504 -129.663 1.00 85.19 699 VAL A N 1
ATOM 5856 C CA . VAL A 1 699 ? 70.500 15.336 -130.827 1.00 85.19 699 VAL A CA 1
ATOM 5857 C C . VAL A 1 699 ? 71.693 16.186 -131.244 1.00 85.19 699 VAL A C 1
ATOM 5859 O O . VAL A 1 699 ? 71.970 16.253 -132.427 1.00 85.19 699 VAL A O 1
ATOM 5862 N N . LYS A 1 700 ? 72.452 16.761 -130.311 1.00 86.25 700 LYS A N 1
ATOM 5863 C CA . LYS A 1 700 ? 73.654 17.555 -130.593 1.00 86.25 700 LYS A CA 1
ATOM 5864 C C . LYS A 1 700 ? 74.762 16.710 -131.219 1.00 86.25 700 LYS A C 1
ATOM 5866 O O . LYS A 1 700 ? 75.323 17.120 -132.221 1.00 86.25 700 LYS A O 1
ATOM 5871 N N . VAL A 1 701 ? 75.019 15.500 -130.716 1.00 83.31 701 VAL A N 1
ATOM 5872 C CA . VAL A 1 701 ? 75.937 14.534 -131.347 1.00 83.31 701 VAL A CA 1
ATOM 5873 C C . VAL A 1 701 ? 75.436 14.117 -132.731 1.00 83.31 701 VAL A C 1
ATOM 5875 O O . VAL A 1 701 ? 76.242 13.969 -133.646 1.00 83.31 701 VAL A O 1
ATOM 5878 N N . LYS A 1 702 ? 74.121 13.945 -132.915 1.00 82.94 702 LYS A N 1
ATOM 5879 C CA . LYS A 1 702 ? 73.537 13.638 -134.226 1.00 82.94 702 LYS A CA 1
ATOM 5880 C C . LYS A 1 702 ? 73.675 14.811 -135.206 1.00 82.94 702 LYS A C 1
ATOM 5882 O O . LYS A 1 702 ? 74.157 14.593 -136.308 1.00 82.94 702 LYS A O 1
ATOM 5887 N N . VAL A 1 703 ? 73.333 16.029 -134.790 1.00 76.62 703 VAL A N 1
ATOM 5888 C CA . VAL A 1 703 ? 73.456 17.260 -135.585 1.00 76.62 703 VAL A CA 1
ATOM 5889 C C . VAL A 1 703 ? 74.916 17.527 -135.924 1.00 76.62 703 VAL A C 1
ATOM 5891 O O . VAL A 1 703 ? 75.210 17.694 -137.092 1.00 76.62 703 VAL A O 1
ATOM 5894 N N . LEU A 1 704 ? 75.850 17.438 -134.973 1.00 74.69 704 LEU A N 1
ATOM 5895 C CA . LEU A 1 704 ? 77.282 17.590 -135.258 1.00 74.69 704 LEU A CA 1
ATOM 5896 C C . LEU A 1 704 ? 77.799 16.515 -136.233 1.00 74.69 704 LEU A C 1
ATOM 5898 O O . LEU A 1 704 ? 78.629 16.818 -137.083 1.00 74.69 704 LEU A O 1
ATOM 5902 N N . ARG A 1 705 ? 77.289 15.273 -136.175 1.00 74.69 705 ARG A N 1
ATOM 5903 C CA . ARG A 1 705 ? 77.578 14.242 -137.194 1.00 74.69 705 ARG A CA 1
ATOM 5904 C C . ARG A 1 705 ? 76.969 14.573 -138.563 1.00 74.69 705 ARG A C 1
ATOM 5906 O O . ARG A 1 705 ? 77.583 14.268 -139.577 1.00 74.69 705 ARG A O 1
ATOM 5913 N N . GLU A 1 706 ? 75.776 15.158 -138.609 1.00 69.25 706 GLU A N 1
ATOM 5914 C CA . GLU A 1 706 ? 75.079 15.525 -139.851 1.00 69.25 706 GLU A CA 1
ATOM 5915 C C . GLU A 1 706 ? 75.669 16.804 -140.489 1.00 69.25 706 GLU A C 1
ATOM 5917 O O . GLU A 1 706 ? 75.868 16.842 -141.702 1.00 69.25 706 GLU A O 1
ATOM 5922 N N . GLU A 1 707 ? 76.068 17.793 -139.686 1.00 62.97 707 GLU A N 1
ATOM 5923 C CA . GLU A 1 707 ? 76.817 18.993 -140.094 1.00 62.97 707 GLU A CA 1
ATOM 5924 C C . GLU A 1 707 ? 78.221 18.639 -140.605 1.00 62.97 707 GLU A C 1
ATOM 5926 O O . GLU A 1 707 ? 78.662 19.197 -141.609 1.00 62.97 707 GLU A O 1
ATOM 5931 N N . MET A 1 708 ? 78.897 17.664 -139.982 1.00 59.25 708 MET A N 1
ATOM 5932 C CA . MET A 1 708 ? 80.184 17.148 -140.469 1.00 59.25 708 MET A CA 1
ATOM 5933 C C . MET A 1 708 ? 80.055 16.412 -141.815 1.00 59.25 708 MET A C 1
ATOM 5935 O O . MET A 1 708 ? 80.999 16.409 -142.600 1.00 59.25 708 MET A O 1
ATOM 5939 N N . ASN A 1 709 ? 78.893 15.811 -142.099 1.00 58.81 709 ASN A N 1
ATOM 5940 C CA . ASN A 1 709 ? 78.646 15.080 -143.345 1.00 58.81 709 ASN A CA 1
ATOM 5941 C C . ASN A 1 709 ? 78.115 15.968 -144.488 1.00 58.81 709 ASN A C 1
ATOM 5943 O O . ASN A 1 709 ? 78.327 15.633 -145.652 1.00 58.81 709 ASN A O 1
ATOM 5947 N N . THR A 1 710 ? 77.430 17.080 -144.191 1.00 45.56 710 THR A N 1
ATOM 5948 C CA . THR A 1 710 ? 76.864 17.991 -145.206 1.00 45.56 710 THR A CA 1
ATOM 5949 C C . THR A 1 710 ? 76.762 19.444 -144.710 1.00 45.56 710 THR A C 1
ATOM 5951 O O . THR A 1 710 ? 75.762 19.803 -144.083 1.00 45.56 710 THR A O 1
ATOM 5954 N N . PRO A 1 711 ? 77.714 20.332 -145.054 1.00 47.84 711 PRO A N 1
ATOM 5955 C CA . PRO A 1 711 ? 77.576 21.764 -144.811 1.00 47.84 711 PRO A CA 1
ATOM 5956 C C . PRO A 1 711 ? 76.732 22.404 -145.924 1.00 47.84 711 PRO A C 1
ATOM 5958 O O . PRO A 1 711 ? 77.261 22.861 -146.937 1.00 47.84 711 PRO A O 1
ATOM 5961 N N . MET A 1 712 ? 75.406 22.442 -145.756 1.00 36.06 712 MET A N 1
ATOM 5962 C CA . MET A 1 712 ? 74.506 23.155 -146.672 1.00 36.06 712 MET A CA 1
ATOM 5963 C C . MET A 1 712 ? 73.621 24.146 -145.920 1.00 36.06 712 MET A C 1
ATOM 5965 O O . MET A 1 712 ? 72.896 23.795 -144.991 1.00 36.06 712 MET A O 1
ATOM 5969 N N . ASN A 1 713 ? 73.699 25.403 -146.341 1.00 40.34 713 ASN A N 1
ATOM 5970 C CA . ASN A 1 713 ? 73.067 26.534 -145.679 1.00 40.34 713 ASN A CA 1
ATOM 5971 C C . ASN A 1 713 ? 71.665 26.824 -146.265 1.00 40.34 713 ASN A C 1
ATOM 5973 O O . ASN A 1 713 ? 71.350 26.414 -147.380 1.00 40.34 713 ASN A O 1
ATOM 5977 N N . ILE A 1 714 ? 70.898 27.645 -145.540 1.00 34.66 714 ILE A N 1
ATOM 5978 C CA . ILE A 1 714 ? 69.642 28.323 -145.921 1.00 34.66 714 ILE A CA 1
ATOM 5979 C C . ILE A 1 714 ? 68.327 27.590 -145.590 1.00 34.66 714 ILE A C 1
ATOM 5981 O O . ILE A 1 714 ? 67.958 26.540 -146.115 1.00 34.66 714 ILE A O 1
ATOM 5985 N N . HIS A 1 715 ? 67.560 28.266 -144.730 1.00 44.78 715 HIS A N 1
ATOM 5986 C CA . HIS A 1 715 ? 66.209 27.932 -144.299 1.00 44.78 715 HIS A CA 1
ATOM 5987 C C . HIS A 1 715 ? 65.188 27.815 -145.435 1.00 44.78 715 HIS A C 1
ATOM 5989 O O . HIS A 1 715 ? 65.128 28.643 -146.343 1.00 44.78 715 HIS A O 1
ATOM 5995 N N . ARG A 1 716 ? 64.235 26.894 -145.253 1.00 37.56 716 ARG A N 1
ATOM 5996 C CA . ARG A 1 716 ? 62.995 26.840 -146.032 1.00 37.56 716 ARG A CA 1
ATOM 5997 C C . ARG A 1 716 ? 61.764 26.991 -145.141 1.00 37.56 716 ARG A C 1
ATOM 5999 O O . ARG A 1 716 ? 61.059 26.025 -144.850 1.00 37.56 716 ARG A O 1
ATOM 6006 N N . TRP A 1 717 ? 61.464 28.228 -144.740 1.00 41.69 717 TRP A N 1
ATOM 6007 C CA . TRP A 1 717 ? 60.091 28.564 -144.356 1.00 41.69 717 TRP A CA 1
ATOM 6008 C C . TRP A 1 717 ? 59.130 28.212 -145.509 1.00 41.69 717 TRP A C 1
ATOM 6010 O O . TRP A 1 717 ? 59.463 28.383 -146.679 1.00 41.69 717 TRP A O 1
ATOM 6020 N N . ARG A 1 718 ? 57.913 27.782 -145.146 1.00 31.97 718 ARG A N 1
ATOM 6021 C CA . ARG A 1 718 ? 56.765 27.454 -146.021 1.00 31.97 718 ARG A CA 1
ATOM 6022 C C . ARG A 1 718 ? 56.875 26.185 -146.889 1.00 31.97 718 ARG A C 1
ATOM 6024 O O . ARG A 1 718 ? 57.220 26.241 -148.066 1.00 31.97 718 ARG A O 1
ATOM 6031 N N . LYS A 1 719 ? 56.286 25.100 -146.373 1.00 34.22 719 LYS A N 1
ATOM 6032 C CA . LYS A 1 719 ? 55.080 24.470 -146.962 1.00 34.22 719 LYS A CA 1
ATOM 6033 C C . LYS A 1 719 ? 54.096 24.169 -145.808 1.00 34.22 719 LYS A C 1
ATOM 6035 O O . LYS A 1 719 ? 54.534 23.720 -144.760 1.00 34.22 719 LYS A O 1
ATOM 6040 N N . LEU A 1 720 ? 52.893 24.764 -145.823 1.00 35.59 720 LEU A N 1
ATOM 6041 C CA . LEU A 1 720 ? 51.601 24.129 -146.188 1.00 35.59 720 LEU A CA 1
ATOM 6042 C C . LEU A 1 720 ? 51.253 22.974 -145.221 1.00 35.59 720 LEU A C 1
ATOM 6044 O O . LEU A 1 720 ? 51.954 21.975 -145.232 1.00 35.59 720 LEU A O 1
ATOM 6048 N N . LYS A 1 721 ? 50.294 23.052 -144.281 1.00 35.41 721 LYS A N 1
ATOM 6049 C CA . LYS A 1 721 ? 48.890 23.546 -144.272 1.00 35.41 721 LYS A CA 1
ATOM 6050 C C . LYS A 1 721 ? 47.924 22.728 -145.148 1.00 35.41 721 LYS A C 1
ATOM 6052 O O . LYS A 1 721 ? 47.670 23.138 -146.274 1.00 35.41 721 LYS A O 1
ATOM 6057 N N . SER A 1 722 ? 47.280 21.708 -144.561 1.00 37.22 722 SER A N 1
ATOM 6058 C CA . SER A 1 722 ? 45.894 21.292 -144.882 1.00 37.22 722 SER A CA 1
ATOM 6059 C C . SER A 1 722 ? 45.358 20.169 -143.968 1.00 37.22 722 SER A C 1
ATOM 6061 O O . SER A 1 722 ? 46.003 19.136 -143.871 1.00 37.22 722 SER A O 1
ATOM 6063 N N . PHE A 1 723 ? 44.142 20.375 -143.433 1.00 41.94 723 PHE A N 1
ATOM 6064 C CA . PHE A 1 723 ? 43.117 19.387 -143.014 1.00 41.94 723 PHE A CA 1
ATOM 6065 C C . PHE A 1 723 ? 43.418 18.318 -141.935 1.00 41.94 723 PHE A C 1
ATOM 6067 O O . PHE A 1 723 ? 44.323 17.507 -142.069 1.00 41.94 723 PHE A O 1
ATOM 6074 N N . ASP A 1 724 ? 42.543 18.252 -140.917 1.00 47.09 724 ASP A N 1
ATOM 6075 C CA . ASP A 1 724 ? 42.525 17.218 -139.866 1.00 47.09 724 ASP A CA 1
ATOM 6076 C C . ASP A 1 724 ? 41.088 16.653 -139.658 1.00 47.09 724 ASP A C 1
ATOM 6078 O O . ASP A 1 724 ? 40.168 17.435 -139.385 1.00 47.09 724 ASP A O 1
ATOM 6082 N N . PRO A 1 725 ? 40.855 15.326 -139.794 1.00 58.44 725 PRO A N 1
ATOM 6083 C CA . PRO A 1 725 ? 39.549 14.674 -139.591 1.00 58.44 725 PRO A CA 1
ATOM 6084 C C . PRO A 1 725 ? 38.975 14.689 -138.158 1.00 58.44 725 PRO A C 1
ATOM 6086 O O . PRO A 1 725 ? 37.784 14.415 -137.976 1.00 58.44 725 PRO A O 1
ATOM 6089 N N . THR A 1 726 ? 39.775 15.010 -137.134 1.00 61.62 726 THR A N 1
ATOM 6090 C CA . THR A 1 726 ? 39.420 14.853 -135.702 1.00 61.62 726 THR A CA 1
ATOM 6091 C C . THR A 1 726 ? 38.135 15.560 -135.242 1.00 61.62 726 THR A C 1
ATOM 6093 O O . THR A 1 726 ? 37.471 15.100 -134.307 1.00 61.62 726 THR A O 1
ATOM 6096 N N . ARG A 1 727 ? 37.723 16.660 -135.890 1.00 60.00 727 ARG A N 1
ATOM 6097 C CA . ARG A 1 727 ? 36.550 17.450 -135.460 1.00 60.00 727 ARG A CA 1
ATOM 6098 C C . ARG A 1 727 ? 35.229 16.673 -135.532 1.00 60.00 727 ARG A C 1
ATOM 6100 O O . ARG A 1 727 ? 34.352 16.913 -134.701 1.00 60.00 727 ARG A O 1
ATOM 6107 N N . MET A 1 728 ? 35.069 15.751 -136.485 1.00 62.72 728 MET A N 1
ATOM 6108 C CA . MET A 1 728 ? 33.794 15.039 -136.666 1.00 62.72 728 MET A CA 1
ATOM 6109 C C . MET A 1 728 ? 33.615 13.881 -135.670 1.00 62.72 728 MET A C 1
ATOM 6111 O O . MET A 1 728 ? 32.509 13.637 -135.181 1.00 62.72 728 MET A O 1
ATOM 6115 N N . GLU A 1 729 ? 34.708 13.221 -135.279 1.00 70.06 729 GLU A N 1
ATOM 6116 C CA . GLU A 1 729 ? 34.691 12.223 -134.204 1.00 70.06 729 GLU A CA 1
ATOM 6117 C C . GLU A 1 729 ? 34.335 12.851 -132.851 1.00 70.06 729 GLU A C 1
ATOM 6119 O O . GLU A 1 729 ? 33.561 12.275 -132.077 1.00 70.06 729 GLU A O 1
ATOM 6124 N N . LEU A 1 730 ? 34.832 14.066 -132.590 1.00 70.62 730 LEU A N 1
ATOM 6125 C CA . LEU A 1 730 ? 34.531 14.812 -131.369 1.00 70.62 730 LEU A CA 1
ATOM 6126 C C . LEU A 1 730 ? 33.027 15.109 -131.234 1.00 70.62 730 LEU A C 1
ATOM 6128 O O . LEU A 1 730 ? 32.450 14.892 -130.167 1.00 70.62 730 LEU A O 1
ATOM 6132 N N . ILE A 1 731 ? 32.372 15.516 -132.328 1.00 70.69 731 ILE A N 1
ATOM 6133 C CA . ILE A 1 731 ? 30.923 15.781 -132.370 1.00 70.69 731 ILE A CA 1
ATOM 6134 C C . ILE A 1 731 ? 30.124 14.504 -132.063 1.00 70.69 731 ILE A C 1
ATOM 6136 O O . ILE A 1 731 ? 29.229 14.522 -131.213 1.00 70.69 731 ILE A O 1
ATOM 6140 N N . ASN A 1 732 ? 30.490 13.370 -132.669 1.00 71.75 732 ASN A N 1
ATOM 6141 C CA . ASN A 1 732 ? 29.852 12.077 -132.396 1.00 71.75 732 ASN A CA 1
ATOM 6142 C C . ASN A 1 732 ? 30.043 11.617 -130.936 1.00 71.75 732 ASN A C 1
ATOM 6144 O O . ASN A 1 732 ? 29.131 11.033 -130.336 1.00 71.75 732 ASN A O 1
ATOM 6148 N N . LYS A 1 733 ? 31.202 11.906 -130.330 1.00 75.56 733 LYS A N 1
ATOM 6149 C CA . LYS A 1 733 ? 31.486 11.603 -128.919 1.00 75.56 733 LYS A CA 1
ATOM 6150 C C . LYS A 1 733 ? 30.659 12.480 -127.973 1.00 75.56 733 LYS A C 1
ATOM 6152 O O . LYS A 1 733 ? 30.061 11.945 -127.037 1.00 75.56 733 LYS A O 1
ATOM 6157 N N . CYS A 1 734 ? 30.531 13.779 -128.259 1.00 72.69 734 CYS A N 1
ATOM 6158 C CA . CYS A 1 734 ? 29.634 14.687 -127.538 1.00 72.69 734 CYS A CA 1
ATOM 6159 C C . CYS A 1 734 ? 28.175 14.208 -127.586 1.00 72.69 734 CYS A C 1
ATOM 6161 O O . CYS A 1 734 ? 27.551 14.073 -126.535 1.00 72.69 734 CYS A O 1
ATOM 6163 N N . GLN A 1 735 ? 27.649 13.848 -128.763 1.00 73.31 735 GLN A N 1
ATOM 6164 C CA . GLN A 1 735 ? 26.267 13.365 -128.888 1.00 73.31 735 GLN A CA 1
ATOM 6165 C C . GLN A 1 735 ? 26.014 12.046 -128.131 1.00 73.31 735 GLN A C 1
ATOM 6167 O O . GLN A 1 735 ? 24.958 11.885 -127.513 1.00 73.31 735 GLN A O 1
ATOM 6172 N N . LYS A 1 736 ? 26.975 11.105 -128.115 1.00 75.56 736 LYS A N 1
ATOM 6173 C CA . LYS A 1 736 ? 26.874 9.878 -127.296 1.00 75.56 736 LYS A CA 1
ATOM 6174 C C . LYS A 1 736 ? 26.859 10.182 -125.793 1.00 75.56 736 LYS A C 1
ATOM 6176 O O . LYS A 1 736 ? 26.057 9.592 -125.068 1.00 75.56 736 LYS A O 1
ATOM 6181 N N . LEU A 1 737 ? 27.701 11.108 -125.327 1.00 73.38 737 LEU A N 1
ATOM 6182 C CA . LEU A 1 737 ? 27.739 11.529 -123.921 1.00 73.38 737 LEU A CA 1
ATOM 6183 C C . LEU A 1 737 ? 26.444 12.237 -123.499 1.00 73.38 737 LEU A C 1
ATOM 6185 O O . LEU A 1 737 ? 25.895 11.922 -122.444 1.00 73.38 737 LEU A O 1
ATOM 6189 N N . GLN A 1 738 ? 25.896 13.104 -124.352 1.00 70.38 738 GLN A N 1
ATOM 6190 C CA . GLN A 1 738 ? 24.652 13.833 -124.092 1.00 70.38 738 GLN A CA 1
ATOM 6191 C C . GLN A 1 738 ? 23.458 12.877 -123.900 1.00 70.38 738 GLN A C 1
ATOM 6193 O O . GLN A 1 738 ? 22.727 12.992 -122.917 1.00 70.38 738 GLN A O 1
ATOM 6198 N N . ARG A 1 739 ? 23.322 11.846 -124.753 1.00 77.81 739 ARG A N 1
ATOM 6199 C CA . ARG A 1 739 ? 22.288 10.798 -124.599 1.00 77.81 739 ARG A CA 1
ATOM 6200 C C . ARG A 1 739 ? 22.459 9.959 -123.324 1.00 77.81 739 ARG A C 1
ATOM 6202 O O . ARG A 1 739 ? 21.462 9.521 -122.751 1.00 77.81 739 ARG A O 1
ATOM 6209 N N . LYS A 1 740 ? 23.698 9.723 -122.869 1.00 78.94 740 LYS A N 1
ATOM 6210 C CA . LYS A 1 740 ? 23.975 8.994 -121.616 1.00 78.94 740 LYS A CA 1
ATOM 6211 C C . LYS A 1 740 ? 23.631 9.842 -120.385 1.00 78.94 740 LYS A C 1
ATOM 6213 O O . LYS A 1 740 ? 23.002 9.326 -119.466 1.00 78.94 740 LYS A O 1
ATOM 6218 N N . SER A 1 741 ? 23.961 11.135 -120.420 1.00 74.56 741 SER A N 1
ATOM 6219 C CA . SER A 1 741 ? 23.633 12.101 -119.364 1.00 74.56 741 SER A CA 1
ATOM 6220 C C . SER A 1 741 ? 22.116 12.236 -119.166 1.00 74.56 741 SER A C 1
ATOM 6222 O O . SER A 1 741 ? 21.632 12.084 -118.049 1.00 74.56 741 SER A O 1
ATOM 6224 N N . ILE A 1 742 ? 21.340 12.365 -120.252 1.00 78.38 742 ILE A N 1
ATOM 6225 C CA . ILE A 1 742 ? 19.863 12.417 -120.193 1.00 78.38 742 ILE A CA 1
ATOM 6226 C C . ILE A 1 742 ? 19.268 11.147 -119.551 1.00 78.38 742 ILE A C 1
ATOM 6228 O O . ILE A 1 742 ? 18.339 11.237 -118.749 1.00 78.38 742 ILE A O 1
ATOM 6232 N N . LYS A 1 743 ? 19.815 9.955 -119.842 1.00 79.25 743 LYS A N 1
ATOM 6233 C CA . LYS A 1 743 ? 19.367 8.708 -119.193 1.00 79.25 743 LYS A CA 1
ATOM 6234 C C . LYS A 1 743 ? 19.651 8.681 -117.687 1.00 79.25 743 LYS A C 1
ATOM 6236 O O . LYS A 1 743 ? 18.791 8.222 -116.942 1.00 79.25 743 LYS A O 1
ATOM 6241 N N . GLN A 1 744 ? 20.817 9.160 -117.248 1.00 78.19 744 GLN A N 1
ATOM 6242 C CA . GLN A 1 744 ? 21.147 9.237 -115.819 1.00 78.19 744 GLN A CA 1
ATOM 6243 C C . GLN A 1 744 ? 20.302 10.292 -115.097 1.00 78.19 744 GLN A C 1
ATOM 6245 O O . GLN A 1 744 ? 19.793 10.014 -114.016 1.00 78.19 744 GLN A O 1
ATOM 6250 N N . PHE A 1 745 ? 20.069 11.451 -115.722 1.00 77.75 745 PHE A N 1
ATOM 6251 C CA . PHE A 1 745 ? 19.194 12.491 -115.177 1.00 77.75 745 PHE A CA 1
ATOM 6252 C C . PHE A 1 745 ? 17.782 11.945 -114.909 1.00 77.75 745 PHE A C 1
ATOM 6254 O O . PHE A 1 745 ? 17.305 12.011 -113.782 1.00 77.75 745 PHE A O 1
ATOM 6261 N N . ASN A 1 746 ? 17.177 11.263 -115.889 1.00 80.69 746 ASN A N 1
ATOM 6262 C CA . ASN A 1 746 ? 15.853 10.646 -115.739 1.00 80.69 746 ASN A CA 1
ATOM 6263 C C . ASN A 1 746 ? 15.791 9.527 -114.676 1.00 80.69 746 ASN A C 1
ATOM 6265 O O . ASN A 1 746 ? 14.705 9.224 -114.184 1.00 80.69 746 ASN A O 1
ATOM 6269 N N . GLN A 1 747 ? 16.914 8.884 -114.329 1.00 79.94 747 GLN A N 1
ATOM 6270 C CA . GLN A 1 747 ? 16.966 7.938 -113.204 1.00 79.94 747 GLN A CA 1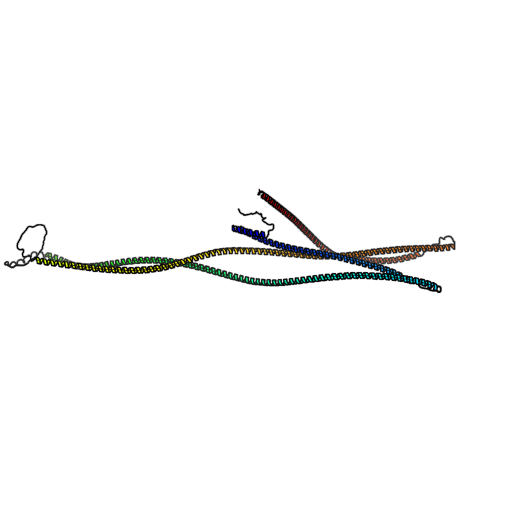
ATOM 6271 C C . GLN A 1 747 ? 17.006 8.665 -111.856 1.00 79.94 747 GLN A C 1
ATOM 6273 O O . GLN A 1 747 ? 16.319 8.240 -110.930 1.00 79.94 747 GLN A O 1
ATOM 6278 N N . ILE A 1 748 ? 17.749 9.772 -111.762 1.00 79.25 748 ILE A N 1
ATOM 6279 C CA . ILE A 1 748 ? 17.805 10.616 -110.560 1.00 79.25 748 ILE A CA 1
ATOM 6280 C C . ILE A 1 748 ? 16.434 11.251 -110.296 1.00 79.25 748 ILE A C 1
ATOM 6282 O O . ILE A 1 748 ? 15.922 11.120 -109.191 1.00 79.25 748 ILE A O 1
ATOM 6286 N N . THR A 1 749 ? 15.766 11.811 -111.313 1.00 80.75 749 THR A N 1
ATOM 6287 C CA . THR A 1 749 ? 14.427 12.412 -111.146 1.00 80.75 749 THR A CA 1
ATOM 6288 C C . THR A 1 749 ? 13.400 11.411 -110.602 1.00 80.75 749 THR A C 1
ATOM 6290 O O . THR A 1 749 ? 12.630 11.746 -109.707 1.00 80.75 749 THR A O 1
ATOM 6293 N N . LYS A 1 750 ? 13.430 10.153 -111.069 1.00 80.25 750 LYS A N 1
ATOM 6294 C CA . LYS A 1 750 ? 12.560 9.087 -110.539 1.00 80.25 750 LYS A CA 1
ATOM 6295 C C . LYS A 1 750 ? 12.911 8.680 -109.106 1.00 80.25 750 LYS A C 1
ATOM 6297 O O . LYS A 1 750 ? 12.017 8.315 -108.346 1.00 80.25 750 LYS A O 1
ATOM 6302 N N . ALA A 1 751 ? 14.186 8.737 -108.722 1.00 78.31 751 ALA A N 1
ATOM 6303 C CA . ALA A 1 751 ? 14.593 8.520 -107.336 1.00 78.31 751 ALA A CA 1
ATOM 6304 C C . ALA A 1 751 ? 14.105 9.665 -106.425 1.00 78.31 751 ALA A C 1
ATOM 6306 O O . ALA A 1 751 ? 13.563 9.393 -105.356 1.00 78.31 751 ALA A O 1
ATOM 6307 N N . ASP A 1 752 ? 14.202 10.919 -106.877 1.00 78.06 752 ASP A N 1
ATOM 6308 C CA . ASP A 1 752 ? 13.704 12.096 -106.151 1.00 78.06 752 ASP A CA 1
ATOM 6309 C C . ASP A 1 752 ? 12.174 12.075 -105.964 1.00 78.06 752 ASP A C 1
ATOM 6311 O O . ASP A 1 752 ? 11.674 12.439 -104.897 1.00 78.06 752 ASP A O 1
ATOM 6315 N N . GLU A 1 753 ? 11.413 11.605 -106.960 1.00 80.62 753 GLU A N 1
ATOM 6316 C CA . GLU A 1 753 ? 9.960 11.387 -106.847 1.00 80.62 753 GLU A CA 1
ATOM 6317 C C . GLU A 1 753 ? 9.616 10.339 -105.774 1.00 80.62 753 GLU A C 1
ATOM 6319 O O . GLU A 1 753 ? 8.746 10.573 -104.929 1.00 80.62 753 GLU A O 1
ATOM 6324 N N . ILE A 1 754 ? 10.340 9.213 -105.740 1.00 82.44 754 ILE A N 1
ATOM 6325 C CA . ILE A 1 754 ? 10.169 8.180 -104.707 1.00 82.44 754 ILE A CA 1
ATOM 6326 C C . ILE A 1 754 ? 10.517 8.746 -103.321 1.00 82.44 754 ILE A C 1
ATOM 6328 O O . ILE A 1 754 ? 9.735 8.574 -102.382 1.00 82.44 754 ILE A O 1
ATOM 6332 N N . ILE A 1 755 ? 11.629 9.477 -103.195 1.00 79.75 755 ILE A N 1
ATOM 6333 C CA . ILE A 1 755 ? 12.063 10.116 -101.943 1.00 79.75 755 ILE A CA 1
ATOM 6334 C C . ILE A 1 755 ? 11.020 11.126 -101.439 1.00 79.75 755 ILE A C 1
ATOM 6336 O O . ILE A 1 755 ? 10.717 11.135 -100.244 1.00 79.75 755 ILE A O 1
ATOM 6340 N N . LYS A 1 756 ? 10.408 11.934 -102.316 1.00 81.06 756 LYS A N 1
ATOM 6341 C CA . LYS A 1 756 ? 9.291 12.821 -101.938 1.00 81.06 756 LYS A CA 1
ATOM 6342 C C . LYS A 1 756 ? 8.094 12.036 -101.396 1.00 81.06 756 LYS A C 1
ATOM 6344 O O . LYS A 1 756 ? 7.609 12.360 -100.314 1.00 81.06 756 LYS A O 1
ATOM 6349 N N . SER A 1 757 ? 7.678 10.967 -102.079 1.00 80.25 757 SER A N 1
ATOM 6350 C CA . SER A 1 757 ? 6.533 10.147 -101.641 1.00 80.25 757 SER A CA 1
ATOM 6351 C C . SER A 1 757 ? 6.756 9.457 -100.282 1.00 80.25 757 SER A C 1
ATOM 6353 O O . SER A 1 757 ? 5.815 9.271 -99.507 1.00 80.25 757 SER A O 1
ATOM 6355 N N . LEU A 1 758 ? 8.007 9.103 -99.962 1.00 79.31 758 LEU A N 1
ATOM 6356 C CA . LEU A 1 758 ? 8.380 8.536 -98.665 1.00 79.31 758 LEU A CA 1
ATOM 6357 C C . LEU A 1 758 ? 8.402 9.604 -97.564 1.00 79.31 758 LEU A C 1
ATOM 6359 O O . LEU A 1 758 ? 7.887 9.353 -96.474 1.00 79.31 758 LEU A O 1
ATOM 6363 N N . HIS A 1 759 ? 8.913 10.807 -97.846 1.00 78.69 759 HIS A N 1
ATOM 6364 C CA . HIS A 1 759 ? 8.866 11.923 -96.896 1.00 78.69 759 HIS A CA 1
ATOM 6365 C C . HIS A 1 759 ? 7.431 12.343 -96.541 1.00 78.69 759 HIS A C 1
ATOM 6367 O O . HIS A 1 759 ? 7.153 12.610 -95.372 1.00 78.69 759 HIS A O 1
ATOM 6373 N N . GLU A 1 760 ? 6.499 12.345 -97.500 1.00 80.06 760 GLU A N 1
ATOM 6374 C CA . GLU A 1 760 ? 5.083 12.630 -97.221 1.00 80.06 760 GLU A CA 1
ATOM 6375 C C . GLU A 1 760 ? 4.453 11.580 -96.292 1.00 80.06 760 GLU A C 1
ATOM 6377 O O . GLU A 1 760 ? 3.794 11.944 -95.315 1.00 80.06 760 GLU A O 1
ATOM 6382 N N . LYS A 1 761 ? 4.721 10.286 -96.522 1.00 78.00 761 LYS A N 1
ATOM 6383 C CA . LYS A 1 761 ? 4.254 9.197 -95.643 1.00 78.00 761 LYS A CA 1
ATOM 6384 C C . LYS A 1 761 ? 4.842 9.287 -94.232 1.00 78.00 761 LYS A C 1
ATOM 6386 O O . LYS A 1 761 ? 4.101 9.153 -93.260 1.00 78.00 761 LYS A O 1
ATOM 6391 N N . ILE A 1 762 ? 6.138 9.585 -94.106 1.00 76.19 762 ILE A N 1
ATOM 6392 C CA . ILE A 1 762 ? 6.793 9.801 -92.804 1.00 76.19 762 ILE A CA 1
ATOM 6393 C C . ILE A 1 762 ? 6.174 11.009 -92.081 1.00 76.19 762 ILE A C 1
ATOM 6395 O O . ILE A 1 762 ? 5.888 10.926 -90.887 1.00 76.19 762 ILE A O 1
ATOM 6399 N N . SER A 1 763 ? 5.893 12.106 -92.792 1.00 76.94 763 SER A N 1
ATOM 6400 C CA . SER A 1 763 ? 5.251 13.295 -92.212 1.00 76.94 763 SER A CA 1
ATOM 6401 C C . SER A 1 763 ? 3.823 13.017 -91.718 1.00 76.94 763 SER A C 1
ATOM 6403 O O . SER A 1 763 ? 3.422 13.518 -90.665 1.00 76.94 763 SER A O 1
ATOM 6405 N N . GLN A 1 764 ? 3.057 12.185 -92.434 1.00 76.88 764 GLN A N 1
ATOM 6406 C CA . GLN A 1 764 ? 1.728 11.744 -91.996 1.00 76.88 764 GLN A CA 1
ATOM 6407 C C . GLN A 1 764 ? 1.809 10.872 -90.732 1.00 76.88 764 GLN A C 1
ATOM 6409 O O . GLN A 1 764 ? 1.138 11.178 -89.746 1.00 76.88 764 GLN A O 1
ATOM 6414 N N . GLN A 1 765 ? 2.700 9.876 -90.700 1.00 72.50 765 GLN A N 1
ATOM 6415 C CA . GLN A 1 765 ? 2.897 9.016 -89.523 1.00 72.50 765 GLN A CA 1
ATOM 6416 C C . GLN A 1 765 ? 3.388 9.800 -88.291 1.00 72.50 765 GLN A C 1
ATOM 6418 O O . GLN A 1 765 ? 2.910 9.574 -87.179 1.00 72.50 765 GLN A O 1
ATOM 6423 N N . GLN A 1 766 ? 4.270 10.790 -88.469 1.00 67.75 766 GLN A N 1
ATOM 6424 C CA . GLN A 1 766 ? 4.694 11.682 -87.380 1.00 67.75 766 GLN A CA 1
ATOM 6425 C C . GLN A 1 766 ? 3.530 12.507 -86.799 1.00 67.75 766 GLN A C 1
ATOM 6427 O O . GLN A 1 766 ? 3.470 12.700 -85.582 1.00 67.75 766 GLN A O 1
ATOM 6432 N N . LYS A 1 767 ? 2.575 12.953 -87.630 1.00 69.94 767 LYS A N 1
ATOM 6433 C CA . LYS A 1 767 ? 1.373 13.674 -87.168 1.00 69.94 767 LYS A CA 1
ATOM 6434 C C . LYS A 1 767 ? 0.409 12.786 -86.376 1.00 69.94 767 LYS A C 1
ATOM 6436 O O . LYS A 1 767 ? -0.249 13.288 -85.466 1.00 69.94 767 LYS A O 1
ATOM 6441 N N . GLU A 1 768 ? 0.325 11.493 -86.680 1.00 66.12 768 GLU A N 1
ATOM 6442 C CA . GLU A 1 768 ? -0.486 10.547 -85.899 1.00 66.12 768 GLU A CA 1
ATOM 6443 C C . GLU A 1 768 ? 0.170 10.225 -84.547 1.00 66.12 768 GLU A C 1
ATOM 6445 O O . GLU A 1 768 ? -0.485 10.317 -83.506 1.00 66.12 768 GLU A O 1
ATOM 6450 N N . ILE A 1 769 ? 1.487 9.989 -84.527 1.00 63.28 769 ILE A N 1
ATOM 6451 C CA . ILE A 1 769 ? 2.257 9.766 -83.289 1.00 63.28 769 ILE A CA 1
ATOM 6452 C C . ILE A 1 769 ? 2.158 10.977 -82.340 1.00 63.28 769 ILE A C 1
ATOM 6454 O O . ILE A 1 769 ? 1.960 10.804 -81.133 1.00 63.28 769 ILE A O 1
ATOM 6458 N N . GLN A 1 770 ? 2.214 12.209 -82.864 1.00 59.31 770 GLN A N 1
ATOM 6459 C CA . GLN A 1 770 ? 2.032 13.423 -82.054 1.00 59.31 770 GLN A CA 1
ATOM 6460 C C . GLN A 1 770 ? 0.643 13.531 -81.404 1.00 59.31 770 GLN A C 1
ATOM 6462 O O . GLN A 1 770 ? 0.539 14.084 -80.308 1.00 59.31 770 GLN A O 1
ATOM 6467 N N . LYS A 1 771 ? -0.418 12.995 -82.023 1.00 60.19 771 LYS A N 1
ATOM 6468 C CA . LYS A 1 771 ? -1.770 13.008 -81.435 1.00 60.19 771 LYS A CA 1
ATOM 6469 C C . LYS A 1 771 ? -1.910 12.005 -80.290 1.00 60.19 771 LYS A C 1
ATOM 6471 O O . LYS A 1 771 ? -2.460 12.359 -79.249 1.00 60.19 771 LYS A O 1
ATOM 6476 N N . HIS A 1 772 ? -1.378 10.793 -80.447 1.00 56.81 772 HIS A N 1
ATOM 6477 C CA . HIS A 1 772 ? -1.471 9.759 -79.411 1.00 56.81 772 HIS A CA 1
ATOM 6478 C C . HIS A 1 772 ? -0.548 10.017 -78.206 1.00 56.81 772 HIS A C 1
ATOM 6480 O O . HIS A 1 772 ? -0.939 9.739 -77.076 1.00 56.81 772 HIS A O 1
ATOM 6486 N N . SER A 1 773 ? 0.632 10.615 -78.407 1.00 57.56 773 SER A N 1
ATOM 6487 C CA . SER A 1 773 ? 1.580 10.889 -77.311 1.00 57.56 773 SER A CA 1
ATOM 6488 C C . SER A 1 773 ? 1.145 12.033 -76.372 1.00 57.56 773 SER A C 1
ATOM 6490 O O . SER A 1 773 ? 1.466 12.032 -75.185 1.00 57.56 773 SER A O 1
ATOM 6492 N N . ASN A 1 774 ? 0.380 13.014 -76.868 1.00 59.38 774 ASN A N 1
ATOM 6493 C CA . ASN A 1 774 ? 0.097 14.246 -76.118 1.00 59.38 774 ASN A CA 1
ATOM 6494 C C . ASN A 1 774 ? -0.962 14.062 -75.007 1.00 59.38 774 ASN A C 1
ATOM 6496 O O . ASN A 1 774 ? -0.823 14.617 -73.919 1.00 59.38 774 ASN A O 1
ATOM 6500 N N . ILE A 1 775 ? -1.995 13.243 -75.239 1.00 66.12 775 ILE A N 1
ATOM 6501 C CA . ILE A 1 775 ? -3.152 13.116 -74.329 1.00 66.12 775 ILE A CA 1
ATOM 6502 C C . ILE A 1 775 ? -2.767 12.473 -72.984 1.00 66.12 775 ILE A C 1
ATOM 6504 O O . ILE A 1 775 ? -3.123 12.992 -71.922 1.00 66.12 775 ILE A O 1
ATOM 6508 N N . ASP A 1 776 ? -2.008 11.376 -73.001 1.00 63.09 776 ASP A N 1
ATOM 6509 C CA . ASP A 1 776 ? -1.597 10.701 -71.763 1.00 63.09 776 ASP A CA 1
ATOM 6510 C C . ASP A 1 776 ? -0.457 11.432 -71.045 1.00 63.09 776 ASP A C 1
ATOM 6512 O O . ASP A 1 776 ? -0.395 11.417 -69.811 1.00 63.09 776 ASP A O 1
ATOM 6516 N N . LEU A 1 777 ? 0.400 12.145 -71.787 1.00 67.19 777 LEU A N 1
ATOM 6517 C CA . LEU A 1 777 ? 1.408 13.021 -71.194 1.00 67.19 777 LEU A CA 1
ATOM 6518 C C . LEU A 1 777 ? 0.751 14.216 -70.483 1.00 67.19 777 LEU A C 1
ATOM 6520 O O . LEU A 1 777 ? 1.130 14.527 -69.355 1.00 67.19 777 LEU A O 1
ATOM 6524 N N . GLN A 1 778 ? -0.279 14.833 -71.077 1.00 70.56 778 GLN A N 1
ATOM 6525 C CA . GLN A 1 778 ? -1.057 15.903 -70.439 1.00 70.56 778 GLN A CA 1
ATOM 6526 C C . GLN A 1 778 ? -1.784 15.430 -69.178 1.00 70.56 778 GLN A C 1
ATOM 6528 O O . GLN A 1 778 ? -1.722 16.119 -68.160 1.00 70.56 778 GLN A O 1
ATOM 6533 N N . LYS A 1 779 ? -2.418 14.248 -69.193 1.00 74.31 779 LYS A N 1
ATOM 6534 C CA . LYS A 1 779 ? -3.056 13.680 -67.989 1.00 74.31 779 LYS A CA 1
ATOM 6535 C C . LYS A 1 779 ? -2.043 13.437 -66.869 1.00 74.31 779 LYS A C 1
ATOM 6537 O O . LYS A 1 779 ? -2.290 13.837 -65.731 1.00 74.31 779 LYS A O 1
ATOM 6542 N N . LYS A 1 780 ? -0.882 12.847 -67.186 1.00 75.38 780 LYS A N 1
ATOM 6543 C CA . LYS A 1 780 ? 0.207 12.646 -66.213 1.00 75.38 780 LYS A CA 1
ATOM 6544 C C . LYS A 1 780 ? 0.751 13.978 -65.684 1.00 75.38 780 LYS A C 1
ATOM 6546 O O . LYS A 1 780 ? 0.923 14.100 -64.476 1.00 75.38 780 LYS A O 1
ATOM 6551 N N . LEU A 1 781 ? 0.944 14.984 -66.542 1.00 74.62 781 LEU A N 1
ATOM 6552 C CA . LEU A 1 781 ? 1.387 16.330 -66.150 1.00 74.62 781 LEU A CA 1
ATOM 6553 C C . LEU A 1 781 ? 0.362 17.082 -65.293 1.00 74.62 781 LEU A C 1
ATOM 6555 O O . LEU A 1 781 ? 0.746 17.766 -64.347 1.00 74.62 781 LEU A O 1
ATOM 6559 N N . MET A 1 782 ? -0.938 16.963 -65.576 1.00 79.44 782 MET A N 1
ATOM 6560 C CA . MET A 1 782 ? -1.982 17.547 -64.728 1.00 79.44 782 MET A CA 1
ATOM 6561 C C . MET A 1 782 ? -2.029 16.873 -63.355 1.00 79.44 782 MET A C 1
ATOM 6563 O O . MET A 1 782 ? -2.101 17.570 -62.341 1.00 79.44 782 MET A O 1
ATOM 6567 N N . PHE A 1 783 ? -1.920 15.542 -63.308 1.00 80.94 783 PHE A N 1
ATOM 6568 C CA . PHE A 1 783 ? -1.872 14.794 -62.053 1.00 80.94 783 PHE A CA 1
ATOM 6569 C C . PHE A 1 783 ? -0.642 15.167 -61.212 1.00 80.94 783 PHE A C 1
ATOM 6571 O O . PHE A 1 783 ? -0.790 15.533 -60.046 1.00 80.94 783 PHE A O 1
ATOM 6578 N N . THR A 1 784 ? 0.564 15.169 -61.794 1.00 76.56 784 THR A N 1
ATOM 6579 C CA . THR A 1 784 ? 1.779 15.565 -61.062 1.00 76.56 784 THR A CA 1
ATOM 6580 C C . THR A 1 784 ? 1.742 17.032 -60.645 1.00 76.56 784 THR A C 1
ATOM 6582 O O . THR A 1 784 ? 2.112 17.337 -59.515 1.00 76.56 784 THR A O 1
ATOM 6585 N N . ARG A 1 785 ? 1.217 17.949 -61.470 1.00 78.62 785 ARG A N 1
ATOM 6586 C CA . ARG A 1 785 ? 1.056 19.365 -61.092 1.00 78.62 785 ARG A CA 1
ATOM 6587 C C . ARG A 1 785 ? 0.071 19.554 -59.932 1.00 78.62 785 ARG A C 1
ATOM 6589 O O . ARG A 1 785 ? 0.344 20.355 -59.040 1.00 78.62 785 ARG A O 1
ATOM 6596 N N . ALA A 1 786 ? -1.028 18.798 -59.893 1.00 80.12 786 ALA A N 1
ATOM 6597 C CA . ALA A 1 786 ? -1.959 18.797 -58.763 1.00 80.12 786 ALA A CA 1
ATOM 6598 C C . ALA A 1 786 ? -1.321 18.215 -57.485 1.00 80.12 786 ALA A C 1
ATOM 6600 O O . ALA A 1 786 ? -1.462 18.794 -56.405 1.00 80.12 786 ALA A O 1
ATOM 6601 N N . GLN A 1 787 ? -0.559 17.122 -57.613 1.00 80.06 787 GLN A N 1
ATOM 6602 C CA . GLN A 1 787 ? 0.219 16.517 -56.526 1.00 80.06 787 GLN A CA 1
ATOM 6603 C C . GLN A 1 787 ? 1.243 17.519 -55.956 1.00 80.06 787 GLN A C 1
ATOM 6605 O O . GLN A 1 787 ? 1.324 17.702 -54.741 1.00 80.06 787 GLN A O 1
ATOM 6610 N N . MET A 1 788 ? 1.970 18.225 -56.830 1.00 78.44 788 MET A N 1
ATOM 6611 C CA . MET A 1 788 ? 2.960 19.239 -56.455 1.00 78.44 788 MET A CA 1
ATOM 6612 C C . MET A 1 788 ? 2.320 20.440 -55.756 1.00 78.44 788 MET A C 1
ATOM 6614 O O . MET A 1 788 ? 2.818 20.843 -54.713 1.00 78.44 788 MET A O 1
ATOM 6618 N N . LEU A 1 789 ? 1.180 20.956 -56.233 1.00 86.69 789 LEU A N 1
ATOM 6619 C CA . LEU A 1 789 ? 0.445 22.035 -55.549 1.00 86.69 789 LEU A CA 1
ATOM 6620 C C . LEU A 1 789 ? -0.075 21.610 -54.164 1.00 86.69 789 LEU A C 1
ATOM 6622 O O . LEU A 1 789 ? -0.076 22.408 -53.223 1.00 86.69 789 LEU A O 1
ATOM 6626 N N . LYS A 1 790 ? -0.503 20.350 -54.007 1.00 83.38 790 LYS A N 1
ATOM 6627 C CA . LYS A 1 790 ? -0.902 19.799 -52.702 1.00 83.38 790 LYS A CA 1
ATOM 6628 C C . LYS A 1 790 ? 0.301 19.691 -51.760 1.00 83.38 790 LYS A C 1
ATOM 6630 O O . LYS A 1 790 ? 0.191 20.076 -50.597 1.00 83.38 790 LYS A O 1
ATOM 6635 N N . ASN A 1 791 ? 1.447 19.234 -52.263 1.00 81.06 791 ASN A N 1
ATOM 6636 C CA . ASN A 1 791 ? 2.692 19.160 -51.500 1.00 81.06 791 ASN A CA 1
ATOM 6637 C C . ASN A 1 791 ? 3.242 20.550 -51.151 1.00 81.06 791 ASN A C 1
ATOM 6639 O O . ASN A 1 791 ? 3.659 20.752 -50.019 1.00 81.06 791 ASN A O 1
ATOM 6643 N N . GLU A 1 792 ? 3.155 21.534 -52.048 1.00 82.50 792 GLU A N 1
ATOM 6644 C CA . GLU A 1 792 ? 3.544 22.925 -51.790 1.00 82.50 792 GLU A CA 1
ATOM 6645 C C . GLU A 1 792 ? 2.698 23.546 -50.668 1.00 82.50 792 GLU A C 1
ATOM 6647 O O . GLU A 1 792 ? 3.239 24.184 -49.766 1.00 82.50 792 GLU A O 1
ATOM 6652 N N . LYS A 1 793 ? 1.377 23.306 -50.656 1.00 84.75 793 LYS A N 1
ATOM 6653 C CA . LYS A 1 793 ? 0.505 23.732 -49.546 1.00 84.75 793 LYS A CA 1
ATOM 6654 C C . LYS A 1 793 ? 0.882 23.060 -48.221 1.00 84.75 793 LYS A C 1
ATOM 6656 O O . LYS A 1 793 ? 0.934 23.745 -47.202 1.00 84.75 793 LYS A O 1
ATOM 6661 N N . ARG A 1 794 ? 1.189 21.755 -48.225 1.00 82.69 794 ARG A N 1
ATOM 6662 C CA . ARG A 1 794 ? 1.667 21.039 -47.024 1.00 82.69 794 ARG A CA 1
ATOM 6663 C C . ARG A 1 794 ? 3.029 21.559 -46.557 1.00 82.69 794 ARG A C 1
ATOM 6665 O O . ARG A 1 794 ? 3.203 21.761 -45.364 1.00 82.69 794 ARG A O 1
ATOM 6672 N N . MET A 1 795 ? 3.947 21.852 -47.478 1.00 82.12 795 MET A N 1
ATOM 6673 C CA . MET A 1 795 ? 5.257 22.436 -47.177 1.00 82.12 795 MET A CA 1
ATOM 6674 C C . MET A 1 795 ? 5.111 23.829 -46.557 1.00 82.12 795 MET A C 1
ATOM 6676 O O . MET A 1 795 ? 5.697 24.090 -45.514 1.00 82.12 795 MET A O 1
ATOM 6680 N N . LYS A 1 796 ? 4.273 24.705 -47.130 1.00 87.69 796 LYS A N 1
ATOM 6681 C CA . LYS A 1 796 ? 3.997 26.040 -46.569 1.00 87.69 796 LYS A CA 1
ATOM 6682 C C . LYS A 1 796 ? 3.366 25.966 -45.177 1.00 87.69 796 LYS A C 1
ATOM 6684 O O . LYS A 1 796 ? 3.764 26.734 -44.309 1.00 87.69 796 LYS A O 1
ATOM 6689 N N . ALA A 1 797 ? 2.449 25.024 -44.943 1.00 83.38 797 ALA A N 1
ATOM 6690 C CA . ALA A 1 797 ? 1.904 24.771 -43.609 1.00 83.38 797 ALA A CA 1
ATOM 6691 C C . ALA A 1 797 ? 2.985 24.267 -42.632 1.00 83.38 797 ALA A C 1
ATOM 6693 O O . ALA A 1 797 ? 3.080 24.775 -41.521 1.00 83.38 797 ALA A O 1
ATOM 6694 N N . SER A 1 798 ? 3.849 23.340 -43.058 1.00 77.62 798 SER A N 1
ATOM 6695 C CA . SER A 1 798 ? 4.959 22.830 -42.241 1.00 77.62 798 SER A CA 1
ATOM 6696 C C . SER A 1 798 ? 5.979 23.920 -41.891 1.00 77.62 798 SER A C 1
ATOM 6698 O O . SER A 1 798 ? 6.436 23.980 -40.756 1.00 77.62 798 SER A O 1
ATOM 6700 N N . ILE A 1 799 ? 6.301 24.812 -42.834 1.00 85.44 799 ILE A N 1
ATOM 6701 C CA . ILE A 1 799 ? 7.190 25.965 -42.614 1.00 85.44 799 ILE A CA 1
ATOM 6702 C C . ILE A 1 799 ? 6.545 26.975 -41.654 1.00 85.44 799 ILE A C 1
ATOM 6704 O O . ILE A 1 799 ? 7.233 27.535 -40.805 1.00 85.44 799 ILE A O 1
ATOM 6708 N N . ALA A 1 800 ? 5.232 27.205 -41.758 1.00 84.75 800 ALA A N 1
ATOM 6709 C CA . ALA A 1 800 ? 4.510 28.065 -40.823 1.00 84.75 800 ALA A CA 1
ATOM 6710 C C . ALA A 1 800 ? 4.493 27.483 -39.398 1.00 84.75 800 ALA A C 1
ATOM 6712 O O . ALA A 1 800 ? 4.691 28.229 -38.445 1.00 84.75 800 ALA A O 1
ATOM 6713 N N . ILE A 1 801 ? 4.324 26.162 -39.260 1.00 82.19 801 ILE A N 1
ATOM 6714 C CA . ILE A 1 801 ? 4.408 25.462 -37.969 1.00 82.19 801 ILE A CA 1
ATOM 6715 C C . ILE A 1 801 ? 5.832 25.541 -37.402 1.00 82.19 801 ILE A C 1
ATOM 6717 O O . ILE A 1 801 ? 5.972 25.923 -36.248 1.00 82.19 801 ILE A O 1
ATOM 6721 N N . SER A 1 802 ? 6.872 25.284 -38.209 1.00 83.19 802 SER A N 1
ATOM 6722 C CA . SER A 1 802 ? 8.281 25.405 -37.783 1.00 83.19 802 SER A CA 1
ATOM 6723 C C . SER A 1 802 ? 8.574 26.794 -37.211 1.00 83.19 802 SER A C 1
ATOM 6725 O O . SER A 1 802 ? 9.021 26.915 -36.075 1.00 83.19 802 SER A O 1
ATOM 6727 N N . ARG A 1 803 ? 8.185 27.853 -37.933 1.00 88.69 803 ARG A N 1
ATOM 6728 C CA . ARG A 1 803 ? 8.352 29.246 -37.486 1.00 88.69 803 ARG A CA 1
ATOM 6729 C C . ARG A 1 803 ? 7.550 29.586 -36.229 1.00 88.69 803 ARG A C 1
ATOM 6731 O O . ARG A 1 803 ? 8.013 30.379 -35.418 1.00 88.69 803 ARG A O 1
ATOM 6738 N N . ALA A 1 804 ? 6.360 29.009 -36.059 1.00 83.44 804 ALA A N 1
ATOM 6739 C CA . ALA A 1 804 ? 5.597 29.164 -34.824 1.00 83.44 804 ALA A CA 1
ATOM 6740 C C . ALA A 1 804 ? 6.325 28.494 -33.646 1.00 83.44 804 ALA A C 1
ATOM 6742 O O . ALA A 1 804 ? 6.514 29.129 -32.615 1.00 83.44 804 ALA A O 1
ATOM 6743 N N . THR A 1 805 ? 6.829 27.268 -33.827 1.00 84.12 805 THR A N 1
ATOM 6744 C CA . THR A 1 805 ? 7.603 26.572 -32.789 1.00 84.12 805 THR A CA 1
ATOM 6745 C C . THR A 1 805 ? 8.951 27.235 -32.493 1.00 84.12 805 THR A C 1
ATOM 6747 O O . THR A 1 805 ? 9.353 27.279 -31.338 1.00 84.12 805 THR A O 1
ATOM 6750 N N . GLU A 1 806 ? 9.625 27.805 -33.496 1.00 83.88 806 GLU A N 1
ATOM 6751 C CA . GLU A 1 806 ? 10.855 28.595 -33.329 1.00 83.88 806 GLU A CA 1
ATOM 6752 C C . GLU A 1 806 ? 10.591 29.863 -32.497 1.00 83.88 806 GLU A C 1
ATOM 6754 O O . GLU A 1 806 ? 11.347 30.162 -31.572 1.00 83.88 806 GLU A O 1
ATOM 6759 N N . ASN A 1 807 ? 9.482 30.568 -32.758 1.00 87.44 807 ASN A N 1
ATOM 6760 C CA . ASN A 1 807 ? 9.057 31.711 -31.946 1.00 87.44 807 ASN A CA 1
ATOM 6761 C C . ASN A 1 807 ? 8.683 31.297 -30.511 1.00 87.44 807 ASN A C 1
ATOM 6763 O O . ASN A 1 807 ? 9.093 31.967 -29.567 1.00 87.44 807 ASN A O 1
ATOM 6767 N N . ASP A 1 808 ? 7.949 30.195 -30.326 1.00 84.75 808 ASP A N 1
ATOM 6768 C CA . ASP A 1 808 ? 7.582 29.686 -28.996 1.00 84.75 808 ASP A CA 1
ATOM 6769 C C . ASP A 1 808 ? 8.813 29.265 -28.176 1.00 84.75 808 ASP A C 1
ATOM 6771 O O . ASP A 1 808 ? 8.845 29.472 -26.962 1.00 84.75 808 ASP A O 1
ATOM 6775 N N . VAL A 1 809 ? 9.832 28.688 -28.822 1.00 84.88 809 VAL A N 1
ATOM 6776 C CA . VAL A 1 809 ? 11.130 28.391 -28.196 1.00 84.88 809 VAL A CA 1
ATOM 6777 C C . VAL A 1 809 ? 11.843 29.691 -27.829 1.00 84.88 809 VAL A C 1
ATOM 6779 O O . VAL A 1 809 ? 12.195 29.863 -26.670 1.00 84.88 809 VAL A O 1
ATOM 6782 N N . SER A 1 810 ? 11.942 30.660 -28.745 1.00 87.44 810 SER A N 1
ATOM 6783 C CA . SER A 1 810 ? 12.589 31.950 -28.466 1.00 87.44 810 SER A CA 1
ATOM 6784 C C . SER A 1 810 ? 11.909 32.743 -27.334 1.00 87.44 810 SER A C 1
ATOM 6786 O O . SER A 1 810 ? 12.591 33.366 -26.519 1.00 87.44 810 SER A O 1
ATOM 6788 N N . LEU A 1 811 ? 10.577 32.679 -27.219 1.00 86.62 811 LEU A N 1
ATOM 6789 C CA . LEU A 1 811 ? 9.825 33.270 -26.104 1.00 86.62 811 LEU A CA 1
ATOM 6790 C C . LEU A 1 811 ? 10.088 32.548 -24.773 1.00 86.62 811 LEU A C 1
ATOM 6792 O O . LEU A 1 811 ? 10.201 33.203 -23.734 1.00 86.62 811 LEU A O 1
ATOM 6796 N N . LYS A 1 812 ? 10.219 31.215 -24.789 1.00 85.56 812 LYS A N 1
ATOM 6797 C CA . LYS A 1 812 ? 10.614 30.435 -23.605 1.00 85.56 812 LYS A CA 1
ATOM 6798 C C . LYS A 1 812 ? 12.050 30.738 -23.197 1.00 85.56 812 LYS A C 1
ATOM 6800 O O . LYS A 1 812 ? 12.277 30.983 -22.019 1.00 85.56 812 LYS A O 1
ATOM 6805 N N . ASP A 1 813 ? 12.978 30.818 -24.145 1.00 87.75 813 ASP A N 1
ATOM 6806 C CA . ASP A 1 813 ? 14.368 31.196 -23.888 1.00 87.75 813 ASP A CA 1
ATOM 6807 C C . ASP A 1 813 ? 14.449 32.606 -23.292 1.00 87.75 813 ASP A C 1
ATOM 6809 O O . ASP A 1 813 ? 15.166 32.818 -22.316 1.00 87.75 813 ASP A O 1
ATOM 6813 N N . TYR A 1 814 ? 13.665 33.567 -23.796 1.00 89.44 814 TYR A N 1
ATOM 6814 C CA . TYR A 1 814 ? 13.558 34.896 -23.187 1.00 89.44 814 TYR A CA 1
ATOM 6815 C C . TYR A 1 814 ? 13.030 34.825 -21.745 1.00 89.44 814 TYR A C 1
ATOM 6817 O O . TYR A 1 814 ? 13.610 35.443 -20.854 1.00 89.44 814 TYR A O 1
ATOM 6825 N N . SER A 1 815 ? 11.986 34.029 -21.487 1.00 86.75 815 SER A N 1
ATOM 6826 C CA . SER A 1 815 ? 11.452 33.828 -20.134 1.00 86.75 815 SER A CA 1
ATOM 6827 C C . SER A 1 815 ? 12.444 33.134 -19.193 1.00 86.75 815 SER A C 1
ATOM 6829 O O . SER A 1 815 ? 12.478 33.472 -18.013 1.00 86.75 815 SER A O 1
ATOM 6831 N N . ILE A 1 816 ? 13.250 32.189 -19.684 1.00 85.88 816 ILE A N 1
ATOM 6832 C CA . ILE A 1 816 ? 14.309 31.523 -18.912 1.00 85.88 816 ILE A CA 1
ATOM 6833 C C . ILE A 1 816 ? 15.409 32.532 -18.577 1.00 85.88 816 ILE A C 1
ATOM 6835 O O . ILE A 1 816 ? 15.736 32.696 -17.408 1.00 85.88 816 ILE A O 1
ATOM 6839 N N . ASN A 1 817 ? 15.899 33.292 -19.562 1.00 88.44 817 ASN A N 1
ATOM 6840 C CA . ASN A 1 817 ? 16.886 34.356 -19.346 1.00 88.44 817 ASN A CA 1
ATOM 6841 C C . ASN A 1 817 ? 16.382 35.441 -18.374 1.00 88.44 817 ASN A C 1
ATOM 6843 O O . ASN A 1 817 ? 17.168 35.999 -17.609 1.00 88.44 817 ASN A O 1
ATOM 6847 N N . GLN A 1 818 ? 15.083 35.754 -18.393 1.00 88.69 818 GLN A N 1
ATOM 6848 C CA . GLN A 1 818 ? 14.464 36.674 -17.439 1.00 88.69 818 GLN A CA 1
ATOM 6849 C C . GLN A 1 818 ? 14.474 36.076 -16.023 1.00 88.69 818 GLN A C 1
ATOM 6851 O O . GLN A 1 818 ? 14.994 36.706 -15.109 1.00 88.69 818 GLN A O 1
ATOM 6856 N N . LEU A 1 819 ? 14.019 34.829 -15.856 1.00 86.31 819 LEU A N 1
ATOM 6857 C CA . LEU A 1 819 ? 14.045 34.126 -14.567 1.00 86.31 819 LEU A CA 1
ATOM 6858 C C . LEU A 1 819 ? 15.470 33.923 -14.026 1.00 86.31 819 LEU A C 1
ATOM 6860 O O . LEU A 1 819 ? 15.678 34.004 -12.820 1.00 86.31 819 LEU A O 1
ATOM 6864 N N . GLU A 1 820 ? 16.466 33.698 -14.885 1.00 86.56 820 GLU A N 1
ATOM 6865 C CA . GLU A 1 820 ? 17.876 33.622 -14.490 1.00 86.56 820 GLU A CA 1
ATOM 6866 C C . GLU A 1 820 ? 18.419 34.969 -14.002 1.00 86.56 820 GLU A C 1
ATOM 6868 O O . GLU A 1 820 ? 19.191 35.005 -13.041 1.00 86.56 820 GLU A O 1
ATOM 6873 N N . ARG A 1 821 ? 18.009 36.086 -14.620 1.00 89.31 821 ARG A N 1
ATOM 6874 C CA . ARG A 1 821 ? 18.332 37.435 -14.127 1.00 89.31 821 ARG A CA 1
ATOM 6875 C C . ARG A 1 821 ? 17.668 37.690 -12.786 1.00 89.31 821 ARG A C 1
ATOM 6877 O O . ARG A 1 821 ? 18.382 38.008 -11.841 1.00 89.31 821 ARG A O 1
ATOM 6884 N N . ASP A 1 822 ? 16.363 37.459 -12.681 1.00 87.50 822 ASP A N 1
ATOM 6885 C CA . ASP A 1 822 ? 15.596 37.649 -11.449 1.00 87.50 822 ASP A CA 1
ATOM 6886 C C . ASP A 1 822 ? 16.186 36.800 -10.303 1.00 87.50 822 ASP A C 1
ATOM 6888 O O . ASP A 1 822 ? 16.395 37.290 -9.195 1.00 87.50 822 ASP A O 1
ATOM 6892 N N . LEU A 1 823 ? 16.566 35.546 -10.576 1.00 85.75 823 LEU A N 1
ATOM 6893 C CA . LEU A 1 823 ? 17.190 34.633 -9.612 1.00 85.75 823 LEU A CA 1
ATOM 6894 C C . LEU A 1 823 ? 18.618 35.059 -9.224 1.00 85.75 823 LEU A C 1
ATOM 6896 O O . LEU A 1 823 ? 19.023 34.876 -8.072 1.00 85.75 823 LEU A O 1
ATOM 6900 N N . ASN A 1 824 ? 19.386 35.650 -10.141 1.00 87.06 824 ASN A N 1
ATOM 6901 C CA . ASN A 1 824 ? 20.702 36.220 -9.838 1.00 87.06 824 ASN A CA 1
ATOM 6902 C C . ASN A 1 824 ? 20.605 37.552 -9.073 1.00 87.06 824 ASN A C 1
ATOM 6904 O O . ASN A 1 824 ? 21.410 37.789 -8.168 1.00 87.06 824 ASN A O 1
ATOM 6908 N N . GLU A 1 825 ? 19.602 38.386 -9.354 1.00 88.88 825 GLU A N 1
ATOM 6909 C CA . GLU A 1 825 ? 19.283 39.565 -8.547 1.00 88.88 825 GLU A CA 1
ATOM 6910 C C . GLU A 1 825 ? 18.850 39.160 -7.136 1.00 88.88 825 GLU A C 1
ATOM 6912 O O . GLU A 1 825 ? 19.390 39.694 -6.167 1.00 88.88 825 GLU A O 1
ATOM 6917 N N . PHE A 1 826 ? 17.981 38.154 -6.997 1.00 87.06 826 PHE A N 1
ATOM 6918 C CA . PHE A 1 826 ? 17.543 37.635 -5.699 1.00 87.06 826 PHE A CA 1
ATOM 6919 C C . PHE A 1 826 ? 18.712 37.045 -4.895 1.00 87.06 826 PHE A C 1
ATOM 6921 O O . PHE A 1 826 ? 18.871 37.348 -3.713 1.00 87.06 826 PHE A O 1
ATOM 6928 N N . LYS A 1 827 ? 19.613 36.284 -5.539 1.00 85.12 827 LYS A N 1
ATOM 6929 C CA . LYS A 1 827 ? 20.886 35.858 -4.925 1.00 85.12 827 LYS A CA 1
ATOM 6930 C C . LYS A 1 827 ? 21.724 37.059 -4.476 1.00 85.12 827 LYS A C 1
ATOM 6932 O O . LYS A 1 827 ? 22.241 37.050 -3.362 1.00 85.12 827 LYS A O 1
ATOM 6937 N N . SER A 1 828 ? 21.858 38.098 -5.304 1.00 85.06 828 SER A N 1
ATOM 6938 C CA . SER A 1 828 ? 22.610 39.312 -4.951 1.00 85.06 828 SER A CA 1
ATOM 6939 C C . SER A 1 828 ? 21.988 40.066 -3.770 1.00 85.06 828 SER A C 1
ATOM 6941 O O . SER A 1 828 ? 22.720 40.558 -2.911 1.00 85.06 828 SER A O 1
ATOM 6943 N N . GLN A 1 829 ? 20.655 40.121 -3.685 1.00 86.56 829 GLN A N 1
ATOM 6944 C CA . GLN A 1 829 ? 19.925 40.689 -2.549 1.00 86.56 829 GLN A CA 1
ATOM 6945 C C . GLN A 1 829 ? 20.176 39.870 -1.276 1.00 86.56 829 GLN A C 1
ATOM 6947 O O . GLN A 1 829 ? 20.645 40.435 -0.292 1.00 86.56 829 GLN A O 1
ATOM 6952 N N . LEU A 1 830 ? 20.029 38.541 -1.320 1.00 80.69 830 LEU A N 1
ATOM 6953 C CA . LEU A 1 830 ? 20.334 37.658 -0.185 1.00 80.69 830 LEU A CA 1
ATOM 6954 C C . LEU A 1 830 ? 21.799 37.765 0.280 1.00 80.69 830 LEU A C 1
ATOM 6956 O O . LEU A 1 830 ? 22.068 37.768 1.480 1.00 80.69 830 LEU A O 1
ATOM 6960 N N . PHE A 1 831 ? 22.764 37.909 -0.637 1.00 85.50 831 PHE A N 1
ATOM 6961 C CA . PHE A 1 831 ? 24.166 38.148 -0.269 1.00 85.50 831 PHE A CA 1
ATOM 6962 C C . PHE A 1 831 ? 24.402 39.537 0.349 1.00 85.50 831 PHE A C 1
ATOM 6964 O O . PHE A 1 831 ? 25.277 39.670 1.209 1.00 85.50 831 PHE A O 1
ATOM 6971 N N . LYS A 1 832 ? 23.639 40.567 -0.045 1.00 85.75 832 LYS A N 1
ATOM 6972 C CA . LYS A 1 832 ? 23.666 41.887 0.608 1.00 85.75 832 LYS A CA 1
ATOM 6973 C C . LYS A 1 832 ? 23.061 41.816 2.008 1.00 85.75 832 LYS A C 1
ATOM 6975 O O . LYS A 1 832 ? 23.737 42.208 2.951 1.00 85.75 832 LYS A O 1
ATOM 6980 N N . GLU A 1 833 ? 21.873 41.233 2.160 1.00 82.50 833 GLU A N 1
ATOM 6981 C CA . GLU A 1 833 ? 21.221 41.039 3.463 1.00 82.50 833 GLU A CA 1
ATOM 6982 C C . GLU A 1 833 ? 22.084 40.213 4.423 1.00 82.50 833 GLU A C 1
ATOM 6984 O O . GLU A 1 833 ? 22.198 40.553 5.601 1.00 82.50 833 GLU A O 1
ATOM 6989 N N . LYS A 1 834 ? 22.753 39.160 3.927 1.00 84.19 834 LYS A N 1
ATOM 6990 C CA . LYS A 1 834 ? 23.706 38.379 4.724 1.00 84.19 834 LYS A CA 1
ATOM 6991 C C . LYS A 1 834 ? 24.878 39.244 5.204 1.00 84.19 834 LYS A C 1
ATOM 6993 O O . LYS A 1 834 ? 25.153 39.257 6.399 1.00 84.19 834 LYS A O 1
ATOM 6998 N N . ARG A 1 835 ? 25.502 40.029 4.315 1.00 82.44 835 ARG A N 1
ATOM 6999 C CA . ARG A 1 835 ? 26.586 40.966 4.680 1.00 82.44 835 ARG A CA 1
ATOM 7000 C C . ARG A 1 835 ? 26.134 42.086 5.618 1.00 82.44 835 ARG A C 1
ATOM 7002 O O . ARG A 1 835 ? 26.929 42.574 6.417 1.00 82.44 835 ARG A O 1
ATOM 7009 N N . GLU A 1 836 ? 24.888 42.537 5.517 1.00 82.19 836 GLU A N 1
ATOM 7010 C CA . GLU A 1 836 ? 24.327 43.544 6.421 1.00 82.19 836 GLU A CA 1
ATOM 7011 C C . GLU A 1 836 ? 24.026 42.956 7.802 1.00 82.19 836 GLU A C 1
ATOM 7013 O O . GLU A 1 836 ? 24.354 43.595 8.803 1.00 82.19 836 GLU A O 1
ATOM 7018 N N . LYS A 1 837 ? 23.524 41.715 7.874 1.00 80.00 837 LYS A N 1
ATOM 7019 C CA . LYS A 1 837 ? 23.426 40.958 9.131 1.00 80.00 837 LYS A CA 1
ATOM 7020 C C . LYS A 1 837 ? 24.796 40.731 9.767 1.00 80.00 837 LYS A C 1
ATOM 7022 O O . LYS A 1 837 ? 24.936 41.031 10.946 1.00 80.00 837 LYS A O 1
ATOM 7027 N N . GLU A 1 838 ? 25.802 40.305 9.002 1.00 78.94 838 GLU A N 1
ATOM 7028 C CA . GLU A 1 838 ? 27.185 40.131 9.481 1.00 78.94 838 GLU A CA 1
ATOM 7029 C C . GLU A 1 838 ? 27.733 41.440 10.087 1.00 78.94 838 GLU A C 1
ATOM 7031 O O . GLU A 1 838 ? 28.171 41.462 11.239 1.00 78.94 838 GLU A O 1
ATOM 7036 N N . LYS A 1 839 ? 27.580 42.575 9.389 1.00 81.62 839 LYS A N 1
ATOM 7037 C CA . LYS A 1 839 ? 27.965 43.904 9.908 1.00 81.62 839 LYS A CA 1
ATOM 7038 C C . LYS A 1 839 ? 27.161 44.352 11.131 1.00 81.62 839 LYS A C 1
ATOM 7040 O O . LYS A 1 839 ? 27.685 45.084 11.971 1.00 81.62 839 LYS A O 1
ATOM 7045 N N . LEU A 1 840 ? 25.886 43.975 11.232 1.00 79.12 840 LEU A N 1
ATOM 7046 C CA . LEU A 1 840 ? 25.063 44.243 12.414 1.00 79.12 840 LEU A CA 1
ATOM 7047 C C . LEU A 1 840 ? 25.528 43.402 13.607 1.00 79.12 840 LEU A C 1
ATOM 7049 O O . LEU A 1 840 ? 25.648 43.950 14.700 1.00 79.12 840 LEU A O 1
ATOM 7053 N N . THR A 1 841 ? 25.868 42.126 13.401 1.00 77.50 841 THR A N 1
ATOM 7054 C CA . THR A 1 841 ? 26.448 41.272 14.448 1.00 77.50 841 THR A CA 1
ATOM 7055 C C . THR A 1 841 ? 27.824 41.764 14.893 1.00 77.50 841 THR A C 1
ATOM 7057 O O . THR A 1 841 ? 28.053 41.870 16.093 1.00 77.50 841 THR A O 1
ATOM 7060 N N . GLU A 1 842 ? 28.701 42.188 13.974 1.00 79.25 842 GLU A N 1
ATOM 7061 C CA . GLU A 1 842 ? 29.993 42.806 14.315 1.00 79.25 842 GLU A CA 1
ATOM 7062 C C . GLU A 1 842 ? 29.816 44.091 15.136 1.00 79.25 842 GLU A C 1
ATOM 7064 O O . GLU A 1 842 ? 30.464 44.265 16.169 1.00 79.25 842 GLU A O 1
ATOM 7069 N N . LYS A 1 843 ? 28.900 44.982 14.724 1.00 78.56 843 LYS A N 1
ATOM 7070 C CA . LYS A 1 843 ? 28.572 46.196 15.488 1.00 78.56 843 LYS A CA 1
ATOM 7071 C C . LYS A 1 843 ? 28.013 45.875 16.869 1.00 78.56 843 LYS A C 1
ATOM 7073 O O . LYS A 1 843 ? 28.383 46.552 17.824 1.00 78.56 843 LYS A O 1
ATOM 7078 N N . TYR A 1 844 ? 27.152 44.865 16.987 1.00 74.44 844 TYR A N 1
ATOM 7079 C CA . TYR A 1 844 ? 26.591 44.440 18.268 1.00 74.44 844 TYR A CA 1
ATOM 7080 C C . TYR A 1 844 ? 27.682 43.884 19.192 1.00 74.44 844 TYR A C 1
ATOM 7082 O O . TYR A 1 844 ? 27.782 44.305 20.343 1.00 74.44 844 TYR A O 1
ATOM 7090 N N . LEU A 1 845 ? 28.571 43.035 18.663 1.00 74.75 845 LEU A N 1
ATOM 7091 C CA . LEU A 1 845 ? 29.726 42.493 19.382 1.00 74.75 845 LEU A CA 1
ATOM 7092 C C . LEU A 1 845 ? 30.679 43.606 19.849 1.00 74.75 845 LEU A C 1
ATOM 7094 O O . LEU A 1 845 ? 31.184 43.576 20.970 1.00 74.75 845 LEU A O 1
ATOM 7098 N N . HIS A 1 846 ? 30.910 44.617 19.007 1.00 75.56 846 HIS A N 1
ATOM 7099 C CA . HIS A 1 846 ? 31.770 45.749 19.341 1.00 75.56 846 HIS A CA 1
ATOM 7100 C C . HIS A 1 846 ? 31.124 46.684 20.377 1.00 75.56 846 HIS A C 1
ATOM 7102 O O . HIS A 1 846 ? 31.812 47.156 21.283 1.00 75.56 846 HIS A O 1
ATOM 7108 N N . LEU A 1 847 ? 29.811 46.925 20.282 1.00 73.75 847 LEU A N 1
ATOM 7109 C CA . LEU A 1 847 ? 29.056 47.711 21.261 1.00 73.75 847 LEU A CA 1
ATOM 7110 C C . LEU A 1 847 ? 29.034 47.010 22.626 1.00 73.75 847 LEU A C 1
ATOM 7112 O O . LEU A 1 847 ? 29.244 47.654 23.653 1.00 73.75 847 LEU A O 1
ATOM 7116 N N . ARG A 1 848 ? 28.860 45.685 22.628 1.00 71.69 848 ARG A N 1
ATOM 7117 C CA . ARG A 1 848 ? 28.935 44.837 23.819 1.00 71.69 848 ARG A CA 1
ATOM 7118 C C . ARG A 1 848 ? 30.314 44.902 24.480 1.00 71.69 848 ARG A C 1
ATOM 7120 O O . ARG A 1 848 ? 30.382 45.247 25.655 1.00 71.69 848 ARG A O 1
ATOM 7127 N N . LYS A 1 849 ? 31.404 44.714 23.725 1.00 72.88 849 LYS A N 1
ATOM 7128 C CA . LYS A 1 849 ? 32.779 44.868 24.246 1.00 72.88 849 LYS A CA 1
ATOM 7129 C C . LYS A 1 849 ? 33.045 46.270 24.810 1.00 72.88 849 LYS A C 1
ATOM 7131 O O . LYS A 1 849 ? 33.755 46.417 25.803 1.00 72.88 849 LYS A O 1
ATOM 7136 N N . SER A 1 850 ? 32.463 47.316 24.218 1.00 67.50 850 SER A N 1
ATOM 7137 C CA . SER A 1 850 ? 32.532 48.678 24.766 1.00 67.50 850 SER A CA 1
ATOM 7138 C C . SER A 1 850 ? 31.718 48.857 26.056 1.00 67.50 850 SER A C 1
ATOM 7140 O O . SER A 1 850 ? 32.137 49.619 26.925 1.00 67.50 850 SER A O 1
ATOM 7142 N N . LEU A 1 851 ? 30.589 48.159 26.217 1.00 64.38 851 LEU A N 1
ATOM 7143 C CA . LEU A 1 851 ? 29.788 48.166 27.448 1.00 64.38 851 LEU A CA 1
ATOM 7144 C C . LEU A 1 851 ? 30.444 47.354 28.576 1.00 64.38 851 LEU A C 1
ATOM 7146 O O . LEU A 1 851 ? 30.428 47.800 29.720 1.00 64.38 851 LEU A O 1
ATOM 7150 N N . GLU A 1 852 ? 31.067 46.219 28.261 1.00 62.12 852 GLU A N 1
ATOM 7151 C CA . GLU A 1 852 ? 31.849 45.408 29.205 1.00 62.12 852 GLU A CA 1
ATOM 7152 C C . GLU A 1 852 ? 33.072 46.190 29.718 1.00 62.12 852 GLU A C 1
ATOM 7154 O O . GLU A 1 852 ? 33.241 46.345 30.927 1.00 62.12 852 GLU A O 1
ATOM 7159 N N . ASN A 1 853 ? 33.845 46.823 28.825 1.00 57.47 853 ASN A N 1
ATOM 7160 C CA . ASN A 1 853 ? 34.973 47.683 29.215 1.00 57.47 853 ASN A CA 1
ATOM 7161 C C . ASN A 1 853 ? 34.557 48.911 30.051 1.00 57.47 853 ASN A C 1
ATOM 7163 O O . ASN A 1 853 ? 35.337 49.371 30.885 1.00 57.47 853 ASN A O 1
ATOM 7167 N N . ASN A 1 854 ? 33.342 49.438 29.863 1.00 53.47 854 ASN A N 1
ATOM 7168 C CA . ASN A 1 854 ? 32.806 50.540 30.672 1.00 53.47 854 ASN A CA 1
ATOM 7169 C C . ASN A 1 854 ? 32.184 50.089 32.007 1.00 53.47 854 ASN A C 1
ATOM 7171 O O . ASN A 1 854 ? 31.888 50.943 32.835 1.00 53.47 854 ASN A O 1
ATOM 7175 N N . ARG A 1 855 ? 31.991 48.781 32.234 1.00 52.69 855 ARG A N 1
ATOM 7176 C CA . ARG A 1 855 ? 31.630 48.206 33.546 1.00 52.69 855 ARG A CA 1
ATOM 7177 C C . ARG A 1 855 ? 32.850 47.781 34.374 1.00 52.69 855 ARG A C 1
ATOM 7179 O O . ARG A 1 855 ? 32.696 47.442 35.540 1.00 52.69 855 ARG A O 1
ATOM 7186 N N . SER A 1 856 ? 34.044 47.805 33.776 1.00 49.91 856 SER A N 1
ATOM 7187 C CA . SER A 1 856 ? 35.332 47.497 34.418 1.00 49.91 856 SER A CA 1
ATOM 7188 C C . SER A 1 856 ? 36.087 48.752 34.908 1.00 49.91 856 SER A C 1
ATOM 7190 O O . SER A 1 856 ? 37.291 48.684 35.174 1.00 49.91 856 SER A O 1
ATOM 7192 N N . LYS A 1 857 ? 35.402 49.898 34.997 1.00 39.44 857 LYS A N 1
ATOM 7193 C CA . LYS A 1 857 ? 35.875 51.165 35.571 1.00 39.44 857 LYS A CA 1
ATOM 7194 C C . LYS A 1 857 ? 34.862 51.670 36.590 1.00 39.44 857 LYS A C 1
ATOM 7196 O O . LYS A 1 857 ? 35.328 52.284 37.570 1.00 39.44 857 LYS A O 1
#

Organism: Polypedilum vanderplanki (NCBI:txid319348)

Radius of gyration: 109.63 Å; Cα contacts (8 Å, |Δi|>4): 17; chains: 1; bounding box: 266×81×344 Å

Foldseek 3Di:
DDDDDDDDPPPPPLDDPDCDPVNLVVVLVVLVVVLVVCVVVVVPVVSVVSVVVNVVVVVVVVVVVVVVVVVVVVVVVVVVVVVVVVVVVVVVVVVVVVVVVVVVVVVVVVVVVVVVVVVVVVVVVVVVVVVVVVVVVVVVVVPPPDDDDDDDDDDVCPVVVVVVVVVVVVVVVVVVVVVVVVVVVVVVVVVVVVVVVVVVVVVVVVVVVVVVVVVVVVVVVVVVVVVVVVVVVVVVVVVVVVVVVVVVVVVVVVVVVVVVVVVVVVVVVVVVVVVVVVVVVVVVVVVVVVVVVVVVVVVVVVVVVVVVVVVVVVVVVVVVVVVVVVVVVVVVVVVVVVVVVVVVVVVVVVVVVVVVVVVVVVVVVVVVVVVVVVVVVVVVVVVVVVVVVVVVVVVVVVVCVVPVVPPPPDDDDPDDDPDDDDDDDDDDDDDDDDDDDYDDDDDDYDDDDDDDDDDPDPPPCPVVVVVVVVVVVVVVVVVVVVVVVVVVVVVVVVVVVVVVVVVVVVVVVVVVVVVVVVVVVVVVVVVVVVVVVVVVVVVVVVVVVVVVVVVVVVVVVVVVVVVVVVVVVVVVVVVVVVVVVVVVVVVVVVVVVVVVVVVVVVVVVVVVVVVVVVVVVVVVVVVVVVVVVVVVVVVVVVVVVVVVVVVVVVVVVVVVVVVVVVVVVVVVVVVVVVVVVVVVVVVVVVVVVVVVVVVVVVVVVVVVVVCVVDVDDDDDDDDDDDDDPPPVVVVVVVVVVVVVVVVVVVVVVVVVVVVVVVVVVVVVVVVVVVVVVPPVVVVVVVVVVVVVVVVVVVVVVVVVVVVVVVVVVVVVVVVVVVVVVVVVVVVVVVVVVVVVVVVVVVVVVVVVVVVVVVVVD

pLDDT: mean 77.27, std 17.74, range [27.16, 97.38]

Sequence (857 aa):
MANLENEEFVEEEVIPTQITEEYLKIIFENTEEFIRNLRSERKYDAARDVSRLVTILENLNFQLRGEEQKSSKLLEQFVDASNRIEEATKISQSDHDVIQQLRSEIINAWSHSDAQTIREQHTYESLDVMREKFADLSQKLERYASMKYEDADDFGKQKTTILKEIQRMFMENEEMHRKFLVQRAYSEQLQNQVEYEKEKNREIYREWDLASNDTLANRRRVQILTKKVEDMTDNEEKLIDSLTHYKEKAGERYKRIKDYEKQIEELNEELNNIKSDNSNINTAKSKLEAVLKSYLKELNENRHEIKQFQNYSRLKDDENRKLIIEKEQEVKRNIQIAKKLASAESIASKLEHELLIIKNQALTAEKERDTLNKAYSNLIKENEKLQKKSDAFIKEKERLNGIILNLKHDNESIKKEFSDINDQLKISIEHEKVSSMNVKKLKYNLETIESEKAFLTLNAEHLIEEIKKNKNLLDKYEIELKTLKEQIVKVKDNYITAVRNMKKAESKFQRCREKEYDVSYRMNVYKNQIRSNDYRLAAKINDIKKLKKRINKLEKTIYDIHSVHSKTKDELRSCRIEVTNLKVEKNNLKNDLHNFDEKFTKLKTYTDTVIRERDMIANIMYRQADEKGIKETEVEALKLTIKRGEATYNERLEDIKVLKNEIKNLRSQCNVLKRGLENTADMRHEVFQLHRKLHQEKVKVKVLREEMNTPMNIHRWRKLKSFDPTRMELINKCQKLQRKSIKQFNQITKADEIIKSLHEKISQQQKEIQKHSNIDLQKKLMFTRAQMLKNEKRMKASIAISRATENDVSLKDYSINQLERDLNEFKSQLFKEKREKEKLTEKYLHLRKSLENNRSK

Mean predicted aligned error: 26.0 Å

Solvent-accessible surface area (backbone atoms only — not comparable to full-atom values): 48266 Å² total; per-residue (Å²): 133,84,84,88,80,92,79,79,86,73,82,68,77,90,71,62,98,65,87,44,74,67,59,54,48,53,50,50,54,54,48,54,49,50,35,51,50,30,49,73,73,65,39,53,66,63,25,49,53,52,52,52,51,50,58,50,51,54,52,51,51,55,50,49,53,54,50,50,57,49,50,53,53,50,50,53,52,48,51,55,52,49,51,53,51,53,51,52,51,51,52,56,48,54,53,49,53,50,53,53,50,55,51,52,52,52,53,52,52,50,54,50,52,54,54,47,54,54,52,51,52,55,52,51,57,55,50,52,59,52,51,56,54,50,54,64,53,57,68,62,64,76,77,74,85,83,90,82,90,82,92,84,84,80,80,64,40,66,68,49,41,54,51,50,47,51,49,43,50,50,51,50,48,51,49,50,50,50,50,49,52,51,52,47,53,50,51,51,53,51,48,52,50,55,51,51,54,51,50,53,50,53,48,53,51,51,53,49,52,51,52,51,51,50,52,52,51,50,51,52,52,49,52,55,50,52,50,52,50,50,59,47,52,60,48,52,51,55,49,50,54,53,51,51,54,52,50,51,54,50,51,52,49,52,51,53,49,52,54,50,52,51,53,51,52,54,52,49,52,52,51,49,50,53,50,51,51,51,50,52,51,48,55,52,47,54,52,50,54,50,53,52,50,51,53,53,48,52,53,51,50,52,55,47,50,53,50,51,53,53,51,51,50,48,52,51,52,53,51,50,50,49,53,50,54,51,49,52,51,48,51,53,48,50,54,52,50,52,52,50,49,57,53,49,49,56,49,48,54,48,51,53,52,51,51,51,52,52,51,52,53,48,55,50,52,52,52,53,50,53,52,50,50,53,53,51,54,51,51,52,62,51,49,57,58,50,51,65,49,50,66,55,53,58,64,52,54,69,63,51,73,77,58,71,84,72,78,84,75,83,75,92,84,86,82,80,85,86,70,94,74,76,82,85,90,81,89,84,88,91,89,88,91,89,88,90,88,89,91,92,89,89,85,89,87,82,84,91,88,78,90,78,89,80,91,87,77,94,81,70,64,78,71,61,57,57,63,56,57,63,55,66,58,53,65,55,56,59,53,56,62,52,57,57,55,57,54,56,52,56,54,52,54,53,50,56,52,50,54,55,50,50,56,54,48,53,60,49,50,53,56,48,52,53,50,51,51,56,49,52,54,52,52,52,53,51,55,50,52,51,52,54,48,49,55,52,49,53,51,52,55,50,50,52,54,52,49,51,59,50,48,59,51,50,54,50,52,52,52,53,50,51,54,51,51,52,52,54,53,51,52,52,49,51,54,50,52,50,55,51,50,54,52,51,51,53,52,50,55,52,51,50,50,52,55,47,52,54,49,49,52,52,52,48,55,48,52,57,46,52,49,52,51,51,51,52,49,48,56,51,51,52,51,52,51,51,54,48,52,54,49,53,52,52,51,49,54,49,52,55,50,48,53,52,50,52,51,56,49,51,52,53,53,47,54,52,49,54,52,52,50,48,55,51,48,54,51,49,52,51,54,49,52,49,53,50,52,51,51,54,50,52,51,51,48,50,52,50,50,51,52,48,51,50,49,50,51,54,49,47,56,48,47,55,54,49,49,74,74,52,88,76,85,83,87,78,83,84,80,83,91,81,91,77,77,64,68,61,58,52,51,56,51,50,54,54,50,52,59,51,50,54,55,52,49,58,52,50,55,53,48,54,52,51,51,51,57,50,52,53,52,51,54,53,53,52,57,51,51,56,59,65,56,47,59,62,50,49,53,51,50,51,50,52,51,52,52,48,54,52,49,50,53,51,48,54,50,52,52,53,49,50,53,49,52,51,49,55,48,52,54,47,51,51,51,49,56,48,52,52,47,54,52,50,49,50,48,51,48,52,54,48,54,50,54,51,50,51,52,49,51,52,50,50,53,52,51,46,54,54,52,54,60,64,71,75,112